Protein AF-0000000068881032 (afdb_homodimer)

Secondary structure (DSSP, 8-state):
------------TTSSTTGGGGGGG----------------TT--EE-GGG-B--TT-SS-EEEEEETTHHHHT-EEEEEEHHHHHHHHTSHHHHSTTTTGGGTTT---SS-SEEEEEETTTEEEEEE-S-B-TT-EEEEE--SEEEEHHHHHHS-HHHHHHHHHHHHHTS-HHHHHHHHTS---TTS-HHHHHHHHHEEEEEETTEEEEEE-TTGGGSEE-SS-SEEEEEETTTTEEEEEESS-B-TTPBPEE-SS-TTS-HHHHHHHHHHHH-----SHHHHS-HHHHHHHHHHHHHHHHHHTTTSSSS----HHHHHHHHHHHHHTT-TTTHHHHHHHHHHHHHHTT-HHHHHHHHHHHHHHHHHHH-TT-HHHHHHHHHHH-GGGSGGGG----TT----/------------TTSSTTGGGGGGG----------------TT--EE-GGG-B--TT-SS-EEEEEETTHHHHT-EEEEEEHHHHHHHHTSHHHHSTTTTGGGTTT---SS-SEEEEEETTTEEEEEESS-B-TT-EEEEE--SEEEEHHHHHHS-HHHHHHHHHHHHHTS-HHHHHHHHTS---TTS-HHHHHHHHHEEEEEETTEEEEEE-TTGGGPEE-SS-SEEEEEETTTTEEEEEESS-B-TTPBPEE-SS-TTS-HHHHHHHHHHHH-----SHHHHS-HHHHHHHHHHHHHHHHHHTTTSSSS----HHHHHHHHHHHHHTT-TTTHHHHHHHHHHHHHHTT-HHHHHHHHHHHHHHHHHHH-TT-HHHHHHHHHHH-GGGSGGGG----TT----

Radius of gyration: 32.36 Å; Cα contacts (8 Å, |Δi|>4): 1379; chains: 2; bounding box: 70×110×91 Å

Structure (mmCIF, N/CA/C/O backbone):
data_AF-0000000068881032-model_v1
#
loop_
_entity.id
_entity.type
_entity.pdbx_description
1 polymer 'SET domain protein'
#
loop_
_atom_site.group_PDB
_atom_site.id
_atom_site.type_symbol
_atom_site.label_atom_id
_atom_site.label_alt_id
_atom_site.label_comp_id
_atom_site.label_asym_id
_atom_site.label_entity_id
_atom_site.label_seq_id
_atom_site.pdbx_PDB_ins_code
_atom_site.Cartn_x
_atom_site.Cartn_y
_atom_site.Cartn_z
_atom_site.occupancy
_atom_site.B_iso_or_equiv
_atom_site.auth_seq_id
_atom_site.auth_comp_id
_atom_site.auth_asym_id
_atom_site.auth_atom_id
_atom_site.pdbx_PDB_model_num
ATOM 1 N N . MET A 1 1 ? 13.602 1.561 -50.688 1 19.72 1 MET A N 1
ATOM 2 C CA . MET A 1 1 ? 13.266 2.869 -51.25 1 19.72 1 MET A CA 1
ATOM 3 C C . MET A 1 1 ? 13.32 3.945 -50.156 1 19.72 1 MET A C 1
ATOM 5 O O . MET A 1 1 ? 12.781 3.768 -49.062 1 19.72 1 MET A O 1
ATOM 9 N N . ARG A 1 2 ? 14.336 4.871 -50.281 1 20.17 2 ARG A N 1
ATOM 10 C CA . ARG A 1 2 ? 14.938 5.898 -49.406 1 20.17 2 ARG A CA 1
ATOM 11 C C . ARG A 1 2 ? 13.961 7.039 -49.156 1 20.17 2 ARG A C 1
ATOM 13 O O . ARG A 1 2 ? 13.516 7.711 -50.094 1 20.17 2 ARG A O 1
ATOM 20 N N . ALA A 1 3 ? 12.93 6.734 -48.344 1 21.84 3 ALA A N 1
ATOM 21 C CA . ALA A 1 3 ? 11.859 7.727 -48.188 1 21.84 3 ALA A CA 1
ATOM 22 C C . ALA A 1 3 ? 12.438 9.117 -47.938 1 21.84 3 ALA A C 1
ATOM 24 O O . ALA A 1 3 ? 13.203 9.305 -46.969 1 21.84 3 ALA A O 1
ATOM 25 N N . LEU A 1 4 ? 12.797 9.891 -48.906 1 20.08 4 LEU A N 1
ATOM 26 C CA . LEU A 1 4 ? 13.57 11.117 -49.031 1 20.08 4 LEU A CA 1
ATOM 27 C C . LEU A 1 4 ? 12.914 12.258 -48.25 1 20.08 4 LEU A C 1
ATOM 29 O O . LEU A 1 4 ? 11.992 12.898 -48.781 1 20.08 4 LEU A O 1
ATOM 33 N N . PHE A 1 5 ? 12.125 11.891 -47.188 1 23.64 5 PHE A N 1
ATOM 34 C CA . PHE A 1 5 ? 11.352 13.055 -46.75 1 23.64 5 PHE A CA 1
ATOM 35 C C . PHE A 1 5 ? 12.266 14.25 -46.5 1 23.64 5 PHE A C 1
ATOM 37 O O . PHE A 1 5 ? 13.344 14.094 -45.906 1 23.64 5 PHE A O 1
ATOM 44 N N . LEU A 1 6 ? 12.195 15.258 -47.281 1 21.2 6 LEU A N 1
ATOM 45 C CA . LEU A 1 6 ? 12.805 16.578 -47.438 1 21.2 6 LEU A CA 1
ATOM 46 C C . LEU A 1 6 ? 12.75 17.344 -46.125 1 21.2 6 LEU A C 1
ATOM 48 O O . LEU A 1 6 ? 11.703 17.422 -45.5 1 21.2 6 LEU A O 1
ATOM 52 N N . THR A 1 7 ? 13.867 17.438 -45.312 1 21.36 7 THR A N 1
ATOM 53 C CA . THR A 1 7 ? 14.297 17.938 -44.031 1 21.36 7 THR A CA 1
ATOM 54 C C . THR A 1 7 ? 14.164 19.453 -43.938 1 21.36 7 THR A C 1
ATOM 56 O O . THR A 1 7 ? 15.016 20.188 -44.438 1 21.36 7 THR A O 1
ATOM 59 N N . PRO A 1 8 ? 12.844 19.953 -44.375 1 21.53 8 PRO A N 1
ATOM 60 C CA . PRO A 1 8 ? 12.953 21.406 -44.531 1 21.53 8 PRO A CA 1
ATOM 61 C C . PRO A 1 8 ? 13.641 22.078 -43.344 1 21.53 8 PRO A C 1
ATOM 63 O O . PRO A 1 8 ? 13.656 21.531 -42.25 1 21.53 8 PRO A O 1
ATOM 66 N N . SER A 1 9 ? 14.516 23.125 -43.531 1 20.98 9 SER A N 1
ATOM 67 C CA . SER A 1 9 ? 15.516 23.938 -42.844 1 20.98 9 SER A CA 1
ATOM 68 C C . SER A 1 9 ? 14.867 24.859 -41.812 1 20.98 9 SER A C 1
ATOM 70 O O . SER A 1 9 ? 14.422 25.953 -42.125 1 20.98 9 SER A O 1
ATOM 72 N N . LEU A 1 10 ? 13.719 24.516 -41.125 1 20.38 10 LEU A N 1
ATOM 73 C CA . LEU A 1 10 ? 13 25.609 -40.438 1 20.38 10 LEU A CA 1
ATOM 74 C C . LEU A 1 10 ? 13.891 26.297 -39.438 1 20.38 10 LEU A C 1
ATOM 76 O O . LEU A 1 10 ? 14.148 25.766 -38.344 1 20.38 10 LEU A O 1
ATOM 80 N N . TYR A 1 11 ? 15.07 26.938 -39.75 1 19.08 11 TYR A N 1
ATOM 81 C CA . TYR A 1 11 ? 16.109 27.609 -38.969 1 19.08 11 TYR A CA 1
ATOM 82 C C . TYR A 1 11 ? 15.516 28.703 -38.062 1 19.08 11 TYR A C 1
ATOM 84 O O . TYR A 1 11 ? 16.016 28.953 -36.969 1 19.08 11 TYR A O 1
ATOM 92 N N . ALA A 1 12 ? 14.742 29.609 -38.656 1 18.7 12 ALA A N 1
ATOM 93 C CA . ALA A 1 12 ? 14.969 31.016 -38.344 1 18.7 12 ALA A CA 1
ATOM 94 C C . ALA A 1 12 ? 14.523 31.344 -36.938 1 18.7 12 ALA A C 1
ATOM 96 O O . ALA A 1 12 ? 15.055 32.281 -36.312 1 18.7 12 ALA A O 1
ATOM 97 N N . LEU A 1 13 ? 13.359 30.906 -36.469 1 19.72 13 LEU A N 1
ATOM 98 C CA . LEU A 1 13 ? 12.633 31.844 -35.625 1 19.72 13 LEU A CA 1
ATOM 99 C C . LEU A 1 13 ? 13.258 31.891 -34.219 1 19.72 13 LEU A C 1
ATOM 101 O O . LEU A 1 13 ? 12.961 31.031 -33.375 1 19.72 13 LEU A O 1
ATOM 105 N N . ALA A 1 14 ? 14.594 31.922 -34 1 20.55 14 ALA A N 1
ATOM 106 C CA . ALA A 1 14 ? 15.344 31.75 -32.781 1 20.55 14 ALA A CA 1
ATOM 107 C C . ALA A 1 14 ? 14.984 32.844 -31.766 1 20.55 14 ALA A C 1
ATOM 109 O O . ALA A 1 14 ? 15 32.594 -30.562 1 20.55 14 ALA A O 1
ATOM 110 N N . ALA A 1 15 ? 15.023 34.062 -32.188 1 20.16 15 ALA A N 1
ATOM 111 C CA . ALA A 1 15 ? 15.664 35.125 -31.391 1 20.16 15 ALA A CA 1
ATOM 112 C C . ALA A 1 15 ? 14.789 35.531 -30.219 1 20.16 15 ALA A C 1
ATOM 114 O O . ALA A 1 15 ? 15.289 35.812 -29.125 1 20.16 15 ALA A O 1
ATOM 115 N N . ALA A 1 16 ? 13.625 36.031 -30.453 1 24.7 16 ALA A N 1
ATOM 116 C CA . ALA A 1 16 ? 13.094 37.125 -29.656 1 24.7 16 ALA A CA 1
ATOM 117 C C . ALA A 1 16 ? 12.656 36.625 -28.281 1 24.7 16 ALA A C 1
ATOM 119 O O . ALA A 1 16 ? 12.164 37.406 -27.453 1 24.7 16 ALA A O 1
ATOM 120 N N . GLY A 1 17 ? 12.516 35.312 -28.078 1 22.45 17 GLY A N 1
ATOM 121 C CA . GLY A 1 17 ? 11.523 35.031 -27.047 1 22.45 17 GLY A CA 1
ATOM 122 C C . GLY A 1 17 ? 12.047 35.281 -25.641 1 22.45 17 GLY A C 1
ATOM 123 O O . GLY A 1 17 ? 11.773 34.5 -24.719 1 22.45 17 GLY A O 1
ATOM 124 N N . SER A 1 18 ? 13.148 36.031 -25.469 1 22.41 18 SER A N 1
ATOM 125 C CA . SER A 1 18 ? 13.969 36.062 -24.266 1 22.41 18 SER A CA 1
ATOM 126 C C . SER A 1 18 ? 13.219 36.656 -23.094 1 22.41 18 SER A C 1
ATOM 128 O O . SER A 1 18 ? 13.461 36.281 -21.938 1 22.41 18 SER A O 1
ATOM 130 N N . ASP A 1 19 ? 12.523 37.75 -23.297 1 22.69 19 ASP A N 1
ATOM 131 C CA . ASP A 1 19 ? 12.453 38.781 -22.25 1 22.69 19 ASP A CA 1
ATOM 132 C C . ASP A 1 19 ? 11.508 38.344 -21.125 1 22.69 19 ASP A C 1
ATOM 134 O O . ASP A 1 19 ? 11.367 39.062 -20.125 1 22.69 19 ASP A O 1
ATOM 138 N N . TYR A 1 20 ? 10.555 37.531 -21.469 1 22.34 20 TYR A N 1
ATOM 139 C CA . TYR A 1 20 ? 9.414 37.594 -20.578 1 22.34 20 TYR A CA 1
ATOM 140 C C . TYR A 1 20 ? 9.742 37 -19.219 1 22.34 20 TYR A C 1
ATOM 142 O O . TYR A 1 20 ? 8.922 37.031 -18.297 1 22.34 20 TYR A O 1
ATOM 150 N N . TRP A 1 21 ? 10.828 36.25 -19.156 1 23.16 21 TRP A N 1
ATOM 151 C CA . TRP A 1 21 ? 10.914 35.438 -17.938 1 23.16 21 TRP A CA 1
ATOM 152 C C . TRP A 1 21 ? 11.305 36.281 -16.75 1 23.16 21 TRP A C 1
ATOM 154 O O . TRP A 1 21 ? 11.578 35.75 -15.664 1 23.16 21 TRP A O 1
ATOM 164 N N . ARG A 1 22 ? 11.672 37.469 -17.047 1 22.44 22 ARG A N 1
ATOM 165 C CA . ARG A 1 22 ? 12.367 38.156 -15.945 1 22.44 22 ARG A CA 1
ATOM 166 C C . ARG A 1 22 ? 11.445 38.344 -14.742 1 22.44 22 ARG A C 1
ATOM 168 O O . ARG A 1 22 ? 11.906 38.656 -13.641 1 22.44 22 ARG A O 1
ATOM 175 N N . GLN A 1 23 ? 10.219 38.594 -15.156 1 22.12 23 GLN A N 1
ATOM 176 C CA . GLN A 1 23 ? 9.531 39.25 -14.062 1 22.12 23 GLN A CA 1
ATOM 177 C C . GLN A 1 23 ? 9.266 38.281 -12.914 1 22.12 23 GLN A C 1
ATOM 179 O O . GLN A 1 23 ? 8.648 38.656 -11.914 1 22.12 23 GLN A O 1
ATOM 184 N N . ARG A 1 24 ? 9.445 36.969 -13.18 1 23.95 24 ARG A N 1
ATOM 185 C CA . ARG A 1 24 ? 8.758 36.125 -12.211 1 23.95 24 ARG A CA 1
ATOM 186 C C . ARG A 1 24 ? 9.445 36.188 -10.852 1 23.95 24 ARG A C 1
ATOM 188 O O . ARG A 1 24 ? 8.984 35.562 -9.891 1 23.95 24 ARG A O 1
ATOM 195 N N . ASP A 1 25 ? 10.766 36.531 -11.008 1 24.41 25 ASP A N 1
ATOM 196 C CA . ASP A 1 25 ? 11.461 36.125 -9.789 1 24.41 25 ASP A CA 1
ATOM 197 C C . ASP A 1 25 ? 11.109 37.062 -8.625 1 24.41 25 ASP A C 1
ATOM 199 O O . ASP A 1 25 ? 11.789 37.062 -7.602 1 24.41 25 ASP A O 1
ATOM 203 N N . ALA A 1 26 ? 10.555 38.219 -9.016 1 26.39 26 ALA A N 1
ATOM 204 C CA . ALA A 1 26 ? 10.641 39.188 -7.914 1 26.39 26 ALA A CA 1
ATOM 205 C C . ALA A 1 26 ? 9.914 38.656 -6.676 1 26.39 26 ALA A C 1
ATOM 207 O O . ALA A 1 26 ? 8.688 38.812 -6.559 1 26.39 26 ALA A O 1
ATOM 208 N N . PHE A 1 27 ? 10.289 37.531 -6.281 1 27.28 27 PHE A N 1
ATOM 209 C CA . PHE A 1 27 ? 9.773 37.281 -4.941 1 27.28 27 PHE A CA 1
ATOM 210 C C . PHE A 1 27 ? 10.094 38.438 -4.008 1 27.28 27 PHE A C 1
ATOM 212 O O . PHE A 1 27 ? 11.203 38.5 -3.471 1 27.28 27 PHE A O 1
ATOM 219 N N . ALA A 1 28 ? 9.773 39.688 -4.441 1 29.45 28 ALA A N 1
ATOM 220 C CA . ALA A 1 28 ? 9.992 40.781 -3.48 1 29.45 28 ALA A CA 1
ATOM 221 C C . ALA A 1 28 ? 9.469 40.406 -2.1 1 29.45 28 ALA A C 1
ATOM 223 O O . ALA A 1 28 ? 8.406 39.781 -1.981 1 29.45 28 ALA A O 1
ATOM 224 N N . PRO A 1 29 ? 10.32 40.438 -1.179 1 28.03 29 PRO A N 1
ATOM 225 C CA . PRO A 1 29 ? 9.758 40.375 0.171 1 28.03 29 PRO A CA 1
ATOM 226 C C . PRO A 1 29 ? 8.602 41.375 0.351 1 28.03 29 PRO A C 1
ATOM 228 O O . PRO A 1 29 ? 8.688 42.531 -0.094 1 28.03 29 PRO A O 1
ATOM 231 N N . VAL A 1 30 ? 7.398 41.031 0.092 1 30.11 30 VAL A N 1
ATOM 232 C CA . VAL A 1 30 ? 6.32 41.969 0.363 1 30.11 30 VAL A CA 1
ATOM 233 C C . VAL A 1 30 ? 6.664 42.812 1.591 1 30.11 30 VAL A C 1
ATOM 235 O O . VAL A 1 30 ? 6.754 42.281 2.703 1 30.11 30 VAL A O 1
ATOM 238 N N . VAL A 1 31 ? 7.645 43.688 1.367 1 28.23 31 VAL A N 1
ATOM 239 C CA . VAL A 1 31 ? 7.727 44.719 2.406 1 28.23 31 VAL A CA 1
ATOM 240 C C . VAL A 1 31 ? 6.359 45.344 2.609 1 28.23 31 VAL A C 1
ATOM 242 O O . VAL A 1 31 ? 5.805 45.938 1.684 1 28.23 31 VAL A O 1
ATOM 245 N N . PHE A 1 32 ? 5.617 44.875 3.455 1 27.64 32 PHE A N 1
ATOM 246 C CA . PHE A 1 32 ? 4.359 45.5 3.873 1 27.64 32 PHE A CA 1
ATOM 247 C C . PHE A 1 32 ? 4.57 46.938 4.305 1 27.64 32 PHE A C 1
ATOM 249 O O . PHE A 1 32 ? 5.352 47.219 5.223 1 27.64 32 PHE A O 1
ATOM 256 N N . GLY A 1 33 ? 4.77 47.844 3.33 1 29.11 33 GLY A N 1
ATOM 257 C CA . GLY A 1 33 ? 4.773 49.25 3.734 1 29.11 33 GLY A CA 1
ATOM 258 C C . GLY A 1 33 ? 3.646 49.594 4.688 1 29.11 33 GLY A C 1
ATOM 259 O O . GLY A 1 33 ? 2.672 48.844 4.801 1 29.11 33 GLY A O 1
ATOM 260 N N . PRO A 1 34 ? 3.855 50.719 5.441 1 27.3 34 PRO A N 1
ATOM 261 C CA . PRO A 1 34 ? 2.834 51.156 6.391 1 27.3 34 PRO A CA 1
ATOM 262 C C . PRO A 1 34 ? 1.511 51.5 5.711 1 27.3 34 PRO A C 1
ATOM 264 O O . PRO A 1 34 ? 1.468 52.375 4.852 1 27.3 34 PRO A O 1
ATOM 267 N N . VAL A 1 35 ? 0.736 50.625 5.18 1 31.59 35 VAL A N 1
ATOM 268 C CA . VAL A 1 35 ? -0.587 51.062 4.734 1 31.59 35 VAL A CA 1
ATOM 269 C C . VAL A 1 35 ? -1.204 52 5.77 1 31.59 35 VAL A C 1
ATOM 271 O O . VAL A 1 35 ? -1.093 51.781 6.977 1 31.59 35 VAL A O 1
ATOM 274 N N . GLN A 1 36 ? -1.423 53.188 5.402 1 28.48 36 GLN A N 1
ATOM 275 C CA . GLN A 1 36 ? -2.229 54.156 6.133 1 28.48 36 GLN A CA 1
ATOM 276 C C . GLN A 1 36 ? -3.521 53.531 6.641 1 28.48 36 GLN A C 1
ATOM 278 O O . GLN A 1 36 ? -4.16 52.75 5.934 1 28.48 36 GLN A O 1
ATOM 283 N N . ALA A 1 37 ? -3.818 53.625 7.957 1 32.81 37 ALA A N 1
ATOM 284 C CA . ALA A 1 37 ? -4.926 53.25 8.852 1 32.81 37 ALA A CA 1
ATOM 285 C C . ALA A 1 37 ? -6.262 53.719 8.258 1 32.81 37 ALA A C 1
ATOM 287 O O . ALA A 1 37 ? -6.766 54.781 8.586 1 32.81 37 ALA A O 1
ATOM 288 N N . GLY A 1 38 ? -6.488 53.812 7.02 1 31.17 38 GLY A N 1
ATOM 289 C CA . GLY A 1 38 ? -7.91 54.062 6.832 1 31.17 38 GLY A CA 1
ATOM 290 C C . GLY A 1 38 ? -8.781 53.125 7.652 1 31.17 38 GLY A C 1
ATOM 291 O O . GLY A 1 38 ? -8.359 52.031 8.023 1 31.17 38 GLY A O 1
ATOM 292 N N . ASN A 1 39 ? -9.977 53.531 8.297 1 30.39 39 ASN A N 1
ATOM 293 C CA . ASN A 1 39 ? -10.891 52.969 9.281 1 30.39 39 ASN A CA 1
ATOM 294 C C . ASN A 1 39 ? -11.211 51.5 8.969 1 30.39 39 ASN A C 1
ATOM 296 O O . ASN A 1 39 ? -11.484 51.156 7.82 1 30.39 39 ASN A O 1
ATOM 300 N N . GLU A 1 40 ? -10.945 50.469 9.859 1 36.84 40 GLU A N 1
ATOM 301 C CA . GLU A 1 40 ? -10.789 49.156 10.469 1 36.84 40 GLU A CA 1
ATOM 302 C C . GLU A 1 40 ? -12.094 48.375 10.422 1 36.84 40 GLU A C 1
ATOM 304 O O . GLU A 1 40 ? -12.25 47.375 11.133 1 36.84 40 GLU A O 1
ATOM 309 N N . LEU A 1 41 ? -13.234 48.844 10.047 1 36.94 41 LEU A N 1
ATOM 310 C CA . LEU A 1 41 ? -14.492 48.125 10.219 1 36.94 41 LEU A CA 1
ATOM 311 C C . LEU A 1 41 ? -14.461 46.781 9.508 1 36.94 41 LEU A C 1
ATOM 313 O O . LEU A 1 41 ? -15.383 45.969 9.641 1 36.94 41 LEU A O 1
ATOM 317 N N . TRP A 1 42 ? -13.727 46.656 8.562 1 40.06 42 TRP A N 1
ATOM 318 C CA . TRP A 1 42 ? -13.984 45.562 7.641 1 40.06 42 TRP A CA 1
ATOM 319 C C . TRP A 1 42 ? -14.055 44.219 8.383 1 40.06 42 TRP A C 1
ATOM 321 O O . TRP A 1 42 ? -14.852 43.344 8.039 1 40.06 42 TRP A O 1
ATOM 331 N N . ASN A 1 43 ? -13.008 43.812 9.102 1 48.22 43 ASN A N 1
ATOM 332 C CA . ASN A 1 43 ? -12.953 42.531 9.75 1 48.22 43 ASN A CA 1
ATOM 333 C C . ASN A 1 43 ? -13.305 42.625 11.234 1 48.22 43 ASN A C 1
ATOM 335 O O . ASN A 1 43 ? -12.836 41.812 12.039 1 48.22 43 ASN A O 1
ATOM 339 N N . SER A 1 44 ? -14.008 43.719 11.547 1 50.12 44 SER A N 1
ATOM 340 C CA . SER A 1 44 ? -14.227 43.906 12.977 1 50.12 44 SER A CA 1
ATOM 341 C C . SER A 1 44 ? -15.078 42.781 13.555 1 50.12 44 SER A C 1
ATOM 343 O O . SER A 1 44 ? -16.125 42.438 12.992 1 50.12 44 SER A O 1
ATOM 345 N N . LEU A 1 45 ? -14.484 41.875 14.266 1 63.09 45 LEU A N 1
ATOM 346 C CA . LEU A 1 45 ? -15.125 40.844 15.07 1 63.09 45 LEU A CA 1
ATOM 347 C C . LEU A 1 45 ? -15.82 41.438 16.281 1 63.09 45 LEU A C 1
ATOM 349 O O . LEU A 1 45 ? -15.164 41.906 17.219 1 63.09 45 LEU A O 1
ATOM 353 N N . LEU A 1 46 ? -16.953 42.156 16.062 1 58.44 46 LEU A N 1
ATOM 354 C CA . LEU A 1 46 ? -17.625 42.719 17.234 1 58.44 46 LEU A CA 1
ATOM 355 C C . LEU A 1 46 ? -18.359 41.594 18 1 58.44 46 LEU A C 1
ATOM 357 O O . LEU A 1 46 ? -19 40.75 17.406 1 58.44 46 LEU A O 1
ATOM 361 N N . PRO A 1 47 ? -17.938 41.5 19.312 1 60.19 47 PRO A N 1
ATOM 362 C CA . PRO A 1 47 ? -18.688 40.531 20.125 1 60.19 47 PRO A CA 1
ATOM 363 C C . PRO A 1 47 ? -20.203 40.781 20.078 1 60.19 47 PRO A C 1
ATOM 365 O O . PRO A 1 47 ? -20.641 41.938 19.984 1 60.19 47 PRO A O 1
ATOM 368 N N . SER A 1 48 ? -20.875 39.844 19.688 1 55 48 SER A N 1
ATOM 369 C CA . SER A 1 48 ? -22.297 40.031 19.984 1 55 48 SER A CA 1
ATOM 370 C C . SER A 1 48 ? -22.547 40 21.484 1 55 48 SER A C 1
ATOM 372 O O . SER A 1 48 ? -22.219 39.031 22.156 1 55 48 SER A O 1
ATOM 374 N N . HIS A 1 49 ? -22.562 41.188 22.172 1 51.03 49 HIS A N 1
ATOM 375 C CA . HIS A 1 49 ? -22.781 41.344 23.594 1 51.03 49 HIS A CA 1
ATOM 376 C C . HIS A 1 49 ? -23.766 40.281 24.109 1 51.03 49 HIS A C 1
ATOM 378 O O . HIS A 1 49 ? -23.625 39.812 25.234 1 51.03 49 HIS A O 1
ATOM 384 N N . GLU A 1 50 ? -24.688 40 23.359 1 58.34 50 GLU A N 1
ATOM 385 C CA . GLU A 1 50 ? -25.703 39.062 23.812 1 58.34 50 GLU A CA 1
ATOM 386 C C . GLU A 1 50 ? -25.141 37.625 23.922 1 58.34 50 GLU A C 1
ATOM 388 O O . GLU A 1 50 ? -25.703 36.781 24.609 1 58.34 50 GLU A O 1
ATOM 393 N N . SER A 1 51 ? -23.891 37.531 23.547 1 68.5 51 SER A N 1
ATOM 394 C CA . SER A 1 51 ? -23.422 36.125 23.484 1 68.5 51 SER A CA 1
ATOM 395 C C . SER A 1 51 ? -22.172 35.938 24.344 1 68.5 51 SER A C 1
ATOM 397 O O . SER A 1 51 ? -21.375 35.031 24.109 1 68.5 51 SER A O 1
ATOM 399 N N . CYS A 1 52 ? -22.031 36.875 25.297 1 77.94 52 CYS A N 1
ATOM 400 C CA . CYS A 1 52 ? -20.875 36.688 26.172 1 77.94 52 CYS A CA 1
ATOM 401 C C . CYS A 1 52 ? -21.281 36 27.469 1 77.94 52 CYS A C 1
ATOM 403 O O . CYS A 1 52 ? -22.344 36.281 28.031 1 77.94 52 CYS A O 1
ATOM 405 N N . GLN A 1 53 ? -20.594 34.969 27.781 1 78.19 53 GLN A N 1
ATOM 406 C CA . GLN A 1 53 ? -20.859 34.156 28.969 1 78.19 53 GLN A CA 1
ATOM 407 C C . GLN A 1 53 ? -19.641 34.094 29.875 1 78.19 53 GLN A C 1
ATOM 409 O O . GLN A 1 53 ? -18.5 34.031 29.391 1 78.19 53 GLN A O 1
ATOM 414 N N . ALA A 1 54 ? -19.75 34.438 31.172 1 70.38 54 ALA A N 1
ATOM 415 C CA . ALA A 1 54 ? -18.641 34.344 32.125 1 70.38 54 ALA A CA 1
ATOM 416 C C . ALA A 1 54 ? -19 33.469 33.312 1 70.38 54 ALA A C 1
ATOM 418 O O . ALA A 1 54 ? -20.172 33.281 33.656 1 70.38 54 ALA A O 1
ATOM 419 N N . LYS A 1 55 ? -17.922 32.562 33.781 1 61.72 55 LYS A N 1
ATOM 420 C CA . LYS A 1 55 ? -18.109 31.984 35.094 1 61.72 55 LYS A CA 1
ATOM 421 C C . LYS A 1 55 ? -18.297 33.062 36.156 1 61.72 55 LYS A C 1
ATOM 423 O O . LYS A 1 55 ? -17.844 34.188 36 1 61.72 55 LYS A O 1
ATOM 428 N N . ALA A 1 56 ? -18.922 32.562 37.219 1 55.03 56 ALA A N 1
ATOM 429 C CA . ALA A 1 56 ? -18.984 33.438 38.406 1 55.03 56 ALA A CA 1
ATOM 430 C C . ALA A 1 56 ? -17.594 33.906 38.812 1 55.03 56 ALA A C 1
ATOM 432 O O . ALA A 1 56 ? -16.672 33.094 38.969 1 55.03 56 ALA A O 1
ATOM 433 N N . ASN A 1 57 ? -17.25 35.188 38.688 1 55.41 57 ASN A N 1
ATOM 434 C CA . ASN A 1 57 ? -16.031 35.844 39.125 1 55.41 57 ASN A CA 1
ATOM 435 C C . ASN A 1 57 ? -14.969 35.875 38.031 1 55.41 57 ASN A C 1
ATOM 437 O O . ASN A 1 57 ? -13.805 36.188 38.312 1 55.41 57 ASN A O 1
ATOM 441 N N . ASP A 1 58 ? -15.359 35.344 36.844 1 62.31 58 ASP A N 1
ATOM 442 C CA . ASP A 1 58 ? -14.344 35.312 35.812 1 62.31 58 ASP A CA 1
ATOM 443 C C . ASP A 1 58 ? -14.305 36.625 35.031 1 62.31 58 ASP A C 1
ATOM 445 O O . ASP A 1 58 ? -15.352 37.156 34.688 1 62.31 58 ASP A O 1
ATOM 449 N N . THR A 1 59 ? -13.117 37.312 35.031 1 64.75 59 THR A N 1
ATOM 450 C CA . THR A 1 59 ? -12.82 38.625 34.469 1 64.75 59 THR A CA 1
ATOM 451 C C . THR A 1 59 ? -12.68 38.531 32.938 1 64.75 59 THR A C 1
ATOM 453 O O . THR A 1 59 ? -12.617 39.562 32.281 1 64.75 59 THR A O 1
ATOM 456 N N . ASP A 1 60 ? -12.719 37.375 32.375 1 79.81 60 ASP A N 1
ATOM 457 C CA . ASP A 1 60 ? -12.57 37.312 30.922 1 79.81 60 ASP A CA 1
ATOM 458 C C . ASP A 1 60 ? -13.664 36.438 30.281 1 79.81 60 ASP A C 1
ATOM 460 O O . ASP A 1 60 ? -13.461 35.25 30.047 1 79.81 60 ASP A O 1
ATOM 464 N N . PRO A 1 61 ? -14.797 37.125 30.109 1 87.44 61 PRO A N 1
ATOM 465 C CA . PRO A 1 61 ? -15.93 36.344 29.578 1 87.44 61 PRO A CA 1
ATOM 466 C C . PRO A 1 61 ? -15.656 35.75 28.203 1 87.44 61 PRO A C 1
ATOM 468 O O . PRO A 1 61 ? -14.82 36.281 27.453 1 87.44 61 PRO A O 1
ATOM 471 N N . VAL A 1 62 ? -16.281 34.625 27.969 1 92.44 62 VAL A N 1
ATOM 472 C CA . VAL A 1 62 ? -16.234 34 26.656 1 92.44 62 VAL A CA 1
ATOM 473 C C . VAL A 1 62 ? -17.375 34.5 25.781 1 92.44 62 VAL A C 1
ATOM 475 O O . VAL A 1 62 ? -18.531 34.5 26.203 1 92.44 62 VAL A O 1
ATOM 478 N N . CYS A 1 63 ? -17.047 35.031 24.656 1 92.81 63 CYS A N 1
ATOM 479 C CA . CYS A 1 63 ? -18.047 35.625 23.766 1 92.81 63 CYS A CA 1
ATOM 480 C C . CYS A 1 63 ? -17.938 35.031 22.359 1 92.81 63 CYS A C 1
ATOM 482 O O . CYS A 1 63 ? -16.969 34.375 22.031 1 92.81 63 CYS A O 1
ATOM 484 N N . VAL A 1 64 ? -19 35.219 21.562 1 94.31 64 VAL A N 1
ATOM 485 C CA . VAL A 1 64 ? -19 34.906 20.141 1 94.31 64 VAL A CA 1
ATOM 486 C C . VAL A 1 64 ? -18.609 36.156 19.344 1 94.31 64 VAL A C 1
ATOM 488 O O . VAL A 1 64 ? -19.266 37.188 19.438 1 94.31 64 VAL A O 1
ATOM 491 N N . TYR A 1 65 ? -17.531 36.094 18.656 1 93.81 65 TYR A N 1
ATOM 492 C CA . TYR A 1 65 ? -17.094 37.125 17.719 1 93.81 65 TYR A CA 1
ATOM 493 C C . TYR A 1 65 ? -17.312 36.688 16.281 1 93.81 65 TYR A C 1
ATOM 495 O O . TYR A 1 65 ? -16.938 35.562 15.898 1 93.81 65 TYR A O 1
ATOM 503 N N . SER A 1 66 ? -17.969 37.531 15.469 1 93.5 66 SER A N 1
ATOM 504 C CA . SER A 1 66 ? -18.25 37.094 14.102 1 93.5 66 SER A CA 1
ATOM 505 C C . SER A 1 66 ? -17.938 38.219 13.102 1 93.5 66 SER A C 1
ATOM 507 O O . SER A 1 66 ? -18.031 39.406 13.422 1 93.5 66 SER A O 1
ATOM 509 N N . SER A 1 67 ? -17.469 37.844 11.984 1 92.44 67 SER A N 1
ATOM 510 C CA . SER A 1 67 ? -17.219 38.719 10.844 1 92.44 67 SER A CA 1
ATOM 511 C C . SER A 1 67 ? -17.703 38.094 9.547 1 92.44 67 SER A C 1
ATOM 513 O O . SER A 1 67 ? -17.047 37.219 8.984 1 92.44 67 SER A O 1
ATOM 515 N N . PRO A 1 68 ? -18.859 38.531 9 1 91.19 68 PRO A N 1
ATOM 516 C CA . PRO A 1 68 ? -19.375 37.969 7.738 1 91.19 68 PRO A CA 1
ATOM 517 C C . PRO A 1 68 ? -18.5 38.312 6.543 1 91.19 68 PRO A C 1
ATOM 519 O O . PRO A 1 68 ? -18.578 37.656 5.504 1 91.19 68 PRO A O 1
ATOM 522 N N . LEU A 1 69 ? -17.609 39.312 6.668 1 89.06 69 LEU A N 1
ATOM 523 C CA . LEU A 1 69 ? -16.797 39.781 5.551 1 89.06 69 LEU A CA 1
ATOM 524 C C . LEU A 1 69 ? -15.406 39.125 5.586 1 89.06 69 LEU A C 1
ATOM 526 O O . LEU A 1 69 ? -14.617 39.312 4.656 1 89.06 69 LEU A O 1
ATOM 530 N N . PHE A 1 70 ? -15.156 38.406 6.613 1 92.38 70 PHE A N 1
ATOM 531 C CA . PHE A 1 70 ? -13.859 37.75 6.754 1 92.38 70 PHE A CA 1
ATOM 532 C C . PHE A 1 70 ? -13.5 36.969 5.496 1 92.38 70 PHE A C 1
ATOM 534 O O . PHE A 1 70 ? -14.336 36.25 4.945 1 92.38 70 PHE A O 1
ATOM 541 N N . ALA A 1 71 ? -12.18 37.156 4.984 1 93 71 ALA A N 1
ATOM 542 C CA . ALA A 1 71 ? -11.602 36.438 3.869 1 93 71 ALA A CA 1
ATOM 543 C C . ALA A 1 71 ? -12.492 36.5 2.633 1 93 71 ALA A C 1
ATOM 545 O O . ALA A 1 71 ? -12.852 35.469 2.051 1 93 71 ALA A O 1
ATOM 546 N N . SER A 1 72 ? -12.828 37.75 2.252 1 88.19 72 SER A N 1
ATOM 547 C CA . SER A 1 72 ? -13.578 38.062 1.042 1 88.19 72 SER A CA 1
ATOM 548 C C . SER A 1 72 ? -14.984 37.469 1.086 1 88.19 72 SER A C 1
ATOM 550 O O . SER A 1 72 ? -15.438 36.875 0.114 1 88.19 72 SER A O 1
ATOM 552 N N . GLY A 1 73 ? -15.625 37.438 2.311 1 89.25 73 GLY A N 1
ATOM 553 C CA . GLY A 1 73 ? -17.031 37.062 2.434 1 89.25 73 GLY A CA 1
ATOM 554 C C . GLY A 1 73 ? -17.219 35.625 2.836 1 89.25 73 GLY A C 1
ATOM 555 O O . GLY A 1 73 ? -18.359 35.156 2.939 1 89.25 73 GLY A O 1
ATOM 556 N N . ARG A 1 74 ? -16.188 34.875 3.062 1 93 74 ARG A N 1
ATOM 557 C CA . ARG A 1 74 ? -16.344 33.531 3.574 1 93 74 ARG A CA 1
ATOM 558 C C . ARG A 1 74 ? -17.062 33.531 4.918 1 93 74 ARG A C 1
ATOM 560 O O . ARG A 1 74 ? -17.953 32.688 5.148 1 93 74 ARG A O 1
ATOM 567 N N . GLY A 1 75 ? -16.656 34.5 5.738 1 94.81 75 GLY A N 1
ATOM 568 C CA . GLY A 1 75 ? -17.219 34.625 7.066 1 94.81 75 GLY A CA 1
ATOM 569 C C . GLY A 1 75 ? -16.547 33.719 8.094 1 94.81 75 GLY A C 1
ATOM 570 O O . GLY A 1 75 ? -16.016 32.656 7.746 1 94.81 75 GLY A O 1
ATOM 571 N N . ILE A 1 76 ? -16.625 34.188 9.336 1 96.75 76 ILE A N 1
ATOM 572 C CA . ILE A 1 76 ? -16.062 33.406 10.43 1 96.75 76 ILE A CA 1
ATOM 573 C C . ILE A 1 76 ? -16.734 33.781 11.742 1 96.75 76 ILE A C 1
ATOM 575 O O . ILE A 1 76 ? -17.172 34.938 11.914 1 96.75 76 ILE A O 1
ATOM 579 N N . SER A 1 77 ? -16.953 32.812 12.586 1 96.94 77 SER A N 1
ATOM 580 C CA . SER A 1 77 ? -17.359 33.031 13.969 1 96.94 77 SER A CA 1
ATOM 581 C C . SER A 1 77 ? -16.391 32.375 14.945 1 96.94 77 SER A C 1
ATOM 583 O O . SER A 1 77 ? -16.047 31.203 14.789 1 96.94 77 SER A O 1
ATOM 585 N N . ILE A 1 78 ? -15.945 33.125 15.93 1 96.62 78 ILE A N 1
ATOM 586 C CA . ILE A 1 78 ? -14.945 32.656 16.875 1 96.62 78 ILE A CA 1
ATOM 587 C C . ILE A 1 78 ? -15.484 32.781 18.297 1 96.62 78 ILE A C 1
ATOM 589 O O . ILE A 1 78 ? -15.961 33.844 18.703 1 96.62 78 ILE A O 1
ATOM 593 N N . VAL A 1 79 ? -15.477 31.656 18.984 1 95.75 79 VAL A N 1
ATOM 594 C CA . VAL A 1 79 ? -15.859 31.656 20.406 1 95.75 79 VAL A CA 1
ATOM 595 C C . VAL A 1 79 ? -14.609 31.656 21.281 1 95.75 79 VAL A C 1
ATOM 597 O O . VAL A 1 79 ? -13.898 30.656 21.359 1 95.75 79 VAL A O 1
ATOM 600 N N . THR A 1 80 ? -14.375 32.75 21.875 1 94.19 80 THR A N 1
ATOM 601 C CA . THR A 1 80 ? -13.172 32.875 22.688 1 94.19 80 THR A CA 1
ATOM 602 C C . THR A 1 80 ? -13.297 34.031 23.672 1 94.19 80 THR A C 1
ATOM 604 O O . THR A 1 80 ? -14.391 34.562 23.844 1 94.19 80 THR A O 1
ATOM 607 N N . THR A 1 81 ? -12.219 34.312 24.375 1 90.94 81 THR A N 1
ATOM 608 C CA . THR A 1 81 ? -12.188 35.438 25.328 1 90.94 81 THR A CA 1
ATOM 609 C C . THR A 1 81 ? -11.719 36.688 24.625 1 90.94 81 THR A C 1
ATOM 611 O O . THR A 1 81 ? -11.164 36.656 23.531 1 90.94 81 THR A O 1
ATOM 614 N N . ALA A 1 82 ? -12.008 37.781 25.297 1 88.75 82 ALA A N 1
ATOM 615 C CA . ALA A 1 82 ? -11.594 39.062 24.75 1 88.75 82 ALA A CA 1
ATOM 616 C C . ALA A 1 82 ? -10.078 39.156 24.594 1 88.75 82 ALA A C 1
ATOM 618 O O . ALA A 1 82 ? -9.562 39.688 23.609 1 88.75 82 ALA A O 1
ATOM 619 N N . GLN A 1 83 ? -9.383 38.656 25.547 1 88.5 83 GLN A N 1
ATOM 620 C CA . GLN A 1 83 ? -7.926 38.656 25.531 1 88.5 83 GLN A CA 1
ATOM 621 C C . GLN A 1 83 ? -7.387 37.875 24.344 1 88.5 83 GLN A C 1
ATOM 623 O O . GLN A 1 83 ? -6.516 38.344 23.609 1 88.5 83 GLN A O 1
ATOM 628 N N . THR A 1 84 ? -7.887 36.688 24.203 1 92.12 84 THR A N 1
ATOM 629 C CA . THR A 1 84 ? -7.441 35.844 23.109 1 92.12 84 THR A CA 1
ATOM 630 C C . THR A 1 84 ? -7.828 36.469 21.75 1 92.12 84 THR A C 1
ATOM 632 O O . THR A 1 84 ? -7.074 36.344 20.781 1 92.12 84 THR A O 1
ATOM 635 N N . MET A 1 85 ? -8.969 37.094 21.688 1 92.06 85 MET A N 1
ATOM 636 C CA . MET A 1 85 ? -9.43 37.688 20.438 1 92.06 85 MET A CA 1
ATOM 637 C C . MET A 1 85 ? -8.5 38.812 20 1 92.06 85 MET A C 1
ATOM 639 O O . MET A 1 85 ? -8.305 39.031 18.797 1 92.06 85 MET A O 1
ATOM 643 N N . GLU A 1 86 ? -7.996 39.531 20.906 1 89.62 86 GLU A N 1
ATOM 644 C CA . GLU A 1 86 ? -7.051 40.594 20.578 1 89.62 86 GLU A CA 1
ATOM 645 C C . GLU A 1 86 ? -5.832 40.062 19.844 1 89.62 86 GLU A C 1
ATOM 647 O O . GLU A 1 86 ? -5.324 40.688 18.922 1 89.62 86 GLU A O 1
ATOM 652 N N . HIS A 1 87 ? -5.395 38.906 20.297 1 91.38 87 HIS A N 1
ATOM 653 C CA . HIS A 1 87 ? -4.27 38.25 19.625 1 91.38 87 HIS A CA 1
ATOM 654 C C . HIS A 1 87 ? -4.652 37.781 18.234 1 91.38 87 HIS A C 1
ATOM 656 O O . HIS A 1 87 ? -3.871 37.906 17.281 1 91.38 87 HIS A O 1
ATOM 662 N N . ILE A 1 88 ? -5.809 37.219 18.109 1 93.56 88 ILE A N 1
ATOM 663 C CA . ILE A 1 88 ? -6.277 36.688 16.844 1 93.56 88 ILE A CA 1
ATOM 664 C C . ILE A 1 88 ? -6.457 37.812 15.82 1 93.56 88 ILE A C 1
ATOM 666 O O . ILE A 1 88 ? -6.102 37.656 14.648 1 93.56 88 ILE A O 1
ATOM 670 N N . GLU A 1 89 ? -6.906 38.938 16.234 1 91.12 89 GLU A N 1
ATOM 671 C CA . GLU A 1 89 ? -7.184 40.062 15.352 1 91.12 89 GLU A CA 1
ATOM 672 C C . GLU A 1 89 ? -5.895 40.625 14.75 1 91.12 89 GLU A C 1
ATOM 674 O O . GLU A 1 89 ? -5.926 41.281 13.711 1 91.12 89 GLU A O 1
ATOM 679 N N . ARG A 1 90 ? -4.828 40.375 15.398 1 91.88 90 ARG A N 1
ATOM 680 C CA . ARG A 1 90 ? -3.547 40.906 14.945 1 91.88 90 ARG A CA 1
ATOM 681 C C . ARG A 1 90 ? -2.922 40 13.891 1 91.88 90 ARG A C 1
ATOM 683 O O . ARG A 1 90 ? -1.965 40.375 13.219 1 91.88 90 ARG A O 1
ATOM 690 N N . LEU A 1 91 ? -3.469 38.844 13.742 1 94.06 91 LEU A N 1
ATOM 691 C CA . LEU A 1 91 ? -2.955 37.969 12.711 1 94.06 91 LEU A CA 1
ATOM 692 C C . LEU A 1 91 ? -3.133 38.562 11.32 1 94.06 91 LEU A C 1
ATOM 694 O O . LEU A 1 91 ? -4.109 39.281 11.07 1 94.06 91 LEU A O 1
ATOM 698 N N . PRO A 1 92 ? -2.217 38.219 10.406 1 92.06 92 PRO A N 1
ATOM 699 C CA . PRO A 1 92 ? -2.342 38.719 9.031 1 92.06 92 PRO A CA 1
ATOM 700 C C . PRO A 1 92 ? -3.691 38.375 8.406 1 92.06 92 PRO A C 1
ATOM 702 O O . PRO A 1 92 ? -4.188 39.094 7.547 1 92.06 92 PRO A O 1
ATOM 705 N N . ALA A 1 93 ? -4.297 37.344 8.805 1 93.56 93 ALA A N 1
ATOM 706 C CA . ALA A 1 93 ? -5.602 36.938 8.289 1 93.56 93 ALA A CA 1
ATOM 707 C C . ALA A 1 93 ? -6.625 38.062 8.453 1 93.56 93 ALA A C 1
ATOM 709 O O . ALA A 1 93 ? -7.559 38.188 7.66 1 93.56 93 ALA A O 1
ATOM 710 N N . PHE A 1 94 ? -6.43 38.875 9.469 1 91.44 94 PHE A N 1
ATOM 711 C CA . PHE A 1 94 ? -7.383 39.938 9.766 1 91.44 94 PHE A CA 1
ATOM 712 C C . PHE A 1 94 ? -6.777 41.312 9.492 1 91.44 94 PHE A C 1
ATOM 714 O O . PHE A 1 94 ? -7.496 42.25 9.195 1 91.44 94 PHE A O 1
ATOM 721 N N . SER A 1 95 ? -5.484 41.406 9.625 1 88.62 95 SER A N 1
ATOM 722 C CA . SER A 1 95 ? -4.844 42.719 9.633 1 88.62 95 SER A CA 1
ATOM 723 C C . SER A 1 95 ? -4.34 43.094 8.242 1 88.62 95 SER A C 1
ATOM 725 O O . SER A 1 95 ? -4.047 44.25 7.984 1 88.62 95 SER A O 1
ATOM 727 N N . VAL A 1 96 ? -4.129 42.125 7.355 1 87.31 96 VAL A N 1
ATOM 728 C CA . VAL A 1 96 ? -3.635 42.406 6.008 1 87.31 96 VAL A CA 1
ATOM 729 C C . VAL A 1 96 ? -4.766 42.219 5 1 87.31 96 VAL A C 1
ATOM 731 O O . VAL A 1 96 ? -5.324 41.125 4.863 1 87.31 96 VAL A O 1
ATOM 734 N N . PRO A 1 97 ? -4.953 43.344 4.301 1 78.31 97 PRO A N 1
ATOM 735 C CA . PRO A 1 97 ? -6 43.219 3.285 1 78.31 97 PRO A CA 1
ATOM 736 C C . PRO A 1 97 ? -5.672 42.188 2.205 1 78.31 97 PRO A C 1
ATOM 738 O O . PRO A 1 97 ? -4.512 42.062 1.811 1 78.31 97 PRO A O 1
ATOM 741 N N . ASP A 1 98 ? -6.445 41.438 1.783 1 81 98 ASP A N 1
ATOM 742 C CA . ASP A 1 98 ? -6.348 40.5 0.667 1 81 98 ASP A CA 1
ATOM 743 C C . ASP A 1 98 ? -5.352 39.406 0.973 1 81 98 ASP A C 1
ATOM 745 O O . ASP A 1 98 ? -4.746 38.844 0.06 1 81 98 ASP A O 1
ATOM 749 N N . ALA A 1 99 ? -5.09 39.219 2.26 1 85.44 99 ALA A N 1
ATOM 750 C CA . ALA A 1 99 ? -4.164 38.156 2.684 1 85.44 99 ALA A CA 1
ATOM 751 C C . ALA A 1 99 ? -4.5 36.844 2.014 1 85.44 99 ALA A C 1
ATOM 753 O O . ALA A 1 99 ? -3.613 36 1.777 1 85.44 99 ALA A O 1
ATOM 754 N N . HIS A 1 100 ? -5.684 36.625 1.639 1 88.31 100 HIS A N 1
ATOM 755 C CA . HIS A 1 100 ? -6.152 35.344 1.113 1 88.31 100 HIS A CA 1
ATOM 756 C C . HIS A 1 100 ? -6.238 35.375 -0.409 1 88.31 100 HIS A C 1
ATOM 758 O O . HIS A 1 100 ? -6.07 34.344 -1.063 1 88.31 100 HIS A O 1
ATOM 764 N N . HIS A 1 101 ? -6.426 36.531 -0.946 1 81.44 101 HIS A N 1
ATOM 765 C CA . HIS A 1 101 ? -6.656 36.656 -2.381 1 81.44 101 HIS A CA 1
ATOM 766 C C . HIS A 1 101 ? -5.383 36.344 -3.17 1 81.44 101 HIS A C 1
ATOM 768 O O . HIS A 1 101 ? -5.434 35.719 -4.219 1 81.44 101 HIS A O 1
ATOM 774 N N . ALA A 1 102 ? -4.309 36.781 -2.65 1 71.44 102 ALA A N 1
ATOM 775 C CA . ALA A 1 102 ? -3.039 36.625 -3.354 1 71.44 102 ALA A CA 1
ATOM 776 C C . ALA A 1 102 ? -2.699 35.156 -3.553 1 71.44 102 ALA A C 1
ATOM 778 O O . ALA A 1 102 ? -2.053 34.781 -4.535 1 71.44 102 ALA A O 1
ATOM 779 N N . SER A 1 103 ? -3.268 34.312 -2.76 1 81.69 103 SER A N 1
ATOM 780 C CA . SER A 1 103 ? -2.941 32.906 -2.826 1 81.69 103 SER A CA 1
ATOM 781 C C . SER A 1 103 ? -4.164 32.062 -3.201 1 81.69 103 SER A C 1
ATOM 783 O O . SER A 1 103 ? -4.176 30.844 -3.006 1 81.69 103 SER A O 1
ATOM 785 N N . SER A 1 104 ? -5.145 32.688 -3.693 1 87 104 SER A N 1
ATOM 786 C CA . SER A 1 104 ? -6.375 32.031 -4.133 1 87 104 SER A CA 1
ATOM 787 C C . SER A 1 104 ? -6.949 31.156 -3.037 1 87 104 SER A C 1
ATOM 789 O O . SER A 1 104 ? -7.406 30.047 -3.311 1 87 104 SER A O 1
ATOM 791 N N . ILE A 1 105 ? -6.809 31.594 -1.874 1 91.94 105 ILE A N 1
ATOM 792 C CA . ILE A 1 105 ? -7.395 30.891 -0.738 1 91.94 105 ILE A CA 1
ATOM 793 C C . ILE A 1 105 ? -8.914 31.062 -0.755 1 91.94 105 ILE A C 1
ATOM 795 O O . ILE A 1 105 ? -9.422 32.125 -1.049 1 91.94 105 ILE A O 1
ATOM 799 N N . ASN A 1 106 ? -9.609 29.984 -0.446 1 92.75 106 ASN A N 1
ATOM 800 C CA . ASN A 1 106 ? -11.07 29.938 -0.433 1 92.75 106 ASN A CA 1
ATOM 801 C C . ASN A 1 106 ? -11.641 29.984 -1.846 1 92.75 106 ASN A C 1
ATOM 803 O O . ASN A 1 106 ? -12.844 30.203 -2.025 1 92.75 106 ASN A O 1
ATOM 807 N N . GLU A 1 107 ? -10.805 29.938 -2.799 1 86.44 107 GLU A N 1
ATOM 808 C CA . GLU A 1 107 ? -11.25 29.953 -4.188 1 86.44 107 GLU A CA 1
ATOM 809 C C . GLU A 1 107 ? -11.172 28.578 -4.816 1 86.44 107 GLU A C 1
ATOM 811 O O . GLU A 1 107 ? -10.109 27.938 -4.805 1 86.44 107 GLU A O 1
ATOM 816 N N . GLN A 1 108 ? -12.281 28.109 -5.145 1 80.56 108 GLN A N 1
ATOM 817 C CA . GLN A 1 108 ? -12.289 26.844 -5.883 1 80.56 108 GLN A CA 1
ATOM 818 C C . GLN A 1 108 ? -12.469 27.094 -7.379 1 80.56 108 GLN A C 1
ATOM 820 O O . GLN A 1 108 ? -13.391 27.797 -7.797 1 80.56 108 GLN A O 1
ATOM 825 N N . PRO A 1 109 ? -11.531 26.516 -8.016 1 80.56 109 PRO A N 1
ATOM 826 C CA . PRO A 1 109 ? -11.703 26.656 -9.461 1 80.56 109 PRO A CA 1
ATOM 827 C C . PRO A 1 109 ? -12.992 26.016 -9.961 1 80.56 109 PRO A C 1
ATOM 829 O O . PRO A 1 109 ? -13.562 25.156 -9.289 1 80.56 109 PRO A O 1
ATOM 832 N N . PRO A 1 110 ? -13.422 26.469 -11.039 1 84.06 110 PRO A N 1
ATOM 833 C CA . PRO A 1 110 ? -14.648 25.891 -11.586 1 84.06 110 PRO A CA 1
ATOM 834 C C . PRO A 1 110 ? -14.562 24.375 -11.789 1 84.06 110 PRO A C 1
ATOM 836 O O . PRO A 1 110 ? -15.562 23.672 -11.648 1 84.06 110 PRO A O 1
ATOM 839 N N . ASN A 1 111 ? -13.406 23.969 -12.117 1 90 111 ASN A N 1
ATOM 840 C CA . ASN A 1 111 ? -13.164 22.531 -12.266 1 90 111 ASN A CA 1
ATOM 841 C C . ASN A 1 111 ? -12.125 22.031 -11.273 1 90 111 ASN A C 1
ATOM 843 O O . ASN A 1 111 ? -10.969 21.828 -11.625 1 90 111 ASN A O 1
ATOM 847 N N . PRO A 1 112 ? -12.617 21.875 -10.102 1 93.56 112 PRO A N 1
ATOM 848 C CA . PRO A 1 112 ? -11.664 21.375 -9.117 1 93.56 112 PRO A CA 1
ATOM 849 C C . PRO A 1 112 ? -11.117 20 -9.469 1 93.56 112 PRO A C 1
ATOM 851 O O . PRO A 1 112 ? -11.711 19.281 -10.273 1 93.56 112 PRO A O 1
ATOM 854 N N . PRO A 1 113 ? -10.016 19.641 -8.953 1 96.12 113 PRO A N 1
ATOM 855 C CA . PRO A 1 113 ? -9.375 18.375 -9.32 1 96.12 113 PRO A CA 1
ATOM 856 C C . PRO A 1 113 ? -9.984 17.172 -8.609 1 96.12 113 PRO A C 1
ATOM 858 O O . PRO A 1 113 ? -9.273 16.219 -8.258 1 96.12 113 PRO A O 1
ATOM 861 N N . PHE A 1 114 ? -11.266 17.219 -8.328 1 97.38 114 PHE A N 1
ATOM 862 C CA . PHE A 1 114 ? -11.953 16.125 -7.664 1 97.38 114 PHE A CA 1
ATOM 863 C C . PHE A 1 114 ? -13.461 16.203 -7.883 1 97.38 114 PHE A C 1
ATOM 865 O O . PHE A 1 114 ? -13.977 17.266 -8.25 1 97.38 114 PHE A O 1
ATOM 872 N N . ASP A 1 115 ? -14.07 15.078 -7.699 1 96.5 115 ASP A N 1
ATOM 873 C CA . ASP A 1 115 ? -15.531 14.977 -7.625 1 96.5 115 ASP A CA 1
ATOM 874 C C . ASP A 1 115 ? -15.977 14.469 -6.254 1 96.5 115 ASP A C 1
ATOM 876 O O . ASP A 1 115 ? -15.352 13.57 -5.691 1 96.5 115 ASP A O 1
ATOM 880 N N . GLU A 1 116 ? -16.969 15.203 -5.73 1 94.94 116 GLU A N 1
ATOM 881 C CA . GLU A 1 116 ? -17.594 14.68 -4.516 1 94.94 116 GLU A CA 1
ATOM 882 C C . GLU A 1 116 ? -18.547 13.531 -4.832 1 94.94 116 GLU A C 1
ATOM 884 O O . GLU A 1 116 ? -19.344 13.625 -5.762 1 94.94 116 GLU A O 1
ATOM 889 N N . ARG A 1 117 ? -18.406 12.391 -4.082 1 94.31 117 ARG A N 1
ATOM 890 C CA . ARG A 1 117 ? -19.25 11.219 -4.293 1 94.31 117 ARG A CA 1
ATOM 891 C C . ARG A 1 117 ? -19.656 10.594 -2.963 1 94.31 117 ARG A C 1
ATOM 893 O O . ARG A 1 117 ? -18.953 10.734 -1.961 1 94.31 117 ARG A O 1
ATOM 900 N N . ASP A 1 118 ? -20.828 9.945 -3.047 1 92.5 118 ASP A N 1
ATOM 901 C CA . ASP A 1 118 ? -21.219 9.117 -1.916 1 92.5 118 ASP A CA 1
ATOM 902 C C . ASP A 1 118 ? -20.516 7.766 -1.948 1 92.5 118 ASP A C 1
ATOM 904 O O . ASP A 1 118 ? -20.578 7.055 -2.953 1 92.5 118 ASP A O 1
ATOM 908 N N . LEU A 1 119 ? -19.906 7.48 -0.942 1 87.75 119 LEU A N 1
ATOM 909 C CA . LEU A 1 119 ? -19.188 6.219 -0.845 1 87.75 119 LEU A CA 1
ATOM 910 C C . LEU A 1 119 ? -19.859 5.273 0.139 1 87.75 119 LEU A C 1
ATOM 912 O O . LEU A 1 119 ? -20.125 5.648 1.284 1 87.75 119 LEU A O 1
ATOM 916 N N . PRO A 1 120 ? -20.125 4.105 -0.311 1 81 120 PRO A N 1
ATOM 917 C CA . PRO A 1 120 ? -20.797 3.152 0.576 1 81 120 PRO A CA 1
ATOM 918 C C . PRO A 1 120 ? -20.047 2.941 1.891 1 81 120 PRO A C 1
ATOM 920 O O . PRO A 1 120 ? -18.859 2.615 1.884 1 81 120 PRO A O 1
ATOM 923 N N . GLY A 1 121 ? -20.75 3.209 2.965 1 76.31 121 GLY A N 1
ATOM 924 C CA . GLY A 1 121 ? -20.203 2.936 4.289 1 76.31 121 GLY A CA 1
ATOM 925 C C . GLY A 1 121 ? -19.312 4.043 4.805 1 76.31 121 GLY A C 1
ATOM 926 O O . GLY A 1 121 ? -18.906 4.031 5.973 1 76.31 121 GLY A O 1
ATOM 927 N N . ARG A 1 122 ? -19.016 5.031 3.928 1 84.44 122 ARG A N 1
ATOM 928 C CA . ARG A 1 122 ? -18.031 6.023 4.344 1 84.44 122 ARG A CA 1
ATOM 929 C C . ARG A 1 122 ? -18.578 7.438 4.18 1 84.44 122 ARG A C 1
ATOM 931 O O . ARG A 1 122 ? -17.859 8.414 4.422 1 84.44 122 ARG A O 1
ATOM 938 N N . GLY A 1 123 ? -19.797 7.52 3.709 1 87.25 123 GLY A N 1
ATOM 939 C CA . GLY A 1 123 ? -20.375 8.844 3.496 1 87.25 123 GLY A CA 1
ATOM 940 C C . GLY A 1 123 ? -19.844 9.516 2.242 1 87.25 123 GLY A C 1
ATOM 941 O O . GLY A 1 123 ? -19.625 8.859 1.225 1 87.25 123 GLY A O 1
ATOM 942 N N . LYS A 1 124 ? -19.688 10.82 2.354 1 92.31 124 LYS A N 1
ATOM 943 C CA . LYS A 1 124 ? -19.172 11.586 1.222 1 92.31 124 LYS A CA 1
ATOM 944 C C . LYS A 1 124 ? -17.656 11.547 1.177 1 92.31 124 LYS A C 1
ATOM 946 O O . LYS A 1 124 ? -17 11.484 2.219 1 92.31 124 LYS A O 1
ATOM 951 N N . GLY A 1 125 ? -17.156 11.492 -0.037 1 95.06 125 GLY A N 1
ATOM 952 C CA . GLY A 1 125 ? -15.719 11.531 -0.268 1 95.06 125 GLY A CA 1
ATOM 953 C C . GLY A 1 125 ? -15.336 12.273 -1.534 1 95.06 125 GLY A C 1
ATOM 954 O O . GLY A 1 125 ? -16.203 12.625 -2.338 1 95.06 125 GLY A O 1
ATOM 955 N N . LEU A 1 126 ? -14.125 12.625 -1.6 1 97.19 126 LEU A N 1
ATOM 956 C CA . LEU A 1 126 ? -13.602 13.305 -2.781 1 97.19 126 LEU A CA 1
ATOM 957 C C . LEU A 1 126 ? -12.773 12.344 -3.637 1 97.19 126 LEU A C 1
ATOM 959 O O . LEU A 1 126 ? -11.852 11.703 -3.139 1 97.19 126 LEU A O 1
ATOM 963 N N . ILE A 1 127 ? -13.125 12.227 -4.891 1 96.94 127 ILE A N 1
ATOM 964 C CA . ILE A 1 127 ? -12.453 11.352 -5.848 1 96.94 127 ILE A CA 1
ATOM 965 C C . ILE A 1 127 ? -11.703 12.188 -6.875 1 96.94 127 ILE A C 1
ATOM 967 O O . ILE A 1 127 ? -12.289 13.055 -7.531 1 96.94 127 ILE A O 1
ATOM 971 N N . ALA A 1 128 ? -10.398 11.953 -7.055 1 97.5 128 ALA A N 1
ATOM 972 C CA . ALA A 1 128 ? -9.617 12.68 -8.055 1 97.5 128 ALA A CA 1
ATOM 973 C C . ALA A 1 128 ? -10.195 12.484 -9.453 1 97.5 128 ALA A C 1
ATOM 975 O O . ALA A 1 128 ? -10.531 11.367 -9.844 1 97.5 128 ALA A O 1
ATOM 976 N N . ASN A 1 129 ? -10.305 13.578 -10.18 1 96.62 129 ASN A N 1
ATOM 977 C CA . ASN A 1 129 ? -10.828 13.484 -11.539 1 96.62 129 ASN A CA 1
ATOM 978 C C . ASN A 1 129 ? -9.781 13.875 -12.578 1 96.62 129 ASN A C 1
ATOM 980 O O . ASN A 1 129 ? -10.078 13.969 -13.766 1 96.62 129 ASN A O 1
ATOM 984 N N . LYS A 1 130 ? -8.617 14.156 -12.141 1 95.38 130 LYS A N 1
ATOM 985 C CA . LYS A 1 130 ? -7.422 14.344 -12.953 1 95.38 130 LYS A CA 1
ATOM 986 C C . LYS A 1 130 ? -6.176 13.867 -12.219 1 95.38 130 LYS A C 1
ATOM 988 O O . LYS A 1 130 ? -6.215 13.633 -11.008 1 95.38 130 LYS A O 1
ATOM 993 N N . THR A 1 131 ? -5.133 13.711 -12.969 1 95.81 131 THR A N 1
ATOM 994 C CA . THR A 1 131 ? -3.889 13.281 -12.336 1 95.81 131 THR A CA 1
ATOM 995 C C . THR A 1 131 ? -3.299 14.398 -11.484 1 95.81 131 THR A C 1
ATOM 997 O O . THR A 1 131 ? -3.232 15.555 -11.922 1 95.81 131 THR A O 1
ATOM 1000 N N . LEU A 1 132 ? -2.998 14.094 -10.242 1 96.62 132 LEU A N 1
ATOM 1001 C CA . LEU A 1 132 ? -2.271 14.984 -9.352 1 96.62 132 LEU A CA 1
ATOM 1002 C C . LEU A 1 132 ? -0.877 14.445 -9.055 1 96.62 132 LEU A C 1
ATOM 1004 O O . LEU A 1 132 ? -0.687 13.234 -8.953 1 96.62 132 LEU A O 1
ATOM 1008 N N . HIS A 1 133 ? 0.015 15.344 -8.969 1 96.44 133 HIS A N 1
ATOM 1009 C CA . HIS A 1 133 ? 1.379 14.992 -8.594 1 96.44 133 HIS A CA 1
ATOM 1010 C C . HIS A 1 133 ? 1.733 15.555 -7.223 1 96.44 133 HIS A C 1
ATOM 1012 O O . HIS A 1 133 ? 1.08 16.484 -6.738 1 96.44 133 HIS A O 1
ATOM 1018 N N . ARG A 1 134 ? 2.713 14.977 -6.633 1 96.38 134 ARG A N 1
ATOM 1019 C CA . ARG A 1 134 ? 3.176 15.469 -5.34 1 96.38 134 ARG A CA 1
ATOM 1020 C C . ARG A 1 134 ? 3.377 16.984 -5.371 1 96.38 134 ARG A C 1
ATOM 1022 O O . ARG A 1 134 ? 4.027 17.5 -6.277 1 96.38 134 ARG A O 1
ATOM 1029 N N . GLY A 1 135 ? 2.74 17.688 -4.438 1 96.5 135 GLY A N 1
ATOM 1030 C CA . GLY A 1 135 ? 2.893 19.141 -4.352 1 96.5 135 GLY A CA 1
ATOM 1031 C C . GLY A 1 135 ? 1.723 19.891 -4.945 1 96.5 135 GLY A C 1
ATOM 1032 O O . GLY A 1 135 ? 1.528 21.078 -4.648 1 96.5 135 GLY A O 1
ATOM 1033 N N . ASP A 1 136 ? 0.969 19.219 -5.762 1 96.69 136 ASP A N 1
ATOM 1034 C CA . ASP A 1 136 ? -0.214 19.875 -6.301 1 96.69 136 ASP A CA 1
ATOM 1035 C C . ASP A 1 136 ? -1.194 20.25 -5.191 1 96.69 136 ASP A C 1
ATOM 1037 O O . ASP A 1 136 ? -1.478 19.438 -4.312 1 96.69 136 ASP A O 1
ATOM 1041 N N . ARG A 1 137 ? -1.639 21.422 -5.258 1 95.62 137 ARG A N 1
ATOM 1042 C CA . ARG A 1 137 ? -2.654 21.859 -4.305 1 95.62 137 ARG A CA 1
ATOM 1043 C C . ARG A 1 137 ? -4.016 21.25 -4.645 1 95.62 137 ARG A C 1
ATOM 1045 O O . ARG A 1 137 ? -4.453 21.312 -5.797 1 95.62 137 ARG A O 1
ATOM 1052 N N . ILE A 1 138 ? -4.582 20.672 -3.711 1 96.94 138 ILE A N 1
ATOM 1053 C CA . ILE A 1 138 ? -5.953 20.203 -3.863 1 96.94 138 ILE A CA 1
ATOM 1054 C C . ILE A 1 138 ? -6.93 21.328 -3.547 1 96.94 138 ILE A C 1
ATOM 1056 O O . ILE A 1 138 ? -7.793 21.672 -4.363 1 96.94 138 ILE A O 1
ATOM 1060 N N . PHE A 1 139 ? -6.781 21.938 -2.41 1 96 139 PHE A N 1
ATOM 1061 C CA . PHE A 1 139 ? -7.484 23.172 -2.055 1 96 139 PHE A CA 1
ATOM 1062 C C . PHE A 1 139 ? -6.879 23.797 -0.802 1 96 139 PHE A C 1
ATOM 1064 O O . PHE A 1 139 ? -6.008 23.203 -0.164 1 96 139 PHE A O 1
ATOM 1071 N N . ALA A 1 140 ? -7.258 25.031 -0.513 1 96.75 140 ALA A N 1
ATOM 1072 C CA . ALA A 1 140 ? -6.863 25.797 0.669 1 96.75 140 ALA A CA 1
ATOM 1073 C C . ALA A 1 140 ? -8.008 26.656 1.174 1 96.75 140 ALA A C 1
ATOM 1075 O O . ALA A 1 140 ? -8.57 27.453 0.419 1 96.75 140 ALA A O 1
ATOM 1076 N N . HIS A 1 141 ? -8.312 26.469 2.436 1 97.19 141 HIS A N 1
ATOM 1077 C CA . HIS A 1 141 ? -9.469 27.203 2.941 1 97.19 141 HIS A CA 1
ATOM 1078 C C . HIS A 1 141 ? -9.242 27.672 4.371 1 97.19 141 HIS A C 1
ATOM 1080 O O . HIS A 1 141 ? -8.508 27.047 5.133 1 97.19 141 HIS A O 1
ATOM 1086 N N . THR A 1 142 ? -9.844 28.797 4.695 1 97.19 142 THR A N 1
ATOM 1087 C CA . THR A 1 142 ? -9.938 29.281 6.066 1 97.19 142 THR A CA 1
ATOM 1088 C C . THR A 1 142 ? -11.094 28.625 6.805 1 97.19 142 THR A C 1
ATOM 1090 O O . THR A 1 142 ? -12 28.062 6.176 1 97.19 142 THR A O 1
ATOM 1093 N N . PRO A 1 143 ? -11.031 28.625 8.094 1 98.12 143 PRO A N 1
ATOM 1094 C CA . PRO A 1 143 ? -12.164 28.062 8.836 1 98.12 143 PRO A CA 1
ATOM 1095 C C . PRO A 1 143 ? -13.391 28.969 8.82 1 98.12 143 PRO A C 1
ATOM 1097 O O . PRO A 1 143 ? -13.281 30.172 8.516 1 98.12 143 PRO A O 1
ATOM 1100 N N . ILE A 1 144 ? -14.531 28.375 9.18 1 98.19 144 ILE A N 1
ATOM 1101 C CA . ILE A 1 144 ? -15.734 29.188 9.328 1 98.19 144 ILE A CA 1
ATOM 1102 C C . ILE A 1 144 ? -16.094 29.297 10.812 1 98.19 144 ILE A C 1
ATOM 1104 O O . ILE A 1 144 ? -16.875 30.172 11.203 1 98.19 144 ILE A O 1
ATOM 1108 N N . LEU A 1 145 ? -15.625 28.406 11.602 1 98.25 145 LEU A N 1
ATOM 1109 C CA . LEU A 1 145 ? -15.828 28.422 13.047 1 98.25 145 LEU A CA 1
ATOM 1110 C C . LEU A 1 145 ? -14.523 28.141 13.781 1 98.25 145 LEU A C 1
ATOM 1112 O O . LEU A 1 145 ? -13.727 27.297 13.352 1 98.25 145 LEU A O 1
ATOM 1116 N N . MET A 1 146 ? -14.32 28.766 14.875 1 97.75 146 MET A N 1
ATOM 1117 C CA . MET A 1 146 ? -13.211 28.5 15.781 1 97.75 146 MET A CA 1
ATOM 1118 C C . MET A 1 146 ? -13.672 28.547 17.234 1 97.75 146 MET A C 1
ATOM 1120 O O . MET A 1 146 ? -14.453 29.406 17.609 1 97.75 146 MET A O 1
ATOM 1124 N N . PHE A 1 147 ? -13.133 27.625 18 1 96.81 147 PHE A N 1
ATOM 1125 C CA . PHE A 1 147 ? -13.539 27.516 19.406 1 96.81 147 PHE A CA 1
ATOM 1126 C C . PHE A 1 147 ? -12.32 27.406 20.312 1 96.81 147 PHE A C 1
ATOM 1128 O O . PHE A 1 147 ? -11.453 26.562 20.094 1 96.81 147 PHE A O 1
ATOM 1135 N N . HIS A 1 148 ? -12.352 28.188 21.312 1 94.31 148 HIS A N 1
ATOM 1136 C CA . HIS A 1 148 ? -11.32 28.172 22.344 1 94.31 148 HIS A CA 1
ATOM 1137 C C . HIS A 1 148 ? -11.453 26.953 23.234 1 94.31 148 HIS A C 1
ATOM 1139 O O . HIS A 1 148 ? -12.367 26.875 24.062 1 94.31 148 HIS A O 1
ATOM 1145 N N . GLU A 1 149 ? -10.539 26.062 23.094 1 92.38 149 GLU A N 1
ATOM 1146 C CA . GLU A 1 149 ? -10.68 24.766 23.75 1 92.38 149 GLU A CA 1
ATOM 1147 C C . GLU A 1 149 ? -10.656 24.906 25.266 1 92.38 149 GLU A C 1
ATOM 1149 O O . GLU A 1 149 ? -11.516 24.359 25.953 1 92.38 149 GLU A O 1
ATOM 1154 N N . ASP A 1 150 ? -9.664 25.594 25.859 1 86.5 150 ASP A N 1
ATOM 1155 C CA . ASP A 1 150 ? -9.539 25.734 27.312 1 86.5 150 ASP A CA 1
ATOM 1156 C C . ASP A 1 150 ? -10.758 26.438 27.891 1 86.5 150 ASP A C 1
ATOM 1158 O O . ASP A 1 150 ? -11.188 26.109 29 1 86.5 150 ASP A O 1
ATOM 1162 N N . ALA A 1 151 ? -11.266 27.375 27.172 1 85.25 151 ALA A N 1
ATOM 1163 C CA . ALA A 1 151 ? -12.438 28.109 27.641 1 85.25 151 ALA A CA 1
ATOM 1164 C C . ALA A 1 151 ? -13.656 27.188 27.719 1 85.25 151 ALA A C 1
ATOM 1166 O O . ALA A 1 151 ? -14.523 27.375 28.578 1 85.25 151 ALA A O 1
ATOM 1167 N N . SER A 1 152 ? -13.719 26.266 26.906 1 86.06 152 SER A N 1
ATOM 1168 C CA . SER A 1 152 ? -14.828 25.312 26.906 1 86.06 152 SER A CA 1
ATOM 1169 C C . SER A 1 152 ? -14.852 24.484 28.188 1 86.06 152 SER A C 1
ATOM 1171 O O . SER A 1 152 ? -15.906 24.047 28.625 1 86.06 152 SER A O 1
ATOM 1173 N N . GLN A 1 153 ? -13.711 24.297 28.719 1 84.44 153 GLN A N 1
ATOM 1174 C CA . GLN A 1 153 ? -13.602 23.469 29.906 1 84.44 153 GLN A CA 1
ATOM 1175 C C . GLN A 1 153 ? -14.031 24.234 31.156 1 84.44 153 GLN A C 1
ATOM 1177 O O . GLN A 1 153 ? -14.367 23.625 32.188 1 84.44 153 GLN A O 1
ATOM 1182 N N . SER A 1 154 ? -14.055 25.547 31.078 1 82.94 154 SER A N 1
ATOM 1183 C CA . SER A 1 154 ? -14.359 26.375 32.219 1 82.94 154 SER A CA 1
ATOM 1184 C C . SER A 1 154 ? -15.844 26.688 32.312 1 82.94 154 SER A C 1
ATOM 1186 O O . SER A 1 154 ? -16.328 27.156 33.344 1 82.94 154 SER A O 1
ATOM 1188 N N . LEU A 1 155 ? -16.578 26.391 31.281 1 87.38 155 LEU A N 1
ATOM 1189 C CA . LEU A 1 155 ? -18 26.688 31.25 1 87.38 155 LEU A CA 1
ATOM 1190 C C . LEU A 1 155 ? -18.828 25.406 31.344 1 87.38 155 LEU A C 1
ATOM 1192 O O . LEU A 1 155 ? -18.344 24.328 31.016 1 87.38 155 LEU A O 1
ATOM 1196 N N . GLN A 1 156 ? -20.047 25.641 31.891 1 89 156 GLN A N 1
ATOM 1197 C CA . GLN A 1 156 ? -20.969 24.516 31.891 1 89 156 GLN A CA 1
ATOM 1198 C C . GLN A 1 156 ? -21.297 24.078 30.469 1 89 156 GLN A C 1
ATOM 1200 O O . GLN A 1 156 ? -21.312 24.891 29.547 1 89 156 GLN A O 1
ATOM 1205 N N . GLU A 1 157 ? -21.609 22.859 30.328 1 88.5 157 GLU A N 1
ATOM 1206 C CA . GLU A 1 157 ? -21.828 22.25 29.016 1 88.5 157 GLU A CA 1
ATOM 1207 C C . GLU A 1 157 ? -22.969 22.938 28.266 1 88.5 157 GLU A C 1
ATOM 1209 O O . GLU A 1 157 ? -22.875 23.172 27.062 1 88.5 157 GLU A O 1
ATOM 1214 N N . ASP A 1 158 ? -23.969 23.172 28.969 1 89.19 158 ASP A N 1
ATOM 1215 C CA . ASP A 1 158 ? -25.125 23.781 28.328 1 89.19 158 ASP A CA 1
ATOM 1216 C C . ASP A 1 158 ? -24.812 25.203 27.875 1 89.19 158 ASP A C 1
ATOM 1218 O O . ASP A 1 158 ? -25.297 25.656 26.828 1 89.19 158 ASP A O 1
ATOM 1222 N N . VAL A 1 159 ? -24.047 25.891 28.672 1 90.31 159 VAL A N 1
ATOM 1223 C CA . VAL A 1 159 ? -23.641 27.25 28.328 1 90.31 159 VAL A CA 1
ATOM 1224 C C . VAL A 1 159 ? -22.75 27.234 27.094 1 90.31 159 VAL A C 1
ATOM 1226 O O . VAL A 1 159 ? -22.938 28.031 26.172 1 90.31 159 VAL A O 1
ATOM 1229 N N . TRP A 1 160 ? -21.859 26.344 27.125 1 92.75 160 TRP A N 1
ATOM 1230 C CA . TRP A 1 160 ? -20.953 26.234 25.984 1 92.75 160 TRP A CA 1
ATOM 1231 C C . TRP A 1 160 ? -21.703 25.859 24.719 1 92.75 160 TRP A C 1
ATOM 1233 O O . TRP A 1 160 ? -21.453 26.406 23.656 1 92.75 160 TRP A O 1
ATOM 1243 N N . ALA A 1 161 ? -22.641 24.938 24.828 1 92.31 161 ALA A N 1
ATOM 1244 C CA . ALA A 1 161 ? -23.469 24.531 23.703 1 92.31 161 ALA A CA 1
ATOM 1245 C C . ALA A 1 161 ? -24.219 25.734 23.125 1 92.31 161 ALA A C 1
ATOM 1247 O O . ALA A 1 161 ? -24.406 25.828 21.906 1 92.31 161 ALA A O 1
ATOM 1248 N N . GLY A 1 162 ? -24.641 26.5 23.984 1 92 162 GLY A N 1
ATOM 1249 C CA . GLY A 1 162 ? -25.297 27.719 23.547 1 92 162 GLY A CA 1
ATOM 1250 C C . GLY A 1 162 ? -24.406 28.641 22.734 1 92 162 GLY A C 1
ATOM 1251 O O . GLY A 1 162 ? -24.828 29.203 21.734 1 92 162 GLY A O 1
ATOM 1252 N N . LEU A 1 163 ? -23.203 28.812 23.203 1 93.81 163 LEU A N 1
ATOM 1253 C CA . LEU A 1 163 ? -22.234 29.641 22.484 1 93.81 163 LEU A CA 1
ATOM 1254 C C . LEU A 1 163 ? -21.922 29.062 21.109 1 93.81 163 LEU A C 1
ATOM 1256 O O . LEU A 1 163 ? -21.797 29.797 20.141 1 93.81 163 LEU A O 1
ATOM 1260 N N . GLU A 1 164 ? -21.812 27.719 21.047 1 95 164 GLU A N 1
ATOM 1261 C CA . GLU A 1 164 ? -21.594 27.047 19.766 1 95 164 GLU A CA 1
ATOM 1262 C C . GLU A 1 164 ? -22.75 27.312 18.797 1 95 164 GLU A C 1
ATOM 1264 O O . GLU A 1 164 ? -22.531 27.578 17.625 1 95 164 GLU A O 1
ATOM 1269 N N . HIS A 1 165 ? -23.891 27.203 19.297 1 94.12 165 HIS A N 1
ATOM 1270 C CA . HIS A 1 165 ? -25.078 27.469 18.5 1 94.12 165 HIS A CA 1
ATOM 1271 C C . HIS A 1 165 ? -25.094 28.906 17.984 1 94.12 165 HIS A C 1
ATOM 1273 O O . HIS A 1 165 ? -25.406 29.156 16.828 1 94.12 165 HIS A O 1
ATOM 1279 N N . ASP A 1 166 ? -24.812 29.812 18.875 1 94.38 166 ASP A N 1
ATOM 1280 C CA . ASP A 1 166 ? -24.797 31.234 18.5 1 94.38 166 ASP A CA 1
ATOM 1281 C C . ASP A 1 166 ? -23.734 31.5 17.438 1 94.38 166 ASP A C 1
ATOM 1283 O O . ASP A 1 166 ? -23.953 32.344 16.547 1 94.38 166 ASP A O 1
ATOM 1287 N N . ALA A 1 167 ? -22.625 30.859 17.594 1 96 167 ALA A N 1
ATOM 1288 C CA . ALA A 1 167 ? -21.562 31.016 16.609 1 96 167 ALA A CA 1
ATOM 1289 C C . ALA A 1 167 ? -22.031 30.578 15.227 1 96 167 ALA A C 1
ATOM 1291 O O . ALA A 1 167 ? -21.766 31.266 14.234 1 96 167 ALA A O 1
ATOM 1292 N N . VAL A 1 168 ? -22.719 29.453 15.125 1 96.81 168 VAL A N 1
ATOM 1293 C CA . VAL A 1 168 ? -23.234 28.938 13.852 1 96.81 168 VAL A CA 1
ATOM 1294 C C . VAL A 1 168 ? -24.281 29.906 13.289 1 96.81 168 VAL A C 1
ATOM 1296 O O . VAL A 1 168 ? -24.266 30.203 12.094 1 96.81 168 VAL A O 1
ATOM 1299 N N . ARG A 1 169 ? -25.078 30.391 14.125 1 94.69 169 ARG A N 1
ATOM 1300 C CA . ARG A 1 169 ? -26.156 31.297 13.719 1 94.69 169 ARG A CA 1
ATOM 1301 C C . ARG A 1 169 ? -25.594 32.594 13.156 1 94.69 169 ARG A C 1
ATOM 1303 O O . ARG A 1 169 ? -26.219 33.25 12.32 1 94.69 169 ARG A O 1
ATOM 1310 N N . SER A 1 170 ? -24.469 32.969 13.609 1 94.19 170 SER A N 1
ATOM 1311 C CA . SER A 1 170 ? -23.875 34.25 13.25 1 94.19 170 SER A CA 1
ATOM 1312 C C . SER A 1 170 ? -23.141 34.188 11.914 1 94.19 170 SER A C 1
ATOM 1314 O O . SER A 1 170 ? -22.672 35.188 11.398 1 94.19 170 SER A O 1
ATOM 1316 N N . LEU A 1 171 ? -23.031 33.031 11.336 1 95.94 171 LEU A N 1
ATOM 1317 C CA . LEU A 1 171 ? -22.344 32.844 10.055 1 95.94 171 LEU A CA 1
ATOM 1318 C C . LEU A 1 171 ? -23.188 33.438 8.914 1 95.94 171 LEU A C 1
ATOM 1320 O O . LEU A 1 171 ? -24.406 33.438 8.992 1 95.94 171 LEU A O 1
ATOM 1324 N N . PRO A 1 172 ? -22.5 33.938 7.891 1 95.62 172 PRO A N 1
ATOM 1325 C CA . PRO A 1 172 ? -23.266 34.281 6.684 1 95.62 172 PRO A CA 1
ATOM 1326 C C . PRO A 1 172 ? -23.891 33.031 6.023 1 95.62 172 PRO A C 1
ATOM 1328 O O . PRO A 1 172 ? -23.453 31.906 6.277 1 95.62 172 PRO A O 1
ATOM 1331 N N . LEU A 1 173 ? -24.812 33.188 5.148 1 95.88 173 LEU A N 1
ATOM 1332 C CA . LEU A 1 173 ? -25.656 32.125 4.613 1 95.88 173 LEU A CA 1
ATOM 1333 C C . LEU A 1 173 ? -24.812 31.062 3.895 1 95.88 173 LEU A C 1
ATOM 1335 O O . LEU A 1 173 ? -24.984 29.875 4.117 1 95.88 173 LEU A O 1
ATOM 1339 N N . PRO A 1 174 ? -23.875 31.5 3.035 1 95.19 174 PRO A N 1
ATOM 1340 C CA . PRO A 1 174 ? -23.094 30.469 2.346 1 95.19 174 PRO A CA 1
ATOM 1341 C C . PRO A 1 174 ? -22.312 29.578 3.309 1 95.19 174 PRO A C 1
ATOM 1343 O O . PRO A 1 174 ? -22.219 28.375 3.107 1 95.19 174 PRO A O 1
ATOM 1346 N N . ALA A 1 175 ? -21.797 30.172 4.336 1 96.62 175 ALA A N 1
ATOM 1347 C CA . ALA A 1 175 ? -21.031 29.422 5.332 1 96.62 175 ALA A CA 1
ATOM 1348 C C . ALA A 1 175 ? -21.953 28.5 6.141 1 96.62 175 ALA A C 1
ATOM 1350 O O . ALA A 1 175 ? -21.578 27.391 6.5 1 96.62 175 ALA A O 1
ATOM 1351 N N . LYS A 1 176 ? -23.156 28.969 6.434 1 96.94 176 LYS A N 1
ATOM 1352 C CA . LYS A 1 176 ? -24.141 28.141 7.121 1 96.94 176 LYS A CA 1
ATOM 1353 C C . LYS A 1 176 ? -24.469 26.891 6.305 1 96.94 176 LYS A C 1
ATOM 1355 O O . LYS A 1 176 ? -24.578 25.797 6.859 1 96.94 176 LYS A O 1
ATOM 1360 N N . ASP A 1 177 ? -24.609 27.125 5.078 1 96.69 177 ASP A N 1
ATOM 1361 C CA . ASP A 1 177 ? -24.938 26.016 4.199 1 96.69 177 ASP A CA 1
ATOM 1362 C C . ASP A 1 177 ? -23.828 24.969 4.223 1 96.69 177 ASP A C 1
ATOM 1364 O O . ASP A 1 177 ? -24.094 23.766 4.293 1 96.69 177 ASP A O 1
ATOM 1368 N N . LEU A 1 178 ? -22.641 25.391 4.152 1 95.88 178 LEU A N 1
ATOM 1369 C CA . LEU A 1 178 ? -21.5 24.484 4.223 1 95.88 178 LEU A CA 1
ATOM 1370 C C . LEU A 1 178 ? -21.5 23.703 5.527 1 95.88 178 LEU A C 1
ATOM 1372 O O . LEU A 1 178 ? -21.297 22.484 5.527 1 95.88 178 LEU A O 1
ATOM 1376 N N . PHE A 1 179 ? -21.766 24.406 6.57 1 97.31 179 PHE A N 1
ATOM 1377 C CA . PHE A 1 179 ? -21.734 23.797 7.898 1 97.31 179 PHE A CA 1
ATOM 1378 C C . PHE A 1 179 ? -22.812 22.734 8.023 1 97.31 179 PHE A C 1
ATOM 1380 O O . PHE A 1 179 ? -22.547 21.609 8.453 1 97.31 179 PHE A O 1
ATOM 1387 N N . TRP A 1 180 ? -23.969 23.047 7.637 1 96.5 180 TRP A N 1
ATOM 1388 C CA . TRP A 1 180 ? -25.109 22.172 7.863 1 96.5 180 TRP A CA 1
ATOM 1389 C C . TRP A 1 180 ? -25.078 20.984 6.906 1 96.5 180 TRP A C 1
ATOM 1391 O O . TRP A 1 180 ? -25.781 19.984 7.113 1 96.5 180 TRP A O 1
ATOM 1401 N N . ASN A 1 181 ? -24.297 21.047 5.895 1 94.94 181 ASN A N 1
ATOM 1402 C CA . ASN A 1 181 ? -24.141 19.938 4.961 1 94.94 181 ASN A CA 1
ATOM 1403 C C . ASN A 1 181 ? -23.125 18.922 5.469 1 94.94 181 ASN A C 1
ATOM 1405 O O . ASN A 1 181 ? -22.969 17.844 4.887 1 94.94 181 ASN A O 1
ATOM 1409 N N . LEU A 1 182 ? -22.469 19.25 6.512 1 94.56 182 LEU A N 1
ATOM 1410 C CA . LEU A 1 182 ? -21.531 18.312 7.109 1 94.56 182 LEU A CA 1
ATOM 1411 C C . LEU A 1 182 ? -22.266 17.203 7.855 1 94.56 182 LEU A C 1
ATOM 1413 O O . LEU A 1 182 ? -23.344 17.422 8.398 1 94.56 182 LEU A O 1
ATOM 1417 N N . PHE A 1 183 ? -21.578 16.062 7.84 1 89.31 183 PHE A N 1
ATOM 1418 C CA . PHE A 1 183 ? -22.125 14.969 8.625 1 89.31 183 PHE A CA 1
ATOM 1419 C C . PHE A 1 183 ? -22 15.25 10.117 1 89.31 183 PHE A C 1
ATOM 1421 O O . PHE A 1 183 ? -20.969 15.766 10.562 1 89.31 183 PHE A O 1
ATOM 1428 N N . GLY A 1 184 ? -23.078 14.969 10.852 1 88.81 184 GLY A N 1
ATOM 1429 C CA . GLY A 1 184 ? -23.078 15.086 12.305 1 88.81 184 GLY A CA 1
ATOM 1430 C C . GLY A 1 184 ? -23.469 13.805 13.008 1 88.81 184 GLY A C 1
ATOM 1431 O O . GLY A 1 184 ? -24.516 13.219 12.695 1 88.81 184 GLY A O 1
ATOM 1432 N N . GLN A 1 185 ? -22.672 13.422 13.898 1 85.12 185 GLN A N 1
ATOM 1433 C CA . GLN A 1 185 ? -23.031 12.281 14.719 1 85.12 185 GLN A CA 1
ATOM 1434 C C . GLN A 1 185 ? -24.328 12.547 15.484 1 85.12 185 GLN A C 1
ATOM 1436 O O . GLN A 1 185 ? -24.484 13.609 16.094 1 85.12 185 GLN A O 1
ATOM 1441 N N . PRO A 1 186 ? -25.172 11.57 15.562 1 84.06 186 PRO A N 1
ATOM 1442 C CA . PRO A 1 186 ? -26.484 11.789 16.172 1 84.06 186 PRO A CA 1
ATOM 1443 C C . PRO A 1 186 ? -26.422 11.828 17.688 1 84.06 186 PRO A C 1
ATOM 1445 O O . PRO A 1 186 ? -27.375 12.289 18.344 1 84.06 186 PRO A O 1
ATOM 1448 N N . SER A 1 187 ? -25.375 11.422 18.266 1 82.62 187 SER A N 1
ATOM 1449 C CA . SER A 1 187 ? -25.266 11.352 19.719 1 82.62 187 SER A CA 1
ATOM 1450 C C . SER A 1 187 ? -25.25 12.742 20.344 1 82.62 187 SER A C 1
ATOM 1452 O O . SER A 1 187 ? -25.469 12.891 21.547 1 82.62 187 SER A O 1
ATOM 1454 N N . TYR A 1 188 ? -25.078 13.75 19.5 1 82.81 188 TYR A N 1
ATOM 1455 C CA . TYR A 1 188 ? -25.047 15.141 19.953 1 82.81 188 TYR A CA 1
ATOM 1456 C C . TYR A 1 188 ? -26.172 15.945 19.344 1 82.81 188 TYR A C 1
ATOM 1458 O O . TYR A 1 188 ? -26.922 15.438 18.5 1 82.81 188 TYR A O 1
ATOM 1466 N N . GLY A 1 189 ? -26.344 17.078 19.875 1 87.81 189 GLY A N 1
ATOM 1467 C CA . GLY A 1 189 ? -27.234 17.984 19.188 1 87.81 189 GLY A CA 1
ATOM 1468 C C . GLY A 1 189 ? -26.812 18.297 17.766 1 87.81 189 GLY A C 1
ATOM 1469 O O . GLY A 1 189 ? -25.688 17.984 17.375 1 87.81 189 GLY A O 1
ATOM 1470 N N . PRO A 1 190 ? -27.719 18.812 16.953 1 91.12 190 PRO A N 1
ATOM 1471 C CA . PRO A 1 190 ? -27.453 19 15.531 1 91.12 190 PRO A CA 1
ATOM 1472 C C . PRO A 1 190 ? -26.172 19.781 15.266 1 91.12 190 PRO A C 1
ATOM 1474 O O . PRO A 1 190 ? -25.359 19.391 14.422 1 91.12 190 PRO A O 1
ATOM 1477 N N . ALA A 1 191 ? -26 20.906 15.977 1 94.12 191 ALA A N 1
ATOM 1478 C CA . ALA A 1 191 ? -24.812 21.734 15.758 1 94.12 191 ALA A CA 1
ATOM 1479 C C . ALA A 1 191 ? -23.578 21.078 16.359 1 94.12 191 ALA A C 1
ATOM 1481 O O . ALA A 1 191 ? -22.547 20.938 15.695 1 94.12 191 ALA A O 1
ATOM 1482 N N . GLN A 1 192 ? -23.688 20.625 17.562 1 93.81 192 GLN A N 1
ATOM 1483 C CA . GLN A 1 192 ? -22.562 20.016 18.25 1 93.81 192 GLN A CA 1
ATOM 1484 C C . GLN A 1 192 ? -22.094 18.734 17.562 1 93.81 192 GLN A C 1
ATOM 1486 O O . GLN A 1 192 ? -20.891 18.469 17.5 1 93.81 192 GLN A O 1
ATOM 1491 N N . GLY A 1 193 ? -23.047 17.984 17.125 1 93.38 193 GLY A N 1
ATOM 1492 C CA . GLY A 1 193 ? -22.688 16.781 16.391 1 93.38 193 GLY A CA 1
ATOM 1493 C C . GLY A 1 193 ? -21.812 17.047 15.188 1 93.38 193 GLY A C 1
ATOM 1494 O O . GLY A 1 193 ? -20.859 16.297 14.922 1 93.38 193 GLY A O 1
ATOM 1495 N N . ARG A 1 194 ? -22.125 18.094 14.484 1 95.19 194 ARG A N 1
ATOM 1496 C CA . ARG A 1 194 ? -21.344 18.469 13.305 1 95.19 194 ARG A CA 1
ATOM 1497 C C . ARG A 1 194 ? -19.984 19.062 13.711 1 95.19 194 ARG A C 1
ATOM 1499 O O . ARG A 1 194 ? -18.984 18.797 13.055 1 95.19 194 ARG A O 1
ATOM 1506 N N . ILE A 1 195 ? -19.969 19.828 14.789 1 95.81 195 ILE A N 1
ATOM 1507 C CA . ILE A 1 195 ? -18.734 20.453 15.242 1 95.81 195 ILE A CA 1
ATOM 1508 C C . ILE A 1 195 ? -17.75 19.391 15.727 1 95.81 195 ILE A C 1
ATOM 1510 O O . ILE A 1 195 ? -16.625 19.312 15.25 1 95.81 195 ILE A O 1
ATOM 1514 N N . TYR A 1 196 ? -18.188 18.484 16.484 1 91.94 196 TYR A N 1
ATOM 1515 C CA . TYR A 1 196 ? -17.281 17.531 17.125 1 91.94 196 TYR A CA 1
ATOM 1516 C C . TYR A 1 196 ? -16.844 16.453 16.156 1 91.94 196 TYR A C 1
ATOM 1518 O O . TYR A 1 196 ? -15.773 15.867 16.297 1 91.94 196 TYR A O 1
ATOM 1526 N N . THR A 1 197 ? -17.656 16.219 15.164 1 91.75 197 THR A N 1
ATOM 1527 C CA . THR A 1 197 ? -17.312 15.211 14.164 1 91.75 197 THR A CA 1
ATOM 1528 C C . THR A 1 197 ? -16.312 15.75 13.164 1 91.75 197 THR A C 1
ATOM 1530 O O . THR A 1 197 ? -15.484 15 12.633 1 91.75 197 THR A O 1
ATOM 1533 N N . ASN A 1 198 ? -16.328 17.031 12.945 1 94.62 198 ASN A N 1
ATOM 1534 C CA . ASN A 1 198 ? -15.617 17.562 11.781 1 94.62 198 ASN A CA 1
ATOM 1535 C C . ASN A 1 198 ? -14.523 18.547 12.195 1 94.62 198 ASN A C 1
ATOM 1537 O O . ASN A 1 198 ? -13.797 19.047 11.344 1 94.62 198 ASN A O 1
ATOM 1541 N N . ALA A 1 199 ? -14.328 18.734 13.469 1 95.62 199 ALA A N 1
ATOM 1542 C CA . ALA A 1 199 ? -13.406 19.766 13.922 1 95.62 199 ALA A CA 1
ATOM 1543 C C . ALA A 1 199 ? -11.953 19.297 13.812 1 95.62 199 ALA A C 1
ATOM 1545 O O . ALA A 1 199 ? -11.664 18.109 13.969 1 95.62 199 ALA A O 1
ATOM 1546 N N . PHE A 1 200 ? -11.117 20.25 13.539 1 96.38 200 PHE A N 1
ATOM 1547 C CA . PHE A 1 200 ? -9.68 20.047 13.57 1 96.38 200 PHE A CA 1
ATOM 1548 C C . PHE A 1 200 ? -9.047 20.812 14.719 1 96.38 200 PHE A C 1
ATOM 1550 O O . PHE A 1 200 ? -9.422 21.953 14.992 1 96.38 200 PHE A O 1
ATOM 1557 N N . SER A 1 201 ? -8.094 20.203 15.375 1 94.62 201 SER A N 1
ATOM 1558 C CA . SER A 1 201 ? -7.324 20.906 16.406 1 94.62 201 SER A CA 1
ATOM 1559 C C . SER A 1 201 ? -6.309 21.859 15.773 1 94.62 201 SER A C 1
ATOM 1561 O O . SER A 1 201 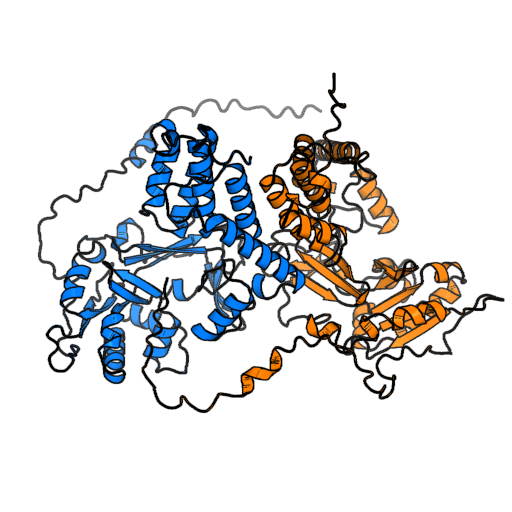? -5.586 21.484 14.852 1 94.62 201 SER A O 1
ATOM 1563 N N . ILE A 1 202 ? -6.359 23.031 16.25 1 95.38 202 ILE A N 1
ATOM 1564 C CA . ILE A 1 202 ? -5.379 24.016 15.812 1 95.38 202 ILE A CA 1
ATOM 1565 C C . ILE A 1 202 ? -4.824 24.781 17.016 1 95.38 202 ILE A C 1
ATOM 1567 O O . ILE A 1 202 ? -5.387 24.719 18.109 1 95.38 202 ILE A O 1
ATOM 1571 N N . GLU A 1 203 ? -3.666 25.359 16.781 1 93.5 203 GLU A N 1
ATOM 1572 C CA . GLU A 1 203 ? -3.039 26.188 17.812 1 93.5 203 GLU A CA 1
ATOM 1573 C C . GLU A 1 203 ? -2.775 27.594 17.312 1 93.5 203 GLU A C 1
ATOM 1575 O O . GLU A 1 203 ? -2.24 27.797 16.219 1 93.5 203 GLU A O 1
ATOM 1580 N N . ILE A 1 204 ? -3.227 28.531 18.062 1 93.12 204 ILE A N 1
ATOM 1581 C CA . ILE A 1 204 ? -2.98 29.938 17.781 1 93.12 204 ILE A CA 1
ATOM 1582 C C . ILE A 1 204 ? -2.262 30.594 18.953 1 93.12 204 ILE A C 1
ATOM 1584 O O . ILE A 1 204 ? -2.832 30.719 20.047 1 93.12 204 ILE A O 1
ATOM 1588 N N . LYS A 1 205 ? -1.06 31.016 18.719 1 89.44 205 LYS A N 1
ATOM 1589 C CA . LYS A 1 205 ? -0.24 31.641 19.75 1 89.44 205 LYS A CA 1
ATOM 1590 C C . LYS A 1 205 ? -0.222 30.797 21.016 1 89.44 205 LYS A C 1
ATOM 1592 O O . LYS A 1 205 ? -0.522 31.297 22.109 1 89.44 205 LYS A O 1
ATOM 1597 N N . ASP A 1 206 ? -0.05 29.531 20.891 1 90 206 ASP A N 1
ATOM 1598 C CA . ASP A 1 206 ? 0.135 28.562 21.969 1 90 206 ASP A CA 1
ATOM 1599 C C . ASP A 1 206 ? -1.174 28.297 22.703 1 90 206 ASP A C 1
ATOM 1601 O O . ASP A 1 206 ? -1.165 27.797 23.828 1 90 206 ASP A O 1
ATOM 1605 N N . ILE A 1 207 ? -2.246 28.797 22.156 1 92.25 207 ILE A N 1
ATOM 1606 C CA . ILE A 1 207 ? -3.562 28.5 22.719 1 92.25 207 ILE A CA 1
ATOM 1607 C C . ILE A 1 207 ? -4.285 27.484 21.844 1 92.25 207 ILE A C 1
ATOM 1609 O O . ILE A 1 207 ? -4.422 27.672 20.625 1 92.25 207 ILE A O 1
ATOM 1613 N N . GLU A 1 208 ? -4.801 26.516 22.469 1 93.81 208 GLU A N 1
ATOM 1614 C CA . GLU A 1 208 ? -5.453 25.422 21.734 1 93.81 208 GLU A CA 1
ATOM 1615 C C . GLU A 1 208 ? -6.871 25.812 21.328 1 93.81 208 GLU A C 1
ATOM 1617 O O . GLU A 1 208 ? -7.633 26.344 22.125 1 93.81 208 GLU A O 1
ATOM 1622 N N . HIS A 1 209 ? -7.168 25.609 20.109 1 95.88 209 HIS A N 1
ATOM 1623 C CA . HIS A 1 209 ? -8.5 25.781 19.531 1 95.88 209 HIS A CA 1
ATOM 1624 C C . HIS A 1 209 ? -8.906 24.562 18.703 1 95.88 209 HIS A C 1
ATOM 1626 O O . HIS A 1 209 ? -8.062 23.719 18.391 1 95.88 209 HIS A O 1
ATOM 1632 N N . TYR A 1 210 ? -10.156 24.391 18.516 1 96.44 210 TYR A N 1
ATOM 1633 C CA . TYR A 1 210 ? -10.633 23.531 17.438 1 96.44 210 TYR A CA 1
ATOM 1634 C C . TYR A 1 210 ? -11.461 24.328 16.438 1 96.44 210 TYR A C 1
ATOM 1636 O O . TYR A 1 210 ? -12.094 25.312 16.797 1 96.44 210 TYR A O 1
ATOM 1644 N N . ALA A 1 211 ? -11.367 23.969 15.188 1 98.12 211 ALA A N 1
ATOM 1645 C CA . ALA A 1 211 ? -11.953 24.766 14.117 1 98.12 211 ALA A CA 1
ATOM 1646 C C . ALA A 1 211 ? -12.625 23.875 13.07 1 98.12 211 ALA A C 1
ATOM 1648 O O . ALA A 1 211 ? -12.336 22.688 12.984 1 98.12 211 ALA A O 1
ATOM 1649 N N . ILE A 1 212 ? -13.555 24.484 12.344 1 98.31 212 ILE A N 1
ATOM 1650 C CA . ILE A 1 212 ? -14.297 23.781 11.305 1 98.31 212 ILE A CA 1
ATOM 1651 C C . ILE A 1 212 ? -13.867 24.281 9.93 1 98.31 212 ILE A C 1
ATOM 1653 O O . ILE A 1 212 ? -14.07 25.469 9.609 1 98.31 212 ILE A O 1
ATOM 1657 N N . PHE A 1 213 ? -13.273 23.422 9.219 1 98.06 213 PHE A N 1
ATOM 1658 C CA . PHE A 1 213 ? -12.984 23.578 7.801 1 98.06 213 PHE A CA 1
ATOM 1659 C C . PHE A 1 213 ? -13.844 22.641 6.965 1 98.06 213 PHE A C 1
ATOM 1661 O O . PHE A 1 213 ? -13.484 21.484 6.75 1 98.06 213 PHE A O 1
ATOM 1668 N N . PRO A 1 214 ? -14.914 23.125 6.449 1 96.88 214 PRO A N 1
ATOM 1669 C CA . PRO A 1 214 ? -15.883 22.219 5.844 1 96.88 214 PRO A CA 1
ATOM 1670 C C . PRO A 1 214 ? -15.281 21.391 4.703 1 96.88 214 PRO A C 1
ATOM 1672 O O . PRO A 1 214 ? -15.625 20.219 4.535 1 96.88 214 PRO A O 1
ATOM 1675 N N . GLU A 1 215 ? -14.398 21.953 3.906 1 95.25 215 GLU A N 1
ATOM 1676 C CA . GLU A 1 215 ? -13.875 21.297 2.713 1 95.25 215 GLU A CA 1
ATOM 1677 C C . GLU A 1 215 ? -12.984 20.109 3.082 1 95.25 215 GLU A C 1
ATOM 1679 O O . GLU A 1 215 ? -13.164 19.016 2.553 1 95.25 215 GLU A O 1
ATOM 1684 N N . ILE A 1 216 ? -12.062 20.312 4.012 1 96.38 216 ILE A N 1
ATOM 1685 C CA . ILE A 1 216 ? -11.141 19.234 4.355 1 96.38 216 ILE A CA 1
ATOM 1686 C C . ILE A 1 216 ? -11.875 18.156 5.164 1 96.38 216 ILE A C 1
ATOM 1688 O O . ILE A 1 216 ? -11.469 17 5.184 1 96.38 216 ILE A O 1
ATOM 1692 N N . ALA A 1 217 ? -12.93 18.562 5.773 1 95.19 217 ALA A N 1
ATOM 1693 C CA . ALA A 1 217 ? -13.727 17.609 6.535 1 95.19 217 ALA A CA 1
ATOM 1694 C C . ALA A 1 217 ? -14.328 16.547 5.621 1 95.19 217 ALA A C 1
ATOM 1696 O O . ALA A 1 217 ? -14.789 15.5 6.086 1 95.19 217 ALA A O 1
ATOM 1697 N N . ARG A 1 218 ? -14.312 16.766 4.309 1 94.69 218 ARG A N 1
ATOM 1698 C CA . ARG A 1 218 ? -14.852 15.828 3.32 1 94.69 218 ARG A CA 1
ATOM 1699 C C . ARG A 1 218 ? -13.836 14.734 3 1 94.69 218 ARG A C 1
ATOM 1701 O O . ARG A 1 218 ? -14.18 13.727 2.375 1 94.69 218 ARG A O 1
ATOM 1708 N N . LEU A 1 219 ? -12.656 14.906 3.402 1 96.75 219 LEU A N 1
ATOM 1709 C CA . LEU A 1 219 ? -11.641 13.891 3.133 1 96.75 219 LEU A CA 1
ATOM 1710 C C . LEU A 1 219 ? -11.719 12.758 4.156 1 96.75 219 LEU A C 1
ATOM 1712 O O . LEU A 1 219 ? -11.656 13.008 5.363 1 96.75 219 LEU A O 1
ATOM 1716 N N . ASN A 1 220 ? -11.797 11.594 3.658 1 95.56 220 ASN A N 1
ATOM 1717 C CA . ASN A 1 220 ? -11.883 10.43 4.531 1 95.56 220 ASN A CA 1
ATOM 1718 C C . ASN A 1 220 ? -10.5 9.984 5.008 1 95.56 220 ASN A C 1
ATOM 1720 O O . ASN A 1 220 ? -9.484 10.414 4.461 1 95.56 220 ASN A O 1
ATOM 1724 N N . HIS A 1 221 ? -10.547 9.188 6.004 1 96.25 221 HIS A N 1
ATOM 1725 C CA . HIS A 1 221 ? -9.32 8.68 6.613 1 96.25 221 HIS A CA 1
ATOM 1726 C C . HIS A 1 221 ? -8.734 7.531 5.797 1 96.25 221 HIS A C 1
ATOM 1728 O O . HIS A 1 221 ? -9.477 6.684 5.289 1 96.25 221 HIS A O 1
ATOM 1734 N N . ASP A 1 222 ? -7.508 7.539 5.672 1 97.19 222 ASP A N 1
ATOM 1735 C CA . ASP A 1 222 ? -6.691 6.379 5.336 1 97.19 222 ASP A CA 1
ATOM 1736 C C . ASP A 1 222 ? -5.426 6.332 6.188 1 97.19 222 ASP A C 1
ATOM 1738 O O . ASP A 1 222 ? -4.805 7.363 6.441 1 97.19 222 ASP A O 1
ATOM 1742 N N . CYS A 1 223 ? -5.035 5.125 6.605 1 97.75 223 CYS A N 1
ATOM 1743 C CA . CYS A 1 223 ? -3.854 4.984 7.453 1 97.75 223 CYS A CA 1
ATOM 1744 C C . CYS A 1 223 ? -2.584 5.297 6.672 1 97.75 223 CYS A C 1
ATOM 1746 O O . CYS A 1 223 ? -1.536 5.566 7.266 1 97.75 223 CYS A O 1
ATOM 1748 N N . ARG A 1 224 ? -2.66 5.16 5.402 1 97.81 224 ARG A N 1
ATOM 1749 C CA . ARG A 1 224 ? -1.602 5.539 4.473 1 97.81 224 ARG A CA 1
ATOM 1750 C C . ARG A 1 224 ? -2.119 6.516 3.422 1 97.81 224 ARG A C 1
ATOM 1752 O O . ARG A 1 224 ? -2.271 6.156 2.252 1 97.81 224 ARG A O 1
ATOM 1759 N N . PRO A 1 225 ? -2.234 7.77 3.781 1 97.94 225 PRO A N 1
ATOM 1760 C CA . PRO A 1 225 ? -2.969 8.742 2.963 1 97.94 225 PRO A CA 1
ATOM 1761 C C . PRO A 1 225 ? -2.186 9.18 1.728 1 97.94 225 PRO A C 1
ATOM 1763 O O . PRO A 1 225 ? -0.967 9 1.666 1 97.94 225 PRO A O 1
ATOM 1766 N N . ASN A 1 226 ? -2.928 9.727 0.78 1 97.69 226 ASN A N 1
ATOM 1767 C CA . ASN A 1 226 ? -2.287 10.242 -0.424 1 97.69 226 ASN A CA 1
ATOM 1768 C C . ASN A 1 226 ? -2.287 11.766 -0.45 1 97.69 226 ASN A C 1
ATOM 1770 O O . ASN A 1 226 ? -1.761 12.375 -1.382 1 97.69 226 ASN A O 1
ATOM 1774 N N . ALA A 1 227 ? -2.848 12.414 0.624 1 98.25 227 ALA A N 1
ATOM 1775 C CA . ALA A 1 227 ? -2.799 13.867 0.786 1 98.25 227 ALA A CA 1
ATOM 1776 C C . ALA A 1 227 ? -2.352 14.242 2.195 1 98.25 227 ALA A C 1
ATOM 1778 O O . ALA A 1 227 ? -2.453 13.438 3.123 1 98.25 227 ALA A O 1
ATOM 1779 N N . ALA A 1 228 ? -1.811 15.398 2.283 1 97.31 228 ALA A N 1
ATOM 1780 C CA . ALA A 1 228 ? -1.416 15.992 3.559 1 97.31 228 ALA A CA 1
ATOM 1781 C C . ALA A 1 228 ? -1.962 17.406 3.701 1 97.31 228 ALA A C 1
ATOM 1783 O O . ALA A 1 228 ? -2.342 18.031 2.711 1 97.31 228 ALA A O 1
ATOM 1784 N N . TYR A 1 229 ? -2.018 17.781 4.906 1 97.25 229 TYR A N 1
ATOM 1785 C CA . TYR A 1 229 ? -2.459 19.141 5.191 1 97.25 229 TYR A CA 1
ATOM 1786 C C . TYR A 1 229 ? -1.627 19.766 6.305 1 97.25 229 TYR A C 1
ATOM 1788 O O . TYR A 1 229 ? -0.999 19.047 7.09 1 97.25 229 TYR A O 1
ATOM 1796 N N . PHE A 1 230 ? -1.537 21.031 6.32 1 96.62 230 PHE A N 1
ATOM 1797 C CA . PHE A 1 230 ? -0.981 21.781 7.441 1 96.62 230 PHE A CA 1
ATOM 1798 C C . PHE A 1 230 ? -1.745 23.094 7.648 1 96.62 230 PHE A C 1
ATOM 1800 O O . PHE A 1 230 ? -2.445 23.547 6.746 1 96.62 230 PHE A O 1
ATOM 1807 N N . PHE A 1 231 ? -1.723 23.578 8.852 1 96.94 231 PHE A N 1
ATOM 1808 C CA . PHE A 1 231 ? -2.387 24.828 9.227 1 96.94 231 PHE A CA 1
ATOM 1809 C C . PHE A 1 231 ? -1.397 25.984 9.258 1 96.94 231 PHE A C 1
ATOM 1811 O O . PHE A 1 231 ? -0.363 25.906 9.922 1 96.94 231 PHE A O 1
ATOM 1818 N N . ASP A 1 232 ? -1.715 26.953 8.5 1 95.69 232 ASP A N 1
ATOM 1819 C CA . ASP A 1 232 ? -0.96 28.203 8.539 1 95.69 232 ASP A CA 1
ATOM 1820 C C . ASP A 1 232 ? -1.596 29.188 9.508 1 95.69 232 ASP A C 1
ATOM 1822 O O . ASP A 1 232 ? -2.656 29.75 9.219 1 95.69 232 ASP A O 1
ATOM 1826 N N . GLU A 1 233 ? -0.968 29.469 10.523 1 95.25 233 GLU A N 1
ATOM 1827 C CA . GLU A 1 233 ? -1.502 30.312 11.586 1 95.2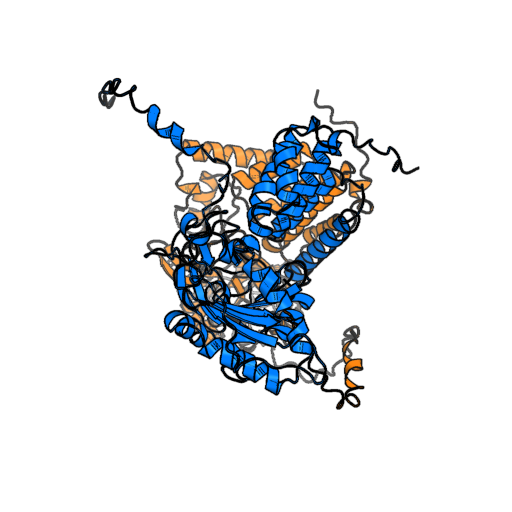5 233 GLU A CA 1
ATOM 1828 C C . GLU A 1 233 ? -1.703 31.75 11.109 1 95.25 233 GLU A C 1
ATOM 1830 O O . GLU A 1 233 ? -2.707 32.375 11.445 1 95.25 233 GLU A O 1
ATOM 1835 N N . ALA A 1 234 ? -0.778 32.281 10.359 1 93.31 234 ALA A N 1
ATOM 1836 C CA . ALA A 1 234 ? -0.804 33.688 9.953 1 93.31 234 ALA A CA 1
ATOM 1837 C C . ALA A 1 234 ? -2.055 34 9.133 1 93.31 234 ALA A C 1
ATOM 1839 O O . ALA A 1 234 ? -2.703 35.031 9.344 1 93.31 234 ALA A O 1
ATOM 1840 N N . THR A 1 235 ? -2.41 33.125 8.289 1 94.56 235 THR A N 1
ATOM 1841 C CA . THR A 1 235 ? -3.533 33.375 7.395 1 94.56 235 THR A CA 1
ATOM 1842 C C . THR A 1 235 ? -4.754 32.562 7.816 1 94.56 235 THR A C 1
ATOM 1844 O O . THR A 1 235 ? -5.809 32.656 7.184 1 94.56 235 THR A O 1
ATOM 1847 N N . LEU A 1 236 ? -4.641 31.75 8.883 1 96.12 236 LEU A N 1
ATOM 1848 C CA . LEU A 1 236 ? -5.688 30.828 9.344 1 96.12 236 LEU A CA 1
ATOM 1849 C C . LEU A 1 236 ? -6.16 29.938 8.203 1 96.12 236 LEU A C 1
ATOM 1851 O O . LEU A 1 236 ? -7.363 29.828 7.945 1 96.12 236 LEU A O 1
ATOM 1855 N N . THR A 1 237 ? -5.195 29.281 7.582 1 96.81 237 THR A N 1
ATOM 1856 C CA . THR A 1 237 ? -5.527 28.531 6.383 1 96.81 237 THR A CA 1
ATOM 1857 C C . THR A 1 237 ? -5.07 27.078 6.516 1 96.81 237 THR A C 1
ATOM 1859 O O . THR A 1 237 ? -3.945 26.812 6.945 1 96.81 237 THR A O 1
ATOM 1862 N N . HIS A 1 238 ? -5.977 26.156 6.246 1 96.31 238 HIS A N 1
ATOM 1863 C CA . HIS A 1 238 ? -5.578 24.781 5.969 1 96.31 238 HIS A CA 1
ATOM 1864 C C . HIS A 1 238 ? -5.203 24.594 4.504 1 96.31 238 HIS A C 1
ATOM 1866 O O . HIS A 1 238 ? -6.035 24.812 3.615 1 96.31 238 HIS A O 1
ATOM 1872 N N . TYR A 1 239 ? -3.99 24.234 4.309 1 96.75 239 TYR A N 1
ATOM 1873 C CA . TYR A 1 239 ? -3.523 23.844 2.98 1 96.75 239 TYR A CA 1
ATOM 1874 C C . TYR A 1 239 ? -3.547 22.344 2.805 1 96.75 239 TYR A C 1
ATOM 1876 O O . TYR A 1 239 ? -3.047 21.594 3.658 1 96.75 239 TYR A O 1
ATOM 1884 N N . VAL A 1 240 ? -4.156 21.875 1.727 1 97.69 240 VAL A N 1
ATOM 1885 C CA . VAL A 1 240 ? -4.191 20.453 1.417 1 97.69 240 VAL A CA 1
ATOM 1886 C C . VAL A 1 240 ? -3.494 20.188 0.083 1 97.69 240 VAL A C 1
ATOM 1888 O O . VAL A 1 240 ? -3.777 20.859 -0.913 1 97.69 240 VAL A O 1
ATOM 1891 N N . HIS A 1 241 ? -2.59 19.266 0.077 1 97.62 241 HIS A N 1
ATOM 1892 C CA . HIS A 1 241 ? -1.792 18.953 -1.103 1 97.62 241 HIS A CA 1
ATOM 1893 C C . HIS A 1 241 ? -1.689 17.453 -1.315 1 97.62 241 HIS A C 1
ATOM 1895 O O . HIS A 1 241 ? -1.84 16.672 -0.369 1 97.62 241 HIS A O 1
ATOM 1901 N N . ALA A 1 242 ? -1.431 17.094 -2.562 1 98.31 242 ALA A N 1
ATOM 1902 C CA . ALA A 1 242 ? -1.123 15.695 -2.863 1 98.31 242 ALA A CA 1
ATOM 1903 C C . ALA A 1 242 ? 0.251 15.305 -2.326 1 98.31 242 ALA A C 1
ATOM 1905 O O . ALA A 1 242 ? 1.211 16.062 -2.449 1 98.31 242 ALA A O 1
ATOM 1906 N N . LEU A 1 243 ? 0.359 14.133 -1.784 1 97.19 243 LEU A N 1
ATOM 1907 C CA . LEU A 1 243 ? 1.616 13.617 -1.258 1 97.19 243 LEU A CA 1
ATOM 1908 C C . LEU A 1 243 ? 2.309 12.727 -2.283 1 97.19 243 LEU A C 1
ATOM 1910 O O . LEU A 1 243 ? 3.518 12.492 -2.197 1 97.19 243 LEU A O 1
ATOM 1914 N N . THR A 1 244 ? 1.534 12.133 -3.131 1 95.88 244 THR A N 1
ATOM 1915 C CA . THR A 1 244 ? 1.981 11.195 -4.156 1 95.88 244 THR A CA 1
ATOM 1916 C C . THR A 1 244 ? 1.252 11.445 -5.473 1 95.88 244 THR A C 1
ATOM 1918 O O . THR A 1 244 ? 0.421 12.352 -5.566 1 95.88 244 THR A O 1
ATOM 1921 N N . ASP A 1 245 ? 1.672 10.672 -6.488 1 95.25 245 ASP A N 1
ATOM 1922 C CA . ASP A 1 245 ? 0.834 10.648 -7.684 1 95.25 245 ASP A CA 1
ATOM 1923 C C . ASP A 1 245 ? -0.534 10.039 -7.387 1 95.25 245 ASP A C 1
ATOM 1925 O O . ASP A 1 245 ? -0.626 8.984 -6.754 1 95.25 245 ASP A O 1
ATOM 1929 N N . ILE A 1 246 ? -1.545 10.766 -7.742 1 96.44 246 ILE A N 1
ATOM 1930 C CA . ILE A 1 246 ? -2.924 10.328 -7.555 1 96.44 246 ILE A CA 1
ATOM 1931 C C . ILE A 1 246 ? -3.641 10.281 -8.898 1 96.44 246 ILE A C 1
ATOM 1933 O O . ILE A 1 246 ? -3.805 11.312 -9.562 1 96.44 246 ILE A O 1
ATOM 1937 N N . HIS A 1 247 ? -4.055 9.133 -9.297 1 95.06 247 HIS A N 1
ATOM 1938 C CA . HIS A 1 247 ? -4.691 8.969 -10.602 1 95.06 247 HIS A CA 1
ATOM 1939 C C . HIS A 1 247 ? -6.203 9.133 -10.5 1 95.06 247 HIS A C 1
ATOM 1941 O O . HIS A 1 247 ? -6.785 8.93 -9.43 1 95.06 247 HIS A O 1
ATOM 1947 N N . PRO A 1 248 ? -6.809 9.508 -11.656 1 95.75 248 PRO A N 1
ATOM 1948 C CA . PRO A 1 248 ? -8.266 9.664 -11.641 1 95.75 248 PRO A CA 1
ATOM 1949 C C . PRO A 1 248 ? -8.984 8.398 -11.164 1 95.75 248 PRO A C 1
ATOM 1951 O O . PRO A 1 248 ? -8.586 7.289 -11.508 1 95.75 248 PRO A O 1
ATOM 1954 N N . GLY A 1 249 ? -9.984 8.648 -10.312 1 93.75 249 GLY A N 1
ATOM 1955 C CA . GLY A 1 249 ? -10.742 7.547 -9.742 1 93.75 249 GLY A CA 1
ATOM 1956 C C . GLY A 1 249 ? -10.289 7.168 -8.344 1 93.75 249 GLY A C 1
ATOM 1957 O O . GLY A 1 249 ? -10.953 6.387 -7.66 1 93.75 249 GLY A O 1
ATOM 1958 N N . THR A 1 250 ? -9.211 7.773 -7.957 1 95.19 250 THR A N 1
ATOM 1959 C CA . THR A 1 250 ? -8.68 7.48 -6.633 1 95.19 250 THR A CA 1
ATOM 1960 C C . THR A 1 250 ? -9.281 8.414 -5.586 1 95.19 250 THR A C 1
ATOM 1962 O O . THR A 1 250 ? -9.398 9.617 -5.816 1 95.19 250 THR A O 1
ATOM 1965 N N . GLU A 1 251 ? -9.688 7.887 -4.492 1 95.75 251 GLU A N 1
ATOM 1966 C CA . GLU A 1 251 ? -10.18 8.711 -3.393 1 95.75 251 GLU A CA 1
ATOM 1967 C C . GLU A 1 251 ? -9.047 9.516 -2.758 1 95.75 251 GLU A C 1
ATOM 1969 O O . GLU A 1 251 ? -7.961 8.992 -2.525 1 95.75 251 GLU A O 1
ATOM 1974 N N . LEU A 1 252 ? -9.312 10.789 -2.521 1 97.88 252 LEU A N 1
ATOM 1975 C CA . LEU A 1 252 ? -8.398 11.625 -1.76 1 97.88 252 LEU A CA 1
ATOM 1976 C C . LEU A 1 252 ? -8.57 11.406 -0.261 1 97.88 252 LEU A C 1
ATOM 1978 O O . LEU A 1 252 ? -9.695 11.453 0.247 1 97.88 252 LEU A O 1
ATOM 1982 N N . THR A 1 253 ? -7.441 11.156 0.404 1 97.81 253 THR A N 1
ATOM 1983 C CA . THR A 1 253 ? -7.555 10.781 1.81 1 97.81 253 THR A CA 1
ATOM 1984 C C . THR A 1 253 ? -6.496 11.492 2.645 1 97.81 253 THR A C 1
ATOM 1986 O O . THR A 1 253 ? -5.445 11.883 2.127 1 97.81 253 THR A O 1
ATOM 1989 N N . ILE A 1 254 ? -6.785 11.695 3.902 1 97.62 254 ILE A N 1
ATOM 1990 C CA . ILE A 1 254 ? -5.844 12.141 4.922 1 97.62 254 ILE A CA 1
ATOM 1991 C C . ILE A 1 254 ? -5.859 11.172 6.102 1 97.62 254 ILE A C 1
ATOM 1993 O O . ILE A 1 254 ? -6.68 10.25 6.145 1 97.62 254 ILE A O 1
ATOM 1997 N N . THR A 1 255 ? -4.934 11.273 6.922 1 97.38 255 THR A N 1
ATOM 1998 C CA . THR A 1 255 ? -4.984 10.469 8.141 1 97.38 255 THR A CA 1
ATOM 1999 C C . THR A 1 255 ? -5.539 11.281 9.305 1 97.38 255 THR A C 1
ATOM 2001 O O . THR A 1 255 ? -5.23 12.461 9.445 1 97.38 255 THR A O 1
ATOM 2004 N N . TYR A 1 256 ? -6.398 10.641 10.062 1 95 256 TYR A N 1
ATOM 2005 C CA . TYR A 1 256 ? -6.992 11.273 11.234 1 95 256 TYR A CA 1
ATOM 2006 C C . TYR A 1 256 ? -6.129 11.039 12.469 1 95 256 TYR A C 1
ATOM 2008 O O . TYR A 1 256 ? -6.344 11.664 13.516 1 95 256 TYR A O 1
ATOM 2016 N N . ILE A 1 257 ? -5.141 10.156 12.328 1 96.06 257 ILE A N 1
ATOM 2017 C CA . ILE A 1 257 ? -4.348 9.711 13.469 1 96.06 257 ILE A CA 1
ATOM 2018 C C . ILE A 1 257 ? -2.871 9.656 13.078 1 96.06 257 ILE A C 1
ATOM 2020 O O . ILE A 1 257 ? -2.506 10.023 11.961 1 96.06 257 ILE A O 1
ATOM 2024 N N . ASP A 1 258 ? -2.064 9.273 14.078 1 96.06 258 ASP A N 1
ATOM 2025 C CA . ASP A 1 258 ? -0.669 8.969 13.773 1 96.06 258 ASP A CA 1
ATOM 2026 C C . ASP A 1 258 ? -0.549 7.668 12.984 1 96.06 258 ASP A C 1
ATOM 2028 O O . ASP A 1 258 ? -0.826 6.59 13.508 1 96.06 258 ASP A O 1
ATOM 2032 N N . PRO A 1 259 ? -0.078 7.789 11.766 1 96.25 259 PRO A N 1
ATOM 2033 C CA . PRO A 1 259 ? -0.04 6.59 10.93 1 96.25 259 PRO A CA 1
ATOM 2034 C C . PRO A 1 259 ? 1.038 5.598 11.367 1 96.25 259 PRO A C 1
ATOM 2036 O O . PRO A 1 259 ? 1.079 4.469 10.867 1 96.25 259 PRO A O 1
ATOM 2039 N N . GLN A 1 260 ? 1.876 5.938 12.297 1 96.88 260 GLN A N 1
ATOM 2040 C CA . GLN A 1 260 ? 2.98 5.074 12.703 1 96.88 260 GLN A CA 1
ATOM 2041 C C . GLN A 1 260 ? 2.564 4.148 13.844 1 96.88 260 GLN A C 1
ATOM 2043 O O . GLN A 1 260 ? 3.344 3.295 14.273 1 96.88 260 GLN A O 1
ATOM 2048 N N . MET A 1 261 ? 1.339 4.277 14.281 1 97.38 261 MET A N 1
ATOM 2049 C CA . MET A 1 261 ? 0.81 3.359 15.281 1 97.38 261 MET A CA 1
ATOM 2050 C C . MET A 1 261 ? 0.65 1.956 14.703 1 97.38 261 MET A C 1
ATOM 2052 O O . MET A 1 261 ? 0.51 1.791 13.492 1 97.38 261 MET A O 1
ATOM 2056 N N . SER A 1 262 ? 0.674 0.985 15.57 1 97.88 262 SER A N 1
ATOM 2057 C CA . SER A 1 262 ? 0.376 -0.38 15.148 1 97.88 262 SER A CA 1
ATOM 2058 C C . SER A 1 262 ? -1.061 -0.504 14.648 1 97.88 262 SER A C 1
ATOM 2060 O O . SER A 1 262 ? -1.897 0.355 14.938 1 97.88 262 SER A O 1
ATOM 2062 N N . ARG A 1 263 ? -1.335 -1.537 13.922 1 97.56 263 ARG A N 1
ATOM 2063 C CA . ARG A 1 263 ? -2.689 -1.769 13.43 1 97.56 263 ARG A CA 1
ATOM 2064 C C . ARG A 1 263 ? -3.695 -1.748 14.578 1 97.56 263 ARG A C 1
ATOM 2066 O O . ARG A 1 263 ? -4.723 -1.074 14.492 1 97.56 263 ARG A O 1
ATOM 2073 N N . LYS A 1 264 ? -3.389 -2.518 15.617 1 97.5 264 LYS A N 1
ATOM 2074 C CA . LYS A 1 264 ? -4.297 -2.605 16.75 1 97.5 264 LYS A CA 1
ATOM 2075 C C . LYS A 1 264 ? -4.562 -1.228 17.359 1 97.5 264 LYS A C 1
ATOM 2077 O O . LYS A 1 264 ? -5.715 -0.858 17.594 1 97.5 264 LYS A O 1
ATOM 2082 N N . GLU A 1 265 ? -3.518 -0.507 17.547 1 97.81 265 GLU A N 1
ATOM 2083 C CA . GLU A 1 265 ? -3.643 0.824 18.141 1 97.81 265 GLU A CA 1
ATOM 2084 C C . GLU A 1 265 ? -4.422 1.762 17.219 1 97.81 265 GLU A C 1
ATOM 2086 O O . GLU A 1 265 ? -5.25 2.545 17.688 1 97.81 265 GLU A O 1
ATOM 2091 N N . ARG A 1 266 ? -4.141 1.683 15.961 1 97.69 266 ARG A N 1
ATOM 2092 C CA . ARG A 1 266 ? -4.855 2.525 15.008 1 97.69 266 ARG A CA 1
ATOM 2093 C C . ARG A 1 266 ? -6.352 2.221 15.016 1 97.69 266 ARG A C 1
ATOM 2095 O O . ARG A 1 266 ? -7.176 3.131 15.117 1 97.69 266 ARG A O 1
ATOM 2102 N N . MET A 1 267 ? -6.672 0.981 14.938 1 97.12 267 MET A N 1
ATOM 2103 C CA . MET A 1 267 ? -8.07 0.57 14.875 1 97.12 267 MET A CA 1
ATOM 2104 C C . MET A 1 267 ? -8.805 0.95 16.156 1 97.12 267 MET A C 1
ATOM 2106 O O . MET A 1 267 ? -9.938 1.429 16.109 1 97.12 267 MET A O 1
ATOM 2110 N N . GLU A 1 268 ? -8.164 0.811 17.297 1 97.38 268 GLU A N 1
ATOM 2111 C CA . GLU A 1 268 ? -8.75 1.187 18.578 1 97.38 268 GLU A CA 1
ATOM 2112 C C . GLU A 1 268 ? -8.961 2.695 18.672 1 97.38 268 GLU A C 1
ATOM 2114 O O . GLU A 1 268 ? -10.023 3.156 19.078 1 97.38 268 GLU A O 1
ATOM 2119 N N . THR A 1 269 ? -7.98 3.418 18.266 1 96.44 269 THR A N 1
ATOM 2120 C CA . THR A 1 269 ? -8.062 4.871 18.344 1 96.44 269 THR A CA 1
ATOM 2121 C C . THR A 1 269 ? -9.164 5.398 17.422 1 96.44 269 THR A C 1
ATOM 2123 O O . THR A 1 269 ? -9.938 6.277 17.812 1 96.44 269 THR A O 1
ATOM 2126 N N . LEU A 1 270 ? -9.258 4.867 16.25 1 95.06 270 LEU A N 1
ATOM 2127 C CA . LEU A 1 270 ? -10.266 5.301 15.297 1 95.06 270 LEU A CA 1
ATOM 2128 C C . LEU A 1 270 ? -11.664 4.934 15.773 1 95.06 270 LEU A C 1
ATOM 2130 O O . LEU A 1 270 ? -12.602 5.723 15.641 1 95.06 270 LEU A O 1
ATOM 2134 N N . ALA A 1 271 ? -11.797 3.777 16.359 1 94.31 271 ALA A N 1
ATOM 2135 C CA . ALA A 1 271 ? -13.086 3.361 16.891 1 94.31 271 ALA A CA 1
ATOM 2136 C C . ALA A 1 271 ? -13.492 4.23 18.078 1 94.31 271 ALA A C 1
ATOM 2138 O O . ALA A 1 271 ? -14.633 4.688 18.172 1 94.31 271 ALA A O 1
ATOM 2139 N N . ASP A 1 272 ? -12.578 4.488 18.906 1 92.31 272 ASP A N 1
ATOM 2140 C CA . ASP A 1 272 ? -12.852 5.215 20.141 1 92.31 272 ASP A CA 1
ATOM 2141 C C . ASP A 1 272 ? -13.102 6.695 19.859 1 92.31 272 ASP A C 1
ATOM 2143 O O . ASP A 1 272 ? -14 7.301 20.453 1 92.31 272 ASP A O 1
ATOM 2147 N N . THR A 1 273 ? -12.328 7.23 19 1 87.62 273 THR A N 1
ATOM 2148 C CA . THR A 1 273 ? -12.359 8.672 18.797 1 87.62 273 THR A CA 1
ATOM 2149 C C . THR A 1 273 ? -13.352 9.047 17.703 1 87.62 273 THR A C 1
ATOM 2151 O O . THR A 1 273 ? -14.062 10.055 17.812 1 87.62 273 THR A O 1
ATOM 2154 N N . TRP A 1 274 ? -13.445 8.195 16.703 1 86.94 274 TRP A N 1
ATOM 2155 C CA . TRP A 1 274 ? -14.227 8.609 15.539 1 86.94 274 TRP A CA 1
ATOM 2156 C C . TRP A 1 274 ? -15.438 7.699 15.344 1 86.94 274 TRP A C 1
ATOM 2158 O O . TRP A 1 274 ? -16.312 7.98 14.516 1 86.94 274 TRP A O 1
ATOM 2168 N N . GLY A 1 275 ? -15.391 6.562 15.961 1 86.5 275 GLY A N 1
ATOM 2169 C CA . GLY A 1 275 ? -16.594 5.738 15.992 1 86.5 275 GLY A CA 1
ATOM 2170 C C . GLY A 1 275 ? -16.719 4.82 14.797 1 86.5 275 GLY A C 1
ATOM 2171 O O . GLY A 1 275 ? -17.812 4.402 14.445 1 86.5 275 GLY A O 1
ATOM 2172 N N . PHE A 1 276 ? -15.617 4.57 14.125 1 90.25 276 PHE A N 1
ATOM 2173 C CA . PHE A 1 276 ? -15.727 3.66 12.992 1 90.25 276 PHE A CA 1
ATOM 2174 C C . PHE A 1 276 ? -14.586 2.645 13.008 1 90.25 276 PHE A C 1
ATOM 2176 O O . PHE A 1 276 ? -13.539 2.885 13.617 1 90.25 276 PHE A O 1
ATOM 2183 N N . THR A 1 277 ? -14.844 1.501 12.359 1 93.5 277 THR A N 1
ATOM 2184 C CA . THR A 1 277 ? -13.82 0.49 12.117 1 93.5 277 THR A CA 1
ATOM 2185 C C . THR A 1 277 ? -13.164 0.707 10.758 1 93.5 277 THR A C 1
ATOM 2187 O O . THR A 1 277 ? -13.812 0.591 9.719 1 93.5 277 THR A O 1
ATOM 2190 N N . CYS A 1 278 ? -11.938 1.004 10.82 1 94.25 278 CYS A N 1
ATOM 2191 C CA . CYS A 1 278 ? -11.227 1.319 9.586 1 94.25 278 CYS A CA 1
ATOM 2192 C C . CYS A 1 278 ? -11.086 0.083 8.711 1 94.25 278 CYS A C 1
ATOM 2194 O O . CYS A 1 278 ? -10.727 -0.992 9.195 1 94.25 278 CYS A O 1
ATOM 2196 N N . SER A 1 279 ? -11.312 0.245 7.457 1 89.94 279 SER A N 1
ATOM 2197 C CA . SER A 1 279 ? -11.219 -0.858 6.508 1 89.94 279 SER A CA 1
ATOM 2198 C C . SER A 1 279 ? -10.258 -0.526 5.371 1 89.94 279 SER A C 1
ATOM 2200 O O . SER A 1 279 ? -10.391 -1.053 4.266 1 89.94 279 SER A O 1
ATOM 2202 N N . CYS A 1 280 ? -9.367 0.422 5.621 1 92.5 280 CYS A N 1
ATOM 2203 C CA . CYS A 1 280 ? -8.375 0.731 4.598 1 92.5 280 CYS A CA 1
ATOM 2204 C C . CYS A 1 280 ? -7.473 -0.468 4.332 1 92.5 280 CYS A C 1
ATOM 2206 O O . CYS A 1 280 ? -7.539 -1.472 5.043 1 92.5 280 CYS A O 1
ATOM 2208 N N . ASN A 1 281 ? -6.574 -0.315 3.354 1 90.69 281 ASN A N 1
ATOM 2209 C CA . ASN A 1 281 ? -5.727 -1.42 2.92 1 90.69 281 ASN A CA 1
ATOM 2210 C C . ASN A 1 281 ? -4.82 -1.906 4.047 1 90.69 281 ASN A C 1
ATOM 2212 O O . ASN A 1 281 ? -4.617 -3.111 4.211 1 90.69 281 ASN A O 1
ATOM 2216 N N . SER A 1 282 ? -4.297 -1.009 4.836 1 93.75 282 SER A N 1
ATOM 2217 C CA . SER A 1 282 ? -3.375 -1.355 5.91 1 93.75 282 SER A CA 1
ATOM 2218 C C . SER A 1 282 ? -4.098 -2.061 7.051 1 93.75 282 SER A C 1
ATOM 2220 O O . SER A 1 282 ? -3.51 -2.9 7.738 1 93.75 282 SER A O 1
ATOM 2222 N N . CYS A 1 283 ? -5.293 -1.772 7.234 1 94.25 283 CYS A N 1
ATOM 2223 C CA . CYS A 1 283 ? -6.047 -2.348 8.344 1 94.25 283 CYS A CA 1
ATOM 2224 C C . CYS A 1 283 ? -6.715 -3.654 7.926 1 94.25 283 CYS A C 1
ATOM 2226 O O . CYS A 1 283 ? -7.016 -4.496 8.773 1 94.25 283 CYS A O 1
ATOM 2228 N N . SER A 1 284 ? -6.938 -3.842 6.641 1 89.94 284 SER A N 1
ATOM 2229 C CA . SER A 1 284 ? -7.656 -5.02 6.16 1 89.94 284 SER A CA 1
ATOM 2230 C C . SER A 1 284 ? -6.691 -6.066 5.609 1 89.94 284 SER A C 1
ATOM 2232 O O . SER A 1 284 ? -7.117 -7.129 5.152 1 89.94 284 SER A O 1
ATOM 2234 N N . MET A 1 285 ? -5.484 -5.801 5.598 1 90.44 285 MET A N 1
ATOM 2235 C CA . MET A 1 285 ? -4.5 -6.723 5.035 1 90.44 285 MET A CA 1
ATOM 2236 C C . MET A 1 285 ? -4.453 -8.023 5.828 1 90.44 285 MET A C 1
ATOM 2238 O O . MET A 1 285 ? -4.895 -8.07 6.977 1 90.44 285 MET A O 1
ATOM 2242 N N . ALA A 1 286 ? -3.9 -9.062 5.219 1 90.31 286 ALA A N 1
ATOM 2243 C CA . ALA A 1 286 ? -3.76 -10.359 5.875 1 90.31 286 ALA A CA 1
ATOM 2244 C C . ALA A 1 286 ? -2.951 -10.242 7.16 1 90.31 286 ALA A C 1
ATOM 2246 O O . ALA A 1 286 ? -2.041 -9.414 7.258 1 90.31 286 ALA A O 1
ATOM 2247 N N . ALA A 1 287 ? -3.227 -11.094 8.07 1 90.5 287 ALA A N 1
ATOM 2248 C CA . ALA A 1 287 ? -2.658 -11.023 9.414 1 90.5 287 ALA A CA 1
ATOM 2249 C C . ALA A 1 287 ? -1.133 -11.047 9.367 1 90.5 287 ALA A C 1
ATOM 2251 O O . ALA A 1 287 ? -0.47 -10.266 10.055 1 90.5 287 ALA A O 1
ATOM 2252 N N . ARG A 1 288 ? -0.581 -11.914 8.586 1 93.06 288 ARG A N 1
ATOM 2253 C CA . ARG A 1 288 ? 0.87 -12.07 8.539 1 93.06 288 ARG A CA 1
ATOM 2254 C C . ARG A 1 288 ? 1.534 -10.828 7.949 1 93.06 288 ARG A C 1
ATOM 2256 O O . ARG A 1 288 ? 2.605 -10.422 8.398 1 93.06 288 ARG A O 1
ATOM 2263 N N . LEU A 1 289 ? 0.911 -10.297 6.941 1 94.62 289 LEU A N 1
ATOM 2264 C CA . LEU A 1 289 ? 1.431 -9.062 6.359 1 94.62 289 LEU A CA 1
ATOM 2265 C C . LEU A 1 289 ? 1.359 -7.914 7.359 1 94.62 289 LEU A C 1
ATOM 2267 O O . LEU A 1 289 ? 2.279 -7.098 7.441 1 94.62 289 LEU A O 1
ATOM 2271 N N . SER A 1 290 ? 0.279 -7.883 8.109 1 95 290 SER A N 1
ATOM 2272 C CA . SER A 1 290 ? 0.11 -6.844 9.117 1 95 290 SER A CA 1
ATOM 2273 C C . SER A 1 290 ? 1.173 -6.957 10.203 1 95 290 SER A C 1
ATOM 2275 O O . SER A 1 290 ? 1.704 -5.941 10.664 1 95 290 SER A O 1
ATOM 2277 N N . LEU A 1 291 ? 1.465 -8.133 10.578 1 96.12 291 LEU A N 1
ATOM 2278 C CA . LEU A 1 291 ? 2.49 -8.344 11.602 1 96.12 291 LEU A CA 1
ATOM 2279 C C . LEU A 1 291 ? 3.85 -7.859 11.109 1 96.12 291 LEU A C 1
ATOM 2281 O O . LEU A 1 291 ? 4.609 -7.258 11.875 1 96.12 291 LEU A O 1
ATOM 2285 N N . ALA A 1 292 ? 4.164 -8.172 9.898 1 96.44 292 ALA A N 1
ATOM 2286 C CA . ALA A 1 292 ? 5.422 -7.695 9.328 1 96.44 292 ALA A CA 1
ATOM 2287 C C . ALA A 1 292 ? 5.461 -6.172 9.266 1 96.44 292 ALA A C 1
ATOM 2289 O O . ALA A 1 292 ? 6.5 -5.562 9.531 1 96.44 292 ALA A O 1
ATOM 2290 N N . SER A 1 293 ? 4.371 -5.598 8.867 1 97.38 293 SER A N 1
ATOM 2291 C CA . SER A 1 293 ? 4.258 -4.145 8.859 1 97.38 293 SER A CA 1
ATOM 2292 C C . SER A 1 293 ? 4.473 -3.566 10.25 1 97.38 293 SER A C 1
ATOM 2294 O O . SER A 1 293 ? 5.254 -2.627 10.43 1 97.38 293 SER A O 1
ATOM 2296 N N . ASP A 1 294 ? 3.816 -4.102 11.242 1 98.12 294 ASP A N 1
ATOM 2297 C CA . ASP A 1 294 ? 3.969 -3.648 12.617 1 98.12 294 ASP A CA 1
ATOM 2298 C C . ASP A 1 294 ? 5.422 -3.762 13.078 1 98.12 294 ASP A C 1
ATOM 2300 O O . ASP A 1 294 ? 5.91 -2.912 13.828 1 98.12 294 ASP A O 1
ATOM 2304 N N . ALA A 1 295 ? 6.051 -4.793 12.672 1 97.62 295 ALA A N 1
ATOM 2305 C CA . ALA A 1 295 ? 7.457 -4.969 13.023 1 97.62 295 ALA A CA 1
ATOM 2306 C C . ALA A 1 295 ? 8.312 -3.85 12.438 1 97.62 295 ALA A C 1
ATOM 2308 O O . ALA A 1 295 ? 9.227 -3.346 13.102 1 97.62 295 ALA A O 1
ATOM 2309 N N . ARG A 1 296 ? 8.07 -3.518 11.203 1 98.12 296 ARG A N 1
ATOM 2310 C CA . ARG A 1 296 ? 8.805 -2.414 10.586 1 98.12 296 ARG A CA 1
ATOM 2311 C C . ARG A 1 296 ? 8.531 -1.104 11.328 1 98.12 296 ARG A C 1
ATOM 2313 O O . ARG A 1 296 ? 9.453 -0.309 11.539 1 98.12 296 ARG A O 1
ATOM 2320 N N . LEU A 1 297 ? 7.273 -0.885 11.688 1 98.31 297 LEU A N 1
ATOM 2321 C CA . LEU A 1 297 ? 6.922 0.325 12.422 1 98.31 297 LEU A CA 1
ATOM 2322 C C . LEU A 1 297 ? 7.637 0.375 13.766 1 98.31 297 LEU A C 1
ATOM 2324 O O . LEU A 1 297 ? 8.133 1.429 14.172 1 98.31 297 LEU A O 1
ATOM 2328 N N . ALA A 1 298 ? 7.664 -0.728 14.414 1 97.56 298 ALA A N 1
ATOM 2329 C CA . ALA A 1 298 ? 8.398 -0.808 15.68 1 97.56 298 ALA A CA 1
ATOM 2330 C C . ALA A 1 298 ? 9.875 -0.502 15.477 1 97.56 298 ALA A C 1
ATOM 2332 O O . ALA A 1 298 ? 10.5 0.161 16.297 1 97.56 298 ALA A O 1
ATOM 2333 N N . LYS A 1 299 ? 10.445 -1.011 14.422 1 97.12 299 LYS A N 1
ATOM 2334 C CA . LYS A 1 299 ? 11.844 -0.758 14.117 1 97.12 299 LYS A CA 1
ATOM 2335 C C . LYS A 1 299 ? 12.102 0.727 13.867 1 97.12 299 LYS A C 1
ATOM 2337 O O . LYS A 1 299 ? 13.117 1.271 14.312 1 97.12 299 LYS A O 1
ATOM 2342 N N . ILE A 1 300 ? 11.227 1.368 13.164 1 97.62 300 ILE A N 1
ATOM 2343 C CA . ILE A 1 300 ? 11.312 2.807 12.938 1 97.62 300 ILE A CA 1
ATOM 2344 C C . ILE A 1 300 ? 11.359 3.539 14.273 1 97.62 300 ILE A C 1
ATOM 2346 O O . ILE A 1 300 ? 12.203 4.418 14.477 1 97.62 300 ILE A O 1
ATOM 2350 N N . GLU A 1 301 ? 10.484 3.193 15.141 1 96.19 301 GLU A N 1
ATOM 2351 C CA . GLU A 1 301 ? 10.438 3.818 16.453 1 96.19 301 GLU A CA 1
ATOM 2352 C C . GLU A 1 301 ? 11.742 3.605 17.219 1 96.19 301 GLU A C 1
ATOM 2354 O O . GLU A 1 301 ? 12.297 4.547 17.781 1 96.19 301 GLU A O 1
ATOM 2359 N N . GLU A 1 302 ? 12.18 2.426 17.188 1 95.12 302 GLU A N 1
ATOM 2360 C CA . GLU A 1 302 ? 13.438 2.09 17.859 1 95.12 302 GLU A CA 1
ATOM 2361 C C . GLU A 1 302 ? 14.594 2.918 17.312 1 95.12 302 GLU A C 1
ATOM 2363 O O . GLU A 1 302 ? 15.414 3.432 18.078 1 95.12 302 GLU A O 1
ATOM 2368 N N . MET A 1 303 ? 14.68 3.018 16.031 1 94.94 303 MET A N 1
ATOM 2369 C CA . MET A 1 303 ? 15.781 3.703 15.359 1 94.94 303 MET A CA 1
ATOM 2370 C C . MET A 1 303 ? 15.773 5.195 15.68 1 94.94 303 MET A C 1
ATOM 2372 O O . MET A 1 303 ? 16.828 5.824 15.75 1 94.94 303 MET A O 1
ATOM 2376 N N . THR A 1 304 ? 14.609 5.766 15.883 1 94.5 304 THR A N 1
ATOM 2377 C CA . THR A 1 304 ? 14.523 7.219 15.969 1 94.5 304 THR A CA 1
ATOM 2378 C C . THR A 1 304 ? 14.508 7.68 17.422 1 94.5 304 THR A C 1
ATOM 2380 O O . THR A 1 304 ? 14.695 8.867 17.703 1 94.5 304 THR A O 1
ATOM 2383 N N . GLU A 1 305 ? 14.258 6.84 18.328 1 88.5 305 GLU A N 1
ATOM 2384 C CA . GLU A 1 305 ? 14.102 7.164 19.75 1 88.5 305 GLU A CA 1
ATOM 2385 C C . GLU A 1 305 ? 15.281 7.984 20.266 1 88.5 305 GLU A C 1
ATOM 2387 O O . GLU A 1 305 ? 15.094 8.938 21.016 1 88.5 305 GLU A O 1
ATOM 2392 N N . ASP A 1 306 ? 16.453 7.672 19.781 1 81.56 306 ASP A N 1
ATOM 2393 C CA . ASP A 1 306 ? 17.656 8.32 20.328 1 81.56 306 ASP A CA 1
ATOM 2394 C C . ASP A 1 306 ? 18 9.578 19.531 1 81.56 306 ASP A C 1
ATOM 2396 O O . ASP A 1 306 ? 18.922 10.305 19.891 1 81.56 306 ASP A O 1
ATOM 2400 N N . PHE A 1 307 ? 17.375 9.867 18.484 1 83.81 307 PHE A N 1
ATOM 2401 C CA . PHE A 1 307 ? 17.812 10.938 17.594 1 83.81 307 PHE A CA 1
ATOM 2402 C C . PHE A 1 307 ? 16.797 12.07 17.578 1 83.81 307 PHE A C 1
ATOM 2404 O O . PHE A 1 307 ? 17.016 13.102 16.922 1 83.81 307 PHE A O 1
ATOM 2411 N N . ASP A 1 308 ? 15.633 12.016 18.125 1 64.31 308 ASP A N 1
ATOM 2412 C CA . ASP A 1 308 ? 14.609 13.055 18.156 1 64.31 308 ASP A CA 1
ATOM 2413 C C . ASP A 1 308 ? 15.047 14.234 19.016 1 64.31 308 ASP A C 1
ATOM 2415 O O . ASP A 1 308 ? 14.633 15.367 18.781 1 64.31 308 ASP A O 1
ATOM 2419 N N . VAL A 1 309 ? 15.703 13.984 20.016 1 55.5 309 VAL A N 1
ATOM 2420 C CA . VAL A 1 309 ? 16.062 15.07 20.922 1 55.5 309 VAL A CA 1
ATOM 2421 C C . VAL A 1 309 ? 17.438 15.633 20.547 1 55.5 309 VAL A C 1
ATOM 2423 O O . VAL A 1 309 ? 17.531 16.766 20.047 1 55.5 309 VAL A O 1
ATOM 2426 N N . GLU A 1 310 ? 18.578 15.234 21.109 1 55.28 310 GLU A N 1
ATOM 2427 C CA . GLU A 1 310 ? 19.891 15.789 21.438 1 55.28 310 GLU A CA 1
ATOM 2428 C C . GLU A 1 310 ? 20.828 15.742 20.219 1 55.28 310 GLU A C 1
ATOM 2430 O O . GLU A 1 310 ? 20.484 15.133 19.203 1 55.28 310 GLU A O 1
ATOM 2435 N N . ASP A 1 311 ? 22 16.344 20.219 1 63.91 311 ASP A N 1
ATOM 2436 C CA . ASP A 1 311 ? 23.234 16.594 19.469 1 63.91 311 ASP A CA 1
ATOM 2437 C C . ASP A 1 311 ? 23.75 15.305 18.828 1 63.91 311 ASP A C 1
ATOM 2439 O O . ASP A 1 311 ? 24.859 15.266 18.297 1 63.91 311 ASP A O 1
ATOM 2443 N N . ASN A 1 312 ? 22.734 14.227 18.656 1 83.81 312 ASN A N 1
ATOM 2444 C CA . ASN A 1 312 ? 23.281 13.008 18.062 1 83.81 312 ASN A CA 1
ATOM 2445 C C . ASN A 1 312 ? 22.906 12.875 16.594 1 83.81 312 ASN A C 1
ATOM 2447 O O . ASN A 1 312 ? 21.766 13.109 16.219 1 83.81 312 ASN A O 1
ATOM 2451 N N . ILE A 1 313 ? 23.844 12.578 15.82 1 91.75 313 ILE A N 1
ATOM 2452 C CA . ILE A 1 313 ? 23.641 12.453 14.375 1 91.75 313 ILE A CA 1
ATOM 2453 C C . ILE A 1 313 ? 23.656 10.977 13.984 1 91.75 313 ILE A C 1
ATOM 2455 O O . ILE A 1 313 ? 24.578 10.234 14.336 1 91.75 313 ILE A O 1
ATOM 2459 N N . MET A 1 314 ? 22.609 10.594 13.312 1 93.12 314 MET A N 1
ATOM 2460 C CA . MET A 1 314 ? 22.453 9.227 12.812 1 93.12 314 MET A CA 1
ATOM 2461 C C . MET A 1 314 ? 23.5 8.922 11.742 1 93.12 314 MET A C 1
ATOM 2463 O O . MET A 1 314 ? 23.781 9.766 10.891 1 93.12 314 MET A O 1
ATOM 2467 N N . PRO A 1 315 ? 24.141 7.68 11.812 1 94.81 315 PRO A N 1
ATOM 2468 C CA . PRO A 1 315 ? 24.984 7.312 10.672 1 94.81 315 PRO A CA 1
ATOM 2469 C C . PRO A 1 315 ? 24.188 7.215 9.367 1 94.81 315 PRO A C 1
ATOM 2471 O O . PRO A 1 315 ? 23.016 6.848 9.375 1 94.81 315 PRO A O 1
ATOM 2474 N N . SER A 1 316 ? 24.844 7.492 8.273 1 95.94 316 SER A N 1
ATOM 2475 C CA . SER A 1 316 ? 24.172 7.559 6.988 1 95.94 316 SER A CA 1
ATOM 2476 C C . SER A 1 316 ? 23.547 6.215 6.617 1 95.94 316 SER A C 1
ATOM 2478 O O . SER A 1 316 ? 22.453 6.16 6.055 1 95.94 316 SER A O 1
ATOM 2480 N N . SER A 1 317 ? 24.219 5.129 6.93 1 95.88 317 SER A N 1
ATOM 2481 C CA . SER A 1 317 ? 23.672 3.812 6.609 1 95.88 317 SER A CA 1
ATOM 2482 C C . SER A 1 317 ? 22.375 3.551 7.363 1 95.88 317 SER A C 1
ATOM 2484 O O . SER A 1 317 ? 21.422 2.992 6.805 1 95.88 317 SER A O 1
ATOM 2486 N N . MET A 1 318 ? 22.359 4.004 8.562 1 96.44 318 MET A N 1
ATOM 2487 C CA . MET A 1 318 ? 21.141 3.881 9.367 1 96.44 318 MET A CA 1
ATOM 2488 C C . MET A 1 318 ? 20.031 4.762 8.812 1 96.44 318 MET A C 1
ATOM 2490 O O . MET A 1 318 ? 18.891 4.328 8.703 1 96.44 318 MET A O 1
ATOM 2494 N N . ALA A 1 319 ? 20.391 5.922 8.445 1 97.88 319 ALA A N 1
ATOM 2495 C CA . ALA A 1 319 ? 19.422 6.859 7.898 1 97.88 319 ALA A CA 1
ATOM 2496 C C . ALA A 1 319 ? 18.828 6.332 6.594 1 97.88 319 ALA A C 1
ATOM 2498 O O . ALA A 1 319 ? 17.625 6.48 6.348 1 97.88 319 ALA A O 1
ATOM 2499 N N . LEU A 1 320 ? 19.641 5.703 5.812 1 97.81 320 LEU A N 1
ATOM 2500 C CA . LEU A 1 320 ? 19.172 5.152 4.555 1 97.81 320 LEU A CA 1
ATOM 2501 C C . LEU A 1 320 ? 18.219 3.975 4.797 1 97.81 320 LEU A C 1
ATOM 2503 O O . LEU A 1 320 ? 17.234 3.811 4.086 1 97.81 320 LEU A O 1
ATOM 2507 N N . ALA A 1 321 ? 18.516 3.178 5.746 1 97.81 321 ALA A N 1
ATOM 2508 C CA . ALA A 1 321 ? 17.594 2.104 6.125 1 97.81 321 ALA A CA 1
ATOM 2509 C C . ALA A 1 321 ? 16.266 2.664 6.621 1 97.81 321 ALA A C 1
ATOM 2511 O O . ALA A 1 321 ? 15.203 2.119 6.312 1 97.81 321 ALA A O 1
ATOM 2512 N N . LEU A 1 322 ? 16.375 3.721 7.371 1 98.12 322 LEU A N 1
ATOM 2513 C CA . LEU A 1 322 ? 15.172 4.379 7.871 1 98.12 322 LEU A CA 1
ATOM 2514 C C . LEU A 1 322 ? 14.312 4.887 6.715 1 98.12 322 LEU A C 1
ATOM 2516 O O . LEU A 1 322 ? 13.102 4.688 6.707 1 98.12 322 LEU A O 1
ATOM 2520 N N . VAL A 1 323 ? 14.938 5.504 5.738 1 98.5 323 VAL A N 1
ATOM 2521 C CA . VAL A 1 323 ? 14.227 5.992 4.562 1 98.5 323 VAL A CA 1
ATOM 2522 C C . VAL A 1 323 ? 13.508 4.836 3.869 1 98.5 323 VAL A C 1
ATOM 2524 O O . VAL A 1 323 ? 12.344 4.949 3.5 1 98.5 323 VAL A O 1
ATOM 2527 N N . SER A 1 324 ? 14.188 3.764 3.748 1 98.25 324 SER A N 1
ATOM 2528 C CA . SER A 1 324 ? 13.617 2.592 3.098 1 98.25 324 SER A CA 1
ATOM 2529 C C . SER A 1 324 ? 12.391 2.086 3.854 1 98.25 324 SER A C 1
ATOM 2531 O O . SER A 1 324 ? 11.383 1.722 3.24 1 98.25 324 SER A O 1
ATOM 2533 N N . LEU A 1 325 ? 12.492 2.053 5.137 1 98.44 325 LEU A N 1
ATOM 2534 C CA . LEU A 1 325 ? 11.375 1.595 5.949 1 98.44 325 LEU A CA 1
ATOM 2535 C C . LEU A 1 325 ? 10.18 2.525 5.801 1 98.44 325 LEU A C 1
ATOM 2537 O O . LEU A 1 325 ? 9.039 2.066 5.676 1 98.44 325 LEU A O 1
ATOM 2541 N N . TYR A 1 326 ? 10.414 3.822 5.812 1 98.5 326 TYR A N 1
ATOM 2542 C CA . TYR A 1 326 ? 9.336 4.785 5.625 1 98.5 326 TYR A CA 1
ATOM 2543 C C . TYR A 1 326 ? 8.656 4.582 4.273 1 98.5 326 TYR A C 1
ATOM 2545 O O . TYR A 1 326 ? 7.43 4.625 4.176 1 98.5 326 TYR A O 1
ATOM 2553 N N . GLU A 1 327 ? 9.453 4.363 3.264 1 96.81 327 GLU A N 1
ATOM 2554 C CA . GLU A 1 327 ? 8.914 4.156 1.923 1 96.81 327 GLU A CA 1
ATOM 2555 C C . GLU A 1 327 ? 8.117 2.855 1.845 1 96.81 327 GLU A C 1
ATOM 2557 O O . GLU A 1 327 ? 7.035 2.82 1.261 1 96.81 327 GLU A O 1
ATOM 2562 N N . GLN A 1 328 ? 8.68 1.84 2.416 1 96.25 328 GLN A N 1
ATOM 2563 C CA . GLN A 1 328 ? 8 0.547 2.436 1 96.25 328 GLN A CA 1
ATOM 2564 C C . GLN A 1 328 ? 6.656 0.639 3.152 1 96.25 328 GLN A C 1
ATOM 2566 O O . GLN A 1 328 ? 5.684 0.001 2.746 1 96.25 328 GLN A O 1
ATOM 2571 N N . GLU A 1 329 ? 6.555 1.465 4.148 1 97.75 329 GLU A N 1
ATOM 2572 C CA . GLU A 1 329 ? 5.336 1.638 4.934 1 97.75 329 GLU A CA 1
ATOM 2573 C C . GLU A 1 329 ? 4.457 2.742 4.352 1 97.75 329 GLU A C 1
ATOM 2575 O O . GLU A 1 329 ? 3.436 3.1 4.941 1 97.75 329 GLU A O 1
ATOM 2580 N N . ARG A 1 330 ? 4.859 3.326 3.287 1 97.38 330 ARG A N 1
ATOM 2581 C CA . ARG A 1 330 ? 4.117 4.363 2.576 1 97.38 330 ARG A CA 1
ATOM 2582 C C . ARG A 1 330 ? 3.807 5.539 3.494 1 97.38 330 ARG A C 1
ATOM 2584 O O . ARG A 1 330 ? 2.686 6.051 3.494 1 97.38 330 ARG A O 1
ATOM 2591 N N . LEU A 1 331 ? 4.742 5.816 4.355 1 98 331 LEU A N 1
ATOM 2592 C CA . LEU A 1 331 ? 4.66 7.004 5.199 1 98 331 LEU A CA 1
ATOM 2593 C C . LEU A 1 331 ? 5.176 8.234 4.461 1 98 331 LEU A C 1
ATOM 2595 O O . LEU A 1 331 ? 6.168 8.844 4.871 1 98 331 LEU A O 1
ATOM 2599 N N . TYR A 1 332 ? 4.41 8.711 3.498 1 96.94 332 TYR A N 1
ATOM 2600 C CA . TYR A 1 332 ? 4.895 9.656 2.502 1 96.94 332 TYR A CA 1
ATOM 2601 C C . TYR A 1 332 ? 4.941 11.07 3.07 1 96.94 332 TYR A C 1
ATOM 2603 O O . TYR A 1 332 ? 5.648 11.938 2.549 1 96.94 332 TYR A O 1
ATOM 2611 N N . GLY A 1 333 ? 4.188 11.367 4.047 1 96.19 333 GLY A N 1
ATOM 2612 C CA . GLY A 1 333 ? 4.324 12.633 4.75 1 96.19 333 GLY A CA 1
ATOM 2613 C C . GLY A 1 333 ? 5.461 12.641 5.754 1 96.19 333 GLY A C 1
ATOM 2614 O O . GLY A 1 333 ? 6.465 13.32 5.555 1 96.19 333 GLY A O 1
ATOM 2615 N N . PRO A 1 334 ? 5.383 11.711 6.672 1 97.06 334 PRO A N 1
ATOM 2616 C CA . PRO A 1 334 ? 6.375 11.648 7.746 1 97.06 334 PRO A CA 1
ATOM 2617 C C . PRO A 1 334 ? 7.781 11.328 7.238 1 97.06 334 PRO A C 1
ATOM 2619 O O . PRO A 1 334 ? 8.758 11.492 7.973 1 97.06 334 PRO A O 1
ATOM 2622 N N . VAL A 1 335 ? 7.941 10.898 5.992 1 98.06 335 VAL A N 1
ATOM 2623 C CA . VAL A 1 335 ? 9.25 10.523 5.473 1 98.06 335 VAL A CA 1
ATOM 2624 C C . VAL A 1 335 ? 10.164 11.742 5.453 1 98.06 335 VAL A C 1
ATOM 2626 O O . VAL A 1 335 ? 11.391 11.609 5.367 1 98.06 335 VAL A O 1
ATOM 2629 N N . ALA A 1 336 ? 9.594 12.938 5.527 1 97.25 336 ALA A N 1
ATOM 2630 C CA . ALA A 1 336 ? 10.375 14.172 5.609 1 97.25 336 ALA A CA 1
ATOM 2631 C C . ALA A 1 336 ? 11.406 14.094 6.734 1 97.25 336 ALA A C 1
ATOM 2633 O O . ALA A 1 336 ? 12.531 14.562 6.582 1 97.25 336 ALA A O 1
ATOM 2634 N N . ASP A 1 337 ? 11.047 13.477 7.781 1 96.38 337 ASP A N 1
ATOM 2635 C CA . ASP A 1 337 ? 11.945 13.344 8.922 1 96.38 337 ASP A CA 1
ATOM 2636 C C . ASP A 1 337 ? 13.102 12.406 8.594 1 96.38 337 ASP A C 1
ATOM 2638 O O . ASP A 1 337 ? 14.25 12.672 8.961 1 96.38 337 ASP A O 1
ATOM 2642 N N . ALA A 1 338 ? 12.766 11.32 7.977 1 98 338 ALA A N 1
ATOM 2643 C CA . ALA A 1 338 ? 13.82 10.391 7.578 1 98 338 ALA A CA 1
ATOM 2644 C C . ALA A 1 338 ? 14.805 11.055 6.621 1 98 338 ALA A C 1
ATOM 2646 O O . ALA A 1 338 ? 16.016 10.844 6.723 1 98 338 ALA A O 1
ATOM 2647 N N . TYR A 1 339 ? 14.312 11.844 5.711 1 98.31 339 TYR A N 1
ATOM 2648 C CA . TYR A 1 339 ? 15.18 12.586 4.793 1 98.31 339 TYR A CA 1
ATOM 2649 C C . TYR A 1 339 ? 16.062 13.578 5.551 1 98.31 339 TYR A C 1
ATOM 2651 O O . TYR A 1 339 ? 17.234 13.758 5.215 1 98.31 339 TYR A O 1
ATOM 2659 N N . ARG A 1 340 ? 15.5 14.195 6.512 1 97.25 340 ARG A N 1
ATOM 2660 C CA . ARG A 1 340 ? 16.281 15.117 7.324 1 97.25 340 ARG A CA 1
ATOM 2661 C C . ARG A 1 340 ? 17.422 14.398 8.031 1 97.25 340 ARG A C 1
ATOM 2663 O O . ARG A 1 340 ? 18.562 14.883 8.047 1 97.25 340 ARG A O 1
ATOM 2670 N N . TYR A 1 341 ? 17.125 13.234 8.633 1 97 341 TYR A N 1
ATOM 2671 C CA . TYR A 1 341 ? 18.172 12.438 9.266 1 97 341 TYR A CA 1
ATOM 2672 C C . TYR A 1 341 ? 19.266 12.094 8.266 1 97 341 TYR A C 1
ATOM 2674 O O . TYR A 1 341 ? 20.453 12.18 8.586 1 97 341 TYR A O 1
ATOM 2682 N N . ALA A 1 342 ? 18.875 11.711 7.074 1 98.19 342 ALA A N 1
ATOM 2683 C CA . ALA A 1 342 ? 19.844 11.344 6.051 1 98.19 342 ALA A CA 1
ATOM 2684 C C . ALA A 1 342 ? 20.688 12.539 5.641 1 98.19 342 ALA A C 1
ATOM 2686 O O . ALA A 1 342 ? 21.922 12.438 5.531 1 98.19 342 ALA A O 1
ATOM 2687 N N . ALA A 1 343 ? 20.062 13.672 5.449 1 97.88 343 ALA A N 1
ATOM 2688 C CA . ALA A 1 343 ? 20.781 14.883 5.066 1 97.88 343 ALA A CA 1
ATOM 2689 C C . ALA A 1 343 ? 21.828 15.258 6.113 1 97.88 343 ALA A C 1
ATOM 2691 O O . ALA A 1 343 ? 22.984 15.531 5.777 1 97.88 343 ALA A O 1
ATOM 2692 N N . THR A 1 344 ? 21.438 15.211 7.316 1 96.62 344 THR A N 1
ATOM 2693 C CA . THR A 1 344 ? 22.328 15.562 8.406 1 96.62 344 THR A CA 1
ATOM 2694 C C . THR A 1 344 ? 23.453 14.539 8.539 1 96.62 344 THR A C 1
ATOM 2696 O O . THR A 1 344 ? 24.594 14.898 8.828 1 96.62 344 THR A O 1
ATOM 2699 N N . ALA A 1 345 ? 23.094 13.297 8.367 1 96.69 345 ALA A N 1
ATOM 2700 C CA . ALA A 1 345 ? 24.094 12.227 8.43 1 96.69 345 ALA A CA 1
ATOM 2701 C C . ALA A 1 345 ? 25.172 12.438 7.379 1 96.69 345 ALA A C 1
ATOM 2703 O O . ALA A 1 345 ? 26.359 12.422 7.695 1 96.69 345 ALA A O 1
ATOM 2704 N N . PHE A 1 346 ? 24.781 12.703 6.156 1 97.69 346 PHE A N 1
ATOM 2705 C CA . PHE A 1 346 ? 25.75 12.898 5.074 1 97.69 346 PHE A CA 1
ATOM 2706 C C . PHE A 1 346 ? 26.562 14.172 5.297 1 97.69 346 PHE A C 1
ATOM 2708 O O . PHE A 1 346 ? 27.75 14.219 4.984 1 97.69 346 PHE A O 1
ATOM 2715 N N . CYS A 1 347 ? 25.906 15.172 5.781 1 96.75 347 CYS A N 1
ATOM 2716 C CA . CYS A 1 347 ? 26.609 16.391 6.133 1 96.75 347 CYS A CA 1
ATOM 2717 C C . CYS A 1 347 ? 27.719 16.125 7.141 1 96.75 347 CYS A C 1
ATOM 2719 O O . CYS A 1 347 ? 28.859 16.531 6.93 1 96.75 347 CYS A O 1
ATOM 2721 N N . ALA A 1 348 ? 27.453 15.391 8.156 1 96.06 348 ALA A N 1
ATOM 2722 C CA . ALA A 1 348 ? 28.422 15.07 9.195 1 96.06 348 ALA A CA 1
ATOM 2723 C C . ALA A 1 348 ? 29.562 14.219 8.648 1 96.06 348 ALA A C 1
ATOM 2725 O O . ALA A 1 348 ? 30.688 14.281 9.141 1 96.06 348 ALA A O 1
ATOM 2726 N N . GLU A 1 349 ? 29.281 13.484 7.699 1 96.75 349 GLU A N 1
ATOM 2727 C CA . GLU A 1 349 ? 30.281 12.609 7.086 1 96.75 349 GLU A CA 1
ATOM 2728 C C . GLU A 1 349 ? 31.016 13.32 5.957 1 96.75 349 GLU A C 1
ATOM 2730 O O . GLU A 1 349 ? 31.75 12.695 5.191 1 96.75 349 GLU A O 1
ATOM 2735 N N . LYS A 1 350 ? 30.719 14.578 5.762 1 97.38 350 LYS A N 1
ATOM 2736 C CA . LYS A 1 350 ? 31.375 15.453 4.789 1 97.38 350 LYS A CA 1
ATOM 2737 C C . LYS A 1 350 ? 31.078 15.008 3.361 1 97.38 350 LYS A C 1
ATOM 2739 O O . LYS A 1 350 ? 31.953 15.078 2.488 1 97.38 350 LYS A O 1
ATOM 2744 N N . ASP A 1 351 ? 29.969 14.406 3.217 1 97.56 351 ASP A N 1
ATOM 2745 C CA . ASP A 1 351 ? 29.453 14.078 1.885 1 97.56 351 ASP A CA 1
ATOM 2746 C C . ASP A 1 351 ? 28.5 15.156 1.383 1 97.56 351 ASP A C 1
ATOM 2748 O O . ASP A 1 351 ? 27.281 15.062 1.589 1 97.56 351 ASP A O 1
ATOM 2752 N N . ARG A 1 352 ? 29.031 16.062 0.659 1 96.56 352 ARG A N 1
ATOM 2753 C CA . ARG A 1 352 ? 28.312 17.234 0.207 1 96.56 352 ARG A CA 1
ATOM 2754 C C . ARG A 1 352 ? 27.094 16.844 -0.628 1 96.56 352 ARG A C 1
ATOM 2756 O O . ARG A 1 352 ? 26 17.359 -0.418 1 96.56 352 ARG A O 1
ATOM 2763 N N . TRP A 1 353 ? 27.281 15.945 -1.511 1 97.44 353 TRP A N 1
ATOM 2764 C CA . TRP A 1 353 ? 26.234 15.641 -2.488 1 97.44 353 TRP A CA 1
ATOM 2765 C C . TRP A 1 353 ? 25.141 14.797 -1.862 1 97.44 353 TRP A C 1
ATOM 2767 O O . TRP A 1 353 ? 23.953 14.945 -2.199 1 97.44 353 TRP A O 1
ATOM 2777 N N . GLY A 1 354 ? 25.531 13.938 -0.921 1 98.25 354 GLY A N 1
ATOM 2778 C CA . GLY A 1 354 ? 24.516 13.234 -0.149 1 98.25 354 GLY A CA 1
ATOM 2779 C C . GLY A 1 354 ? 23.641 14.164 0.682 1 98.25 354 GLY A C 1
ATOM 2780 O O . GLY A 1 354 ? 22.422 14.016 0.723 1 98.25 354 GLY A O 1
ATOM 2781 N N . ALA A 1 355 ? 24.266 15.078 1.255 1 98.06 355 ALA A N 1
ATOM 2782 C CA . ALA A 1 355 ? 23.547 16.062 2.051 1 98.06 355 ALA A CA 1
ATOM 2783 C C . ALA A 1 355 ? 22.578 16.859 1.184 1 98.06 355 ALA A C 1
ATOM 2785 O O . ALA A 1 355 ? 21.406 17.047 1.551 1 98.06 355 ALA A O 1
ATOM 2786 N N . ILE A 1 356 ? 23.047 17.25 0.026 1 98.31 356 ILE A N 1
ATOM 2787 C CA . ILE A 1 356 ? 22.219 18.062 -0.871 1 98.31 356 ILE A CA 1
ATOM 2788 C C . ILE A 1 356 ? 21.031 17.234 -1.355 1 98.31 356 ILE A C 1
ATOM 2790 O O . ILE A 1 356 ? 19.906 17.734 -1.378 1 98.31 356 ILE A O 1
ATOM 2794 N N . LYS A 1 357 ? 21.234 16 -1.683 1 98.38 357 LYS A N 1
ATOM 2795 C CA . LYS A 1 357 ? 20.172 15.117 -2.162 1 98.38 357 LYS A CA 1
ATOM 2796 C C . LYS A 1 357 ? 19.047 15.016 -1.143 1 98.38 357 LYS A C 1
ATOM 2798 O O . LYS A 1 357 ? 17.891 15.328 -1.45 1 98.38 357 LYS A O 1
ATOM 2803 N N . TYR A 1 358 ? 19.453 14.703 0.014 1 98.69 358 TYR A N 1
ATOM 2804 C CA . TYR A 1 358 ? 18.422 14.391 0.989 1 98.69 358 TYR A CA 1
ATOM 2805 C C . TYR A 1 358 ? 17.859 15.656 1.611 1 98.69 358 TYR A C 1
ATOM 2807 O O . TYR A 1 358 ? 16.688 15.688 2.031 1 98.69 358 TYR A O 1
ATOM 2815 N N . ALA A 1 359 ? 18.594 16.703 1.684 1 98.62 359 ALA A N 1
ATOM 2816 C CA . ALA A 1 359 ? 18.062 17.984 2.123 1 98.62 359 ALA A CA 1
ATOM 2817 C C . ALA A 1 359 ? 16.953 18.469 1.188 1 98.62 359 ALA A C 1
ATOM 2819 O O . ALA A 1 359 ? 15.906 18.938 1.641 1 98.62 359 ALA A O 1
ATOM 2820 N N . ASN A 1 360 ? 17.188 18.312 -0.114 1 98.5 360 ASN A N 1
ATOM 2821 C CA . ASN A 1 360 ? 16.156 18.734 -1.065 1 98.5 360 ASN A CA 1
ATOM 2822 C C . ASN A 1 360 ? 14.906 17.875 -0.954 1 98.5 360 ASN A C 1
ATOM 2824 O O . ASN A 1 360 ? 13.789 18.375 -1.068 1 98.5 360 ASN A O 1
ATOM 2828 N N . LEU A 1 361 ? 15.078 16.594 -0.756 1 98.44 361 LEU A N 1
ATOM 2829 C CA . LEU A 1 361 ? 13.93 15.719 -0.522 1 98.44 361 LEU A CA 1
ATOM 2830 C C . LEU A 1 361 ? 13.172 16.141 0.734 1 98.44 361 LEU A C 1
ATOM 2832 O O . LEU A 1 361 ? 11.938 16.188 0.736 1 98.44 361 LEU A O 1
ATOM 2836 N N . ALA A 1 362 ? 13.906 16.5 1.762 1 98.5 362 ALA A N 1
ATOM 2837 C CA . ALA A 1 362 ? 13.312 16.906 3.027 1 98.5 362 ALA A CA 1
ATOM 2838 C C . ALA A 1 362 ? 12.547 18.219 2.863 1 98.5 362 ALA A C 1
ATOM 2840 O O . ALA A 1 362 ? 11.484 18.406 3.467 1 98.5 362 ALA A O 1
ATOM 2841 N N . VAL A 1 363 ? 13.086 19.062 2.072 1 98.31 363 VAL A N 1
ATOM 2842 C CA . VAL A 1 363 ? 12.43 20.344 1.847 1 98.31 363 VAL A CA 1
ATOM 2843 C C . VAL A 1 363 ? 11.086 20.125 1.162 1 98.31 363 VAL A C 1
ATOM 2845 O O . VAL A 1 363 ? 10.047 20.594 1.64 1 98.31 363 VAL A O 1
ATOM 2848 N N . GLU A 1 364 ? 11.078 19.391 0.091 1 97.88 364 GLU A N 1
ATOM 2849 C CA . GLU A 1 364 ? 9.852 19.188 -0.669 1 97.88 364 GLU A CA 1
ATOM 2850 C C . GLU A 1 364 ? 8.781 18.516 0.188 1 97.88 364 GLU A C 1
ATOM 2852 O O . GLU A 1 364 ? 7.656 19 0.276 1 97.88 364 GLU A O 1
ATOM 2857 N N . THR A 1 365 ? 9.156 17.484 0.821 1 98 365 THR A N 1
ATOM 2858 C CA . THR A 1 365 ? 8.188 16.703 1.585 1 98 365 THR A CA 1
ATOM 2859 C C . THR A 1 365 ? 7.816 17.422 2.881 1 98 365 THR A C 1
ATOM 2861 O O . THR A 1 365 ? 6.664 17.375 3.32 1 98 365 THR A O 1
ATOM 2864 N N . GLY A 1 366 ? 8.758 18.062 3.492 1 98 366 GLY A N 1
ATOM 2865 C CA . GLY A 1 366 ? 8.508 18.812 4.723 1 98 366 GLY A CA 1
ATOM 2866 C C . GLY A 1 366 ? 7.547 19.969 4.539 1 98 366 GLY A C 1
ATOM 2867 O O . GLY A 1 366 ? 6.734 20.25 5.422 1 98 366 GLY A O 1
ATOM 2868 N N . MET A 1 367 ? 7.641 20.609 3.406 1 97.62 367 MET A N 1
ATOM 2869 C CA . MET A 1 367 ? 6.719 21.703 3.119 1 97.62 367 MET A CA 1
ATOM 2870 C C . MET A 1 367 ? 5.277 21.219 3.074 1 97.62 367 MET A C 1
ATOM 2872 O O . MET A 1 367 ? 4.363 21.906 3.51 1 97.62 367 MET A O 1
ATOM 2876 N N . LEU A 1 368 ? 5.113 20.047 2.568 1 97.38 368 LEU A N 1
ATOM 2877 C CA . LEU A 1 368 ? 3.771 19.484 2.428 1 97.38 368 LEU A CA 1
ATOM 2878 C C . LEU A 1 368 ? 3.248 18.984 3.77 1 97.38 368 LEU A C 1
ATOM 2880 O O . LEU A 1 368 ? 2.07 19.156 4.086 1 97.38 368 LEU A O 1
ATOM 2884 N N . GLU A 1 369 ? 4.125 18.391 4.539 1 96.75 369 GLU A N 1
ATOM 2885 C CA . GLU A 1 369 ? 3.742 17.734 5.781 1 96.75 369 GLU A CA 1
ATOM 2886 C C . GLU A 1 369 ? 3.664 18.719 6.934 1 96.75 369 GLU A C 1
ATOM 2888 O O . GLU A 1 369 ? 2.758 18.641 7.77 1 96.75 369 GLU A O 1
ATOM 2893 N N . HIS A 1 370 ? 4.59 19.688 6.969 1 95.81 370 HIS A N 1
ATOM 2894 C CA . HIS A 1 370 ? 4.75 20.531 8.156 1 95.81 370 HIS A CA 1
ATOM 2895 C C . HIS A 1 370 ? 4.395 21.984 7.859 1 95.81 370 HIS A C 1
ATOM 2897 O O . HIS A 1 370 ? 4.113 22.75 8.773 1 95.81 370 HIS A O 1
ATOM 2903 N N . GLY A 1 371 ? 4.441 22.359 6.625 1 96.62 371 GLY A N 1
ATOM 2904 C CA . GLY A 1 371 ? 4.086 23.719 6.27 1 96.62 371 GLY A CA 1
ATOM 2905 C C . GLY A 1 371 ? 5.23 24.484 5.637 1 96.62 371 GLY A C 1
ATOM 2906 O O . GLY A 1 371 ? 6.398 24.141 5.824 1 96.62 371 GLY A O 1
ATOM 2907 N N . PHE A 1 372 ? 4.949 25.547 4.992 1 94.69 372 PHE A N 1
ATOM 2908 C CA . PHE A 1 372 ? 5.871 26.312 4.156 1 94.69 372 PHE A CA 1
ATOM 2909 C C . PHE A 1 372 ? 6.922 27.016 5.012 1 94.69 372 PHE A C 1
ATOM 2911 O O . PHE A 1 372 ? 8.055 27.219 4.57 1 94.69 372 PHE A O 1
ATOM 2918 N N . ASN A 1 373 ? 6.512 27.344 6.191 1 93.62 373 ASN A N 1
ATOM 2919 C CA . ASN A 1 373 ? 7.398 28.141 7.035 1 93.62 373 ASN A CA 1
ATOM 2920 C C . ASN A 1 373 ? 7.93 27.328 8.211 1 93.62 373 ASN A C 1
ATOM 2922 O O . ASN A 1 373 ? 8.367 27.891 9.211 1 93.62 373 ASN A O 1
ATOM 2926 N N . ASP A 1 374 ? 7.898 26.062 8.102 1 95.56 374 ASP A N 1
ATOM 2927 C CA . ASP A 1 374 ? 8.406 25.172 9.156 1 95.56 374 ASP A CA 1
ATOM 2928 C C . ASP A 1 374 ? 9.898 25.391 9.367 1 95.56 374 ASP A C 1
ATOM 2930 O O . ASP A 1 374 ? 10.664 25.484 8.398 1 95.56 374 ASP A O 1
ATOM 2934 N N . PRO A 1 375 ? 10.312 25.438 10.648 1 95.19 375 PRO A N 1
ATOM 2935 C CA . PRO A 1 375 ? 11.727 25.703 10.922 1 95.19 375 PRO A CA 1
ATOM 2936 C C . PRO A 1 375 ? 12.648 24.625 10.359 1 95.19 375 PRO A C 1
ATOM 2938 O O . PRO A 1 375 ? 13.75 24.938 9.898 1 95.19 375 PRO A O 1
ATOM 2941 N N . ASP A 1 376 ? 12.281 23.422 10.438 1 94.88 376 ASP A N 1
ATOM 2942 C CA . ASP A 1 376 ? 13.109 22.344 9.906 1 94.88 376 ASP A CA 1
ATOM 2943 C C . ASP A 1 376 ? 13.25 22.469 8.383 1 94.88 376 ASP A C 1
ATOM 2945 O O . ASP A 1 376 ? 14.305 22.141 7.828 1 94.88 376 ASP A O 1
ATOM 2949 N N . VAL A 1 377 ? 12.164 22.859 7.738 1 97.12 377 VAL A N 1
ATOM 2950 C CA . VAL A 1 377 ? 12.219 23.078 6.297 1 97.12 377 VAL A CA 1
ATOM 2951 C C . VAL A 1 377 ? 13.25 24.141 5.965 1 97.12 377 VAL A C 1
ATOM 2953 O O . VAL A 1 377 ? 14.062 23.969 5.051 1 97.12 377 VAL A O 1
ATOM 2956 N N . LYS A 1 378 ? 13.273 25.203 6.707 1 96.75 378 LYS A N 1
ATOM 2957 C CA . LYS A 1 378 ? 14.227 26.281 6.492 1 96.75 378 LYS A CA 1
ATOM 2958 C C . LYS A 1 378 ? 15.656 25.797 6.684 1 96.75 378 LYS A C 1
ATOM 2960 O O . LYS A 1 378 ? 16.547 26.156 5.902 1 96.75 378 LYS A O 1
ATOM 2965 N N . LEU A 1 379 ? 15.836 25.047 7.734 1 96.62 379 LEU A N 1
ATOM 2966 C CA . LEU A 1 379 ? 17.156 24.484 7.988 1 96.62 379 LEU A CA 1
ATOM 2967 C C . LEU A 1 379 ? 17.625 23.609 6.828 1 96.62 379 LEU A C 1
ATOM 2969 O O . LEU A 1 379 ? 18.781 23.656 6.43 1 96.62 379 LEU A O 1
ATOM 2973 N N . MET A 1 380 ? 16.75 22.828 6.309 1 98 380 MET A N 1
ATOM 2974 C CA . MET A 1 380 ? 17.094 21.938 5.199 1 98 380 MET A CA 1
ATOM 2975 C C . MET A 1 380 ? 17.359 22.734 3.93 1 98 380 MET A C 1
ATOM 2977 O O . MET A 1 380 ? 18.188 22.344 3.111 1 98 380 MET A O 1
ATOM 2981 N N . GLU A 1 381 ? 16.672 23.844 3.74 1 98 381 GLU A N 1
ATOM 2982 C CA . GLU A 1 381 ? 16.969 24.719 2.613 1 98 381 GLU A CA 1
ATOM 2983 C C . GLU A 1 381 ? 18.391 25.25 2.68 1 98 381 GLU A C 1
ATOM 2985 O O . GLU A 1 381 ? 19.094 25.297 1.665 1 98 381 GLU A O 1
ATOM 2990 N N . GLN A 1 382 ? 18.797 25.625 3.838 1 97.81 382 GLN A N 1
ATOM 2991 C CA . GLN A 1 382 ? 20.172 26.094 4.027 1 97.81 382 GLN A CA 1
ATOM 2992 C C . GLN A 1 382 ? 21.172 24.969 3.766 1 97.81 382 GLN A C 1
ATOM 2994 O O . GLN A 1 382 ? 22.172 25.188 3.09 1 97.81 382 GLN A O 1
ATOM 2999 N N . LEU A 1 383 ? 20.812 23.828 4.305 1 97.5 383 LEU A N 1
ATOM 3000 C CA . LEU A 1 383 ? 21.703 22.688 4.121 1 97.5 383 LEU A CA 1
ATOM 3001 C C . LEU A 1 383 ? 21.812 22.328 2.645 1 97.5 383 LEU A C 1
ATOM 3003 O O . LEU A 1 383 ? 22.891 21.953 2.178 1 97.5 383 LEU A O 1
ATOM 3007 N N . ALA A 1 384 ? 20.75 22.406 1.941 1 97.94 384 ALA A N 1
ATOM 3008 C CA . ALA A 1 384 ? 20.75 22.094 0.515 1 97.94 384 ALA A CA 1
ATOM 3009 C C . ALA A 1 384 ? 21.594 23.078 -0.271 1 97.94 384 ALA A C 1
ATOM 3011 O O . ALA A 1 384 ? 22.188 22.719 -1.298 1 97.94 384 ALA A O 1
ATOM 3012 N N . THR A 1 385 ? 21.703 24.266 0.242 1 97.31 385 THR A N 1
ATOM 3013 C CA . THR A 1 385 ? 22.406 25.328 -0.462 1 97.31 385 THR A CA 1
ATOM 3014 C C . THR A 1 385 ? 23.891 25.281 -0.161 1 97.31 385 THR A C 1
ATOM 3016 O O . THR A 1 385 ? 24.719 25.375 -1.072 1 97.31 385 THR A O 1
ATOM 3019 N N . SER A 1 386 ? 24.234 25.125 1.163 1 96.75 386 SER A N 1
ATOM 3020 C CA . SER A 1 386 ? 25.641 25.172 1.563 1 96.75 386 SER A CA 1
ATOM 3021 C C . SER A 1 386 ? 25.906 24.234 2.734 1 96.75 386 SER A C 1
ATOM 3023 O O . SER A 1 386 ? 26.172 24.688 3.85 1 96.75 386 SER A O 1
ATOM 3025 N N . PRO A 1 387 ? 26.062 22.984 2.422 1 97 387 PRO A N 1
ATOM 3026 C CA . PRO A 1 387 ? 26.281 22.016 3.5 1 97 387 PRO A CA 1
ATOM 3027 C C . PRO A 1 387 ? 27.516 22.344 4.332 1 97 387 PRO A C 1
ATOM 3029 O O . PRO A 1 387 ? 27.5 22.219 5.559 1 97 387 PRO A O 1
ATOM 3032 N N . GLU A 1 388 ? 28.578 22.828 3.799 1 96.69 388 GLU A N 1
ATOM 3033 C CA . GLU A 1 388 ? 29.859 23.016 4.453 1 96.69 388 GLU A CA 1
ATOM 3034 C C . GLU A 1 388 ? 29.797 24.141 5.48 1 96.69 388 GLU A C 1
ATOM 3036 O O . GLU A 1 388 ? 30.703 24.281 6.305 1 96.69 388 GLU A O 1
ATOM 3041 N N . THR A 1 389 ? 28.781 24.875 5.434 1 96.44 389 THR A N 1
ATOM 3042 C CA . THR A 1 389 ? 28.672 26 6.363 1 96.44 389 THR A CA 1
ATOM 3043 C C . THR A 1 389 ? 27.734 25.656 7.52 1 96.44 389 THR A C 1
ATOM 3045 O O . THR A 1 389 ? 27.594 26.438 8.461 1 96.44 389 THR A O 1
ATOM 3048 N N . GLN A 1 390 ? 27.125 24.531 7.395 1 95.06 390 GLN A N 1
ATOM 3049 C CA . GLN A 1 390 ? 26.141 24.172 8.414 1 95.06 390 GLN A CA 1
ATOM 3050 C C . GLN A 1 390 ? 26.812 23.469 9.594 1 95.06 390 GLN A C 1
ATOM 3052 O O . GLN A 1 390 ? 27.844 22.812 9.43 1 95.06 390 GLN A O 1
ATOM 3057 N N . PRO A 1 391 ? 26.25 23.547 10.789 1 92.56 391 PRO A N 1
ATOM 3058 C CA . PRO A 1 391 ? 26.844 22.969 12 1 92.56 391 PRO A CA 1
ATOM 3059 C C . PRO A 1 391 ? 27.125 21.469 11.859 1 92.56 391 PRO A C 1
ATOM 3061 O O . PRO A 1 391 ? 28.141 20.984 12.391 1 92.56 391 PRO A O 1
ATOM 3064 N N . CYS A 1 392 ? 26.328 20.75 11.18 1 93.88 392 CYS A N 1
ATOM 3065 C CA . CYS A 1 392 ? 26.5 19.297 11.047 1 93.88 392 CYS A CA 1
ATOM 3066 C C . CYS A 1 392 ? 27.812 18.984 10.352 1 93.88 392 CYS A C 1
ATOM 3068 O O . CYS A 1 392 ? 28.406 17.922 10.578 1 93.88 392 CYS A O 1
ATOM 3070 N N . TRP A 1 393 ? 28.312 19.844 9.57 1 94.94 393 TRP A N 1
ATOM 3071 C CA . TRP A 1 393 ? 29.562 19.625 8.836 1 94.94 393 TRP A CA 1
ATOM 3072 C C . TRP A 1 393 ? 30.75 19.609 9.789 1 94.94 393 TRP A C 1
ATOM 3074 O O . TRP A 1 393 ? 31.781 18.984 9.5 1 94.94 393 TRP A O 1
ATOM 3084 N N . PHE A 1 394 ? 30.625 20.25 10.914 1 91.75 394 PHE A N 1
ATOM 3085 C CA . PHE A 1 394 ? 31.703 20.375 11.875 1 91.75 394 PHE A CA 1
ATOM 3086 C C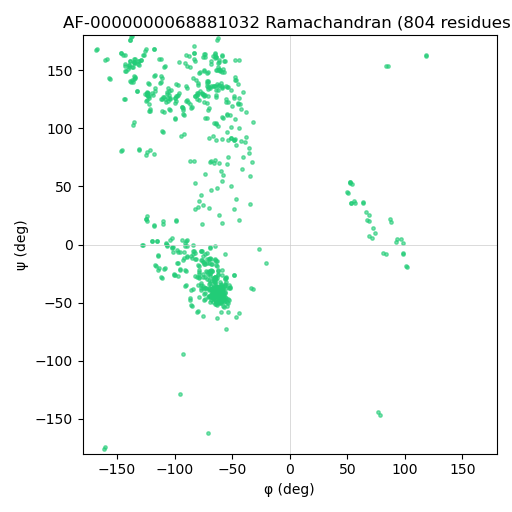 . PHE A 1 394 ? 31.5 19.453 13.062 1 91.75 394 PHE A C 1
ATOM 3088 O O . PHE A 1 394 ? 32.219 19.547 14.07 1 91.75 394 PHE A O 1
ATOM 3095 N N . HIS A 1 395 ? 30.453 18.703 12.93 1 83.88 395 HIS A N 1
ATOM 3096 C CA . HIS A 1 395 ? 30.172 17.734 14 1 83.88 395 HIS A CA 1
ATOM 3097 C C . HIS A 1 395 ? 31.297 16.719 14.133 1 83.88 395 HIS A C 1
ATOM 3099 O O . HIS A 1 395 ? 31.703 16.109 13.141 1 83.88 395 HIS A O 1
ATOM 3105 N N . ALA A 1 396 ? 32.25 16.812 15.133 1 65.69 396 ALA A N 1
ATOM 3106 C CA . ALA A 1 396 ? 33.375 15.922 15.391 1 65.69 396 ALA A CA 1
ATOM 3107 C C . ALA A 1 396 ? 32.875 14.492 15.656 1 65.69 396 ALA A C 1
ATOM 3109 O O . ALA A 1 396 ? 31.844 14.297 16.297 1 65.69 396 ALA A O 1
ATOM 3110 N N . LYS A 1 397 ? 33.125 13.461 14.656 1 54.84 397 LYS A N 1
ATOM 3111 C CA . LYS A 1 397 ? 32.906 12.031 14.898 1 54.84 397 LYS A CA 1
ATOM 3112 C C . LYS A 1 397 ? 33.25 11.672 16.344 1 54.84 397 LYS A C 1
ATOM 3114 O O . LYS A 1 397 ? 34.375 11.828 16.781 1 54.84 397 LYS A O 1
ATOM 3119 N N . ASP A 1 398 ? 32.469 11.922 17.234 1 46.06 398 ASP A N 1
ATOM 3120 C CA . ASP A 1 398 ? 32.906 11.305 18.484 1 46.06 398 ASP A CA 1
ATOM 3121 C C . ASP A 1 398 ? 33.281 9.844 18.281 1 46.06 398 ASP A C 1
ATOM 3123 O O . ASP A 1 398 ? 32.531 9.07 17.688 1 46.06 398 ASP A O 1
ATOM 3127 N N . GLY A 1 399 ? 34.562 9.562 17.953 1 40 399 GLY A N 1
ATOM 3128 C CA . GLY A 1 399 ? 35.312 8.312 17.969 1 40 399 GLY A CA 1
ATOM 3129 C C . GLY A 1 399 ? 34.781 7.312 18.984 1 40 399 GLY A C 1
ATOM 3130 O O . GLY A 1 399 ? 35.438 6.332 19.312 1 40 399 GLY A O 1
ATOM 3131 N N . HIS A 1 400 ? 33.812 7.562 19.812 1 36.22 400 HIS A N 1
ATOM 3132 C CA . HIS A 1 400 ? 33.719 6.633 20.938 1 36.22 400 HIS A CA 1
ATOM 3133 C C . HIS A 1 400 ? 33.25 5.254 20.469 1 36.22 400 HIS A C 1
ATOM 3135 O O . HIS A 1 400 ? 33.25 4.301 21.25 1 36.22 400 HIS A O 1
ATOM 3141 N N . THR A 1 401 ? 32.312 5.004 19.656 1 33.59 401 THR A N 1
ATOM 3142 C CA . THR A 1 401 ? 31.812 3.645 19.859 1 33.59 401 THR A CA 1
ATOM 3143 C C . THR A 1 401 ? 32.75 2.635 19.203 1 33.59 401 THR A C 1
ATOM 3145 O O . THR A 1 401 ? 32.625 2.34 18.016 1 33.59 401 THR A O 1
ATOM 3148 N N . GLU A 1 402 ? 34.094 2.83 19.234 1 29.55 402 GLU A N 1
ATOM 3149 C CA . GLU A 1 402 ? 34.906 1.613 19.156 1 29.55 402 GLU A CA 1
ATOM 3150 C C . GLU A 1 402 ? 34.438 0.581 20.188 1 29.55 402 GLU A C 1
ATOM 3152 O O . GLU A 1 402 ? 34.406 0.857 21.375 1 29.55 402 GLU A O 1
ATOM 3157 N N . LEU A 1 403 ? 33.594 -0.343 20.031 1 25.02 403 LEU A N 1
ATOM 3158 C CA . LEU A 1 403 ? 33.5 -1.609 20.75 1 25.02 403 LEU A CA 1
ATOM 3159 C C . LEU A 1 403 ? 34.906 -2.182 21 1 25.02 403 LEU A C 1
ATOM 3161 O O . LEU A 1 403 ? 35.656 -2.436 20.047 1 25.02 403 LEU A O 1
ATOM 3165 N N . GLU A 1 404 ? 35.562 -1.838 22.078 1 21.23 404 GLU A N 1
ATOM 3166 C CA . GLU A 1 404 ? 36.281 -2.873 22.828 1 21.23 404 GLU A CA 1
ATOM 3167 C C . GLU A 1 404 ? 35.375 -4.023 23.203 1 21.23 404 GLU A C 1
ATOM 3169 O O . GLU A 1 404 ? 34.219 -3.801 23.609 1 21.23 404 GLU A O 1
ATOM 3174 N N . MET B 1 1 ? -1.857 16.906 15.508 1 21.45 1 MET B N 1
ATOM 3175 C CA . MET B 1 1 ? -3.168 17.547 15.453 1 21.45 1 MET B CA 1
ATOM 3176 C C . MET B 1 1 ? -4.117 16.922 16.484 1 21.45 1 MET B C 1
ATOM 3178 O O . MET B 1 1 ? -4.539 15.781 16.328 1 21.45 1 MET B O 1
ATOM 3182 N N . ARG B 1 2 ? -3.986 17.328 17.75 1 22.5 2 ARG B N 1
ATOM 3183 C CA . ARG B 1 2 ? -4.648 16.766 18.922 1 22.5 2 ARG B CA 1
ATOM 3184 C C . ARG B 1 2 ? -6.141 17.078 18.906 1 22.5 2 ARG B C 1
ATOM 3186 O O . ARG B 1 2 ? -6.539 18.234 18.844 1 22.5 2 ARG B O 1
ATOM 3193 N N . ALA B 1 3 ? -6.996 16.203 18.328 1 26.48 3 ALA B N 1
ATOM 3194 C CA . ALA B 1 3 ? -8.445 16.266 18.484 1 26.48 3 ALA B CA 1
ATOM 3195 C C . ALA B 1 3 ? -8.82 16.531 19.938 1 26.48 3 ALA B C 1
ATOM 3197 O O . ALA B 1 3 ? -8.352 15.828 20.844 1 26.48 3 ALA B O 1
ATOM 3198 N N . LEU B 1 4 ? -9.133 17.656 20.328 1 24.41 4 LEU B N 1
ATOM 3199 C CA . LEU B 1 4 ? -9.469 18.078 21.688 1 24.41 4 LEU B CA 1
ATOM 3200 C C . LEU B 1 4 ? -10.758 17.406 22.156 1 24.41 4 LEU B C 1
ATOM 3202 O O . LEU B 1 4 ? -11.836 17.672 21.609 1 24.41 4 LEU B O 1
ATOM 3206 N N . PHE B 1 5 ? -10.805 16.109 22.484 1 27.33 5 PHE B N 1
ATOM 3207 C CA . PHE B 1 5 ? -11.969 15.547 23.172 1 27.33 5 PHE B CA 1
ATOM 3208 C C . PHE B 1 5 ? -12.203 16.25 24.5 1 27.33 5 PHE B C 1
ATOM 3210 O O . PHE B 1 5 ? -11.312 16.266 25.359 1 27.33 5 PHE B O 1
ATOM 3217 N N . LEU B 1 6 ? -12.969 17.266 24.531 1 25.77 6 LEU B N 1
ATOM 3218 C CA . LEU B 1 6 ? -13.477 17.844 25.766 1 25.77 6 LEU B CA 1
ATOM 3219 C C . LEU B 1 6 ? -14.039 16.781 26.688 1 25.77 6 LEU B C 1
ATOM 3221 O O . LEU B 1 6 ? -14.898 15.992 26.281 1 25.77 6 LEU B O 1
ATOM 3225 N N . THR B 1 7 ? -13.352 16.438 27.844 1 24.31 7 THR B N 1
ATOM 3226 C CA . THR B 1 7 ? -13.5 15.414 28.859 1 24.31 7 THR B CA 1
ATOM 3227 C C . THR B 1 7 ? -14.688 15.727 29.781 1 24.31 7 THR B C 1
ATOM 3229 O O . THR B 1 7 ? -14.641 16.703 30.547 1 24.31 7 THR B O 1
ATOM 3232 N N . PRO B 1 8 ? -15.961 15.844 29.375 1 23.27 8 PRO B N 1
ATOM 3233 C CA . PRO B 1 8 ? -16.906 16.031 30.469 1 23.27 8 PRO B CA 1
ATOM 3234 C C . PRO B 1 8 ? -16.656 15.07 31.641 1 23.27 8 PRO B C 1
ATOM 3236 O O . PRO B 1 8 ? -16.062 14 31.438 1 23.27 8 PRO B O 1
ATOM 3239 N N . SER B 1 9 ? -16.75 15.562 33.031 1 22.7 9 SER B N 1
ATOM 3240 C CA . SER B 1 9 ? -16.469 15.016 34.344 1 22.7 9 SER B CA 1
ATOM 3241 C C . SER B 1 9 ? -17.391 13.852 34.688 1 22.7 9 SER B C 1
ATOM 3243 O O . SER B 1 9 ? -18.109 13.891 35.688 1 22.7 9 SER B O 1
ATOM 3245 N N . LEU B 1 10 ? -18.344 13.398 33.938 1 18.81 10 LEU B N 1
ATOM 3246 C CA . LEU B 1 10 ? -19.281 12.469 34.562 1 18.81 10 LEU B CA 1
ATOM 3247 C C . LEU B 1 10 ? -18.547 11.391 35.344 1 18.81 10 LEU B C 1
ATOM 3249 O O . LEU B 1 10 ? -17.75 10.641 34.781 1 18.81 10 LEU B O 1
ATOM 3253 N N . TYR B 1 11 ? -18.25 11.609 36.781 1 19.64 11 TYR B N 1
ATOM 3254 C CA . TYR B 1 11 ? -17.672 10.867 37.906 1 19.64 11 TYR B CA 1
ATOM 3255 C C . TYR B 1 11 ? -18.203 9.445 37.969 1 19.64 11 TYR B C 1
ATOM 3257 O O . TYR B 1 11 ? -17.469 8.508 38.25 1 19.64 11 TYR B O 1
ATOM 3265 N N . ALA B 1 12 ? -19.578 9.469 38.094 1 18.56 12 ALA B N 1
ATOM 3266 C CA . ALA B 1 12 ? -20.094 8.492 39.031 1 18.56 12 ALA B CA 1
ATOM 3267 C C . ALA B 1 12 ? -19.641 7.082 38.688 1 18.56 12 ALA B C 1
ATOM 3269 O O . ALA B 1 12 ? -19.266 6.301 39.562 1 18.56 12 ALA B O 1
ATOM 3270 N N . LEU B 1 13 ? -20.266 6.641 37.625 1 18.19 13 LEU B N 1
ATOM 3271 C CA . LEU B 1 13 ? -20.625 5.23 37.562 1 18.19 13 LEU B CA 1
ATOM 3272 C C . LEU B 1 13 ? -19.375 4.352 37.438 1 18.19 13 LEU B C 1
ATOM 3274 O O . LEU B 1 13 ? -18.859 4.164 36.344 1 18.19 13 LEU B O 1
ATOM 3278 N N . ALA B 1 14 ? -18.391 4.688 38.312 1 19.89 14 ALA B N 1
ATOM 3279 C CA . ALA B 1 14 ? -17.062 4.09 38.25 1 19.89 14 ALA B CA 1
ATOM 3280 C C . ALA B 1 14 ? -17.141 2.57 38.375 1 19.89 14 ALA B C 1
ATOM 3282 O O . ALA B 1 14 ? -16.281 1.863 37.812 1 19.89 14 ALA B O 1
ATOM 3283 N N . ALA B 1 15 ? -17.938 2.215 39.375 1 19.61 15 ALA B N 1
ATOM 3284 C CA . ALA B 1 15 ? -17.438 1.081 40.156 1 19.61 15 ALA B CA 1
ATOM 3285 C C . ALA B 1 15 ? -17.344 -0.174 39.281 1 19.61 15 ALA B C 1
ATOM 3287 O O . ALA B 1 15 ? -16.391 -0.943 39.406 1 19.61 15 ALA B O 1
ATOM 3288 N N . ALA B 1 16 ? -18.453 -0.524 38.875 1 20.22 16 ALA B N 1
ATOM 3289 C CA . ALA B 1 16 ? -18.672 -1.966 38.938 1 20.22 16 ALA B CA 1
ATOM 3290 C C . ALA B 1 16 ? -17.828 -2.697 37.906 1 20.22 16 ALA B C 1
ATOM 3292 O O . ALA B 1 16 ? -17.766 -3.93 37.906 1 20.22 16 ALA B O 1
ATOM 3293 N N . GLY B 1 17 ? -17.438 -1.907 36.844 1 19.78 17 GLY B N 1
ATOM 3294 C CA . GLY B 1 17 ? -17.281 -2.84 35.75 1 19.78 17 GLY B CA 1
ATOM 3295 C C . GLY B 1 17 ? -16.016 -3.678 35.844 1 19.78 17 GLY B C 1
ATOM 3296 O O . GLY B 1 17 ? -14.984 -3.324 35.281 1 19.78 17 GLY B O 1
ATOM 3297 N N . SER B 1 18 ? -15.578 -4.043 37.094 1 19.59 18 SER B N 1
ATOM 3298 C CA . SER B 1 18 ? -14.297 -4.66 37.406 1 19.59 18 SER B CA 1
ATOM 3299 C C . SER B 1 18 ? -13.969 -5.809 36.469 1 19.59 18 SER B C 1
ATOM 3301 O O . SER B 1 18 ? -12.828 -5.945 36.031 1 19.59 18 SER B O 1
ATOM 3303 N N . ASP B 1 19 ? -14.789 -6.812 36.5 1 19.98 19 ASP B N 1
ATOM 3304 C CA . ASP B 1 19 ? -14.344 -8.203 36.531 1 19.98 19 ASP B CA 1
ATOM 3305 C C . ASP B 1 19 ? -13.875 -8.672 35.156 1 19.98 19 ASP B C 1
ATOM 3307 O O . ASP B 1 19 ? -13.148 -9.656 35.062 1 19.98 19 ASP B O 1
ATOM 3311 N N . TYR B 1 20 ? -14.586 -8.133 34.156 1 20.5 20 TYR B N 1
ATOM 3312 C CA . TYR B 1 20 ? -14.68 -9.156 33.125 1 20.5 20 TYR B CA 1
ATOM 3313 C C . TYR B 1 20 ? -13.375 -9.266 32.344 1 20.5 20 TYR B C 1
ATOM 3315 O O . TYR B 1 20 ? -13.289 -10.008 31.375 1 20.5 20 TYR B O 1
ATOM 3323 N N . TRP B 1 21 ? -12.508 -8.344 32.688 1 21.45 21 TRP B N 1
ATOM 3324 C CA . TRP B 1 21 ? -11.422 -8.25 31.734 1 21.45 21 TRP B CA 1
ATOM 3325 C C . TRP B 1 21 ? -10.547 -9.5 31.766 1 21.45 21 TRP B C 1
ATOM 3327 O O . TRP B 1 21 ? -9.484 -9.539 31.141 1 21.45 21 TRP B O 1
ATOM 3337 N N . ARG B 1 22 ? -10.656 -10.109 32.875 1 20.25 22 ARG B N 1
ATOM 3338 C CA . ARG B 1 22 ? -9.555 -11.016 33.156 1 20.25 22 ARG B CA 1
ATOM 3339 C C . ARG B 1 22 ? -9.359 -12.023 32.031 1 20.25 22 ARG B C 1
ATOM 3341 O O . ARG B 1 22 ? -8.336 -12.703 31.984 1 20.25 22 ARG B O 1
ATOM 3348 N N . GLN B 1 23 ? -10.531 -12.383 31.547 1 19.33 23 GLN B N 1
ATOM 3349 C CA . GLN B 1 23 ? -10.359 -13.766 31.125 1 19.33 23 GLN B CA 1
ATOM 3350 C C . GLN B 1 23 ? -9.453 -13.852 29.891 1 19.33 23 GLN B C 1
ATOM 3352 O O . GLN B 1 23 ? -8.789 -14.867 29.688 1 19.33 23 GLN B O 1
ATOM 3357 N N . ARG B 1 24 ? -9.547 -12.828 29.031 1 22.55 24 ARG B N 1
ATOM 3358 C CA . ARG B 1 24 ? -9.336 -13.453 27.734 1 22.55 24 ARG B CA 1
ATOM 3359 C C . ARG B 1 24 ? -7.848 -13.602 27.422 1 22.55 24 ARG B C 1
ATOM 3361 O O . ARG B 1 24 ? -7.465 -13.875 26.281 1 22.55 24 ARG B O 1
ATOM 3368 N N . ASP B 1 25 ? -7.059 -13.141 28.344 1 23.12 25 ASP B N 1
ATOM 3369 C CA . ASP B 1 25 ? -5.672 -13.172 27.891 1 23.12 25 ASP B CA 1
ATOM 3370 C C . ASP B 1 25 ? -5.246 -14.594 27.531 1 23.12 25 ASP B C 1
ATOM 3372 O O . ASP B 1 25 ? -4.055 -14.867 27.375 1 23.12 25 ASP B O 1
ATOM 3376 N N . ALA B 1 26 ? -5.98 -15.492 28.109 1 24.02 26 ALA B N 1
ATOM 3377 C CA . ALA B 1 26 ? -5.34 -16.812 28.156 1 24.02 26 ALA B CA 1
ATOM 3378 C C . ALA B 1 26 ? -4.914 -17.266 26.766 1 24.02 26 ALA B C 1
ATOM 3380 O O . ALA B 1 26 ? -5.754 -17.625 25.953 1 24.02 26 ALA B O 1
ATOM 3381 N N . PHE B 1 27 ? -3.998 -16.625 26.297 1 22.88 27 PHE B N 1
ATOM 3382 C CA . PHE B 1 27 ? -3.414 -17.328 25.156 1 22.88 27 PHE B CA 1
ATOM 3383 C C . PHE B 1 27 ? -3.182 -18.797 25.5 1 22.88 27 PHE B C 1
ATOM 3385 O O . PHE B 1 27 ? -2.139 -19.156 26.062 1 22.88 27 PHE B O 1
ATOM 3392 N N . ALA B 1 28 ? -4.145 -19.344 26.234 1 24.97 28 ALA B N 1
ATOM 3393 C CA . ALA B 1 28 ? -3.881 -20.75 26.531 1 24.97 28 ALA B CA 1
ATOM 3394 C C . ALA B 1 28 ? -3.357 -21.484 25.281 1 24.97 28 ALA B C 1
ATOM 3396 O O . ALA B 1 28 ? -3.807 -21.219 24.172 1 24.97 28 ALA B O 1
ATOM 3397 N N . PRO B 1 29 ? -2.197 -22.016 25.422 1 24.86 29 PRO B N 1
ATOM 3398 C CA . PRO B 1 29 ? -1.847 -22.984 24.375 1 24.86 29 PRO B CA 1
ATOM 3399 C C . PRO B 1 29 ? -3.041 -23.828 23.938 1 24.86 29 PRO B C 1
ATOM 3401 O O . PRO B 1 29 ? -3.832 -24.281 24.766 1 24.86 29 PRO B O 1
ATOM 3404 N N . VAL B 1 30 ? -3.709 -23.375 22.922 1 26.42 30 VAL B N 1
ATOM 3405 C CA . VAL B 1 30 ? -4.766 -24.281 22.5 1 26.42 30 VAL B CA 1
ATOM 3406 C C . VAL B 1 30 ? -4.309 -25.734 22.703 1 26.42 30 VAL B C 1
ATOM 3408 O O . VAL B 1 30 ? -3.418 -26.203 22 1 26.42 30 VAL B O 1
ATOM 3411 N N . VAL B 1 31 ? -4.02 -25.938 24 1 25.95 31 VAL B N 1
ATOM 3412 C CA . VAL B 1 31 ? -4.008 -27.391 24.141 1 25.95 31 VAL B CA 1
ATOM 3413 C C . VAL B 1 31 ? -5.316 -27.969 23.625 1 25.95 31 VAL B C 1
ATOM 3415 O O . VAL B 1 31 ? -6.395 -27.641 24.125 1 25.95 31 VAL B O 1
ATOM 3418 N N . PHE B 1 32 ? -5.285 -28.25 22.406 1 26.31 32 PHE B N 1
ATOM 3419 C CA . PHE B 1 32 ? -6.336 -29.078 21.828 1 26.31 32 PHE B CA 1
ATOM 3420 C C . PHE B 1 32 ? -6.688 -30.234 22.766 1 26.31 32 PHE B C 1
ATOM 3422 O O . PHE B 1 32 ? -5.879 -31.141 22.969 1 26.31 32 PHE B O 1
ATOM 3429 N N . GLY B 1 33 ? -7.234 -29.859 23.953 1 26.84 33 GLY B N 1
ATOM 3430 C CA . GLY B 1 33 ? -7.727 -31.047 24.609 1 26.84 33 GLY B CA 1
ATOM 3431 C C . GLY B 1 33 ? -8.555 -31.938 23.703 1 26.84 33 GLY B C 1
ATOM 3432 O O . GLY B 1 33 ? -9.023 -31.5 22.656 1 26.84 33 GLY B O 1
ATOM 3433 N N . PRO B 1 34 ? -8.625 -33.219 24.141 1 24.48 34 PRO B N 1
ATOM 3434 C CA . PRO B 1 34 ? -9.414 -34.125 23.297 1 24.48 34 PRO B CA 1
ATOM 3435 C C . PRO B 1 34 ? -10.867 -33.688 23.156 1 24.48 34 PRO B C 1
ATOM 3437 O O . PRO B 1 34 ? -11.602 -33.594 24.141 1 24.48 34 PRO B O 1
ATOM 3440 N N . VAL B 1 35 ? -11.18 -32.531 22.578 1 28.23 35 VAL B N 1
ATOM 3441 C CA . VAL B 1 35 ? -12.617 -32.438 22.312 1 28.23 35 VAL B CA 1
ATOM 3442 C C . VAL B 1 35 ? -13.18 -33.812 22.016 1 28.23 35 VAL B C 1
ATOM 3444 O O . VAL B 1 35 ? -12.586 -34.562 21.234 1 28.23 35 VAL B O 1
ATOM 3447 N N . GLN B 1 36 ? -13.82 -34.281 22.891 1 24.73 36 GLN B N 1
ATOM 3448 C CA . GLN B 1 36 ? -14.594 -35.469 22.5 1 24.73 36 GLN B CA 1
ATOM 3449 C C . GLN B 1 36 ? -15.164 -35.312 21.094 1 24.73 36 GLN B C 1
ATOM 3451 O O . GLN B 1 36 ? -15.703 -34.25 20.75 1 24.73 36 GLN B O 1
ATOM 3456 N N . ALA B 1 37 ? -14.688 -36.125 20.188 1 27.52 37 ALA B N 1
ATOM 3457 C CA . ALA B 1 37 ? -15.055 -36.438 18.812 1 27.52 37 ALA B CA 1
ATOM 3458 C C . ALA B 1 37 ? -16.562 -36.375 18.625 1 27.52 37 ALA B C 1
ATOM 3460 O O . ALA B 1 37 ? -17.266 -37.375 18.844 1 27.52 37 ALA B O 1
ATOM 3461 N N . GLY B 1 38 ? -17.219 -35.469 19.312 1 29.56 38 GLY B N 1
ATOM 3462 C CA . GLY B 1 38 ? -18.531 -35.594 18.703 1 29.56 38 GLY B CA 1
ATOM 3463 C C . GLY B 1 38 ? -18.484 -35.781 17.188 1 29.56 38 GLY B C 1
ATOM 3464 O O . GLY B 1 38 ? -17.594 -35.25 16.531 1 29.56 38 GLY B O 1
ATOM 3465 N N . ASN B 1 39 ? -19.125 -36.688 16.5 1 28.75 39 ASN B N 1
ATOM 3466 C CA . ASN B 1 39 ? -19.031 -37.312 15.188 1 28.75 39 ASN B CA 1
ATOM 3467 C C . ASN B 1 39 ? -18.844 -36.281 14.078 1 28.75 39 ASN B C 1
ATOM 3469 O O . ASN B 1 39 ? -19.297 -35.156 14.203 1 28.75 39 ASN B O 1
ATOM 3473 N N . GLU B 1 40 ? -18 -36.562 12.922 1 36.06 40 GLU B N 1
ATOM 3474 C CA . GLU B 1 40 ? -17.141 -36.688 11.75 1 36.06 40 GLU B CA 1
ATOM 3475 C C . GLU B 1 40 ? -17.875 -36.281 10.477 1 36.06 40 GLU B C 1
ATOM 3477 O O . GLU B 1 40 ? -17.375 -36.5 9.367 1 36.06 40 GLU B O 1
ATOM 3482 N N . LEU B 1 41 ? -19.125 -36.156 10.375 1 36.97 41 LEU B N 1
ATOM 3483 C CA . LEU B 1 41 ? -19.812 -36.094 9.086 1 36.97 41 LEU B CA 1
ATOM 3484 C C . LEU B 1 41 ? -19.5 -34.812 8.359 1 36.97 41 LEU B C 1
ATOM 3486 O O . LEU B 1 41 ? -19.891 -34.625 7.203 1 36.97 41 LEU B O 1
ATOM 3490 N N . TRP B 1 42 ? -19.141 -33.812 9.008 1 39.84 42 TRP B N 1
ATOM 3491 C CA . TRP B 1 42 ? -19.312 -32.531 8.352 1 39.84 42 TRP B CA 1
ATOM 3492 C C . TRP B 1 42 ? -18.516 -32.469 7.051 1 39.84 42 TRP B C 1
ATOM 3494 O O . TRP B 1 42 ? -18.969 -31.875 6.07 1 39.84 42 TRP B O 1
ATOM 3504 N N . ASN B 1 43 ? -17.219 -32.656 7.117 1 47.69 43 ASN B N 1
ATOM 3505 C CA . ASN B 1 43 ? -16.391 -32.562 5.922 1 47.69 43 ASN B CA 1
ATOM 3506 C C . ASN B 1 43 ? -16.078 -33.969 5.344 1 47.69 43 ASN B C 1
ATOM 3508 O O . ASN B 1 43 ? -15.023 -34.156 4.738 1 47.69 43 ASN B O 1
ATOM 3512 N N . SER B 1 44 ? -16.938 -34.906 5.758 1 49.22 44 SER B N 1
ATOM 3513 C CA . SER B 1 44 ? -16.578 -36.25 5.328 1 49.22 44 SER B CA 1
ATOM 3514 C C . SER B 1 44 ? -16.625 -36.375 3.811 1 49.22 44 SER B C 1
ATOM 3516 O O . SER B 1 44 ? -17.594 -35.969 3.174 1 49.22 44 SER B O 1
ATOM 3518 N N . LEU B 1 45 ? -15.469 -36.375 3.199 1 62.5 45 LEU B N 1
ATOM 3519 C CA . LEU B 1 45 ? -15.297 -36.719 1.793 1 62.5 45 LEU B CA 1
ATOM 3520 C C . LEU B 1 45 ? -15.633 -38.188 1.547 1 62.5 45 LEU B C 1
ATOM 3522 O O . LEU B 1 45 ? -14.883 -39.094 1.964 1 62.5 45 LEU B O 1
ATOM 3526 N N . LEU B 1 46 ? -16.922 -38.594 1.64 1 56.84 46 LEU B N 1
ATOM 3527 C CA . LEU B 1 46 ? -17.203 -40 1.357 1 56.84 46 LEU B CA 1
ATOM 3528 C C . LEU B 1 46 ? -17.062 -40.281 -0.131 1 56.84 46 LEU B C 1
ATOM 3530 O O . LEU B 1 46 ? -17.484 -39.5 -0.972 1 56.84 46 LEU B O 1
ATOM 3534 N N . PRO B 1 47 ? -16.125 -41.25 -0.394 1 57.78 47 PRO B N 1
ATOM 3535 C CA . PRO B 1 47 ? -16.047 -41.688 -1.798 1 57.78 47 PRO B CA 1
ATOM 3536 C C . PRO B 1 47 ? -17.406 -42.062 -2.379 1 57.78 47 PRO B C 1
ATOM 3538 O O . PRO B 1 47 ? -18.266 -42.562 -1.661 1 57.78 47 PRO B O 1
ATOM 3541 N N . SER B 1 48 ? -17.781 -41.406 -3.348 1 53.41 48 SER B N 1
ATOM 3542 C CA . SER B 1 48 ? -18.891 -42.031 -4.043 1 53.41 48 SER B CA 1
ATOM 3543 C C . SER B 1 48 ? -18.484 -43.375 -4.641 1 53.41 48 SER B C 1
ATOM 3545 O O . SER B 1 48 ? -17.562 -43.438 -5.465 1 53.41 48 SER B O 1
ATOM 3547 N N . HIS B 1 49 ? -18.625 -44.5 -3.893 1 49.47 49 HIS B N 1
ATOM 3548 C CA . HIS B 1 49 ? -18.281 -45.875 -4.316 1 49.47 49 HIS B CA 1
ATOM 3549 C C . HIS B 1 49 ? -18.5 -46.062 -5.812 1 49.47 49 HIS B C 1
ATOM 3551 O O . HIS B 1 49 ? -17.734 -46.75 -6.473 1 49.47 49 HIS B O 1
ATOM 3557 N N . GLU B 1 50 ? -19.484 -45.5 -6.285 1 56.75 50 GLU B N 1
ATOM 3558 C CA . GLU B 1 50 ? -19.797 -45.688 -7.699 1 56.75 50 GLU B CA 1
ATOM 3559 C C . GLU B 1 50 ? -18.75 -45 -8.594 1 56.75 50 GLU B C 1
ATOM 3561 O O . GLU B 1 50 ? -18.625 -45.344 -9.773 1 56.75 50 GLU B O 1
ATOM 3566 N N . SER B 1 51 ? -17.828 -44.344 -7.918 1 65.75 51 SER B N 1
ATOM 3567 C CA . SER B 1 51 ? -16.938 -43.562 -8.773 1 65.75 51 SER B CA 1
ATOM 3568 C C . SER B 1 51 ? -15.477 -43.938 -8.555 1 65.75 51 SER B C 1
ATOM 3570 O O . SER B 1 51 ? -14.57 -43.125 -8.781 1 65.75 51 SER B O 1
ATOM 3572 N N . CYS B 1 52 ? -15.312 -45.188 -8.078 1 77.19 52 CYS B N 1
ATOM 3573 C CA . CYS B 1 52 ? -13.93 -45.625 -7.898 1 77.19 52 CYS B CA 1
ATOM 3574 C C . CYS B 1 52 ? -13.484 -46.469 -9.062 1 77.19 52 CYS B C 1
ATOM 3576 O O . CYS B 1 52 ? -14.242 -47.312 -9.555 1 77.19 52 CYS B O 1
ATOM 3578 N N . GLN B 1 53 ? -12.391 -46.125 -9.633 1 77.5 53 GLN B N 1
ATOM 3579 C CA . GLN B 1 53 ? -11.828 -46.844 -10.773 1 77.5 53 GLN B CA 1
ATOM 3580 C C . GLN B 1 53 ? -10.414 -47.344 -10.469 1 77.5 53 GLN B C 1
ATOM 3582 O O . GLN B 1 53 ? -9.648 -46.656 -9.781 1 77.5 53 GLN B O 1
ATOM 3587 N N . ALA B 1 54 ? -10.086 -48.625 -10.664 1 71.12 54 ALA B N 1
ATOM 3588 C CA . ALA B 1 54 ? -8.758 -49.188 -10.453 1 71.12 54 ALA B CA 1
ATOM 3589 C C . ALA B 1 54 ? -8.227 -49.844 -11.727 1 71.12 54 ALA B C 1
ATOM 3591 O O . ALA B 1 54 ? -9.008 -50.25 -12.586 1 71.12 54 ALA B O 1
ATOM 3592 N N . LYS B 1 55 ? -6.832 -49.562 -11.961 1 63.25 55 LYS B N 1
ATOM 3593 C CA . LYS B 1 55 ? -6.215 -50.438 -12.953 1 63.25 55 LYS B CA 1
ATOM 3594 C C . LYS B 1 55 ? -6.348 -51.906 -12.555 1 63.25 55 LYS B C 1
ATOM 3596 O O . LYS B 1 55 ? -6.469 -52.219 -11.367 1 63.25 55 LYS B O 1
ATOM 3601 N N . ALA B 1 56 ? -6.238 -52.656 -13.609 1 54.19 56 ALA B N 1
ATOM 3602 C CA . ALA B 1 56 ? -6.141 -54.094 -13.344 1 54.19 56 ALA B CA 1
ATOM 3603 C C . ALA B 1 56 ? -5.004 -54.406 -12.367 1 54.19 56 ALA B C 1
ATOM 3605 O O . ALA B 1 56 ? -3.871 -53.969 -12.578 1 54.19 56 ALA B O 1
ATOM 3606 N N . ASN B 1 57 ? -5.242 -54.844 -11.148 1 55.56 57 ASN B N 1
ATOM 3607 C CA . ASN B 1 57 ? -4.312 -55.312 -10.117 1 55.56 57 ASN B CA 1
ATOM 3608 C C . ASN B 1 57 ? -3.908 -54.156 -9.18 1 55.56 57 ASN B C 1
ATOM 3610 O O . ASN B 1 57 ? -2.965 -54.312 -8.398 1 55.56 57 ASN B O 1
ATOM 3614 N N . ASP B 1 58 ? -4.527 -53 -9.406 1 62.12 58 ASP B N 1
ATOM 3615 C CA . ASP B 1 58 ? -4.086 -51.875 -8.57 1 62.12 58 ASP B CA 1
ATOM 3616 C C . ASP B 1 58 ? -4.879 -51.812 -7.266 1 62.12 58 ASP B C 1
ATOM 3618 O O . ASP B 1 58 ? -6.102 -51.969 -7.27 1 62.12 58 ASP B O 1
ATOM 3622 N N . THR B 1 59 ? -4.141 -51.875 -6.105 1 64.56 59 THR B N 1
ATOM 3623 C CA . THR B 1 59 ? -4.617 -51.938 -4.73 1 64.56 59 THR B CA 1
ATOM 3624 C C . THR B 1 59 ? -5.082 -50.562 -4.254 1 64.56 59 THR B C 1
ATOM 3626 O O . THR B 1 59 ? -5.691 -50.438 -3.189 1 64.56 59 THR B O 1
ATOM 3629 N N . ASP B 1 60 ? -4.898 -49.562 -5.055 1 79.56 60 ASP B N 1
ATOM 3630 C CA . ASP B 1 60 ? -5.344 -48.25 -4.57 1 79.56 60 ASP B CA 1
ATOM 3631 C C . ASP B 1 60 ? -6.188 -47.531 -5.617 1 79.56 60 ASP B C 1
ATOM 3633 O O . ASP B 1 60 ? -5.672 -46.719 -6.379 1 79.56 60 ASP B O 1
ATOM 3637 N N . PRO B 1 61 ? -7.461 -47.938 -5.641 1 87.31 61 PRO B N 1
ATOM 3638 C CA . PRO B 1 61 ? -8.328 -47.344 -6.668 1 87.31 61 PRO B CA 1
ATOM 3639 C C . PRO B 1 61 ? -8.43 -45.812 -6.566 1 87.31 61 PRO B C 1
ATOM 3641 O O . PRO B 1 61 ? -8.227 -45.25 -5.488 1 87.31 61 PRO B O 1
ATOM 3644 N N . VAL B 1 62 ? -8.602 -45.219 -7.734 1 92.62 62 VAL B N 1
ATOM 3645 C CA . VAL B 1 62 ? -8.844 -43.781 -7.805 1 92.62 62 VAL B CA 1
ATOM 3646 C C . VAL B 1 62 ? -10.344 -43.531 -7.723 1 92.62 62 VAL B C 1
ATOM 3648 O O . VAL B 1 62 ? -11.133 -44.125 -8.453 1 92.62 62 VAL B O 1
ATOM 3651 N N . CYS B 1 63 ? -10.727 -42.719 -6.773 1 93 63 CYS B N 1
ATOM 3652 C CA . CYS B 1 63 ? -12.133 -42.438 -6.547 1 93 63 CYS B CA 1
ATOM 3653 C C . CYS B 1 63 ? -12.391 -40.906 -6.535 1 93 63 CYS B C 1
ATOM 3655 O O . CYS B 1 63 ? -11.453 -40.125 -6.477 1 93 63 CYS B O 1
ATOM 3657 N N . VAL B 1 64 ? -13.68 -40.562 -6.684 1 94.44 64 VAL B N 1
ATOM 3658 C CA . VAL B 1 64 ? -14.133 -39.188 -6.496 1 94.44 64 VAL B CA 1
ATOM 3659 C C . VAL B 1 64 ? -14.617 -39 -5.059 1 94.44 64 VAL B C 1
ATOM 3661 O O . VAL B 1 64 ? -15.516 -39.719 -4.598 1 94.44 64 VAL B O 1
ATOM 3664 N N . TYR B 1 65 ? -13.961 -38.125 -4.352 1 94.12 65 TYR B N 1
ATOM 3665 C CA . TYR B 1 65 ? -14.375 -37.719 -3.016 1 94.12 65 TYR B CA 1
ATOM 3666 C C . TYR B 1 65 ? -14.969 -36.312 -3.045 1 94.12 65 TYR B C 1
ATOM 3668 O O . TYR B 1 65 ? -14.375 -35.406 -3.619 1 94.12 65 TYR B O 1
ATOM 3676 N N . SER B 1 66 ? -16.188 -36.156 -2.447 1 93.88 66 SER B N 1
ATOM 3677 C CA . SER B 1 66 ? -16.812 -34.844 -2.521 1 93.88 66 SER B CA 1
ATOM 3678 C C . SER B 1 66 ? -17.375 -34.406 -1.168 1 93.88 66 SER B C 1
ATOM 3680 O O . SER B 1 66 ? -17.781 -35.25 -0.367 1 93.88 66 SER B O 1
ATOM 3682 N N . SER B 1 67 ? -17.297 -33.156 -0.869 1 92.81 67 SER B N 1
ATOM 3683 C CA . SER B 1 67 ? -17.891 -32.531 0.307 1 92.81 67 SER B CA 1
ATOM 3684 C C . SER B 1 67 ? -18.578 -31.219 -0.054 1 92.81 67 SER B C 1
ATOM 3686 O O . SER B 1 67 ? -17.922 -30.188 -0.215 1 92.81 67 SER B O 1
ATOM 3688 N N . PRO B 1 68 ? -19.906 -31.172 -0.106 1 91.5 68 PRO B N 1
ATOM 3689 C CA . PRO B 1 68 ? -20.641 -29.953 -0.414 1 91.5 68 PRO B CA 1
ATOM 3690 C C . PRO B 1 68 ? -20.516 -28.906 0.692 1 91.5 68 PRO B C 1
ATOM 3692 O O . PRO B 1 68 ? -20.766 -27.719 0.454 1 91.5 68 PRO B O 1
ATOM 3695 N N . LEU B 1 69 ? -20.094 -29.297 1.896 1 89.94 69 LEU B N 1
ATOM 3696 C CA . LEU B 1 69 ? -20.062 -28.391 3.037 1 89.94 69 LEU B CA 1
ATOM 3697 C C . LEU B 1 69 ? -18.656 -27.828 3.238 1 89.94 69 LEU B C 1
ATOM 3699 O O . LEU B 1 69 ? -18.438 -26.953 4.082 1 89.94 69 LEU B O 1
ATOM 3703 N N . PHE B 1 70 ? -17.766 -28.297 2.48 1 93.44 70 PHE B N 1
ATOM 3704 C CA . PHE B 1 70 ? -16.375 -27.859 2.605 1 93.44 70 PHE B CA 1
ATOM 3705 C C . PHE B 1 70 ? -16.281 -26.344 2.541 1 93.44 70 PHE B C 1
ATOM 3707 O O . PHE B 1 70 ? -16.922 -25.703 1.688 1 93.44 70 PHE B O 1
ATOM 3714 N N . ALA B 1 71 ? -15.461 -25.719 3.467 1 93.19 71 ALA B N 1
ATOM 3715 C CA . ALA B 1 71 ? -15.141 -24.297 3.518 1 93.19 71 ALA B CA 1
ATOM 3716 C C . ALA B 1 71 ? -16.406 -23.438 3.498 1 93.19 71 ALA B C 1
ATOM 3718 O O . ALA B 1 71 ? -16.547 -22.547 2.666 1 93.19 71 ALA B O 1
ATOM 3719 N N . SER B 1 72 ? -17.312 -23.766 4.426 1 88.31 72 SER B N 1
ATOM 3720 C CA . SER B 1 72 ? -18.547 -23.031 4.672 1 88.31 72 SER B CA 1
ATOM 3721 C C . SER B 1 72 ? -19.469 -23.078 3.467 1 88.31 72 SER B C 1
ATOM 3723 O O . SER B 1 72 ? -20 -22.047 3.039 1 88.31 72 SER B O 1
ATOM 3725 N N . GLY B 1 73 ? -19.5 -24.234 2.752 1 89.62 73 GLY B N 1
ATOM 3726 C CA . GLY B 1 73 ? -20.469 -24.469 1.699 1 89.62 73 GLY B CA 1
ATOM 3727 C C . GLY B 1 73 ? -19.938 -24.172 0.311 1 89.62 73 GLY B C 1
ATOM 3728 O O . GLY B 1 73 ? -20.656 -24.266 -0.678 1 89.62 73 GLY B O 1
ATOM 3729 N N . ARG B 1 74 ? -18.672 -23.844 0.189 1 93.31 74 ARG B N 1
ATOM 3730 C CA . ARG B 1 74 ? -18.078 -23.688 -1.134 1 93.31 74 ARG B CA 1
ATOM 3731 C C . ARG B 1 74 ? -18.141 -24.984 -1.922 1 93.31 74 ARG B C 1
ATOM 3733 O O . ARG B 1 74 ? -18.469 -24.984 -3.109 1 93.31 74 ARG B O 1
ATOM 3740 N N . GLY B 1 75 ? -17.828 -26.078 -1.206 1 95.06 75 GLY B N 1
ATOM 3741 C CA . GLY B 1 75 ? -17.812 -27.406 -1.814 1 95.06 75 GLY B CA 1
ATOM 3742 C C . GLY B 1 75 ? -16.5 -27.734 -2.5 1 95.06 75 GLY B C 1
ATOM 3743 O O . GLY B 1 75 ? -15.797 -26.828 -2.965 1 95.06 75 GLY B O 1
ATOM 3744 N N . ILE B 1 76 ? -16.25 -29.047 -2.551 1 96.94 76 ILE B N 1
ATOM 3745 C CA . ILE B 1 76 ? -15.039 -29.5 -3.217 1 96.94 76 ILE B CA 1
ATOM 3746 C C . ILE B 1 76 ? -15.211 -30.953 -3.658 1 96.94 76 ILE B C 1
ATOM 3748 O O . ILE B 1 76 ? -15.93 -31.719 -3.014 1 96.94 76 ILE B O 1
ATOM 3752 N N . SER B 1 77 ? -14.672 -31.297 -4.801 1 97.12 77 SER B N 1
ATOM 3753 C CA . SER B 1 77 ? -14.531 -32.656 -5.254 1 97.12 77 SER B CA 1
ATOM 3754 C C . SER B 1 77 ? -13.078 -33 -5.59 1 97.12 77 SER B C 1
ATOM 3756 O O . SER B 1 77 ? -12.414 -32.25 -6.309 1 97.12 77 SER B O 1
ATOM 3758 N N . ILE B 1 78 ? -12.617 -34.125 -5.059 1 96.81 78 ILE B N 1
ATOM 3759 C CA . ILE B 1 78 ? -11.227 -34.5 -5.207 1 96.81 78 ILE B CA 1
ATOM 3760 C C . ILE B 1 78 ? -11.141 -35.906 -5.836 1 96.81 78 ILE B C 1
ATOM 3762 O O . ILE B 1 78 ? -11.773 -36.844 -5.359 1 96.81 78 ILE B O 1
ATOM 3766 N N . VAL B 1 79 ? -10.43 -35.938 -6.934 1 95.94 79 VAL B N 1
ATOM 3767 C CA . VAL B 1 79 ? -10.18 -37.25 -7.555 1 95.94 79 VAL B CA 1
ATOM 3768 C C . VAL B 1 79 ? -8.781 -37.75 -7.176 1 95.94 79 VAL B C 1
ATOM 3770 O O . VAL B 1 79 ? -7.781 -37.188 -7.648 1 95.94 79 VAL B O 1
ATOM 3773 N N . THR B 1 80 ? -8.758 -38.719 -6.383 1 94.19 80 THR B N 1
ATOM 3774 C CA . THR B 1 80 ? -7.477 -39.219 -5.902 1 94.19 80 THR B CA 1
ATOM 3775 C C . THR B 1 80 ? -7.625 -40.625 -5.34 1 94.19 80 THR B C 1
ATOM 3777 O O . THR B 1 80 ? -8.672 -41.281 -5.512 1 94.19 80 THR B O 1
ATOM 3780 N N . THR B 1 81 ? -6.543 -41.156 -4.801 1 91.06 81 THR B N 1
ATOM 3781 C CA . THR B 1 81 ? -6.559 -42.469 -4.176 1 91.06 81 THR B CA 1
ATOM 3782 C C . THR B 1 81 ? -6.953 -42.375 -2.707 1 91.06 81 THR B C 1
ATOM 3784 O O . THR B 1 81 ? -6.922 -41.281 -2.123 1 91.06 81 THR B O 1
ATOM 3787 N N . ALA B 1 82 ? -7.332 -43.5 -2.184 1 89.19 82 ALA B N 1
ATOM 3788 C CA . ALA B 1 82 ? -7.707 -43.562 -0.774 1 89.19 82 ALA B CA 1
ATOM 3789 C C . ALA B 1 82 ? -6.543 -43.125 0.118 1 89.19 82 ALA B C 1
ATOM 3791 O O . ALA B 1 82 ? -6.73 -42.438 1.112 1 89.19 82 ALA B O 1
ATOM 3792 N N . GLN B 1 83 ? -5.402 -43.594 -0.194 1 88.94 83 GLN B N 1
ATOM 3793 C CA . GLN B 1 83 ? -4.211 -43.25 0.585 1 88.94 83 GLN B CA 1
ATOM 3794 C C . GLN B 1 83 ? -3.943 -41.75 0.598 1 88.94 83 GLN B C 1
ATOM 3796 O O . GLN B 1 83 ? -3.703 -41.188 1.656 1 88.94 83 GLN B O 1
ATOM 3801 N N . THR B 1 84 ? -3.949 -41.188 -0.561 1 92.44 84 THR B N 1
ATOM 3802 C CA . THR B 1 84 ? -3.699 -39.75 -0.672 1 92.44 84 THR B CA 1
ATOM 3803 C C . THR B 1 84 ? -4.801 -38.938 0.023 1 92.44 84 THR B C 1
ATOM 3805 O O . THR B 1 84 ? -4.531 -37.906 0.635 1 92.44 84 THR B O 1
ATOM 3808 N N . MET B 1 85 ? -5.996 -39.438 -0.036 1 92.31 85 MET B N 1
ATOM 3809 C CA . MET B 1 85 ? -7.117 -38.75 0.578 1 92.31 85 MET B CA 1
ATOM 3810 C C . MET B 1 85 ? -6.965 -38.688 2.096 1 92.31 85 MET B C 1
ATOM 3812 O O . MET B 1 85 ? -7.375 -37.719 2.732 1 92.31 85 MET B O 1
ATOM 3816 N N . GLU B 1 86 ? -6.469 -39.688 2.662 1 90.31 86 GLU B N 1
ATOM 3817 C CA . GLU B 1 86 ? -6.23 -39.719 4.102 1 90.31 86 GLU B CA 1
ATOM 3818 C C . GLU B 1 86 ? -5.309 -38.562 4.523 1 90.31 86 GLU B C 1
ATOM 3820 O O . GLU B 1 86 ? -5.508 -37.969 5.578 1 90.31 86 GLU B O 1
ATOM 3825 N N . HIS B 1 87 ? -4.309 -38.344 3.701 1 92 87 HIS B N 1
ATOM 3826 C CA . HIS B 1 87 ? -3.393 -37.219 3.973 1 92 87 HIS B CA 1
ATOM 3827 C C . HIS B 1 87 ? -4.094 -35.875 3.824 1 92 87 HIS B C 1
ATOM 3829 O O . HIS B 1 87 ? -3.887 -34.969 4.637 1 92 87 HIS B O 1
ATOM 3835 N N . ILE B 1 88 ? -4.891 -35.75 2.805 1 93.94 88 ILE B N 1
ATOM 3836 C CA . ILE B 1 88 ? -5.574 -34.5 2.506 1 93.94 88 ILE B CA 1
ATOM 3837 C C . ILE B 1 88 ? -6.57 -34.156 3.619 1 93.94 88 ILE B C 1
ATOM 3839 O O . ILE B 1 88 ? -6.688 -33.031 4.043 1 93.94 88 ILE B O 1
ATOM 3843 N N . GLU B 1 89 ? -7.195 -35.156 4.18 1 91.88 89 GLU B N 1
ATOM 3844 C CA . GLU B 1 89 ? -8.219 -34.969 5.207 1 91.88 89 GLU B CA 1
ATOM 3845 C C . GLU B 1 89 ? -7.609 -34.438 6.508 1 91.88 89 GLU B C 1
ATOM 3847 O O . GLU B 1 89 ? -8.312 -33.844 7.332 1 91.88 89 GLU B O 1
ATOM 3852 N N . ARG B 1 90 ? -6.363 -34.656 6.641 1 92.94 90 ARG B N 1
ATOM 3853 C CA . ARG B 1 90 ? -5.695 -34.25 7.871 1 92.94 90 ARG B CA 1
ATOM 3854 C C . ARG B 1 90 ? -5.25 -32.812 7.797 1 92.94 90 ARG B C 1
ATOM 3856 O O . ARG B 1 90 ? -4.863 -32.219 8.812 1 92.94 90 ARG B O 1
ATOM 3863 N N . LEU B 1 91 ? -5.328 -32.219 6.656 1 94.62 91 LEU B N 1
ATOM 3864 C CA . LEU B 1 91 ? -4.969 -30.828 6.523 1 94.62 91 LEU B CA 1
ATOM 3865 C C . LEU B 1 91 ? -5.91 -29.953 7.344 1 94.62 91 LEU B C 1
ATOM 3867 O O . LEU B 1 91 ? -7.094 -30.266 7.484 1 94.62 91 LEU B O 1
ATOM 3871 N N . PRO B 1 92 ? -5.391 -28.828 7.809 1 92.5 92 PRO B N 1
ATOM 3872 C CA . PRO B 1 92 ? -6.234 -27.891 8.547 1 92.5 92 PRO B CA 1
ATOM 3873 C C . PRO B 1 92 ? -7.477 -27.469 7.766 1 92.5 92 PRO B C 1
ATOM 3875 O O . PRO B 1 92 ? -8.516 -27.172 8.359 1 92.5 92 PRO B O 1
ATOM 3878 N N . ALA B 1 93 ? -7.406 -27.469 6.508 1 93.88 93 ALA B N 1
ATOM 3879 C CA . ALA B 1 93 ? -8.555 -27.109 5.672 1 93.88 93 ALA B CA 1
ATOM 3880 C C . ALA B 1 93 ? -9.758 -27.984 5.996 1 93.88 93 ALA B C 1
ATOM 3882 O O . ALA B 1 93 ? -10.906 -27.547 5.855 1 93.88 93 ALA B O 1
ATOM 3883 N N . PHE B 1 94 ? -9.477 -29.172 6.438 1 92.12 94 PHE B N 1
ATOM 3884 C CA . PHE B 1 94 ? -10.555 -30.109 6.703 1 92.12 94 PHE B CA 1
ATOM 3885 C C . PHE B 1 94 ? -10.68 -30.375 8.203 1 92.12 94 PHE B C 1
ATOM 3887 O O . PHE B 1 94 ? -11.758 -30.719 8.688 1 92.12 94 PHE B O 1
ATOM 3894 N N . SER B 1 95 ? -9.602 -30.266 8.938 1 89.81 95 SER B N 1
ATOM 3895 C CA . SER B 1 95 ? -9.562 -30.734 10.312 1 89.81 95 SER B CA 1
ATOM 3896 C C . SER B 1 95 ? -9.859 -29.609 11.297 1 89.81 95 SER B C 1
ATOM 3898 O O . SER B 1 95 ? -10.164 -29.859 12.469 1 89.81 95 SER B O 1
ATOM 3900 N N . VAL B 1 96 ? -9.68 -28.359 10.922 1 88.06 96 VAL B N 1
ATOM 3901 C CA . VAL B 1 96 ? -9.914 -27.219 11.797 1 88.06 96 VAL B CA 1
ATOM 3902 C C . VAL B 1 96 ? -11.203 -26.5 11.391 1 88.06 96 VAL B C 1
ATOM 3904 O O . VAL B 1 96 ? -11.312 -26.016 10.266 1 88.06 96 VAL B O 1
ATOM 3907 N N . PRO B 1 97 ? -12.062 -26.406 12.391 1 79.75 97 PRO B N 1
ATOM 3908 C CA . PRO B 1 97 ? -13.305 -25.703 12.078 1 79.75 97 PRO B CA 1
ATOM 3909 C C . PRO B 1 97 ? -13.07 -24.219 11.758 1 79.75 97 PRO B C 1
ATOM 3911 O O . PRO B 1 97 ? -12.203 -23.594 12.359 1 79.75 97 PRO B O 1
ATOM 3914 N N . ASP B 1 98 ? -13.602 -23.688 10.867 1 81.56 98 ASP B N 1
ATOM 3915 C CA . ASP B 1 98 ? -13.617 -22.266 10.516 1 81.56 98 ASP B CA 1
ATOM 3916 C C . ASP B 1 98 ? -12.234 -21.812 10.047 1 81.56 98 ASP B C 1
ATOM 3918 O O . ASP B 1 98 ? -11.891 -20.625 10.18 1 81.56 98 ASP B O 1
ATOM 3922 N N . ALA B 1 99 ? -11.43 -22.797 9.641 1 85.75 99 ALA B N 1
ATOM 3923 C CA . ALA B 1 99 ? -10.094 -22.484 9.148 1 85.75 99 ALA B CA 1
ATOM 3924 C C . ALA B 1 99 ? -10.133 -21.359 8.117 1 85.75 99 ALA B C 1
ATOM 3926 O O . ALA B 1 99 ? -9.18 -20.594 7.988 1 85.75 99 ALA B O 1
ATOM 3927 N N . HIS B 1 100 ? -11.227 -21.219 7.457 1 88.94 100 HIS B N 1
ATOM 3928 C CA . HIS B 1 100 ? -11.336 -20.281 6.352 1 88.94 100 HIS B CA 1
ATOM 3929 C C . HIS B 1 100 ? -12.031 -19 6.797 1 88.94 100 HIS B C 1
ATOM 3931 O O . HIS B 1 100 ? -11.766 -17.922 6.254 1 88.94 100 HIS B O 1
ATOM 3937 N N . HIS B 1 101 ? -12.82 -19.062 7.797 1 80.88 101 HIS B N 1
ATOM 3938 C CA . HIS B 1 101 ? -13.625 -17.922 8.219 1 80.88 101 HIS B CA 1
ATOM 3939 C C . HIS B 1 101 ? -12.766 -16.844 8.883 1 80.88 101 HIS B C 1
ATOM 3941 O O . HIS B 1 101 ? -12.977 -15.656 8.664 1 80.88 101 HIS B O 1
ATOM 3947 N N . ALA B 1 102 ? -11.836 -17.297 9.602 1 73.38 102 ALA B N 1
ATOM 3948 C CA . ALA B 1 102 ? -10.992 -16.375 10.344 1 73.38 102 ALA B CA 1
ATOM 3949 C C . ALA B 1 102 ? -10.227 -15.445 9.406 1 73.38 102 ALA B C 1
ATOM 3951 O O . ALA B 1 102 ? -9.922 -14.305 9.75 1 73.38 102 ALA B O 1
ATOM 3952 N N . SER B 1 103 ? -10.07 -15.875 8.195 1 79.25 103 SER B N 1
ATOM 3953 C CA . SER B 1 103 ? -9.289 -15.086 7.25 1 79.25 103 SER B CA 1
ATOM 3954 C C . SER B 1 103 ? -10.141 -14.633 6.07 1 79.25 103 SER B C 1
ATOM 3956 O O . SER B 1 103 ? -9.609 -14.25 5.023 1 79.25 103 SER B O 1
ATOM 3958 N N . SER B 1 104 ? -11.367 -14.703 6.223 1 84.69 104 SER B N 1
ATOM 3959 C CA . SER B 1 104 ? -12.32 -14.266 5.207 1 84.69 104 SER B CA 1
ATOM 3960 C C . SER B 1 104 ? -12.031 -14.922 3.859 1 84.69 104 SER B C 1
ATOM 3962 O O . SER B 1 104 ? -12.102 -14.273 2.816 1 84.69 104 SER B O 1
ATOM 3964 N N . ILE B 1 105 ? -11.609 -16.109 3.924 1 91.75 105 ILE B N 1
ATOM 3965 C CA . ILE B 1 105 ? -11.383 -16.891 2.709 1 91.75 105 ILE B CA 1
ATOM 3966 C C . ILE B 1 105 ? -12.719 -17.25 2.07 1 91.75 105 ILE B C 1
ATOM 3968 O O . ILE B 1 105 ? -13.672 -17.609 2.768 1 91.75 105 ILE B O 1
ATOM 3972 N N . ASN B 1 106 ? -12.75 -17.188 0.754 1 92.75 106 ASN B N 1
ATOM 3973 C CA . ASN B 1 106 ? -13.938 -17.469 -0.038 1 92.75 106 ASN B CA 1
ATOM 3974 C C . ASN B 1 106 ? -15.008 -16.391 0.15 1 92.75 106 ASN B C 1
ATOM 3976 O O . ASN B 1 106 ? -16.156 -16.578 -0.242 1 92.75 106 ASN B O 1
ATOM 3980 N N . GLU B 1 107 ? -14.633 -15.344 0.857 1 86 107 GLU B N 1
ATOM 3981 C CA . GLU B 1 107 ? -15.578 -14.25 1.082 1 86 107 GLU B CA 1
ATOM 3982 C C . GLU B 1 107 ? -15.242 -13.047 0.214 1 86 107 GLU B C 1
ATOM 3984 O O . GLU B 1 107 ? -14.109 -12.562 0.221 1 86 107 GLU B O 1
ATOM 3989 N N . GLN B 1 108 ? -16.141 -12.797 -0.593 1 80.06 108 GLN B N 1
ATOM 3990 C CA . GLN B 1 108 ? -15.984 -11.578 -1.38 1 80.06 108 GLN B CA 1
ATOM 3991 C C . GLN B 1 108 ? -16.812 -10.438 -0.8 1 80.06 108 GLN B C 1
ATOM 3993 O O . GLN B 1 108 ? -18.016 -10.578 -0.579 1 80.06 108 GLN B O 1
ATOM 3998 N N . PRO B 1 109 ? -16.094 -9.414 -0.576 1 77 109 PRO B N 1
ATOM 3999 C CA . PRO B 1 109 ? -16.859 -8.266 -0.09 1 77 109 PRO B CA 1
ATOM 4000 C C . PRO B 1 109 ? -17.891 -7.777 -1.1 1 77 109 PRO B C 1
ATOM 4002 O O . PRO B 1 109 ? -17.781 -8.07 -2.293 1 77 109 PRO B O 1
ATOM 4005 N N . PRO B 1 110 ? -18.859 -7.129 -0.564 1 78.44 110 PRO B N 1
ATOM 4006 C CA . PRO B 1 110 ? -19.891 -6.609 -1.47 1 78.44 110 PRO B CA 1
ATOM 4007 C C . PRO B 1 110 ? -19.312 -5.723 -2.57 1 78.44 110 PRO B C 1
ATOM 4009 O O . PRO B 1 110 ? -19.828 -5.711 -3.691 1 78.44 110 PRO B O 1
ATOM 4012 N N . ASN B 1 111 ? -18.297 -5.066 -2.26 1 83.19 111 ASN B N 1
ATOM 4013 C CA . ASN B 1 111 ? -17.609 -4.227 -3.236 1 83.19 111 ASN B CA 1
ATOM 4014 C C . ASN B 1 111 ? -16.156 -4.645 -3.408 1 83.19 111 ASN B C 1
ATOM 4016 O O . ASN B 1 111 ? -15.258 -4.02 -2.838 1 83.19 111 ASN B O 1
ATOM 4020 N N . PRO B 1 112 ? -16.047 -5.695 -4.242 1 90.88 112 PRO B N 1
ATOM 4021 C CA . PRO B 1 112 ? -14.664 -6.121 -4.457 1 90.88 112 PRO B CA 1
ATOM 4022 C C . PRO B 1 112 ? -13.828 -5.066 -5.172 1 90.88 112 PRO B C 1
ATOM 4024 O O . PRO B 1 112 ? -14.383 -4.172 -5.82 1 90.88 112 PRO B O 1
ATOM 4027 N N . PRO B 1 113 ? -12.586 -5.145 -5.09 1 92.94 113 PRO B N 1
ATOM 4028 C CA . PRO B 1 113 ? -11.727 -4.105 -5.664 1 92.94 113 PRO B CA 1
ATOM 4029 C C . PRO B 1 113 ? -11.5 -4.289 -7.164 1 92.94 113 PRO B C 1
ATOM 4031 O O . PRO B 1 113 ? -10.406 -4.008 -7.664 1 92.94 113 PRO B O 1
ATOM 4034 N N . PHE B 1 114 ? -12.445 -4.855 -7.875 1 96.62 114 PHE B N 1
ATOM 4035 C CA . PHE B 1 114 ? -12.352 -5.059 -9.312 1 96.62 114 PHE B CA 1
ATOM 4036 C C . PHE B 1 114 ? -13.734 -5.227 -9.93 1 96.62 114 PHE B C 1
ATOM 4038 O O . PHE B 1 114 ? -14.703 -5.504 -9.227 1 96.62 114 PHE B O 1
ATOM 4045 N N . ASP B 1 115 ? -13.734 -4.984 -11.227 1 96 115 ASP B N 1
ATOM 4046 C CA . ASP B 1 115 ? -14.883 -5.312 -12.07 1 96 115 ASP B CA 1
ATOM 4047 C C . ASP B 1 115 ? -14.508 -6.348 -13.125 1 96 115 ASP B C 1
ATOM 4049 O O . ASP B 1 115 ? -13.422 -6.285 -13.711 1 96 115 ASP B O 1
ATOM 4053 N N . GLU B 1 116 ? -15.398 -7.32 -13.234 1 95.06 116 GLU B N 1
ATOM 4054 C CA . GLU B 1 116 ? -15.234 -8.25 -14.352 1 95.06 116 GLU B CA 1
ATOM 4055 C C . GLU B 1 116 ? -15.719 -7.633 -15.664 1 95.06 116 GLU B C 1
ATOM 4057 O O . GLU B 1 116 ? -16.797 -7.047 -15.711 1 95.06 116 GLU B O 1
ATOM 4062 N N . ARG B 1 117 ? -14.883 -7.762 -16.703 1 95.62 117 ARG B N 1
ATOM 4063 C CA . ARG B 1 117 ? -15.234 -7.207 -18.016 1 95.62 117 ARG B CA 1
ATOM 4064 C C . ARG B 1 117 ? -14.82 -8.148 -19.141 1 95.62 117 ARG B C 1
ATOM 4066 O O . ARG B 1 117 ? -13.867 -8.922 -18.984 1 95.62 117 ARG B O 1
ATOM 4073 N N . ASP B 1 118 ? -15.562 -8.055 -20.188 1 93.94 118 ASP B N 1
ATOM 4074 C CA . ASP B 1 118 ? -15.141 -8.727 -21.422 1 93.94 118 ASP B CA 1
ATOM 4075 C C . ASP B 1 118 ? -14.07 -7.922 -22.156 1 93.94 118 ASP B C 1
ATOM 4077 O O . ASP B 1 118 ? -14.258 -6.742 -22.438 1 93.94 118 ASP B O 1
ATOM 4081 N N . LEU B 1 119 ? -13.055 -8.539 -22.375 1 91.62 119 LEU B N 1
ATOM 4082 C CA . LEU B 1 119 ? -11.945 -7.887 -23.047 1 91.62 119 LEU B CA 1
ATOM 4083 C C . LEU B 1 119 ? -11.773 -8.438 -24.469 1 91.62 119 LEU B C 1
ATOM 4085 O O . LEU B 1 119 ? -11.672 -9.648 -24.656 1 91.62 119 LEU B O 1
ATOM 4089 N N . PRO B 1 120 ? -11.742 -7.59 -25.391 1 86.62 120 PRO B N 1
ATOM 4090 C CA . PRO B 1 120 ? -11.602 -8.055 -26.766 1 86.62 120 PRO B CA 1
ATOM 4091 C C . PRO B 1 120 ? -10.375 -8.945 -26.969 1 86.62 120 PRO B C 1
ATOM 4093 O O . PRO B 1 120 ? -9.258 -8.547 -26.641 1 86.62 120 PRO B O 1
ATOM 4096 N N . GLY B 1 121 ? -10.594 -10.125 -27.484 1 80.75 121 GLY B N 1
ATOM 4097 C CA . GLY B 1 121 ? -9.516 -11.031 -27.828 1 80.75 121 GLY B CA 1
ATOM 4098 C C . GLY B 1 121 ? -8.969 -11.797 -26.641 1 80.75 121 GLY B C 1
ATOM 4099 O O . GLY B 1 121 ? -8.172 -12.727 -26.797 1 80.75 121 GLY B O 1
ATOM 4100 N N . ARG B 1 122 ? -9.438 -11.438 -25.438 1 86.38 122 ARG B N 1
ATOM 4101 C CA . ARG B 1 122 ? -8.812 -12.047 -24.281 1 86.38 122 ARG B CA 1
ATOM 4102 C C . ARG B 1 122 ? -9.859 -12.656 -23.344 1 86.38 122 ARG B C 1
ATOM 4104 O O . ARG B 1 122 ? -9.523 -13.188 -22.281 1 86.38 122 ARG B O 1
ATOM 4111 N N . GLY B 1 123 ? -11.07 -12.5 -23.766 1 87.88 123 GLY B N 1
ATOM 4112 C CA . GLY B 1 123 ? -12.125 -13.039 -22.906 1 87.88 123 GLY B CA 1
ATOM 4113 C C . GLY B 1 123 ? -12.43 -12.164 -21.719 1 87.88 123 GLY B C 1
ATOM 4114 O O . GLY B 1 123 ? -12.375 -10.938 -21.797 1 87.88 123 GLY B O 1
ATOM 4115 N N . LYS B 1 124 ? -12.797 -12.836 -20.609 1 92.69 124 LYS B N 1
ATOM 4116 C CA . LYS B 1 124 ? -13.109 -12.109 -19.375 1 92.69 124 LYS B CA 1
ATOM 4117 C C . LYS B 1 124 ? -11.844 -11.742 -18.625 1 92.69 124 LYS B C 1
ATOM 4119 O O . LYS B 1 124 ? -10.859 -12.484 -18.656 1 92.69 124 LYS B O 1
ATOM 4124 N N . GLY B 1 125 ? -11.867 -10.555 -18.047 1 95.94 125 GLY B N 1
ATOM 4125 C CA . GLY B 1 125 ? -10.766 -10.078 -17.219 1 95.94 125 GLY B CA 1
ATOM 4126 C C . GLY B 1 125 ? -11.227 -9.258 -16.031 1 95.94 125 GLY B C 1
ATOM 4127 O O . GLY B 1 125 ? -12.406 -8.898 -15.93 1 95.94 125 GLY B O 1
ATOM 4128 N N . LEU B 1 126 ? -10.383 -9.109 -15.133 1 97.5 126 LEU B N 1
ATOM 4129 C CA . LEU B 1 126 ? -10.672 -8.297 -13.953 1 97.5 126 LEU B CA 1
ATOM 4130 C C . LEU B 1 126 ? -9.961 -6.949 -14.039 1 97.5 126 LEU B C 1
ATOM 4132 O O . LEU B 1 126 ? -8.75 -6.891 -14.25 1 97.5 126 LEU B O 1
ATOM 4136 N N . ILE B 1 127 ? -10.75 -5.887 -13.898 1 97.75 127 ILE B N 1
ATOM 4137 C CA . ILE B 1 127 ? -10.25 -4.52 -13.961 1 97.75 127 ILE B CA 1
ATOM 4138 C C . ILE B 1 127 ? -10.359 -3.865 -12.586 1 97.75 127 ILE B C 1
ATOM 4140 O O . ILE B 1 127 ? -11.438 -3.814 -12 1 97.75 127 ILE B O 1
ATOM 4144 N N . ALA B 1 128 ? -9.234 -3.336 -12.078 1 97.25 128 ALA B N 1
ATOM 4145 C CA . ALA B 1 128 ? -9.266 -2.656 -10.789 1 97.25 128 ALA B CA 1
ATOM 4146 C C . ALA B 1 128 ? -10.234 -1.479 -10.805 1 97.25 128 ALA B C 1
ATOM 4148 O O . ALA B 1 128 ? -10.25 -0.692 -11.75 1 97.25 128 ALA B O 1
ATOM 4149 N N . ASN B 1 129 ? -11.055 -1.356 -9.711 1 94.12 129 ASN B N 1
ATOM 4150 C CA . ASN B 1 129 ? -11.992 -0.246 -9.617 1 94.12 129 ASN B CA 1
ATOM 4151 C C . ASN B 1 129 ? -11.664 0.682 -8.453 1 94.12 129 ASN B C 1
ATOM 4153 O O . ASN B 1 129 ? -12.414 1.615 -8.164 1 94.12 129 ASN B O 1
ATOM 4157 N N . LYS B 1 130 ? -10.648 0.432 -7.793 1 90.88 130 LYS B N 1
ATOM 4158 C CA . LYS B 1 130 ? -10.023 1.28 -6.781 1 90.88 130 LYS B CA 1
ATOM 4159 C C . LYS B 1 130 ? -8.508 1.115 -6.773 1 90.88 130 LYS B C 1
ATOM 4161 O O . LYS B 1 130 ? -7.98 0.175 -7.371 1 90.88 130 LYS B O 1
ATOM 4166 N N . THR B 1 131 ? -7.852 2.02 -6.137 1 92.38 131 THR B N 1
ATOM 4167 C CA . THR B 1 131 ? -6.398 1.921 -6.062 1 92.38 131 THR B CA 1
ATOM 4168 C C . THR B 1 131 ? -5.984 0.812 -5.102 1 92.38 131 THR B C 1
ATOM 4170 O O . THR B 1 131 ? -6.504 0.721 -3.986 1 92.38 131 THR B O 1
ATOM 4173 N N . LEU B 1 132 ? -5.121 -0.031 -5.633 1 95.38 132 LEU B N 1
ATOM 4174 C CA . LEU B 1 132 ? -4.492 -1.058 -4.809 1 95.38 132 LEU B CA 1
ATOM 4175 C C . LEU B 1 132 ? -3.002 -0.781 -4.637 1 95.38 132 LEU B C 1
ATOM 4177 O O . LEU B 1 132 ? -2.357 -0.251 -5.547 1 95.38 132 LEU B O 1
ATOM 4181 N N . HIS B 1 133 ? -2.551 -1.111 -3.488 1 94.75 133 HIS B N 1
ATOM 4182 C CA . HIS B 1 133 ? -1.125 -1.001 -3.203 1 94.75 133 HIS B CA 1
ATOM 4183 C C . HIS B 1 133 ? -0.5 -2.375 -2.982 1 94.75 133 HIS B C 1
ATOM 4185 O O . HIS B 1 133 ? -1.212 -3.355 -2.75 1 94.75 133 HIS B O 1
ATOM 4191 N N . ARG B 1 134 ? 0.813 -2.379 -3.146 1 95.5 134 ARG B N 1
ATOM 4192 C CA . ARG B 1 134 ? 1.52 -3.633 -2.9 1 95.5 134 ARG B CA 1
ATOM 4193 C C . ARG B 1 134 ? 1.099 -4.246 -1.569 1 95.5 134 ARG B C 1
ATOM 4195 O O . ARG B 1 134 ? 1.09 -3.568 -0.542 1 95.5 134 ARG B O 1
ATOM 4202 N N . GLY B 1 135 ? 0.688 -5.57 -1.664 1 95.44 135 GLY B N 1
ATOM 4203 C CA . GLY B 1 135 ? 0.314 -6.277 -0.448 1 95.44 135 GLY B CA 1
ATOM 4204 C C . GLY B 1 135 ? -1.187 -6.367 -0.247 1 95.44 135 GLY B C 1
ATOM 4205 O O . GLY B 1 135 ? -1.667 -7.199 0.524 1 95.44 135 GLY B O 1
ATOM 4206 N N . ASP B 1 136 ? -1.933 -5.496 -0.939 1 95.19 136 ASP B N 1
ATOM 4207 C CA . ASP B 1 136 ? -3.387 -5.566 -0.827 1 95.19 136 ASP B CA 1
ATOM 4208 C C . ASP B 1 136 ? -3.916 -6.891 -1.371 1 95.19 136 ASP B C 1
ATOM 4210 O O . ASP B 1 136 ? -3.52 -7.328 -2.455 1 95.19 136 ASP B O 1
ATOM 4214 N N . ARG B 1 137 ? -4.762 -7.453 -0.61 1 94.56 137 ARG B N 1
ATOM 4215 C CA . ARG B 1 137 ? -5.395 -8.68 -1.076 1 94.56 137 ARG B CA 1
ATOM 4216 C C . ARG B 1 137 ? -6.441 -8.391 -2.146 1 94.56 137 ARG B C 1
ATOM 4218 O O . ARG B 1 137 ? -7.285 -7.504 -1.971 1 94.56 137 ARG B O 1
ATOM 4225 N N . ILE B 1 138 ? -6.332 -9.047 -3.17 1 96.06 138 ILE B N 1
ATOM 4226 C CA . ILE B 1 138 ? -7.359 -8.977 -4.199 1 96.06 138 ILE B CA 1
ATOM 4227 C C . ILE B 1 138 ? -8.477 -9.977 -3.889 1 96.06 138 ILE B C 1
ATOM 4229 O O . ILE B 1 138 ? -9.648 -9.602 -3.803 1 96.06 138 ILE B O 1
ATOM 4233 N N . PHE B 1 139 ? -8.109 -11.219 -3.668 1 95.44 139 PHE B N 1
ATOM 4234 C CA . PHE B 1 139 ? -9.023 -12.234 -3.152 1 95.44 139 PHE B CA 1
ATOM 4235 C C . PHE B 1 139 ? -8.258 -13.484 -2.729 1 95.44 139 PHE B C 1
ATOM 4237 O O . PHE B 1 139 ? -7.055 -13.586 -2.971 1 95.44 139 PHE B O 1
ATOM 4244 N N . ALA B 1 140 ? -8.938 -14.367 -2.02 1 96.25 140 ALA B N 1
ATOM 4245 C CA . ALA B 1 140 ? -8.414 -15.656 -1.569 1 96.25 140 ALA B CA 1
ATOM 4246 C C . ALA B 1 140 ? -9.5 -16.734 -1.608 1 96.25 140 ALA B C 1
ATOM 4248 O O . ALA B 1 140 ? -10.57 -16.562 -1.011 1 96.25 140 ALA B O 1
ATOM 4249 N N . HIS B 1 141 ? -9.156 -17.797 -2.316 1 97.19 141 HIS B N 1
ATOM 4250 C CA . HIS B 1 141 ? -10.195 -18.812 -2.48 1 97.19 141 HIS B CA 1
ATOM 4251 C C . HIS B 1 141 ? -9.617 -20.219 -2.416 1 97.19 141 HIS B C 1
ATOM 4253 O O . HIS B 1 141 ? -8.461 -20.438 -2.793 1 97.19 141 HIS B O 1
ATOM 4259 N N . THR B 1 142 ? -10.422 -21.125 -1.938 1 97.31 142 THR B N 1
ATOM 4260 C CA . THR B 1 142 ? -10.133 -22.547 -2.01 1 97.31 142 THR B CA 1
ATOM 4261 C C . THR B 1 142 ? -10.547 -23.125 -3.365 1 97.31 142 THR B C 1
ATOM 4263 O O . THR B 1 142 ? -11.336 -22.5 -4.086 1 97.31 142 THR B O 1
ATOM 4266 N N . PRO B 1 143 ? -9.984 -24.25 -3.717 1 98.25 143 PRO B N 1
ATOM 4267 C CA . PRO B 1 143 ? -10.414 -24.859 -4.977 1 98.25 143 PRO B CA 1
ATOM 4268 C C . PRO B 1 143 ? -11.789 -25.516 -4.879 1 98.25 143 PRO B C 1
ATOM 4270 O O . PRO B 1 143 ? -12.273 -25.781 -3.775 1 98.25 143 PRO B O 1
ATOM 4273 N N . ILE B 1 144 ? -12.328 -25.766 -6.074 1 98.31 144 ILE B N 1
ATOM 4274 C CA . ILE B 1 144 ? -13.578 -26.516 -6.098 1 98.31 144 ILE B CA 1
ATOM 4275 C C . ILE B 1 144 ? -13.328 -27.922 -6.637 1 98.31 144 ILE B C 1
ATOM 4277 O O . ILE B 1 144 ? -14.148 -28.812 -6.445 1 98.31 144 ILE B O 1
ATOM 4281 N N . LEU B 1 145 ? -12.273 -28.109 -7.332 1 98.38 145 LEU B N 1
ATOM 4282 C CA . LEU B 1 145 ? -11.867 -29.391 -7.863 1 98.38 145 LEU B CA 1
ATOM 4283 C C . LEU B 1 145 ? -10.375 -29.625 -7.648 1 98.38 145 LEU B C 1
ATOM 4285 O O . LEU B 1 145 ? -9.578 -28.703 -7.785 1 98.38 145 LEU B O 1
ATOM 4289 N N . MET B 1 146 ? -10.016 -30.828 -7.359 1 97.88 146 MET B N 1
ATOM 4290 C CA . MET B 1 146 ? -8.625 -31.25 -7.285 1 97.88 146 MET B CA 1
ATOM 4291 C C . MET B 1 146 ? -8.438 -32.625 -7.93 1 97.88 146 MET B C 1
ATOM 4293 O O . MET B 1 146 ? -9.266 -33.531 -7.754 1 97.88 146 MET B O 1
ATOM 4297 N N . PHE B 1 147 ? -7.34 -32.75 -8.633 1 96.94 147 PHE B N 1
ATOM 4298 C CA . PHE B 1 147 ? -7.074 -34 -9.352 1 96.94 147 PHE B CA 1
ATOM 4299 C C . PHE B 1 147 ? -5.648 -34.469 -9.102 1 96.94 147 PHE B C 1
ATOM 4301 O O . PHE B 1 147 ? -4.695 -33.719 -9.258 1 96.94 147 PHE B O 1
ATOM 4308 N N . HIS B 1 148 ? -5.566 -35.688 -8.789 1 94.5 148 HIS B N 1
ATOM 4309 C CA . HIS B 1 148 ? -4.285 -36.375 -8.586 1 94.5 148 HIS B CA 1
ATOM 4310 C C . HIS B 1 148 ? -3.57 -36.594 -9.914 1 94.5 148 HIS B C 1
ATOM 4312 O O . HIS B 1 148 ? -3.979 -37.438 -10.703 1 94.5 148 HIS B O 1
ATOM 4318 N N . GLU B 1 149 ? -2.518 -35.875 -10.133 1 92.5 149 GLU B N 1
ATOM 4319 C CA . GLU B 1 149 ? -1.881 -35.875 -11.445 1 92.5 149 GLU B CA 1
ATOM 4320 C C . GLU B 1 149 ? -1.31 -37.25 -11.797 1 92.5 149 GLU B C 1
ATOM 4322 O O . GLU B 1 149 ? -1.533 -37.75 -12.898 1 92.5 149 GLU B O 1
ATOM 4327 N N . ASP B 1 150 ? -0.524 -37.906 -10.914 1 86.75 150 ASP B N 1
ATOM 4328 C CA . ASP B 1 150 ? 0.101 -39.219 -11.188 1 86.75 150 ASP B CA 1
ATOM 4329 C C . ASP B 1 150 ? -0.951 -40.281 -11.438 1 86.75 150 ASP B C 1
ATOM 4331 O O . ASP B 1 150 ? -0.752 -41.156 -12.266 1 86.75 150 ASP B O 1
ATOM 4335 N N . ALA B 1 151 ? -2.006 -40.188 -10.719 1 85.06 151 ALA B N 1
ATOM 4336 C CA . ALA B 1 151 ? -3.082 -41.156 -10.891 1 85.06 151 ALA B CA 1
ATOM 4337 C C . ALA B 1 151 ? -3.705 -41.031 -12.273 1 85.06 151 ALA B C 1
ATOM 4339 O O . ALA B 1 151 ? -4.152 -42.031 -12.844 1 85.06 151 ALA B O 1
ATOM 4340 N N . SER B 1 152 ? -3.74 -39.906 -12.789 1 85.81 152 SER B N 1
ATOM 4341 C CA . SER B 1 152 ? -4.301 -39.688 -14.117 1 85.81 152 SER B CA 1
ATOM 4342 C C . SER B 1 152 ? -3.48 -40.406 -15.195 1 85.81 152 SER B C 1
ATOM 4344 O O . SER B 1 152 ? -4.012 -40.781 -16.234 1 85.81 152 SER B O 1
ATOM 4346 N N . GLN B 1 153 ? -2.254 -40.562 -14.914 1 84.62 153 GLN B N 1
ATOM 4347 C CA . GLN B 1 153 ? -1.361 -41.188 -15.898 1 84.62 153 GLN B CA 1
ATOM 4348 C C . GLN B 1 153 ? -1.502 -42.719 -15.891 1 84.62 153 GLN B C 1
ATOM 4350 O O . GLN B 1 153 ? -1.136 -43.375 -16.859 1 84.62 153 GLN B O 1
ATOM 4355 N N . SER B 1 154 ? -2.059 -43.219 -14.844 1 83.31 154 SER B N 1
ATOM 4356 C CA . SER B 1 154 ? -2.15 -44.688 -14.68 1 83.31 154 SER B CA 1
ATOM 4357 C C . SER B 1 154 ? -3.467 -45.219 -15.234 1 83.31 154 SER B C 1
ATOM 4359 O O . SER B 1 154 ? -3.615 -46.406 -15.438 1 83.31 154 SER B O 1
ATOM 4361 N N . LEU B 1 155 ? -4.391 -44.312 -15.5 1 87.06 155 LEU B N 1
ATOM 4362 C CA . LEU B 1 155 ? -5.703 -44.75 -15.984 1 87.06 155 LEU B CA 1
ATOM 4363 C C . LEU B 1 155 ? -5.871 -44.406 -17.469 1 87.06 155 LEU B C 1
ATOM 4365 O O . LEU B 1 155 ? -5.199 -43.5 -17.984 1 87.06 155 LEU B O 1
ATOM 4369 N N . GLN B 1 156 ? -6.734 -45.25 -18.047 1 88.62 156 GLN B N 1
ATOM 4370 C CA . GLN B 1 156 ? -7.086 -44.938 -19.438 1 88.62 156 GLN B CA 1
ATOM 4371 C C . GLN B 1 156 ? -7.762 -43.562 -19.531 1 88.62 156 GLN B C 1
ATOM 4373 O O . GLN B 1 156 ? -8.453 -43.156 -18.594 1 88.62 156 GLN B O 1
ATOM 4378 N N . GLU B 1 157 ? -7.594 -42.938 -20.625 1 88.75 157 GLU B N 1
ATOM 4379 C CA . GLU B 1 157 ? -8.07 -41.562 -20.828 1 88.75 157 GLU B CA 1
ATOM 4380 C C . GLU B 1 157 ? -9.578 -41.469 -20.625 1 88.75 157 GLU B C 1
ATOM 4382 O O . GLU B 1 157 ? -10.07 -40.531 -20.016 1 88.75 157 GLU B O 1
ATOM 4387 N N . ASP B 1 158 ? -10.234 -42.406 -21.172 1 89.19 158 ASP B N 1
ATOM 4388 C CA . ASP B 1 158 ? -11.688 -42.375 -21.078 1 89.19 158 ASP B CA 1
ATOM 4389 C C . ASP B 1 158 ? -12.156 -42.562 -19.641 1 89.19 158 ASP B C 1
ATOM 4391 O O . ASP B 1 158 ? -13.141 -41.969 -19.203 1 89.19 158 ASP B O 1
ATOM 4395 N N . VAL B 1 159 ? -11.453 -43.406 -18.953 1 90.38 159 VAL B N 1
ATOM 4396 C CA . VAL B 1 159 ? -11.773 -43.688 -17.547 1 90.38 159 VAL B CA 1
ATOM 4397 C C . VAL B 1 159 ? -11.516 -42.406 -16.719 1 90.38 159 VAL B C 1
ATOM 4399 O O . VAL B 1 159 ? -12.352 -42.031 -15.898 1 90.38 159 VAL B O 1
ATOM 4402 N N . TRP B 1 160 ? -10.406 -41.844 -16.984 1 92.81 160 TRP B N 1
ATOM 4403 C CA . TRP B 1 160 ? -10.07 -40.625 -16.25 1 92.81 160 TRP B CA 1
ATOM 4404 C C . TRP B 1 160 ? -11.078 -39.5 -16.547 1 92.81 160 TRP B C 1
ATOM 4406 O O . TRP B 1 160 ? -11.508 -38.812 -15.641 1 92.81 160 TRP B O 1
ATOM 4416 N N . ALA B 1 161 ? -11.461 -39.375 -17.797 1 92.31 161 ALA B N 1
ATOM 4417 C CA . ALA B 1 161 ? -12.461 -38.375 -18.203 1 92.31 161 ALA B CA 1
ATOM 4418 C C . ALA B 1 161 ? -13.773 -38.594 -17.453 1 92.31 161 ALA B C 1
ATOM 4420 O O . ALA B 1 161 ? -14.453 -37.625 -17.094 1 92.31 161 ALA B O 1
ATOM 4421 N N . GLY B 1 162 ? -14.07 -39.781 -17.312 1 92.19 162 GLY B N 1
ATOM 4422 C CA . GLY B 1 162 ? -15.266 -40.125 -16.547 1 92.19 162 GLY B CA 1
ATOM 4423 C C . GLY B 1 162 ? -15.203 -39.656 -15.109 1 92.19 162 GLY B C 1
ATOM 4424 O O . GLY B 1 162 ? -16.172 -39.125 -14.57 1 92.19 162 GLY B O 1
ATOM 4425 N N . LEU B 1 163 ? -14.07 -39.875 -14.484 1 93.88 163 LEU B N 1
ATOM 4426 C CA . LEU B 1 163 ? -13.875 -39.438 -13.102 1 93.88 163 LEU B CA 1
ATOM 4427 C C . LEU B 1 163 ? -13.945 -37.938 -12.992 1 93.88 163 LEU B C 1
ATOM 4429 O O . LEU B 1 163 ? -14.516 -37.406 -12.039 1 93.88 163 LEU B O 1
ATOM 4433 N N . GLU B 1 164 ? -13.359 -37.219 -13.969 1 95.06 164 GLU B N 1
ATOM 4434 C CA . GLU B 1 164 ? -13.438 -35.781 -14 1 95.06 164 GLU B CA 1
ATOM 4435 C C . GLU B 1 164 ? -14.891 -35.281 -14.094 1 95.06 164 GLU B C 1
ATOM 4437 O O . GLU B 1 164 ? -15.289 -34.375 -13.391 1 95.06 164 GLU B O 1
ATOM 4442 N N . HIS B 1 165 ? -15.609 -35.906 -14.914 1 94.31 165 HIS B N 1
ATOM 4443 C CA . HIS B 1 165 ? -17.031 -35.594 -15.07 1 94.31 165 HIS B CA 1
ATOM 4444 C C . HIS B 1 165 ? -17.797 -35.812 -13.773 1 94.31 165 HIS B C 1
ATOM 4446 O O . HIS B 1 165 ? -18.609 -35 -13.383 1 94.31 165 HIS B O 1
ATOM 4452 N N . ASP B 1 166 ? -17.531 -36.938 -13.172 1 94.56 166 ASP B N 1
ATOM 4453 C CA . ASP B 1 166 ? -18.203 -37.281 -11.922 1 94.56 166 ASP B CA 1
ATOM 4454 C C . ASP B 1 166 ? -17.859 -36.25 -10.828 1 94.56 166 ASP B C 1
ATOM 4456 O O . ASP B 1 166 ? -18.719 -35.938 -10 1 94.56 166 ASP B O 1
ATOM 4460 N N . ALA B 1 167 ? -16.641 -35.875 -10.82 1 96.12 167 ALA B N 1
ATOM 4461 C CA . ALA B 1 167 ? -16.203 -34.875 -9.844 1 96.12 167 ALA B CA 1
ATOM 4462 C C . ALA B 1 167 ? -16.984 -33.562 -10.016 1 96.12 167 ALA B C 1
ATOM 4464 O O . ALA B 1 167 ? -17.438 -33 -9.031 1 96.12 167 ALA B O 1
ATOM 4465 N N . VAL B 1 168 ? -17.188 -33.094 -11.227 1 96.94 168 VAL B N 1
ATOM 4466 C CA . VAL B 1 168 ? -17.922 -31.875 -11.516 1 96.94 168 VAL B CA 1
ATOM 4467 C C . VAL B 1 168 ? -19.391 -32.062 -11.109 1 96.94 168 VAL B C 1
ATOM 4469 O O . VAL B 1 168 ? -19.984 -31.156 -10.5 1 96.94 168 VAL B O 1
ATOM 4472 N N . ARG B 1 169 ? -19.906 -33.156 -11.406 1 94.94 169 ARG B N 1
ATOM 4473 C CA . ARG B 1 169 ? -21.297 -33.469 -11.117 1 94.94 169 ARG B CA 1
ATOM 4474 C C . ARG B 1 169 ? -21.562 -33.469 -9.617 1 94.94 169 ARG B C 1
ATOM 4476 O O . ARG B 1 169 ? -22.672 -33.156 -9.172 1 94.94 169 ARG B O 1
ATOM 4483 N N . SER B 1 170 ? -20.578 -33.781 -8.875 1 94.5 170 SER B N 1
ATOM 4484 C CA . SER B 1 170 ? -20.734 -33.938 -7.43 1 94.5 170 SER B CA 1
ATOM 4485 C C . SER B 1 170 ? -20.641 -32.594 -6.707 1 94.5 170 SER B C 1
ATOM 4487 O O . SER B 1 170 ? -20.844 -32.531 -5.496 1 94.5 170 SER B O 1
ATOM 4489 N N . LEU B 1 171 ? -20.328 -31.531 -7.391 1 96.25 171 LEU B N 1
ATOM 4490 C CA . LEU B 1 171 ? -20.219 -30.203 -6.785 1 96.25 171 LEU B CA 1
ATOM 4491 C C . LEU B 1 171 ? -21.594 -29.672 -6.402 1 96.25 171 LEU B C 1
ATOM 4493 O O . LEU B 1 171 ? -22.594 -29.984 -7.051 1 96.25 171 LEU B O 1
ATOM 4497 N N . PRO B 1 172 ? -21.625 -28.891 -5.348 1 95.81 172 PRO B N 1
ATOM 4498 C CA . PRO B 1 172 ? -22.875 -28.156 -5.102 1 95.81 172 PRO B CA 1
ATOM 4499 C C . PRO B 1 172 ? -23.188 -27.141 -6.195 1 95.81 172 PRO B C 1
ATOM 4501 O O . PRO B 1 172 ? -22.297 -26.75 -6.953 1 95.81 172 PRO B O 1
ATOM 4504 N N . LEU B 1 173 ? -24.375 -26.656 -6.285 1 96.06 173 LEU B N 1
ATOM 4505 C CA . LEU B 1 173 ? -24.891 -25.875 -7.398 1 96.06 173 LEU B CA 1
ATOM 4506 C C . LEU B 1 173 ? -24.078 -24.594 -7.578 1 96.06 173 LEU B C 1
ATOM 4508 O O . LEU B 1 173 ? -23.672 -24.25 -8.695 1 96.06 173 LEU B O 1
ATOM 4512 N N . PRO B 1 174 ? -23.797 -23.875 -6.477 1 95.38 174 PRO B N 1
ATOM 4513 C CA . PRO B 1 174 ? -23.031 -22.641 -6.68 1 95.38 174 PRO B CA 1
ATOM 4514 C C . PRO B 1 174 ? -21.641 -22.891 -7.281 1 95.38 174 PRO B C 1
ATOM 4516 O O . PRO B 1 174 ? -21.188 -22.125 -8.141 1 95.38 174 PRO B O 1
ATOM 4519 N N . ALA B 1 175 ? -21.047 -23.938 -6.867 1 96.75 175 ALA B N 1
ATOM 4520 C CA . ALA B 1 175 ? -19.719 -24.297 -7.398 1 96.75 175 ALA B CA 1
ATOM 4521 C C . ALA B 1 175 ? -19.828 -24.75 -8.852 1 96.75 175 ALA B C 1
ATOM 4523 O O . ALA B 1 175 ? -18.938 -24.453 -9.664 1 96.75 175 ALA B O 1
ATOM 4524 N N . LYS B 1 176 ? -20.859 -25.469 -9.219 1 97.06 176 LYS B N 1
ATOM 4525 C CA . LYS B 1 176 ? -21.078 -25.875 -10.602 1 97.06 176 LYS B CA 1
ATOM 4526 C C . LYS B 1 176 ? -21.203 -24.656 -11.516 1 97.06 176 LYS B C 1
ATOM 4528 O O . LYS B 1 176 ? -20.656 -24.641 -12.617 1 97.06 176 LYS B O 1
ATOM 4533 N N . ASP B 1 177 ? -21.922 -23.75 -10.977 1 96.81 177 ASP B N 1
ATOM 4534 C CA . ASP B 1 177 ? -22.125 -22.531 -11.758 1 96.81 177 ASP B CA 1
ATOM 4535 C C . ASP B 1 177 ? -20.797 -21.844 -12.039 1 96.81 177 ASP B C 1
ATOM 4537 O O . ASP B 1 177 ? -20.547 -21.391 -13.164 1 96.81 177 ASP B O 1
ATOM 4541 N N . LEU B 1 178 ? -20.016 -21.734 -11.031 1 96.12 178 LEU B N 1
ATOM 4542 C CA . LEU B 1 178 ? -18.703 -21.141 -11.195 1 96.12 178 LEU B CA 1
ATOM 4543 C C . LEU B 1 178 ? -17.875 -21.906 -12.234 1 96.12 178 LEU B C 1
ATOM 4545 O O . LEU B 1 178 ? -17.25 -21.297 -13.102 1 96.12 178 LEU B O 1
ATOM 4549 N N . PHE B 1 179 ? -17.906 -23.188 -12.18 1 97.69 179 PHE B N 1
ATOM 4550 C CA . PHE B 1 179 ? -17.125 -24.031 -13.062 1 97.69 179 PHE B CA 1
ATOM 4551 C C . PHE B 1 179 ? -17.562 -23.859 -14.516 1 97.69 179 PHE B C 1
ATOM 4553 O O . PHE B 1 179 ? -16.734 -23.656 -15.398 1 97.69 179 PHE B O 1
ATOM 4560 N N . TRP B 1 180 ? -18.797 -23.922 -14.695 1 96.81 180 TRP B N 1
ATOM 4561 C CA . TRP B 1 180 ? -19.328 -23.953 -16.062 1 96.81 180 TRP B CA 1
ATOM 4562 C C . TRP B 1 180 ? -19.234 -22.562 -16.703 1 96.81 180 TRP B C 1
ATOM 4564 O O . TRP B 1 180 ? -19.359 -22.422 -17.922 1 96.81 180 TRP B O 1
ATOM 4574 N N . ASN B 1 181 ? -19.047 -21.562 -15.914 1 94.88 181 ASN B N 1
ATOM 4575 C CA . ASN B 1 181 ? -18.875 -20.219 -16.438 1 94.88 181 ASN B CA 1
ATOM 4576 C C . ASN B 1 181 ? -17.438 -19.969 -16.891 1 94.88 181 ASN B C 1
ATOM 4578 O O . ASN B 1 181 ? -17.141 -18.938 -17.484 1 94.88 181 ASN B O 1
ATOM 4582 N N . LEU B 1 182 ? -16.594 -20.891 -16.625 1 94.5 182 LEU B N 1
ATOM 4583 C CA . LEU B 1 182 ? -15.211 -20.781 -17.078 1 94.5 182 LEU B CA 1
ATOM 4584 C C . LEU B 1 182 ? -15.102 -21.047 -18.578 1 94.5 182 LEU B C 1
ATOM 4586 O O . LEU B 1 182 ? -15.875 -21.828 -19.125 1 94.5 182 LEU B O 1
ATOM 4590 N N . PHE B 1 183 ? -14.117 -20.406 -19.125 1 89 183 PHE B N 1
ATOM 4591 C CA . PHE B 1 183 ? -13.844 -20.688 -20.531 1 89 183 PHE B CA 1
ATOM 4592 C C . PHE B 1 183 ? -13.234 -22.078 -20.703 1 89 183 PHE B C 1
ATOM 4594 O O . PHE B 1 183 ? -12.406 -22.484 -19.891 1 89 183 PHE B O 1
ATOM 4601 N N . GLY B 1 184 ? -13.711 -22.797 -21.688 1 89.12 184 GLY B N 1
ATOM 4602 C CA . GLY B 1 184 ? -13.164 -24.094 -22.031 1 89.12 184 GLY B CA 1
ATOM 4603 C C . GLY B 1 184 ? -12.727 -24.188 -23.484 1 89.12 184 GLY B C 1
ATOM 4604 O O . GLY B 1 184 ? -13.484 -23.844 -24.391 1 89.12 184 GLY B O 1
ATOM 4605 N N . GLN B 1 185 ? -11.547 -24.656 -23.641 1 85.5 185 GLN B N 1
ATOM 4606 C CA . GLN B 1 185 ? -11.086 -24.906 -25 1 85.5 185 GLN B CA 1
ATOM 4607 C C . GLN B 1 185 ? -11.953 -25.953 -25.703 1 85.5 185 GLN B C 1
ATOM 4609 O O . GLN B 1 185 ? -12.242 -27 -25.125 1 85.5 185 GLN B O 1
ATOM 4614 N N . PRO B 1 186 ? -12.289 -25.734 -26.906 1 84.88 186 PRO B N 1
ATOM 4615 C CA . PRO B 1 186 ? -13.227 -26.625 -27.594 1 84.88 186 PRO B CA 1
ATOM 4616 C C . PRO B 1 186 ? -12.578 -27.938 -28.016 1 84.88 186 PRO B C 1
ATOM 4618 O O . PRO B 1 186 ? -13.281 -28.906 -28.344 1 84.88 186 PRO B O 1
ATOM 4621 N N . SER B 1 187 ? -11.312 -28.047 -27.984 1 83.5 187 SER B N 1
ATOM 4622 C CA . SER B 1 187 ? -10.617 -29.25 -28.438 1 83.5 187 SER B CA 1
ATOM 4623 C C . SER B 1 187 ? -10.867 -30.422 -27.5 1 83.5 187 SER B C 1
ATOM 4625 O O . SER B 1 187 ? -10.633 -31.578 -27.875 1 83.5 187 SER B O 1
ATOM 4627 N N . TYR B 1 188 ? -11.43 -30.094 -26.359 1 83.69 188 TYR B N 1
ATOM 4628 C CA . TYR B 1 188 ? -11.734 -31.125 -25.375 1 83.69 188 TYR B CA 1
ATOM 4629 C C . TYR B 1 188 ? -13.234 -31.219 -25.109 1 83.69 188 TYR B C 1
ATOM 4631 O O . TYR B 1 188 ? -14 -30.391 -25.625 1 83.69 188 TYR B O 1
ATOM 4639 N N . GLY B 1 189 ? -13.586 -32.219 -24.453 1 88.38 189 GLY B N 1
ATOM 4640 C CA . GLY B 1 189 ? -14.961 -32.25 -23.969 1 88.38 189 GLY B CA 1
ATOM 4641 C C . GLY B 1 189 ? -15.289 -31.062 -23.062 1 88.38 189 GLY B C 1
ATOM 4642 O O . GLY B 1 189 ? -14.391 -30.359 -22.609 1 88.38 189 GLY B O 1
ATOM 4643 N N . PRO B 1 190 ? -16.562 -30.812 -22.859 1 91.5 190 PRO B N 1
ATOM 4644 C CA . PRO B 1 190 ? -16.984 -29.625 -22.125 1 91.5 190 PRO B CA 1
ATOM 4645 C C . PRO B 1 190 ? -16.328 -29.5 -20.75 1 91.5 190 PRO B C 1
ATOM 4647 O O . PRO B 1 190 ? -15.844 -28.438 -20.375 1 91.5 190 PRO B O 1
ATOM 4650 N N . ALA B 1 191 ? -16.312 -30.578 -20 1 94.56 191 ALA B N 1
ATOM 4651 C CA . ALA B 1 191 ? -15.727 -30.531 -18.672 1 94.56 191 ALA B CA 1
ATOM 4652 C C . ALA B 1 191 ? -14.203 -30.484 -18.75 1 94.56 191 ALA B C 1
ATOM 4654 O O . ALA B 1 191 ? -13.57 -29.641 -18.125 1 94.56 191 ALA B O 1
ATOM 4655 N N . GLN B 1 192 ? -13.633 -31.344 -19.547 1 94 192 GLN B N 1
ATOM 4656 C CA . GLN B 1 192 ? -12.188 -31.422 -19.656 1 94 192 GLN B CA 1
ATOM 4657 C C . GLN B 1 192 ? -11.602 -30.125 -20.234 1 94 192 GLN B C 1
ATOM 4659 O O . GLN B 1 192 ? -10.531 -29.688 -19.812 1 94 192 GLN B O 1
ATOM 4664 N N . GLY B 1 193 ? -12.305 -29.578 -21.188 1 93.38 193 GLY B N 1
ATOM 4665 C CA . GLY B 1 193 ? -11.852 -28.312 -21.75 1 93.38 193 GLY B CA 1
ATOM 4666 C C . GLY B 1 193 ? -11.695 -27.219 -20.703 1 93.38 193 GLY B C 1
ATOM 4667 O O . GLY B 1 193 ? -10.734 -26.453 -20.75 1 93.38 193 GLY B O 1
ATOM 4668 N N . ARG B 1 194 ? -12.625 -27.141 -19.797 1 95.25 194 ARG B N 1
ATOM 4669 C CA . ARG B 1 194 ? -12.594 -26.141 -18.734 1 95.25 194 ARG B CA 1
ATOM 4670 C C . ARG B 1 194 ? -11.523 -26.484 -17.688 1 95.25 194 ARG B C 1
ATOM 4672 O O . ARG B 1 194 ? -10.844 -25.609 -17.172 1 95.25 194 ARG B O 1
ATOM 4679 N N . ILE B 1 195 ? -11.367 -27.766 -17.406 1 96.06 195 ILE B N 1
ATOM 4680 C CA . ILE B 1 195 ? -10.391 -28.203 -16.422 1 96.06 195 ILE B CA 1
ATOM 4681 C C . ILE B 1 195 ? -8.977 -27.922 -16.922 1 96.06 195 ILE B C 1
ATOM 4683 O O . ILE B 1 195 ? -8.195 -27.25 -16.234 1 96.06 195 ILE B O 1
ATOM 4687 N N . TYR B 1 196 ? -8.672 -28.297 -18.094 1 92.31 196 TYR B N 1
ATOM 4688 C CA . TYR B 1 196 ? -7.301 -28.219 -18.594 1 92.31 196 TYR B CA 1
ATOM 4689 C C . TYR B 1 196 ? -6.926 -26.781 -18.938 1 92.31 196 TYR B C 1
ATOM 4691 O O . TYR B 1 196 ? -5.75 -26.406 -18.906 1 92.31 196 TYR B O 1
ATOM 4699 N N . THR B 1 197 ? -7.926 -25.969 -19.25 1 91.75 197 THR B N 1
ATOM 4700 C CA . THR B 1 197 ? -7.668 -24.578 -19.578 1 91.75 197 THR B CA 1
ATOM 4701 C C . THR B 1 197 ? -7.434 -23.75 -18.312 1 91.75 197 THR B C 1
ATOM 4703 O O . THR B 1 197 ? -6.676 -22.781 -18.328 1 91.75 197 THR B O 1
ATOM 4706 N N . ASN B 1 198 ? -8.016 -24.141 -17.234 1 94.56 198 ASN B N 1
ATOM 4707 C CA . ASN B 1 198 ? -8.094 -23.234 -16.078 1 94.56 198 ASN B CA 1
ATOM 4708 C C . ASN B 1 198 ? -7.387 -23.828 -14.859 1 94.56 198 ASN B C 1
ATOM 4710 O O . ASN B 1 198 ? -7.305 -23.188 -13.812 1 94.56 198 ASN B O 1
ATOM 4714 N N . ALA B 1 199 ? -6.793 -24.969 -15.008 1 95.75 199 ALA B N 1
ATOM 4715 C CA . ALA B 1 199 ? -6.23 -25.656 -13.844 1 95.75 199 ALA B CA 1
ATOM 4716 C C . ALA B 1 199 ? -4.898 -25.031 -13.438 1 95.75 199 ALA B C 1
ATOM 4718 O O . ALA B 1 199 ? -4.141 -24.547 -14.281 1 95.75 199 ALA B O 1
ATOM 4719 N N . PHE B 1 200 ? -4.648 -25.078 -12.141 1 96.44 200 PHE B N 1
ATOM 4720 C CA . PHE B 1 200 ? -3.361 -24.703 -11.57 1 96.44 200 PHE B CA 1
ATOM 4721 C C . PHE B 1 200 ? -2.66 -25.922 -10.977 1 96.44 200 PHE B C 1
ATOM 4723 O O . PHE B 1 200 ? -3.301 -26.766 -10.352 1 96.44 200 PHE B O 1
ATOM 4730 N N . SER B 1 201 ? -1.377 -25.984 -11.195 1 94.88 201 SER B N 1
ATOM 4731 C CA . SER B 1 201 ? -0.586 -27.031 -10.555 1 94.88 201 SER B CA 1
ATOM 4732 C C . SER B 1 201 ? -0.365 -26.734 -9.078 1 94.88 201 SER B C 1
ATOM 4734 O O . SER B 1 201 ? -0.003 -25.609 -8.719 1 94.88 201 SER B O 1
ATOM 4736 N N . ILE B 1 202 ? -0.658 -27.703 -8.289 1 95.69 202 ILE B N 1
ATOM 4737 C CA . ILE B 1 202 ? -0.411 -27.562 -6.855 1 95.69 202 ILE B CA 1
ATOM 4738 C C . ILE B 1 202 ? 0.245 -28.844 -6.324 1 95.69 202 ILE B C 1
AT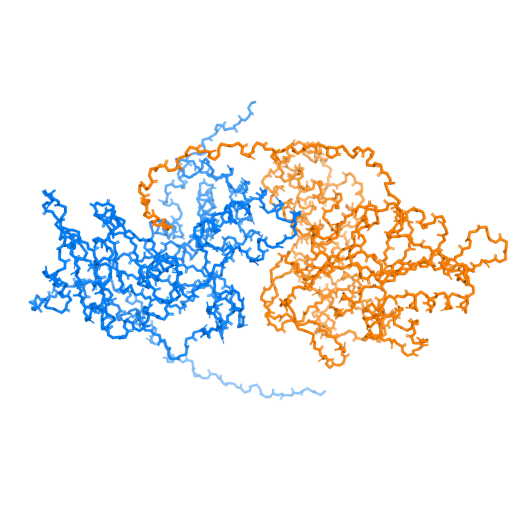OM 4740 O O . ILE B 1 202 ? 0.258 -29.875 -7.004 1 95.69 202 ILE B O 1
ATOM 4744 N N . GLU B 1 203 ? 0.869 -28.672 -5.195 1 94.06 203 GLU B N 1
ATOM 4745 C CA . GLU B 1 203 ? 1.498 -29.812 -4.535 1 94.06 203 GLU B CA 1
ATOM 4746 C C . GLU B 1 203 ? 0.973 -29.984 -3.115 1 94.06 203 GLU B C 1
ATOM 4748 O O . GLU B 1 203 ? 0.9 -29.031 -2.352 1 94.06 203 GLU B O 1
ATOM 4753 N N . ILE B 1 204 ? 0.552 -31.156 -2.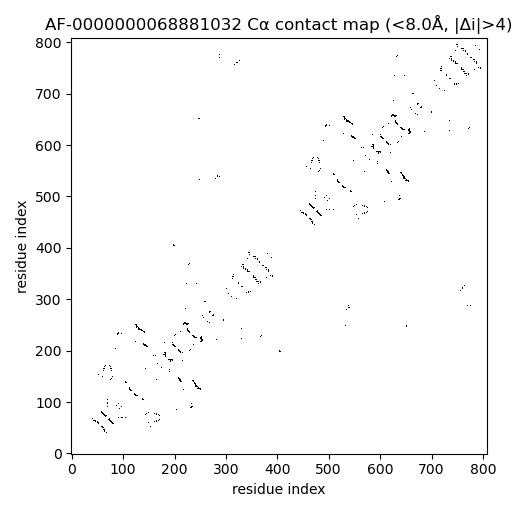818 1 93.81 204 ILE B N 1
ATOM 4754 C CA . ILE B 1 204 ? 0.102 -31.516 -1.477 1 93.81 204 ILE B CA 1
ATOM 4755 C C . ILE B 1 204 ? 0.925 -32.688 -0.946 1 93.81 204 ILE B C 1
ATOM 4757 O O . ILE B 1 204 ? 0.849 -33.781 -1.476 1 93.81 204 ILE B O 1
ATOM 4761 N N . LYS B 1 205 ? 1.68 -32.438 0.083 1 90 205 LYS B N 1
ATOM 4762 C CA . LYS B 1 205 ? 2.541 -33.469 0.689 1 90 205 LYS B CA 1
ATOM 4763 C C . LYS B 1 205 ? 3.398 -34.156 -0.365 1 90 205 LYS B C 1
ATOM 4765 O O . LYS B 1 205 ? 3.406 -35.375 -0.455 1 90 205 LYS B O 1
ATOM 4770 N N . ASP B 1 206 ? 3.963 -33.438 -1.229 1 90.31 206 ASP B N 1
ATOM 4771 C CA . ASP B 1 206 ? 4.926 -33.844 -2.242 1 90.31 206 ASP B CA 1
ATOM 4772 C C . ASP B 1 206 ? 4.238 -34.656 -3.352 1 90.31 206 ASP B C 1
ATOM 4774 O O . ASP B 1 206 ? 4.895 -35.406 -4.086 1 90.31 206 ASP B O 1
ATOM 4778 N N . ILE B 1 207 ? 2.939 -34.594 -3.354 1 92.56 207 ILE B N 1
ATOM 4779 C CA . ILE B 1 207 ? 2.186 -35.219 -4.434 1 92.56 207 ILE B CA 1
ATOM 4780 C C . ILE B 1 207 ? 1.619 -34.156 -5.355 1 92.56 207 ILE B C 1
ATOM 4782 O O . ILE B 1 207 ? 0.935 -33.219 -4.902 1 9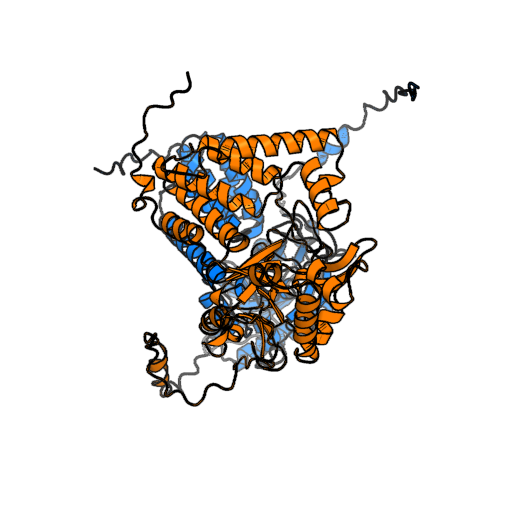2.56 207 ILE B O 1
ATOM 4786 N N . GLU B 1 208 ? 1.826 -34.344 -6.598 1 94.06 208 GLU B N 1
ATOM 4787 C CA . GLU B 1 208 ? 1.397 -33.344 -7.578 1 94.06 208 GLU B CA 1
ATOM 4788 C C . GLU B 1 208 ? -0.096 -33.469 -7.867 1 94.06 208 GLU B C 1
ATOM 4790 O O . GLU B 1 208 ? -0.607 -34.562 -8.078 1 94.06 208 GLU B O 1
ATOM 4795 N N . HIS B 1 209 ? -0.747 -32.375 -7.805 1 96 209 HIS B N 1
ATOM 4796 C CA . HIS B 1 209 ? -2.15 -32.25 -8.172 1 96 209 HIS B CA 1
ATOM 4797 C C . HIS B 1 209 ? -2.361 -31.047 -9.102 1 96 209 HIS B C 1
ATOM 4799 O O . HIS B 1 209 ? -1.472 -30.203 -9.242 1 96 209 HIS B O 1
ATOM 4805 N N . TYR B 1 210 ? -3.408 -31.062 -9.844 1 96.62 210 TYR B N 1
ATOM 4806 C CA . TYR B 1 210 ? -3.912 -29.844 -10.445 1 96.62 210 TYR B CA 1
ATOM 4807 C C . TYR B 1 210 ? -5.309 -29.516 -9.93 1 96.62 210 TYR B C 1
ATOM 4809 O O . TYR B 1 210 ? -6.066 -30.406 -9.562 1 96.62 210 TYR B O 1
ATOM 4817 N N . ALA B 1 211 ? -5.594 -28.266 -9.797 1 98.19 211 ALA B N 1
ATOM 4818 C CA . ALA B 1 211 ? -6.816 -27.828 -9.133 1 98.19 211 ALA B CA 1
ATOM 4819 C C . ALA B 1 211 ? -7.457 -26.656 -9.875 1 98.19 211 ALA B C 1
ATOM 4821 O O . ALA B 1 211 ? -6.793 -25.969 -10.648 1 98.19 211 ALA B O 1
ATOM 4822 N N . ILE B 1 212 ? -8.781 -26.5 -9.625 1 98.38 212 ILE B N 1
ATOM 4823 C CA . ILE B 1 212 ? -9.547 -25.422 -10.25 1 98.38 212 ILE B CA 1
ATOM 4824 C C . ILE B 1 212 ? -9.945 -24.391 -9.195 1 98.38 212 ILE B C 1
ATOM 4826 O O . ILE B 1 212 ? -10.688 -24.688 -8.266 1 98.38 212 ILE B O 1
ATOM 4830 N N . PHE B 1 213 ? -9.391 -23.266 -9.406 1 98.12 213 PHE B N 1
ATOM 4831 C CA . PHE B 1 213 ? -9.781 -22.062 -8.688 1 98.12 213 PHE B CA 1
ATOM 4832 C C . PHE B 1 213 ? -10.484 -21.078 -9.625 1 98.12 213 PHE B C 1
ATOM 4834 O O . PHE B 1 213 ? -9.828 -20.297 -10.312 1 98.12 213 PHE B O 1
ATOM 4841 N N . PRO B 1 214 ? -11.789 -21.078 -9.609 1 96.94 214 PRO B N 1
ATOM 4842 C CA . PRO B 1 214 ? -12.484 -20.312 -10.656 1 96.94 214 PRO B CA 1
ATOM 4843 C C . PRO B 1 214 ? -12.133 -18.828 -10.648 1 96.94 214 PRO B C 1
ATOM 4845 O O . PRO B 1 214 ? -12.039 -18.219 -11.711 1 96.94 214 PRO B O 1
ATOM 4848 N N . GLU B 1 215 ? -11.922 -18.25 -9.5 1 95.44 215 GLU B N 1
ATOM 4849 C CA . GLU B 1 215 ? -11.727 -16.812 -9.383 1 95.44 215 GLU B CA 1
ATOM 4850 C C . GLU B 1 215 ? -10.391 -16.391 -10 1 95.44 215 GLU B C 1
ATOM 4852 O O . GLU B 1 215 ? -10.336 -15.461 -10.805 1 95.44 215 GLU B O 1
ATOM 4857 N N . ILE B 1 216 ? -9.336 -17.078 -9.633 1 96.31 216 ILE B N 1
ATOM 4858 C CA . ILE B 1 216 ? -8.023 -16.672 -10.133 1 96.31 216 ILE B CA 1
ATOM 4859 C C . ILE B 1 216 ? -7.914 -17.016 -11.617 1 96.31 216 ILE B C 1
ATOM 4861 O O . ILE B 1 216 ? -7.129 -16.406 -12.352 1 96.31 216 ILE B O 1
ATOM 4865 N N . ALA B 1 217 ? -8.672 -17.953 -12.055 1 95.12 217 ALA B N 1
ATOM 4866 C CA . ALA B 1 217 ? -8.656 -18.328 -13.469 1 95.12 217 ALA B CA 1
ATOM 4867 C C . ALA B 1 217 ? -9.133 -17.156 -14.344 1 95.12 217 ALA B C 1
ATOM 4869 O O . ALA B 1 217 ? -8.93 -17.172 -15.555 1 95.12 217 ALA B O 1
ATOM 4870 N N . ARG B 1 218 ? -9.734 -16.156 -13.773 1 94.56 218 ARG B N 1
ATOM 4871 C CA . ARG B 1 218 ? -10.227 -14.984 -14.484 1 94.56 218 ARG B CA 1
ATOM 4872 C C . ARG B 1 218 ? -9.094 -13.984 -14.742 1 94.56 218 ARG B C 1
ATOM 4874 O O . ARG B 1 218 ? -9.258 -13.047 -15.516 1 94.56 218 ARG B O 1
ATOM 4881 N N . LEU B 1 219 ? -8 -14.172 -14.117 1 96.81 219 LEU B N 1
ATOM 4882 C CA . LEU B 1 219 ? -6.883 -13.258 -14.336 1 96.81 219 LEU B CA 1
ATOM 4883 C C . LEU B 1 219 ? -6.109 -13.633 -15.594 1 96.81 219 LEU B C 1
ATOM 4885 O O . LEU B 1 219 ? -5.66 -14.773 -15.742 1 96.81 219 LEU B O 1
ATOM 4889 N N . ASN B 1 220 ? -5.93 -12.664 -16.422 1 95.81 220 ASN B N 1
ATOM 4890 C CA . ASN B 1 220 ? -5.203 -12.891 -17.672 1 95.81 220 ASN B CA 1
ATOM 4891 C C . ASN B 1 220 ? -3.695 -12.805 -17.469 1 95.81 220 ASN B C 1
ATOM 4893 O O . ASN B 1 220 ? -3.232 -12.32 -16.438 1 95.81 220 ASN B O 1
ATOM 4897 N N . HIS B 1 221 ? -3.025 -13.289 -18.453 1 96.5 221 HIS B N 1
ATOM 4898 C CA . HIS B 1 221 ? -1.567 -13.328 -18.438 1 96.5 221 HIS B CA 1
ATOM 4899 C C . HIS B 1 221 ? -0.974 -11.969 -18.797 1 96.5 221 HIS B C 1
ATOM 4901 O O . HIS B 1 221 ? -1.475 -11.281 -19.688 1 96.5 221 HIS B O 1
ATOM 4907 N N . ASP B 1 222 ? -0.008 -11.609 -18.094 1 97.62 222 ASP B N 1
ATOM 4908 C CA . ASP B 1 222 ? 0.982 -10.617 -18.484 1 97.62 222 ASP B CA 1
ATOM 4909 C C . ASP B 1 222 ? 2.395 -11.07 -18.141 1 97.62 222 ASP B C 1
ATOM 4911 O O . ASP B 1 222 ? 2.617 -11.656 -17.062 1 97.62 222 ASP B O 1
ATOM 4915 N N . CYS B 1 223 ? 3.355 -10.812 -19.016 1 98.12 223 CYS B N 1
ATOM 4916 C CA . CYS B 1 223 ? 4.73 -11.242 -18.781 1 98.12 223 CYS B CA 1
ATOM 4917 C C . CYS B 1 223 ? 5.355 -10.461 -17.641 1 98.12 223 CYS B C 1
ATOM 4919 O O . CYS B 1 223 ? 6.363 -10.883 -17.062 1 98.12 223 CYS B O 1
ATOM 4921 N N . ARG B 1 224 ? 4.84 -9.336 -17.391 1 98.12 224 ARG B N 1
ATOM 4922 C CA . ARG B 1 224 ? 5.199 -8.484 -16.266 1 98.12 224 ARG B CA 1
ATOM 4923 C C . ARG B 1 224 ? 3.975 -8.133 -15.43 1 98.12 224 ARG B C 1
ATOM 4925 O O . ARG B 1 224 ? 3.51 -6.992 -15.453 1 98.12 224 ARG B O 1
ATOM 4932 N N . PRO B 1 225 ? 3.537 -9.07 -14.625 1 98.31 225 PRO B N 1
ATOM 4933 C CA . PRO B 1 225 ? 2.23 -8.953 -13.977 1 98.31 225 PRO B CA 1
ATOM 4934 C C . PRO B 1 225 ? 2.227 -7.93 -12.844 1 98.31 225 PRO B C 1
ATOM 4936 O O . PRO B 1 225 ? 3.289 -7.555 -12.336 1 98.31 225 PRO B O 1
ATOM 4939 N N . ASN B 1 226 ? 1.021 -7.496 -12.484 1 98.25 226 ASN B N 1
ATOM 4940 C CA . ASN B 1 226 ? 0.878 -6.57 -11.367 1 98.25 226 ASN B CA 1
ATOM 4941 C C . ASN B 1 226 ? 0.281 -7.258 -10.141 1 98.25 226 ASN B C 1
ATOM 4943 O O . ASN B 1 226 ? 0.105 -6.633 -9.094 1 98.25 226 ASN B O 1
ATOM 4947 N N . ALA B 1 227 ? -0.006 -8.594 -10.234 1 98.31 227 ALA B N 1
ATOM 4948 C CA . ALA B 1 227 ? -0.453 -9.398 -9.102 1 98.31 227 ALA B CA 1
ATOM 4949 C C . ALA B 1 227 ? 0.347 -10.688 -9 1 98.31 227 ALA B C 1
ATOM 4951 O O . ALA B 1 227 ? 0.952 -11.133 -9.977 1 98.31 227 ALA B O 1
ATOM 4952 N N . ALA B 1 228 ? 0.399 -11.172 -7.809 1 97.19 228 ALA B N 1
ATOM 4953 C CA . ALA B 1 228 ? 1.02 -12.461 -7.523 1 97.19 228 ALA B CA 1
ATOM 4954 C C . ALA B 1 228 ? 0.084 -13.352 -6.711 1 97.19 228 ALA B C 1
ATOM 4956 O O . ALA B 1 228 ? -0.867 -12.867 -6.094 1 97.19 228 ALA B O 1
ATOM 4957 N N . TYR B 1 229 ? 0.367 -14.609 -6.801 1 97.12 229 TYR B N 1
ATOM 4958 C CA . TYR B 1 229 ? -0.406 -15.578 -6.027 1 97.12 229 TYR B CA 1
ATOM 4959 C C . TYR B 1 229 ? 0.496 -16.656 -5.445 1 97.12 229 TYR B C 1
ATOM 4961 O O . TYR B 1 229 ? 1.603 -16.891 -5.941 1 97.12 229 TYR B O 1
ATOM 4969 N N . PHE B 1 230 ? 0.067 -17.234 -4.375 1 96.56 230 PHE B N 1
ATOM 4970 C CA . PHE B 1 230 ? 0.689 -18.438 -3.832 1 96.56 230 PHE B CA 1
ATOM 4971 C C . PHE B 1 230 ? -0.362 -19.375 -3.25 1 96.56 230 PHE B C 1
ATOM 4973 O O . PHE B 1 230 ? -1.493 -18.953 -2.986 1 96.56 230 PHE B O 1
ATOM 4980 N N . PHE B 1 231 ? 0 -20.625 -3.205 1 97.19 231 PHE B N 1
ATOM 4981 C CA . PHE B 1 231 ? -0.874 -21.672 -2.672 1 97.19 231 PHE B CA 1
ATOM 4982 C C . PHE B 1 231 ? -0.483 -22.016 -1.241 1 97.19 231 PHE B C 1
ATOM 4984 O O . PHE B 1 231 ? 0.676 -22.344 -0.971 1 97.19 231 PHE B O 1
ATOM 4991 N N . ASP B 1 232 ? -1.418 -21.859 -0.376 1 95.62 232 ASP B N 1
ATOM 4992 C CA . ASP B 1 232 ? -1.253 -22.312 1.001 1 95.62 232 ASP B CA 1
ATOM 4993 C C . ASP B 1 232 ? -1.78 -23.734 1.179 1 95.62 232 ASP B C 1
ATOM 4995 O O . ASP B 1 232 ? -2.992 -23.969 1.163 1 95.62 232 ASP B O 1
ATOM 4999 N N . GLU B 1 233 ? -0.936 -24.625 1.403 1 95.5 233 GLU B N 1
ATOM 5000 C CA . GLU B 1 233 ? -1.275 -26.047 1.477 1 95.5 233 GLU B CA 1
ATOM 5001 C C . GLU B 1 233 ? -2.18 -26.344 2.672 1 95.5 233 GLU B C 1
ATOM 5003 O O . GLU B 1 233 ? -3.133 -27.109 2.561 1 95.5 233 GLU B O 1
ATOM 5008 N N . ALA B 1 234 ? -1.911 -25.75 3.785 1 93.5 234 ALA B N 1
ATOM 5009 C CA . ALA B 1 234 ? -2.625 -26.062 5.023 1 93.5 234 ALA B CA 1
ATOM 5010 C C . ALA B 1 234 ? -4.113 -25.75 4.887 1 93.5 234 ALA B C 1
ATOM 5012 O O . ALA B 1 234 ? -4.957 -26.547 5.32 1 93.5 234 ALA B O 1
ATOM 5013 N N . THR B 1 235 ? -4.406 -24.672 4.246 1 94.56 235 THR B N 1
ATOM 5014 C CA . THR B 1 235 ? -5.797 -24.266 4.152 1 94.56 235 THR B CA 1
ATOM 5015 C C . THR B 1 235 ? -6.34 -24.5 2.746 1 94.56 235 THR B C 1
ATOM 5017 O O . THR B 1 235 ? -7.504 -24.203 2.463 1 94.56 235 THR B O 1
ATOM 5020 N N . LEU B 1 236 ? -5.523 -25.016 1.822 1 96.38 236 LEU B N 1
ATOM 5021 C CA . LEU B 1 236 ? -5.867 -25.203 0.418 1 96.38 236 LEU B CA 1
ATOM 5022 C C . LEU B 1 236 ? -6.367 -23.891 -0.201 1 96.38 236 LEU B C 1
ATOM 5024 O O . LEU B 1 236 ? -7.434 -23.875 -0.82 1 96.38 236 LEU B O 1
ATOM 5028 N N . THR B 1 237 ? -5.574 -22.859 -0.022 1 96.75 237 THR B N 1
ATOM 5029 C CA . THR B 1 237 ? -6.039 -21.547 -0.437 1 96.75 237 THR B CA 1
ATOM 5030 C C . THR B 1 237 ? -5.055 -20.906 -1.407 1 96.75 237 THR B C 1
ATOM 5032 O O . THR B 1 237 ? -3.844 -20.922 -1.172 1 96.75 237 THR B O 1
ATOM 5035 N N . HIS B 1 238 ? -5.574 -20.422 -2.529 1 96.38 238 HIS B N 1
ATOM 5036 C CA . HIS B 1 238 ? -4.824 -19.469 -3.344 1 96.38 238 HIS B CA 1
ATOM 5037 C C . HIS B 1 238 ? -5.035 -18.047 -2.85 1 96.38 238 HIS B C 1
ATOM 5039 O O . HIS B 1 238 ? -6.16 -17.547 -2.855 1 96.38 238 HIS B O 1
ATOM 5045 N N . TYR B 1 239 ? -3.961 -17.484 -2.445 1 96.44 239 TYR B N 1
ATOM 5046 C CA . TYR B 1 239 ? -3.961 -16.062 -2.104 1 96.44 239 TYR B CA 1
ATOM 5047 C C . TYR B 1 239 ? -3.479 -15.227 -3.277 1 96.44 239 TYR B C 1
ATOM 5049 O O . TYR B 1 239 ? -2.436 -15.516 -3.871 1 96.44 239 TYR B O 1
ATOM 5057 N N . VAL B 1 240 ? -4.227 -14.195 -3.629 1 97.25 240 VAL B N 1
ATOM 5058 C CA . VAL B 1 240 ? -3.844 -13.281 -4.699 1 97.25 240 VAL B CA 1
ATOM 5059 C C . VAL B 1 240 ? -3.699 -11.867 -4.145 1 97.25 240 VAL B C 1
ATOM 5061 O O . VAL B 1 240 ? -4.586 -11.375 -3.441 1 97.25 240 VAL B O 1
ATOM 5064 N N . HIS B 1 241 ? -2.58 -11.258 -4.465 1 96.81 241 HIS B N 1
ATOM 5065 C CA . HIS B 1 241 ? -2.264 -9.938 -3.943 1 96.81 241 HIS B CA 1
ATOM 5066 C C . HIS B 1 241 ? -1.712 -9.023 -5.039 1 96.81 241 HIS B C 1
ATOM 5068 O O . HIS B 1 241 ? -1.169 -9.508 -6.035 1 96.81 241 HIS B O 1
ATOM 5074 N N . ALA B 1 242 ? -1.863 -7.727 -4.762 1 97.81 242 ALA B N 1
ATOM 5075 C CA . ALA B 1 242 ? -1.196 -6.758 -5.625 1 97.81 242 ALA B CA 1
ATOM 5076 C C . ALA B 1 242 ? 0.314 -6.77 -5.402 1 97.81 242 ALA B C 1
ATOM 5078 O O . ALA B 1 242 ? 0.779 -6.832 -4.262 1 97.81 242 ALA B O 1
ATOM 5079 N N . LEU B 1 243 ? 1.076 -6.641 -6.477 1 97 243 LEU B N 1
ATOM 5080 C CA . LEU B 1 243 ? 2.533 -6.617 -6.418 1 97 243 LEU B CA 1
ATOM 5081 C C . LEU B 1 243 ? 3.055 -5.184 -6.48 1 97 243 LEU B C 1
ATOM 5083 O O . LEU B 1 243 ? 4.191 -4.914 -6.09 1 97 243 LEU B O 1
ATOM 5087 N N . THR B 1 244 ? 2.275 -4.363 -7.07 1 95.69 244 THR B N 1
ATOM 5088 C CA . THR B 1 244 ? 2.588 -2.955 -7.285 1 95.69 244 THR B CA 1
ATOM 5089 C C . THR B 1 244 ? 1.358 -2.086 -7.035 1 95.69 244 THR B C 1
ATOM 5091 O O . THR B 1 244 ? 0.29 -2.596 -6.688 1 95.69 244 THR B O 1
ATOM 5094 N N . ASP B 1 245 ? 1.594 -0.778 -7.129 1 94.44 245 ASP B N 1
ATOM 5095 C CA . ASP B 1 245 ? 0.418 0.084 -7.207 1 94.44 245 ASP B CA 1
ATOM 5096 C C . ASP B 1 245 ? -0.376 -0.181 -8.484 1 94.44 245 ASP B C 1
ATOM 5098 O O . ASP B 1 245 ? 0.198 -0.259 -9.57 1 94.44 245 ASP B O 1
ATOM 5102 N N . ILE B 1 246 ? -1.654 -0.392 -8.273 1 96.88 246 ILE B N 1
ATOM 5103 C CA . ILE B 1 246 ? -2.568 -0.631 -9.391 1 96.88 246 ILE B CA 1
ATOM 5104 C C . ILE B 1 246 ? -3.688 0.407 -9.367 1 96.88 246 ILE B C 1
ATOM 5106 O O . ILE B 1 246 ? -4.477 0.463 -8.422 1 96.88 246 ILE B O 1
ATOM 5110 N N . HIS B 1 247 ? -3.793 1.125 -10.375 1 94.31 247 HIS B N 1
ATOM 5111 C CA . HIS B 1 247 ? -4.766 2.211 -10.391 1 94.31 247 HIS B CA 1
ATOM 5112 C C . HIS B 1 247 ? -6.066 1.772 -11.062 1 94.31 247 HIS B C 1
ATOM 5114 O O . HIS B 1 247 ? -6.066 0.842 -11.875 1 94.31 247 HIS B O 1
ATOM 5120 N N . PRO B 1 248 ? -7.176 2.494 -10.719 1 93.94 248 PRO B N 1
ATOM 5121 C CA . PRO B 1 248 ? -8.453 2.146 -11.344 1 93.94 248 PRO B CA 1
ATOM 5122 C C . PRO B 1 248 ? -8.383 2.156 -12.867 1 93.94 248 PRO B C 1
ATOM 5124 O O . PRO B 1 248 ? -7.754 3.039 -13.453 1 93.94 248 PRO B O 1
ATOM 5127 N N . GLY B 1 249 ? -8.969 1.131 -13.406 1 95.06 249 GLY B N 1
ATOM 5128 C CA . GLY B 1 249 ? -8.961 1.008 -14.852 1 95.06 249 GLY B CA 1
ATOM 5129 C C . GLY B 1 249 ? -7.883 0.072 -15.367 1 95.06 249 GLY B C 1
ATOM 5130 O O . GLY B 1 249 ? -7.875 -0.285 -16.547 1 95.06 249 GLY B O 1
ATOM 5131 N N . THR B 1 250 ? -7.043 -0.36 -14.492 1 96.69 250 THR B N 1
ATOM 5132 C CA . THR B 1 250 ? -5.953 -1.248 -14.883 1 96.69 250 THR B CA 1
ATOM 5133 C C . THR B 1 250 ? -6.383 -2.709 -14.781 1 96.69 250 THR B C 1
ATOM 5135 O O . THR B 1 250 ? -7.031 -3.105 -13.812 1 96.69 250 THR B O 1
ATOM 5138 N N . GLU B 1 251 ? -6.043 -3.477 -15.75 1 97.69 251 GLU B N 1
ATOM 5139 C CA . GLU B 1 251 ? -6.324 -4.906 -15.688 1 97.69 251 GLU B CA 1
ATOM 5140 C C . GLU B 1 251 ? -5.426 -5.605 -14.672 1 97.69 251 GLU B C 1
ATOM 5142 O O . GLU B 1 251 ? -4.223 -5.336 -14.609 1 97.69 251 GLU B O 1
ATOM 5147 N N . LEU B 1 252 ? -6.039 -6.453 -13.844 1 98.44 252 LEU B N 1
ATOM 5148 C CA . LEU B 1 252 ? -5.285 -7.312 -12.938 1 98.44 252 LEU B CA 1
ATOM 5149 C C . LEU B 1 252 ? -4.75 -8.539 -13.68 1 98.44 252 LEU B C 1
ATOM 5151 O O . LEU B 1 252 ? -5.5 -9.234 -14.367 1 98.44 252 LEU B O 1
ATOM 5155 N N . THR B 1 253 ? -3.438 -8.766 -13.531 1 98.31 253 THR B N 1
ATOM 5156 C CA . THR B 1 253 ? -2.828 -9.828 -14.328 1 98.31 253 THR B CA 1
ATOM 5157 C C . THR B 1 253 ? -1.875 -10.664 -13.469 1 98.31 253 THR B C 1
ATOM 5159 O O . THR B 1 253 ? -1.343 -10.172 -12.469 1 98.31 253 THR B O 1
ATOM 5162 N N . ILE B 1 254 ? -1.713 -11.898 -13.844 1 97.69 254 ILE B N 1
ATOM 5163 C CA . ILE B 1 254 ? -0.68 -12.789 -13.32 1 97.69 254 ILE B CA 1
ATOM 5164 C C . ILE B 1 254 ? 0.148 -13.352 -14.477 1 97.69 254 ILE B C 1
ATOM 5166 O O . ILE B 1 254 ? -0.167 -13.117 -15.641 1 97.69 254 ILE B O 1
ATOM 5170 N N . THR B 1 255 ? 1.2 -13.938 -14.164 1 97.44 255 THR B N 1
ATOM 5171 C CA . THR B 1 255 ? 1.952 -14.625 -15.211 1 97.44 255 THR B CA 1
ATOM 5172 C C . THR B 1 255 ? 1.649 -16.125 -15.203 1 97.44 255 THR B C 1
ATOM 5174 O O . THR B 1 255 ? 1.51 -16.719 -14.133 1 97.44 255 THR B O 1
ATOM 5177 N N . TYR B 1 256 ? 1.503 -16.641 -16.391 1 95.19 256 TYR B N 1
ATOM 5178 C CA . TYR B 1 256 ? 1.236 -18.062 -16.547 1 95.19 256 TYR B CA 1
ATOM 5179 C C . TYR B 1 256 ? 2.535 -18.859 -16.656 1 95.19 256 TYR B C 1
ATOM 5181 O O . TYR B 1 256 ? 2.531 -20.078 -16.578 1 95.19 256 TYR B O 1
ATOM 5189 N N . ILE B 1 257 ? 3.615 -18.141 -16.812 1 96.25 257 ILE B N 1
ATOM 5190 C CA . ILE B 1 257 ? 4.902 -18.766 -17.094 1 96.25 257 ILE B CA 1
ATOM 5191 C C . ILE B 1 257 ? 5.996 -18.094 -16.266 1 96.25 257 ILE B C 1
ATOM 5193 O O . ILE B 1 257 ? 5.715 -17.219 -15.445 1 96.25 257 ILE B O 1
ATOM 5197 N N . ASP B 1 258 ? 7.203 -18.609 -16.438 1 96.06 258 ASP B N 1
ATOM 5198 C CA . ASP B 1 258 ? 8.359 -17.938 -15.859 1 96.06 258 ASP B CA 1
ATOM 5199 C C . ASP B 1 258 ? 8.648 -16.625 -16.594 1 96.06 258 ASP B C 1
ATOM 5201 O O . ASP B 1 258 ? 9.047 -16.641 -17.766 1 96.06 258 ASP B O 1
ATOM 5205 N N . PRO B 1 259 ? 8.547 -15.578 -15.898 1 96.06 259 PRO B N 1
ATOM 5206 C CA . PRO B 1 259 ? 8.711 -14.289 -16.578 1 96.06 259 PRO B CA 1
ATOM 5207 C C . PRO B 1 259 ? 10.164 -13.992 -16.953 1 96.06 259 PRO B C 1
ATOM 5209 O O . PRO B 1 259 ? 10.438 -13.031 -17.672 1 96.06 259 PRO B O 1
ATOM 5212 N N . GLN B 1 260 ? 11.062 -14.781 -16.516 1 96.69 260 GLN B N 1
ATOM 5213 C CA . GLN B 1 260 ? 12.477 -14.508 -16.766 1 96.69 260 GLN B CA 1
ATOM 5214 C C . GLN B 1 260 ? 12.938 -15.148 -18.078 1 96.69 260 GLN B C 1
ATOM 5216 O O . GLN B 1 260 ? 14.078 -14.945 -18.5 1 96.69 260 GLN B O 1
ATOM 5221 N N . MET B 1 261 ? 12.086 -15.812 -18.734 1 97.12 261 MET B N 1
ATOM 5222 C CA . MET B 1 261 ? 12.398 -16.375 -20.047 1 97.12 261 MET B CA 1
ATOM 5223 C C . MET B 1 261 ? 12.578 -15.258 -21.078 1 97.12 261 MET B C 1
ATOM 5225 O O . MET B 1 261 ? 12.055 -14.156 -20.922 1 97.12 261 MET B O 1
ATOM 5229 N N . SER B 1 262 ? 13.273 -15.594 -22.109 1 97.62 262 SER B N 1
ATOM 5230 C CA . SER B 1 262 ? 13.391 -14.664 -23.234 1 97.62 262 SER B CA 1
ATOM 5231 C C . SER B 1 262 ? 12.047 -14.469 -23.922 1 97.62 262 SER B C 1
ATOM 5233 O O . SER B 1 262 ? 11.133 -15.273 -23.766 1 97.62 262 SER B O 1
ATOM 5235 N N . ARG B 1 263 ? 11.961 -13.398 -24.688 1 97.69 263 ARG B N 1
ATOM 5236 C CA . ARG B 1 263 ? 10.727 -13.133 -25.422 1 97.69 263 ARG B CA 1
ATOM 5237 C C . ARG B 1 263 ? 10.336 -14.328 -26.281 1 97.69 263 ARG B C 1
ATOM 5239 O O . ARG B 1 263 ? 9.18 -14.766 -26.25 1 97.69 263 ARG B O 1
ATOM 5246 N N . LYS B 1 264 ? 11.273 -14.836 -27.047 1 97.44 264 LYS B N 1
ATOM 5247 C CA . LYS B 1 264 ? 11 -15.969 -27.922 1 97.44 264 LYS B CA 1
ATOM 5248 C C . LYS B 1 264 ? 10.484 -17.172 -27.141 1 97.44 264 LYS B C 1
ATOM 5250 O O . LYS B 1 264 ? 9.469 -17.766 -27.5 1 97.44 264 LYS B O 1
ATOM 5255 N N . GLU B 1 265 ? 11.172 -17.469 -26.094 1 97.75 265 GLU B N 1
ATOM 5256 C CA . GLU B 1 265 ? 10.781 -18.609 -25.281 1 97.75 265 GLU B CA 1
ATOM 5257 C C . GLU B 1 265 ? 9.414 -18.391 -24.641 1 97.75 265 GLU B C 1
ATOM 5259 O O . GLU B 1 265 ? 8.602 -19.328 -24.578 1 97.75 265 GLU B O 1
ATOM 5264 N N . ARG B 1 266 ? 9.156 -17.172 -24.172 1 97.69 266 ARG B N 1
ATOM 5265 C CA . ARG B 1 266 ? 7.855 -16.875 -23.578 1 97.69 266 ARG B CA 1
ATOM 5266 C C . ARG B 1 266 ? 6.73 -17.047 -24.594 1 97.69 266 ARG B C 1
ATOM 5268 O O . ARG B 1 266 ? 5.73 -17.719 -24.312 1 97.69 266 ARG B O 1
ATOM 5275 N N . MET B 1 267 ? 6.891 -16.484 -25.75 1 97.06 267 MET B N 1
ATOM 5276 C CA . MET B 1 267 ? 5.863 -16.531 -26.781 1 97.06 267 MET B CA 1
ATOM 5277 C C . MET B 1 267 ? 5.617 -17.969 -27.234 1 97.06 267 MET B C 1
ATOM 5279 O O . MET B 1 267 ? 4.473 -18.375 -27.422 1 97.06 267 MET B O 1
ATOM 5283 N N . GLU B 1 268 ? 6.68 -18.75 -27.344 1 97.44 268 GLU B N 1
ATOM 5284 C CA . GLU B 1 268 ? 6.555 -20.141 -27.75 1 97.44 268 GLU B CA 1
ATOM 5285 C C . GLU B 1 268 ? 5.844 -20.953 -26.672 1 97.44 268 GLU B C 1
ATOM 5287 O O . GLU B 1 268 ? 4.949 -21.75 -26.984 1 97.44 268 GLU B O 1
ATOM 5292 N N . THR B 1 269 ? 6.234 -20.766 -25.469 1 96.31 269 THR B N 1
ATOM 5293 C CA . THR B 1 269 ? 5.637 -21.516 -24.375 1 96.31 269 THR B CA 1
ATOM 5294 C C . THR B 1 269 ? 4.152 -21.188 -24.234 1 96.31 269 THR B C 1
ATOM 5296 O O . THR B 1 269 ? 3.328 -22.078 -24.047 1 96.31 269 THR B O 1
ATOM 5299 N N . LEU B 1 270 ? 3.812 -19.938 -24.359 1 94.88 270 LEU B N 1
ATOM 5300 C CA . LEU B 1 270 ? 2.424 -19.5 -24.234 1 94.88 270 LEU B CA 1
ATOM 5301 C C . LEU B 1 270 ? 1.591 -20.031 -25.406 1 94.88 270 LEU B C 1
ATOM 5303 O O . LEU B 1 270 ? 0.452 -20.469 -25.203 1 94.88 270 LEU B O 1
ATOM 5307 N N . ALA B 1 271 ? 2.143 -20.047 -26.562 1 94.12 271 ALA B N 1
ATOM 5308 C CA . ALA B 1 271 ? 1.446 -20.578 -27.734 1 94.12 271 ALA B CA 1
ATOM 5309 C C . ALA B 1 271 ? 1.246 -22.094 -27.609 1 94.12 271 ALA B C 1
ATOM 5311 O O . ALA B 1 271 ? 0.157 -22.609 -27.875 1 94.12 271 ALA B O 1
ATOM 5312 N N . ASP B 1 272 ? 2.238 -22.719 -27.172 1 92.31 272 ASP B N 1
ATOM 5313 C CA . ASP B 1 272 ? 2.223 -24.188 -27.125 1 92.31 272 ASP B CA 1
ATOM 5314 C C . ASP B 1 272 ? 1.332 -24.688 -25.984 1 92.31 272 ASP B C 1
ATOM 5316 O O . ASP B 1 272 ? 0.597 -25.656 -26.156 1 92.31 272 ASP B O 1
ATOM 5320 N N . THR B 1 273 ? 1.444 -24.047 -24.875 1 87.75 273 THR B N 1
ATOM 5321 C CA . THR B 1 273 ? 0.784 -24.547 -23.672 1 87.75 273 THR B CA 1
ATOM 5322 C C . THR B 1 273 ? -0.623 -23.969 -23.547 1 87.75 273 THR B C 1
ATOM 5324 O O . THR B 1 273 ? -1.552 -24.672 -23.141 1 87.75 273 THR B O 1
ATOM 5327 N N . TRP B 1 274 ? -0.777 -22.703 -23.984 1 86.62 274 TRP B N 1
ATOM 5328 C CA . TRP B 1 274 ? -2.049 -22.047 -23.703 1 86.62 274 TRP B CA 1
ATOM 5329 C C . TRP B 1 274 ? -2.783 -21.719 -25 1 86.62 274 TRP B C 1
ATOM 5331 O O . TRP B 1 274 ? -3.945 -21.297 -24.969 1 86.62 274 TRP B O 1
ATOM 5341 N N . GLY B 1 275 ? -2.061 -21.719 -26.047 1 85.88 275 GLY B N 1
ATOM 5342 C CA . GLY B 1 275 ? -2.723 -21.625 -27.344 1 85.88 275 GLY B CA 1
ATOM 5343 C C . GLY B 1 275 ? -2.961 -20.188 -27.781 1 85.88 275 GLY B C 1
ATOM 5344 O O . GLY B 1 275 ? -3.877 -19.906 -28.547 1 85.88 275 GLY B O 1
ATOM 5345 N N . PHE B 1 276 ? -2.215 -19.281 -27.234 1 90.19 276 PHE B N 1
ATOM 5346 C CA . PHE B 1 276 ? -2.408 -17.906 -27.672 1 90.19 276 PHE B CA 1
ATOM 5347 C C . PHE B 1 276 ? -1.067 -17.219 -27.906 1 90.19 276 PHE B C 1
ATOM 5349 O O . PHE B 1 276 ? -0.042 -17.656 -27.375 1 90.19 276 PHE B O 1
ATOM 5356 N N . THR B 1 277 ? -1.148 -16.188 -28.734 1 94 277 THR B N 1
ATOM 5357 C CA . THR B 1 277 ? -0.002 -15.312 -28.953 1 94 277 THR B CA 1
ATOM 5358 C C . THR B 1 277 ? -0.068 -14.102 -28.016 1 94 277 THR B C 1
ATOM 5360 O O . THR B 1 277 ? -0.979 -13.273 -28.125 1 94 277 THR B O 1
ATOM 5363 N N . CYS B 1 278 ? 0.886 -13.992 -27.203 1 94.94 278 CYS B N 1
ATOM 5364 C CA . CYS B 1 278 ? 0.875 -12.922 -26.219 1 94.94 278 CYS B CA 1
ATOM 5365 C C . CYS B 1 278 ? 1.119 -11.57 -26.875 1 94.94 278 CYS B C 1
ATOM 5367 O O . CYS B 1 278 ? 2.023 -11.43 -27.703 1 94.94 278 CYS B O 1
ATOM 5369 N N . SER B 1 279 ? 0.355 -10.602 -26.484 1 93.56 279 SER B N 1
ATOM 5370 C CA . SER B 1 279 ? 0.484 -9.258 -27.031 1 93.56 279 SER B CA 1
ATOM 5371 C C . SER B 1 279 ? 0.715 -8.227 -25.938 1 93.56 279 SER B C 1
ATOM 5373 O O . SER B 1 279 ? 0.375 -7.055 -26.094 1 93.56 279 SER B O 1
ATOM 5375 N N . CYS B 1 280 ? 1.163 -8.68 -24.797 1 95 280 CYS B N 1
ATOM 5376 C CA . CYS B 1 280 ? 1.459 -7.727 -23.734 1 95 280 CYS B CA 1
ATOM 5377 C C . CYS B 1 280 ? 2.572 -6.77 -24.156 1 95 280 CYS B C 1
ATOM 5379 O O . CYS B 1 280 ? 3.168 -6.93 -25.219 1 95 280 CYS B O 1
ATOM 5381 N N . ASN B 1 281 ? 2.902 -5.805 -23.25 1 93.69 281 ASN B N 1
ATOM 5382 C CA . ASN B 1 281 ? 3.879 -4.77 -23.578 1 93.69 281 ASN B CA 1
ATOM 5383 C C . ASN B 1 281 ? 5.262 -5.363 -23.828 1 93.69 281 ASN B C 1
ATOM 5385 O O . ASN B 1 281 ? 5.969 -4.922 -24.734 1 93.69 281 ASN B O 1
ATOM 5389 N N . SER B 1 282 ? 5.637 -6.367 -23.094 1 95.44 282 SER B N 1
ATOM 5390 C CA . SER B 1 282 ? 6.965 -6.969 -23.203 1 95.44 282 SER B CA 1
ATOM 5391 C C . SER B 1 282 ? 7.094 -7.789 -24.469 1 95.44 282 SER B C 1
ATOM 5393 O O . SER B 1 282 ? 8.188 -7.922 -25.031 1 95.44 282 SER B O 1
ATOM 5395 N N . CYS B 1 283 ? 6.055 -8.281 -24.906 1 96.06 283 CYS B N 1
ATOM 5396 C CA . CYS B 1 283 ? 6.094 -9.133 -26.094 1 96.06 283 CYS B CA 1
ATOM 5397 C C . CYS B 1 283 ? 5.883 -8.312 -27.359 1 96.06 283 CYS B C 1
ATOM 5399 O O . CYS B 1 283 ? 6.266 -8.734 -28.453 1 96.06 283 CYS B O 1
ATOM 5401 N N . SER B 1 284 ? 5.281 -7.156 -27.25 1 95.81 284 SER B N 1
ATOM 5402 C CA . SER B 1 284 ? 4.961 -6.355 -28.438 1 95.81 284 SER B CA 1
ATOM 5403 C C . SER B 1 284 ? 5.949 -5.211 -28.609 1 95.81 284 SER B C 1
ATOM 5405 O O . SER B 1 284 ? 5.832 -4.426 -29.547 1 95.81 284 SER B O 1
ATOM 5407 N N . MET B 1 285 ? 6.832 -5.102 -27.719 1 95 285 MET B N 1
ATOM 5408 C CA . MET B 1 285 ? 7.766 -3.98 -27.781 1 95 285 MET B CA 1
ATOM 5409 C C . MET B 1 285 ? 8.656 -4.082 -29.016 1 95 285 MET B C 1
ATOM 5411 O O . MET B 1 285 ? 8.789 -5.156 -29.609 1 95 285 MET B O 1
ATOM 5415 N N . ALA B 1 286 ? 9.297 -2.955 -29.406 1 95.88 286 ALA B N 1
ATOM 5416 C CA . ALA B 1 286 ? 10.18 -2.887 -30.562 1 95.88 286 ALA B CA 1
ATOM 5417 C C . ALA B 1 286 ? 11.32 -3.895 -30.438 1 95.88 286 ALA B C 1
ATOM 5419 O O . ALA B 1 286 ? 11.812 -4.156 -29.344 1 95.88 286 ALA B O 1
ATOM 5420 N N . ALA B 1 287 ? 11.75 -4.367 -31.531 1 94.06 287 ALA B N 1
ATOM 5421 C CA . ALA B 1 287 ? 12.727 -5.453 -31.594 1 94.06 287 ALA B CA 1
ATOM 5422 C C . ALA B 1 287 ? 13.984 -5.102 -30.812 1 94.06 287 ALA B C 1
ATOM 5424 O O . ALA B 1 287 ? 14.516 -5.934 -30.078 1 94.06 287 ALA B O 1
ATOM 5425 N N . ARG B 1 288 ? 14.492 -3.914 -31 1 95.88 288 ARG B N 1
ATOM 5426 C CA . ARG B 1 288 ? 15.734 -3.523 -30.344 1 95.88 288 ARG B CA 1
ATOM 5427 C C . ARG B 1 288 ? 15.562 -3.453 -28.828 1 95.88 288 ARG B C 1
ATOM 5429 O O . ARG B 1 288 ? 16.484 -3.787 -28.078 1 95.88 288 ARG B O 1
ATOM 5436 N N . LEU B 1 289 ? 14.398 -2.963 -28.422 1 95.88 289 LEU B N 1
ATOM 5437 C CA . LEU B 1 289 ? 14.102 -2.924 -27 1 95.88 289 LEU B CA 1
ATOM 5438 C C . LEU B 1 289 ? 14 -4.336 -26.422 1 95.88 289 LEU B C 1
ATOM 5440 O O . LEU B 1 289 ? 14.469 -4.594 -25.312 1 95.88 289 LEU B O 1
ATOM 5444 N N . SER B 1 290 ? 13.375 -5.184 -27.172 1 96.31 290 SER B N 1
ATOM 5445 C CA . SER B 1 290 ? 13.234 -6.57 -26.734 1 96.31 290 SER B CA 1
ATOM 5446 C C . SER B 1 290 ? 14.602 -7.25 -26.609 1 96.31 290 SER B C 1
ATOM 5448 O O . SER B 1 290 ? 14.836 -8.016 -25.672 1 96.31 290 SER B O 1
ATOM 5450 N N . LEU B 1 291 ? 15.438 -7.02 -27.516 1 96.38 291 LEU B N 1
ATOM 5451 C CA . LEU B 1 291 ? 16.781 -7.602 -27.469 1 96.38 291 LEU B CA 1
ATOM 5452 C C . LEU B 1 291 ? 17.531 -7.133 -26.234 1 96.38 291 LEU B C 1
ATOM 5454 O O . LEU B 1 291 ? 18.266 -7.914 -25.609 1 96.38 291 LEU B O 1
ATOM 5458 N N . ALA B 1 292 ? 17.453 -5.828 -25.969 1 97.5 292 ALA B N 1
ATOM 5459 C CA . ALA B 1 292 ? 18.109 -5.297 -24.781 1 97.5 292 ALA B CA 1
ATOM 5460 C C . ALA B 1 292 ? 17.531 -5.93 -23.516 1 97.5 292 ALA B C 1
ATOM 5462 O O . ALA B 1 292 ? 18.266 -6.219 -22.562 1 97.5 292 ALA B O 1
ATOM 5463 N N . SER B 1 293 ? 16.234 -6.082 -23.516 1 97.88 293 SER B N 1
ATOM 5464 C CA . SER B 1 293 ? 15.57 -6.758 -22.391 1 97.88 293 SER B CA 1
ATOM 5465 C C . SER B 1 293 ? 16.078 -8.188 -22.25 1 97.88 293 SER B C 1
ATOM 5467 O O . SER B 1 293 ? 16.422 -8.617 -21.141 1 97.88 293 SER B O 1
ATOM 5469 N N . ASP B 1 294 ? 16.125 -8.914 -23.266 1 98.25 294 ASP B N 1
ATOM 5470 C CA . ASP B 1 294 ? 16.609 -10.289 -23.234 1 98.25 294 ASP B CA 1
ATOM 5471 C C . ASP B 1 294 ? 18.047 -10.352 -22.719 1 98.25 294 ASP B C 1
ATOM 5473 O O . ASP B 1 294 ? 18.422 -11.305 -22.031 1 98.25 294 ASP B O 1
ATOM 5477 N N . ALA B 1 295 ? 18.797 -9.391 -23.125 1 98 295 ALA B N 1
ATOM 5478 C CA . ALA B 1 295 ? 20.172 -9.344 -22.641 1 98 295 ALA B CA 1
ATOM 5479 C C . ALA B 1 295 ? 20.234 -9.172 -21.125 1 98 295 ALA B C 1
ATOM 5481 O O . ALA B 1 295 ? 21.06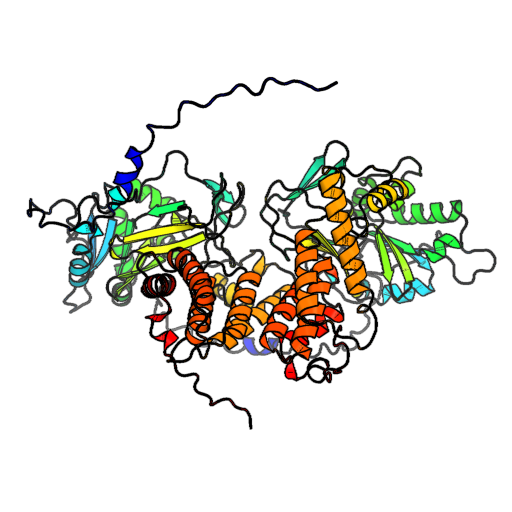2 -9.789 -20.469 1 98 295 ALA B O 1
ATOM 5482 N N . ARG B 1 296 ? 19.391 -8.328 -20.609 1 98.25 296 ARG B N 1
ATOM 5483 C CA . ARG B 1 296 ? 19.328 -8.156 -19.156 1 98.25 296 ARG B CA 1
ATOM 5484 C C . ARG B 1 296 ? 18.891 -9.445 -18.469 1 98.25 296 ARG B C 1
ATOM 5486 O O . ARG B 1 296 ? 19.422 -9.82 -17.422 1 98.25 296 ARG B O 1
ATOM 5493 N N . LEU B 1 297 ? 17.938 -10.109 -19.062 1 98.31 297 LEU B N 1
ATOM 5494 C CA . LEU B 1 297 ? 17.453 -11.359 -18.5 1 98.31 297 LEU B CA 1
ATOM 5495 C C . LEU B 1 297 ? 18.547 -12.414 -18.484 1 98.31 297 LEU B C 1
ATOM 5497 O O . LEU B 1 297 ? 18.703 -13.156 -17.516 1 98.31 297 LEU B O 1
ATOM 5501 N N . ALA B 1 298 ? 19.281 -12.445 -19.5 1 97.69 298 ALA B N 1
ATOM 5502 C CA . ALA B 1 298 ? 20.422 -13.367 -19.562 1 97.69 298 ALA B CA 1
ATOM 5503 C C . ALA B 1 298 ? 21.453 -13.031 -18.484 1 97.69 298 ALA B C 1
ATOM 5505 O O . ALA B 1 298 ? 22.047 -13.938 -17.891 1 97.69 298 ALA B O 1
ATOM 5506 N N . LYS B 1 299 ? 21.703 -11.773 -18.344 1 97.5 299 LYS B N 1
ATOM 5507 C CA . LYS B 1 299 ? 22.656 -11.344 -17.328 1 97.5 299 LYS B CA 1
ATOM 5508 C C . LYS B 1 299 ? 22.188 -11.75 -15.93 1 97.5 299 LYS B C 1
ATOM 5510 O O . LYS B 1 299 ? 22.984 -12.172 -15.102 1 97.5 299 LYS B O 1
ATOM 5515 N N . ILE B 1 300 ? 20.938 -11.617 -15.664 1 97.62 300 ILE B N 1
ATOM 5516 C CA . ILE B 1 300 ? 20.359 -12.047 -14.398 1 97.62 300 ILE B CA 1
ATOM 5517 C C . ILE B 1 300 ? 20.641 -13.539 -14.188 1 97.62 300 ILE B C 1
ATOM 5519 O O . ILE B 1 300 ? 21.078 -13.945 -13.117 1 97.62 300 ILE B O 1
ATOM 5523 N N . GLU B 1 301 ? 20.375 -14.305 -15.141 1 96.12 301 GLU B N 1
ATOM 5524 C CA . GLU B 1 301 ? 20.609 -15.742 -15.062 1 96.12 301 GLU B CA 1
ATOM 5525 C C . GLU B 1 301 ? 22.078 -16.047 -14.781 1 96.12 301 GLU B C 1
ATOM 5527 O O . GLU B 1 301 ? 22.406 -16.859 -13.93 1 96.12 301 GLU B O 1
ATOM 5532 N N . GLU B 1 302 ? 22.922 -15.398 -15.484 1 95.12 302 GLU B N 1
ATOM 5533 C CA . GLU B 1 302 ? 24.359 -15.586 -15.305 1 95.12 302 GLU B CA 1
ATOM 5534 C C . GLU B 1 302 ? 24.781 -15.258 -13.875 1 95.12 302 GLU B C 1
ATOM 5536 O O . GLU B 1 302 ? 25.547 -16 -13.266 1 95.12 302 GLU B O 1
ATOM 5541 N N . MET B 1 303 ? 24.281 -14.172 -13.398 1 94.69 303 MET B N 1
ATOM 5542 C CA . MET B 1 303 ? 24.672 -13.688 -12.078 1 94.69 303 MET B CA 1
ATOM 5543 C C . MET B 1 303 ? 24.203 -14.641 -10.984 1 94.69 303 MET B C 1
ATOM 5545 O O . MET B 1 303 ? 24.844 -14.773 -9.953 1 94.69 303 MET B O 1
ATOM 5549 N N . THR B 1 304 ? 23.125 -15.297 -11.172 1 94.19 304 THR B N 1
ATOM 5550 C CA . THR B 1 304 ? 22.516 -16.062 -10.086 1 94.19 304 THR B CA 1
ATOM 5551 C C . THR B 1 304 ? 22.906 -17.531 -10.164 1 94.19 304 THR B C 1
ATOM 5553 O O . THR B 1 304 ? 22.703 -18.281 -9.211 1 94.19 304 THR B O 1
ATOM 5556 N N . GLU B 1 305 ? 23.391 -17.953 -11.234 1 88.25 305 GLU B N 1
ATOM 5557 C CA . GLU B 1 305 ? 23.703 -19.359 -11.484 1 88.25 305 GLU B CA 1
ATOM 5558 C C . GLU B 1 305 ? 24.578 -19.938 -10.375 1 88.25 305 GLU B C 1
ATOM 5560 O O . GLU B 1 305 ? 24.359 -21.078 -9.938 1 88.25 305 GLU B O 1
ATOM 5565 N N . ASP B 1 306 ? 25.469 -19.125 -9.82 1 81.44 306 ASP B N 1
ATOM 5566 C CA . ASP B 1 306 ? 26.422 -19.641 -8.844 1 81.44 306 ASP B CA 1
ATOM 5567 C C . ASP B 1 306 ? 25.922 -19.438 -7.418 1 81.44 306 ASP B C 1
ATOM 5569 O O . ASP B 1 306 ? 26.562 -19.891 -6.461 1 81.44 306 ASP B O 1
ATOM 5573 N N . PHE B 1 307 ? 24.875 -18.781 -7.203 1 83.25 307 PHE B N 1
ATOM 5574 C CA . PHE B 1 307 ? 24.469 -18.422 -5.852 1 83.25 307 PHE B CA 1
ATOM 5575 C C . PHE B 1 307 ? 23.172 -19.125 -5.473 1 83.25 307 PHE B C 1
ATOM 5577 O O . PHE B 1 307 ? 22.688 -19 -4.344 1 83.25 307 PHE B O 1
ATOM 5584 N N . ASP B 1 308 ? 22.438 -19.766 -6.289 1 63.5 308 ASP B N 1
ATOM 5585 C CA . ASP B 1 308 ? 21.203 -20.484 -6.02 1 63.5 308 ASP B CA 1
ATOM 5586 C C . ASP B 1 308 ? 21.453 -21.703 -5.137 1 63.5 308 ASP B C 1
ATOM 5588 O O . ASP B 1 308 ? 20.562 -22.156 -4.422 1 63.5 308 ASP B O 1
ATOM 5592 N N . VAL B 1 309 ? 22.578 -22.156 -5.281 1 54.03 309 VAL B N 1
ATOM 5593 C CA . VAL B 1 309 ? 22.859 -23.375 -4.523 1 54.03 309 VAL B CA 1
ATOM 5594 C C . VAL B 1 309 ? 23.547 -23 -3.205 1 54.03 309 VAL B C 1
ATOM 5596 O O . VAL B 1 309 ? 23.906 -21.844 -2.982 1 54.03 309 VAL B O 1
ATOM 5599 N N . GLU B 1 310 ? 24.703 -23.5 -2.693 1 54.16 310 GLU B N 1
ATOM 5600 C CA . GLU B 1 310 ? 25.438 -23.75 -1.452 1 54.16 310 GLU B CA 1
ATOM 5601 C C . GLU B 1 310 ? 25.922 -22.438 -0.833 1 54.16 310 GLU B C 1
ATOM 5603 O O . GLU B 1 310 ? 25.719 -21.359 -1.401 1 54.16 310 GLU B O 1
ATOM 5608 N N . ASP B 1 311 ? 26.922 -22.375 0.11 1 63.09 311 ASP B N 1
ATOM 5609 C CA . ASP B 1 311 ? 27.656 -21.625 1.125 1 63.09 311 ASP B CA 1
ATOM 5610 C C . ASP B 1 311 ? 28.281 -20.359 0.529 1 63.09 311 ASP B C 1
ATOM 5612 O O . ASP B 1 311 ? 29.047 -19.672 1.199 1 63.09 311 ASP B O 1
ATOM 5616 N N . ASN B 1 312 ? 27.672 -19.906 -0.815 1 83.31 312 ASN B N 1
ATOM 5617 C CA . ASN B 1 312 ? 28.359 -18.734 -1.345 1 83.31 312 ASN B CA 1
ATOM 5618 C C . ASN B 1 312 ? 27.531 -17.469 -1.181 1 83.31 312 ASN B C 1
ATOM 5620 O O . ASN B 1 312 ? 26.328 -17.453 -1.487 1 83.31 312 ASN B O 1
ATOM 5624 N N . ILE B 1 313 ? 28.141 -16.516 -0.774 1 91.56 313 ILE B N 1
ATOM 5625 C CA . ILE B 1 313 ? 27.469 -15.25 -0.54 1 91.56 313 ILE B CA 1
ATOM 5626 C C . ILE B 1 313 ? 27.891 -14.242 -1.603 1 91.56 313 ILE B C 1
ATOM 5628 O O . ILE B 1 313 ? 29.078 -14.023 -1.822 1 91.56 313 ILE B O 1
ATOM 5632 N N . MET B 1 314 ? 26.906 -13.664 -2.301 1 92.75 314 MET B N 1
ATOM 5633 C CA . MET B 1 314 ? 27.125 -12.648 -3.324 1 92.75 314 MET B CA 1
ATOM 5634 C C . MET B 1 314 ? 27.672 -11.367 -2.707 1 92.75 314 MET B C 1
ATOM 5636 O O . MET B 1 314 ? 27.25 -10.953 -1.63 1 92.75 314 MET B O 1
ATOM 5640 N N . PRO B 1 315 ? 28.719 -10.758 -3.383 1 94.44 315 PRO B N 1
ATOM 5641 C CA . PRO B 1 315 ? 29.109 -9.43 -2.904 1 94.44 315 PRO B CA 1
ATOM 5642 C C . PRO B 1 315 ? 27.984 -8.406 -3.002 1 94.44 315 PRO B C 1
ATOM 5644 O O . PRO B 1 315 ? 27.156 -8.469 -3.926 1 94.44 315 PRO B O 1
ATOM 5647 N N . SER B 1 316 ? 28 -7.484 -2.107 1 95.81 316 SER B N 1
ATOM 5648 C CA . SER B 1 316 ? 26.906 -6.52 -2.037 1 95.81 316 SER B CA 1
ATOM 5649 C C . SER B 1 316 ? 26.812 -5.707 -3.322 1 95.81 316 SER B C 1
ATOM 5651 O O . SER B 1 316 ? 25.703 -5.398 -3.779 1 95.81 316 SER B O 1
ATOM 5653 N N . SER B 1 317 ? 27.906 -5.363 -3.912 1 96.88 317 SER B N 1
ATOM 5654 C CA . SER B 1 317 ? 27.875 -4.586 -5.145 1 96.88 317 SER B CA 1
ATOM 5655 C C . SER B 1 317 ? 27.203 -5.367 -6.27 1 96.88 317 SER B C 1
ATOM 5657 O O . SER B 1 317 ? 26.438 -4.797 -7.055 1 96.88 317 SER B O 1
ATOM 5659 N N . MET B 1 318 ? 27.453 -6.617 -6.312 1 95.94 318 MET B N 1
ATOM 5660 C CA . MET B 1 318 ? 26.797 -7.48 -7.297 1 95.94 318 MET B CA 1
ATOM 5661 C C . MET B 1 318 ? 25.312 -7.605 -7.008 1 95.94 318 MET B C 1
ATOM 5663 O O . MET B 1 318 ? 24.484 -7.527 -7.922 1 95.94 318 MET B O 1
ATOM 5667 N N . ALA B 1 319 ? 24.984 -7.789 -5.793 1 97.69 319 ALA B N 1
ATOM 5668 C CA . ALA B 1 319 ? 23.594 -7.934 -5.391 1 97.69 319 ALA B CA 1
ATOM 5669 C C . ALA B 1 319 ? 22.797 -6.68 -5.738 1 97.69 319 ALA B C 1
ATOM 5671 O O . ALA B 1 319 ? 21.641 -6.773 -6.184 1 97.69 319 ALA B O 1
ATOM 5672 N N . LEU B 1 320 ? 23.391 -5.531 -5.527 1 97.94 320 LEU B N 1
ATOM 5673 C CA . LEU B 1 320 ? 22.703 -4.281 -5.844 1 97.94 320 LEU B CA 1
ATOM 5674 C C . LEU B 1 320 ? 22.5 -4.145 -7.348 1 97.94 320 LEU B C 1
ATOM 5676 O O . LEU B 1 320 ? 21.469 -3.637 -7.789 1 97.94 320 LEU B O 1
ATOM 5680 N N . ALA B 1 321 ? 23.453 -4.57 -8.125 1 97.62 321 ALA B N 1
ATOM 5681 C CA . ALA B 1 321 ? 23.266 -4.59 -9.57 1 97.62 321 ALA B CA 1
ATOM 5682 C C . ALA B 1 321 ? 22.125 -5.516 -9.969 1 97.62 321 ALA B C 1
ATOM 5684 O O . ALA B 1 321 ? 21.344 -5.195 -10.859 1 97.62 321 ALA B O 1
ATOM 5685 N N . LEU B 1 322 ? 22.062 -6.629 -9.32 1 97.81 322 LEU B N 1
ATOM 5686 C CA . LEU B 1 322 ? 21 -7.59 -9.578 1 97.81 322 LEU B CA 1
ATOM 5687 C C . LEU B 1 322 ? 19.641 -6.98 -9.266 1 97.81 322 LEU B C 1
ATOM 5689 O O . LEU B 1 322 ? 18.703 -7.125 -10.055 1 97.81 322 LEU B O 1
ATOM 5693 N N . VAL B 1 323 ? 19.531 -6.301 -8.125 1 98.44 323 VAL B N 1
ATOM 5694 C CA . VAL B 1 323 ? 18.297 -5.629 -7.75 1 98.44 323 VAL B CA 1
ATOM 5695 C C . VAL B 1 323 ? 17.891 -4.648 -8.844 1 98.44 323 VAL B C 1
ATOM 5697 O O . VAL B 1 323 ? 16.719 -4.609 -9.25 1 98.44 323 VAL B O 1
ATOM 5700 N N . SER B 1 324 ? 18.812 -3.916 -9.312 1 98.25 324 SER B N 1
ATOM 5701 C CA . SER B 1 324 ? 18.531 -2.93 -10.352 1 98.25 324 SER B CA 1
ATOM 5702 C C . SER B 1 324 ? 18.016 -3.596 -11.617 1 98.25 324 SER B C 1
ATOM 5704 O O . SER B 1 324 ? 17.078 -3.096 -12.25 1 98.25 324 SER B O 1
ATOM 5706 N N . LEU B 1 325 ? 18.594 -4.691 -11.992 1 98.19 325 LEU B N 1
ATOM 5707 C CA . LEU B 1 325 ? 18.156 -5.41 -13.188 1 98.19 325 LEU B CA 1
ATOM 5708 C C . LEU B 1 325 ? 16.734 -5.93 -13.023 1 98.19 325 LEU B C 1
ATOM 5710 O O . LEU B 1 325 ? 15.922 -5.836 -13.945 1 98.19 325 LEU B O 1
ATOM 5714 N N . TYR B 1 326 ? 16.438 -6.5 -11.898 1 98.5 326 TYR B N 1
ATOM 5715 C CA . TYR B 1 326 ? 15.078 -6.984 -11.625 1 98.5 326 TYR B CA 1
ATOM 5716 C C . TYR B 1 326 ? 14.062 -5.852 -11.734 1 98.5 326 TYR B C 1
ATOM 5718 O O . TYR B 1 326 ? 12.992 -6.027 -12.312 1 98.5 326 TYR B O 1
ATOM 5726 N N . GLU B 1 327 ? 14.422 -4.711 -11.172 1 97.19 327 GLU B N 1
ATOM 5727 C CA . GLU B 1 327 ? 13.531 -3.555 -11.219 1 97.19 327 GLU B CA 1
ATOM 5728 C C . GLU B 1 327 ? 13.344 -3.066 -12.656 1 97.19 327 GLU B C 1
ATOM 5730 O O . GLU B 1 327 ? 12.219 -2.758 -13.062 1 97.19 327 GLU B O 1
ATOM 5735 N N . GLN B 1 328 ? 14.414 -2.979 -13.391 1 96.62 328 GLN B N 1
ATOM 5736 C CA . GLN B 1 328 ? 14.344 -2.537 -14.773 1 96.62 328 GLN B CA 1
ATOM 5737 C C . GLN B 1 328 ? 13.469 -3.473 -15.609 1 96.62 328 GLN B C 1
ATOM 5739 O O . GLN B 1 328 ? 12.742 -3.025 -16.5 1 96.62 328 GLN B O 1
ATOM 5744 N N . GLU B 1 329 ? 13.461 -4.723 -15.273 1 98 329 GLU B N 1
ATOM 5745 C CA . GLU B 1 329 ? 12.695 -5.723 -16.016 1 98 329 GLU B CA 1
ATOM 5746 C C . GLU B 1 329 ? 11.312 -5.918 -15.398 1 98 329 GLU B C 1
ATOM 5748 O O . GLU B 1 329 ? 10.57 -6.816 -15.797 1 98 329 GLU B O 1
ATOM 5753 N N . ARG B 1 330 ? 10.977 -5.18 -14.43 1 97.75 330 ARG B N 1
ATOM 5754 C CA . ARG B 1 330 ? 9.672 -5.184 -13.773 1 97.75 330 ARG B CA 1
ATOM 5755 C C . ARG B 1 330 ? 9.32 -6.578 -13.266 1 97.75 330 ARG B C 1
ATOM 5757 O O . ARG B 1 330 ? 8.188 -7.039 -13.43 1 97.75 330 ARG B O 1
ATOM 5764 N N . LEU B 1 331 ? 10.367 -7.246 -12.781 1 98.12 331 LEU B N 1
ATOM 5765 C CA . LEU B 1 331 ? 10.172 -8.539 -12.133 1 98.12 331 LEU B CA 1
ATOM 5766 C C . LEU B 1 331 ? 9.844 -8.359 -10.656 1 98.12 331 LEU B C 1
ATOM 5768 O O . LEU B 1 331 ? 10.602 -8.797 -9.789 1 98.12 331 LEU B O 1
ATOM 5772 N N . TYR B 1 332 ? 8.648 -7.887 -10.391 1 97.06 332 TYR B N 1
ATOM 5773 C CA . TYR B 1 332 ? 8.289 -7.363 -9.078 1 97.06 332 TYR B CA 1
ATOM 5774 C C . TYR B 1 332 ? 7.988 -8.5 -8.102 1 97.06 332 TYR B C 1
ATOM 5776 O O . TYR B 1 332 ? 8 -8.297 -6.887 1 97.06 332 TYR B O 1
ATOM 5784 N N . GLY B 1 333 ? 7.66 -9.648 -8.523 1 96.19 333 GLY B N 1
ATOM 5785 C CA . GLY B 1 333 ? 7.555 -10.82 -7.664 1 96.19 333 GLY B CA 1
ATOM 5786 C C . GLY B 1 333 ? 8.898 -11.461 -7.363 1 96.19 333 GLY B C 1
ATOM 5787 O O . GLY B 1 333 ? 9.375 -11.414 -6.23 1 96.19 333 GLY B O 1
ATOM 5788 N N . PRO B 1 334 ? 9.562 -11.844 -8.422 1 97 334 PRO B N 1
ATOM 5789 C CA . PRO B 1 334 ? 10.836 -12.555 -8.273 1 97 334 PRO B CA 1
ATOM 5790 C C . PRO B 1 334 ? 11.922 -11.688 -7.637 1 97 334 PRO B C 1
ATOM 5792 O O . PRO B 1 334 ? 12.961 -12.203 -7.211 1 97 334 PRO B O 1
ATOM 5795 N N . VAL B 1 335 ? 11.727 -10.375 -7.531 1 98 335 VAL B N 1
ATOM 5796 C CA . VAL B 1 335 ? 12.742 -9.484 -6.988 1 98 335 VAL B CA 1
ATOM 5797 C C . VAL B 1 335 ? 13.016 -9.844 -5.527 1 98 335 VAL B C 1
ATOM 5799 O O . VAL B 1 335 ? 14.047 -9.453 -4.973 1 98 335 VAL B O 1
ATOM 5802 N N . ALA B 1 336 ? 12.133 -10.555 -4.906 1 97.38 336 ALA B N 1
ATOM 5803 C CA . ALA B 1 336 ? 12.336 -11.031 -3.539 1 97.38 336 ALA B CA 1
ATOM 5804 C C . ALA B 1 336 ? 13.664 -11.766 -3.402 1 97.38 336 ALA B C 1
ATOM 5806 O O . ALA B 1 336 ? 14.359 -11.617 -2.393 1 97.38 336 ALA B O 1
ATOM 5807 N N . ASP B 1 337 ? 14.008 -12.469 -4.371 1 96.31 337 ASP B N 1
ATOM 5808 C CA . ASP B 1 337 ? 15.258 -13.211 -4.352 1 96.31 337 ASP B CA 1
ATOM 5809 C C . ASP B 1 337 ? 16.453 -12.266 -4.41 1 96.31 337 ASP B C 1
ATOM 5811 O O . ASP B 1 337 ? 17.453 -12.477 -3.711 1 96.31 337 ASP B O 1
ATOM 5815 N N . ALA B 1 338 ? 16.375 -11.289 -5.293 1 97.81 338 ALA B N 1
ATOM 5816 C CA . ALA B 1 338 ? 17.453 -10.305 -5.375 1 97.81 338 ALA B CA 1
ATOM 5817 C C . ALA B 1 338 ? 17.625 -9.578 -4.047 1 97.81 338 ALA B C 1
ATOM 5819 O O . ALA B 1 338 ? 18.766 -9.328 -3.613 1 97.81 338 ALA B O 1
ATOM 5820 N N . TYR B 1 339 ? 16.547 -9.234 -3.395 1 98.31 339 TYR B N 1
ATOM 5821 C CA . TYR B 1 339 ? 16.609 -8.594 -2.082 1 98.31 339 TYR B CA 1
ATOM 5822 C C . TYR B 1 339 ? 17.25 -9.523 -1.06 1 98.31 339 TYR B C 1
ATOM 5824 O O . TYR B 1 339 ? 18.031 -9.078 -0.206 1 98.31 339 TYR B O 1
ATOM 5832 N N . ARG B 1 340 ? 16.922 -10.766 -1.107 1 97.5 340 ARG B N 1
ATOM 5833 C CA . ARG B 1 340 ? 17.531 -11.742 -0.203 1 97.5 340 ARG B CA 1
ATOM 5834 C C . ARG B 1 340 ? 19.047 -11.797 -0.4 1 97.5 340 ARG B C 1
ATOM 5836 O O . ARG B 1 340 ? 19.812 -11.812 0.573 1 97.5 340 ARG B O 1
ATOM 5843 N N . TYR B 1 341 ? 19.484 -11.82 -1.681 1 96.94 341 TYR B N 1
ATOM 5844 C CA . TYR B 1 341 ? 20.922 -11.805 -1.96 1 96.94 341 TYR B CA 1
ATOM 5845 C C . TYR B 1 341 ? 21.578 -10.562 -1.377 1 96.94 341 TYR B C 1
ATOM 5847 O O . TYR B 1 341 ? 22.656 -10.648 -0.774 1 96.94 341 TYR B O 1
ATOM 5855 N N . ALA B 1 342 ? 20.922 -9.445 -1.536 1 98.06 342 ALA B N 1
ATOM 5856 C CA . ALA B 1 342 ? 21.469 -8.188 -1.028 1 98.06 342 ALA B CA 1
ATOM 5857 C C . ALA B 1 342 ? 21.547 -8.203 0.497 1 98.06 342 ALA B C 1
ATOM 5859 O O . ALA B 1 342 ? 22.562 -7.816 1.079 1 98.06 342 ALA B O 1
ATOM 5860 N N . ALA B 1 343 ? 20.516 -8.664 1.13 1 98.19 343 ALA B N 1
ATOM 5861 C CA . ALA B 1 343 ? 20.484 -8.727 2.59 1 98.19 343 ALA B CA 1
ATOM 5862 C C . ALA B 1 343 ? 21.609 -9.594 3.127 1 98.19 343 ALA B C 1
ATOM 5864 O O . ALA B 1 343 ? 22.328 -9.195 4.051 1 98.19 343 ALA B O 1
ATOM 5865 N N . THR B 1 344 ? 21.781 -10.711 2.547 1 96.75 344 THR B N 1
ATOM 5866 C CA . THR B 1 344 ? 22.812 -11.648 2.977 1 96.75 344 THR B CA 1
ATOM 5867 C C . THR B 1 344 ? 24.203 -11.078 2.703 1 96.75 344 THR B C 1
ATOM 5869 O O . THR B 1 344 ? 25.125 -11.258 3.502 1 96.75 344 THR B O 1
ATOM 5872 N N . ALA B 1 345 ? 24.312 -10.438 1.581 1 96.62 345 ALA B N 1
ATOM 5873 C CA . ALA B 1 345 ? 25.594 -9.812 1.232 1 96.62 345 ALA B CA 1
ATOM 5874 C C . ALA B 1 345 ? 26 -8.773 2.27 1 96.62 345 ALA B C 1
ATOM 5876 O O . ALA B 1 345 ? 27.109 -8.797 2.787 1 96.62 345 ALA B O 1
ATOM 5877 N N . PHE B 1 346 ? 25.094 -7.906 2.615 1 97.75 346 PHE B N 1
ATOM 5878 C CA . PHE B 1 346 ? 25.375 -6.859 3.588 1 97.75 346 PHE B CA 1
ATOM 5879 C C . PHE B 1 346 ? 25.641 -7.457 4.965 1 97.75 346 PHE B C 1
ATOM 5881 O O . PHE B 1 346 ? 26.5 -6.965 5.707 1 97.75 346 PHE B O 1
ATOM 5888 N N . CYS B 1 347 ? 24.891 -8.469 5.293 1 96.94 347 CYS B N 1
ATOM 5889 C CA . CYS B 1 347 ? 25.141 -9.188 6.543 1 96.94 347 CYS B CA 1
ATOM 5890 C C . CYS B 1 347 ? 26.562 -9.719 6.602 1 96.94 347 CYS B C 1
ATOM 5892 O O . CYS B 1 347 ? 27.281 -9.484 7.578 1 96.94 347 CYS B O 1
ATOM 5894 N N . ALA B 1 348 ? 27 -10.312 5.582 1 96 348 ALA B N 1
ATOM 5895 C CA . ALA B 1 348 ? 28.344 -10.883 5.523 1 96 348 ALA B CA 1
ATOM 5896 C C . ALA B 1 348 ? 29.422 -9.797 5.59 1 96 348 ALA B C 1
ATOM 5898 O O . ALA B 1 348 ? 30.516 -10.031 6.086 1 96 348 ALA B O 1
ATOM 5899 N N . GLU B 1 349 ? 29.109 -8.703 5.152 1 96.44 349 GLU B N 1
ATOM 5900 C CA . GLU B 1 349 ? 30.047 -7.578 5.16 1 96.44 349 GLU B CA 1
ATOM 5901 C C . GLU B 1 349 ? 29.922 -6.77 6.445 1 96.44 349 GLU B C 1
ATOM 5903 O O . GLU B 1 349 ? 30.453 -5.668 6.547 1 96.44 349 GLU B O 1
ATOM 5908 N N . LYS B 1 350 ? 29.094 -7.207 7.344 1 96.88 350 LYS B N 1
ATOM 5909 C CA . LYS B 1 350 ? 28.906 -6.629 8.672 1 96.88 350 LYS B CA 1
ATOM 5910 C C . LYS B 1 350 ? 28.25 -5.25 8.578 1 96.88 350 LYS B C 1
ATOM 5912 O O . LYS B 1 350 ? 28.562 -4.355 9.367 1 96.88 350 LYS B O 1
ATOM 5917 N N . ASP B 1 351 ? 27.562 -5.055 7.582 1 97.19 351 ASP B N 1
ATOM 5918 C CA . ASP B 1 351 ? 26.719 -3.861 7.461 1 97.19 351 ASP B CA 1
ATOM 5919 C C . ASP B 1 351 ? 25.312 -4.121 7.98 1 97.19 351 ASP B C 1
ATOM 5921 O O . ASP B 1 351 ? 24.422 -4.52 7.223 1 97.19 351 ASP B O 1
ATOM 5925 N N . ARG B 1 352 ? 25.125 -3.783 9.172 1 97.12 352 ARG B N 1
ATOM 5926 C CA . ARG B 1 352 ? 23.875 -4.078 9.875 1 97.12 352 ARG B CA 1
ATOM 5927 C C . ARG B 1 352 ? 22.688 -3.434 9.18 1 97.12 352 ARG B C 1
ATOM 5929 O O . ARG B 1 352 ? 21.672 -4.086 8.953 1 97.12 352 ARG B O 1
ATOM 5936 N N . TRP B 1 353 ? 22.812 -2.254 8.812 1 97 353 TRP B N 1
ATOM 5937 C CA . TRP B 1 353 ? 21.672 -1.478 8.352 1 97 353 TRP B CA 1
ATOM 5938 C C . TRP B 1 353 ? 21.328 -1.813 6.902 1 97 353 TRP B C 1
ATOM 5940 O O . TRP B 1 353 ? 20.156 -1.822 6.52 1 97 353 TRP B O 1
ATOM 5950 N N . GLY B 1 354 ? 22.406 -2.098 6.133 1 97.69 354 GLY B N 1
ATOM 5951 C CA . GLY B 1 354 ? 22.125 -2.646 4.812 1 97.69 354 GLY B CA 1
ATOM 5952 C C . GLY B 1 354 ? 21.375 -3.959 4.859 1 97.69 354 GLY B C 1
ATOM 5953 O O . GLY B 1 354 ? 20.438 -4.172 4.082 1 97.69 354 GLY B O 1
ATOM 5954 N N . ALA B 1 355 ? 21.766 -4.758 5.734 1 98.38 355 ALA B N 1
ATOM 5955 C CA . ALA B 1 355 ? 21.078 -6.039 5.91 1 98.38 355 ALA B CA 1
ATOM 5956 C C . ALA B 1 355 ? 19.625 -5.84 6.312 1 98.38 355 ALA B C 1
ATOM 5958 O O . ALA B 1 355 ? 18.734 -6.477 5.758 1 98.38 355 ALA B O 1
ATOM 5959 N N . ILE B 1 356 ? 19.422 -4.938 7.246 1 98.25 356 ILE B N 1
ATOM 5960 C CA . ILE B 1 356 ? 18.062 -4.68 7.742 1 98.25 356 ILE B CA 1
ATOM 5961 C C . ILE B 1 356 ? 17.203 -4.137 6.609 1 98.25 356 ILE B C 1
ATOM 5963 O O . ILE B 1 356 ? 16.062 -4.578 6.422 1 98.25 356 ILE B O 1
ATOM 5967 N N . LYS B 1 357 ? 17.672 -3.23 5.828 1 98.25 357 LYS B N 1
ATOM 5968 C CA . LYS B 1 357 ? 16.938 -2.635 4.715 1 98.25 357 LYS B CA 1
ATOM 5969 C C . LYS B 1 357 ? 16.469 -3.705 3.734 1 98.25 357 LYS B C 1
ATOM 5971 O O . LYS B 1 357 ? 15.266 -3.834 3.482 1 98.25 357 LYS B O 1
ATOM 5976 N N . TYR B 1 358 ? 17.375 -4.488 3.283 1 98.69 358 TYR B N 1
ATOM 5977 C CA . TYR B 1 358 ? 17.031 -5.414 2.209 1 98.69 358 TYR B CA 1
ATOM 5978 C C . TYR B 1 358 ? 16.312 -6.645 2.75 1 98.69 358 TYR B C 1
ATOM 5980 O O . TYR B 1 358 ? 15.508 -7.258 2.051 1 98.69 358 TYR B O 1
ATOM 5988 N N . ALA B 1 359 ? 16.578 -7.012 4.004 1 98.75 359 ALA B N 1
ATOM 5989 C CA . ALA B 1 359 ? 15.812 -8.094 4.613 1 98.75 359 ALA B CA 1
ATOM 5990 C C . ALA B 1 359 ? 14.336 -7.723 4.707 1 98.75 359 ALA B C 1
ATOM 5992 O O . ALA B 1 359 ? 13.469 -8.547 4.418 1 98.75 359 ALA B O 1
ATOM 5993 N N . ASN B 1 360 ? 14.078 -6.52 5.09 1 98.62 360 ASN B N 1
ATOM 5994 C CA . ASN B 1 360 ? 12.688 -6.094 5.172 1 98.62 360 ASN B CA 1
ATOM 5995 C C . ASN B 1 360 ? 12.023 -6.062 3.797 1 98.62 360 ASN B C 1
ATOM 5997 O O . ASN B 1 360 ? 10.859 -6.426 3.658 1 98.62 360 ASN B O 1
ATOM 6001 N N . LEU B 1 361 ? 12.719 -5.629 2.807 1 98.56 361 LEU B N 1
ATOM 6002 C CA . LEU B 1 361 ? 12.195 -5.664 1.446 1 98.56 361 LEU B CA 1
ATOM 6003 C C . LEU B 1 361 ? 11.922 -7.094 1.003 1 98.56 361 LEU B C 1
ATOM 6005 O O . LEU B 1 361 ? 10.883 -7.375 0.397 1 98.56 361 LEU B O 1
ATOM 6009 N N . ALA B 1 362 ? 12.852 -7.957 1.364 1 98.62 362 ALA B N 1
ATOM 6010 C CA . ALA B 1 362 ? 12.703 -9.367 1.012 1 98.62 362 ALA B CA 1
ATOM 6011 C C . ALA B 1 362 ? 11.5 -9.984 1.715 1 98.62 362 ALA B C 1
ATOM 6013 O O . ALA B 1 362 ? 10.789 -10.805 1.133 1 98.62 362 ALA B O 1
ATOM 6014 N N . VAL B 1 363 ? 11.305 -9.594 2.922 1 98.5 363 VAL B N 1
ATOM 6015 C CA . VAL B 1 363 ? 10.172 -10.125 3.676 1 98.5 363 VAL B CA 1
ATOM 6016 C C . VAL B 1 363 ? 8.859 -9.719 2.994 1 98.5 363 VAL B C 1
ATOM 6018 O O . VAL B 1 363 ? 8.016 -10.57 2.711 1 98.5 363 VAL B O 1
ATOM 6021 N N . GLU B 1 364 ? 8.695 -8.477 2.725 1 97.69 364 GLU B N 1
ATOM 6022 C CA . GLU B 1 364 ? 7.453 -7.977 2.141 1 97.69 364 GLU B CA 1
ATOM 6023 C C . GLU B 1 364 ? 7.176 -8.625 0.788 1 97.69 364 GLU B C 1
ATOM 6025 O O . GLU B 1 364 ? 6.09 -9.164 0.561 1 97.69 364 GLU B O 1
ATOM 6030 N N . THR B 1 365 ? 8.141 -8.648 -0.064 1 97.94 365 THR B N 1
ATOM 6031 C CA . THR B 1 365 ? 7.941 -9.164 -1.414 1 97.94 365 THR B CA 1
ATOM 6032 C C . THR B 1 365 ? 7.883 -10.688 -1.405 1 97.94 365 THR B C 1
ATOM 6034 O O . THR B 1 365 ? 7.125 -11.289 -2.17 1 97.94 365 THR B O 1
ATOM 6037 N N . GLY B 1 366 ? 8.648 -11.305 -0.562 1 98.12 366 GLY B N 1
ATOM 6038 C CA . GLY B 1 366 ? 8.656 -12.758 -0.463 1 98.12 366 GLY B CA 1
ATOM 6039 C C . GLY B 1 366 ? 7.34 -13.328 0.012 1 98.12 366 GLY B C 1
ATOM 6040 O O . GLY B 1 366 ? 6.914 -14.391 -0.451 1 98.12 366 GLY B O 1
ATOM 6041 N N . MET B 1 367 ? 6.73 -12.641 0.906 1 97.81 367 MET B N 1
ATOM 6042 C CA . MET B 1 367 ? 5.426 -13.102 1.384 1 97.81 367 MET B CA 1
ATOM 6043 C C . MET B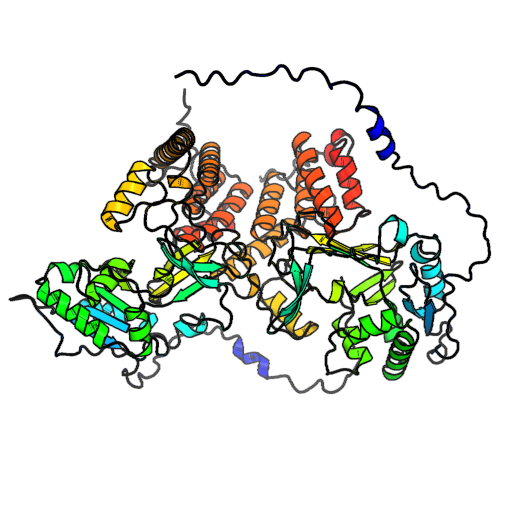 1 367 ? 4.41 -13.141 0.247 1 97.81 367 MET B C 1
ATOM 6045 O O . MET B 1 367 ? 3.564 -14.031 0.195 1 97.81 367 MET B O 1
ATOM 6049 N N . LEU B 1 368 ? 4.516 -12.18 -0.643 1 97.69 368 LEU B N 1
ATOM 6050 C CA . LEU B 1 368 ? 3.561 -12.078 -1.741 1 97.69 368 LEU B CA 1
ATOM 6051 C C . LEU B 1 368 ? 3.859 -13.109 -2.82 1 97.69 368 LEU B C 1
ATOM 6053 O O . LEU B 1 368 ? 2.941 -13.711 -3.381 1 97.69 368 LEU B O 1
ATOM 6057 N N . GLU B 1 369 ? 5.121 -13.32 -3.039 1 96.81 369 GLU B N 1
ATOM 6058 C CA . GLU B 1 369 ? 5.555 -14.172 -4.141 1 96.81 369 GLU B CA 1
ATOM 6059 C C . GLU B 1 369 ? 5.574 -15.641 -3.729 1 96.81 369 GLU B C 1
ATOM 6061 O O . GLU B 1 369 ? 5.184 -16.516 -4.508 1 96.81 369 GLU B O 1
ATOM 6066 N N . HIS B 1 370 ? 6.008 -15.906 -2.494 1 96.06 370 HIS B N 1
ATOM 6067 C CA . HIS B 1 370 ? 6.301 -17.281 -2.104 1 96.06 370 HIS B CA 1
ATOM 6068 C C . HIS B 1 370 ? 5.332 -17.766 -1.034 1 96.06 370 HIS B C 1
ATOM 6070 O O . HIS B 1 370 ? 5.18 -18.969 -0.831 1 96.06 370 HIS B O 1
ATOM 6076 N N . GLY B 1 371 ? 4.715 -16.859 -0.357 1 96.81 371 GLY B N 1
ATOM 6077 C CA . GLY B 1 371 ? 3.752 -17.25 0.661 1 96.81 371 GLY B CA 1
ATOM 6078 C C . GLY B 1 371 ? 4.145 -16.797 2.057 1 96.81 371 GLY B C 1
ATOM 6079 O O . GLY B 1 371 ? 5.328 -16.578 2.336 1 96.81 371 GLY B O 1
ATOM 6080 N N . PHE B 1 372 ? 3.215 -16.781 2.939 1 95 372 PHE B N 1
ATOM 6081 C CA . PHE B 1 372 ? 3.348 -16.203 4.273 1 95 372 PHE B CA 1
ATOM 6082 C C . PHE B 1 372 ? 4.309 -17.031 5.121 1 95 372 PHE B C 1
ATOM 6084 O O . PHE B 1 372 ? 5.004 -16.484 5.984 1 95 372 PHE B O 1
ATOM 6091 N N . ASN B 1 373 ? 4.332 -18.297 4.871 1 93.25 373 ASN B N 1
ATOM 6092 C CA . ASN B 1 373 ? 5.098 -19.203 5.727 1 93.25 373 ASN B CA 1
ATOM 6093 C C . ASN B 1 373 ? 6.32 -19.766 5.008 1 93.25 373 ASN B C 1
ATOM 6095 O O . ASN B 1 373 ? 6.863 -20.797 5.406 1 93.25 373 ASN B O 1
ATOM 6099 N N . ASP B 1 374 ? 6.688 -19.141 3.967 1 96 374 ASP B N 1
ATOM 6100 C CA . ASP B 1 374 ? 7.875 -19.547 3.225 1 96 374 ASP B CA 1
ATOM 6101 C C . ASP B 1 374 ? 9.117 -19.5 4.109 1 96 374 ASP B C 1
ATOM 6103 O O . ASP B 1 374 ? 9.32 -18.562 4.867 1 96 374 ASP B O 1
ATOM 6107 N N . PRO B 1 375 ? 9.969 -20.516 4.02 1 95.44 375 PRO B N 1
ATOM 6108 C CA . PRO B 1 375 ? 11.148 -20.578 4.887 1 95.44 375 PRO B CA 1
ATOM 6109 C C . PRO B 1 375 ? 12.102 -19.406 4.676 1 95.44 375 PRO B C 1
ATOM 6111 O O . PRO B 1 375 ? 12.711 -18.922 5.633 1 95.44 375 PRO B O 1
ATOM 6114 N N . ASP B 1 376 ? 12.312 -19 3.445 1 95.12 376 ASP B N 1
ATOM 6115 C CA . ASP B 1 376 ? 13.195 -17.875 3.18 1 95.12 376 ASP B CA 1
ATOM 6116 C C . ASP B 1 376 ? 12.656 -16.594 3.807 1 95.12 376 ASP B C 1
ATOM 6118 O O . ASP B 1 376 ? 13.422 -15.75 4.27 1 95.12 376 ASP B O 1
ATOM 6122 N N . VAL B 1 377 ? 11.328 -16.422 3.779 1 97.38 377 VAL B N 1
ATOM 6123 C CA . VAL B 1 377 ? 10.703 -15.266 4.406 1 97.38 377 VAL B CA 1
ATOM 6124 C C . VAL B 1 377 ? 11.016 -15.25 5.898 1 97.38 377 VAL B C 1
ATOM 6126 O O . VAL B 1 377 ? 11.383 -14.219 6.457 1 97.38 377 VAL B O 1
ATOM 6129 N N . LYS B 1 378 ? 10.922 -16.375 6.543 1 96.88 378 LYS B N 1
ATOM 6130 C CA . LYS B 1 378 ? 11.211 -16.484 7.973 1 96.88 378 LYS B CA 1
ATOM 6131 C C . LYS B 1 378 ? 12.664 -16.125 8.273 1 96.88 378 LYS B C 1
ATOM 6133 O O . LYS B 1 378 ? 12.945 -15.43 9.242 1 96.88 378 LYS B O 1
ATOM 6138 N N . LEU B 1 379 ? 13.523 -16.625 7.43 1 96.81 379 LEU B N 1
ATOM 6139 C CA . LEU B 1 379 ? 14.938 -16.312 7.598 1 96.81 379 LEU B CA 1
ATOM 6140 C C . LEU B 1 379 ? 15.18 -14.805 7.48 1 96.81 379 LEU B C 1
ATOM 6142 O O . LEU B 1 379 ? 15.953 -14.234 8.25 1 96.81 379 LEU B O 1
ATOM 6146 N N . MET B 1 380 ? 14.57 -14.203 6.512 1 98.12 380 MET B N 1
ATOM 6147 C CA . MET B 1 380 ? 14.734 -12.766 6.316 1 98.12 380 MET B CA 1
ATOM 6148 C C . MET B 1 380 ? 14.133 -11.977 7.477 1 98.12 380 MET B C 1
ATOM 6150 O O . MET B 1 380 ? 14.641 -10.914 7.84 1 98.12 380 MET B O 1
ATOM 6154 N N . GLU B 1 381 ? 13.047 -12.453 8.047 1 98 381 GLU B N 1
ATOM 6155 C CA . GLU B 1 381 ? 12.484 -11.812 9.242 1 98 381 GLU B CA 1
ATOM 6156 C C . GLU B 1 381 ? 13.492 -11.812 10.391 1 98 381 GLU B C 1
ATOM 6158 O O . GLU B 1 381 ? 13.641 -10.812 11.094 1 98 381 GLU B O 1
ATOM 6163 N N . GLN B 1 382 ? 14.148 -12.914 10.586 1 97.69 382 GLN B N 1
ATOM 6164 C CA . GLN B 1 382 ? 15.18 -13.008 11.609 1 97.69 382 GLN B CA 1
ATOM 6165 C C . GLN B 1 382 ? 16.344 -12.062 11.312 1 97.69 382 GLN B C 1
ATOM 6167 O O . GLN B 1 382 ? 16.828 -11.367 12.211 1 97.69 382 GLN B O 1
ATOM 6172 N N . LEU B 1 383 ? 16.719 -12.055 10.062 1 97.69 383 LEU B N 1
ATOM 6173 C CA . LEU B 1 383 ? 17.812 -11.188 9.656 1 97.69 383 LEU B CA 1
ATOM 6174 C C . LEU B 1 383 ? 17.469 -9.719 9.852 1 97.69 383 LEU B C 1
ATOM 6176 O O . LEU B 1 383 ? 18.312 -8.922 10.266 1 97.69 383 LEU B O 1
ATOM 6180 N N . ALA B 1 384 ? 16.266 -9.359 9.562 1 97.69 384 ALA B N 1
ATOM 6181 C CA . ALA B 1 384 ? 15.797 -7.98 9.711 1 97.69 384 ALA B CA 1
ATOM 6182 C C . ALA B 1 384 ? 15.797 -7.559 11.18 1 97.69 384 ALA B C 1
ATOM 6184 O O . ALA B 1 384 ? 15.977 -6.379 11.492 1 97.69 384 ALA B O 1
ATOM 6185 N N . THR B 1 385 ? 15.641 -8.539 12.055 1 96.5 385 THR B N 1
ATOM 6186 C CA . THR B 1 385 ? 15.531 -8.258 13.477 1 96.5 385 THR B CA 1
ATOM 6187 C C . THR B 1 385 ? 16.906 -8.172 14.125 1 96.5 385 THR B C 1
ATOM 6189 O O . THR B 1 385 ? 17.203 -7.238 14.875 1 96.5 385 THR B O 1
ATOM 6192 N N . SER B 1 386 ? 17.766 -9.18 13.812 1 96.19 386 SER B N 1
ATOM 6193 C CA . SER B 1 386 ? 19.078 -9.258 14.453 1 96.19 386 SER B CA 1
ATOM 6194 C C . SER B 1 386 ? 20.125 -9.797 13.5 1 96.19 386 SER B C 1
ATOM 6196 O O . SER B 1 386 ? 20.609 -10.93 13.664 1 96.19 386 SER B O 1
ATOM 6198 N N . PRO B 1 387 ? 20.625 -8.938 12.672 1 96.56 387 PRO B N 1
ATOM 6199 C CA . PRO B 1 387 ? 21.609 -9.406 11.695 1 96.56 387 PRO B CA 1
ATOM 6200 C C . PRO B 1 387 ? 22.844 -10.023 12.352 1 96.56 387 PRO B C 1
ATOM 6202 O O . PRO B 1 387 ? 23.359 -11.047 11.883 1 96.56 387 PRO B O 1
ATOM 6205 N N . GLU B 1 388 ? 23.281 -9.555 13.445 1 96.62 388 GLU B N 1
ATOM 6206 C CA . GLU B 1 388 ? 24.547 -9.938 14.07 1 96.62 388 GLU B CA 1
ATOM 6207 C C . GLU B 1 388 ? 24.469 -11.344 14.648 1 96.62 388 GLU B C 1
ATOM 6209 O O . GLU B 1 388 ? 25.5 -11.938 14.984 1 96.62 388 GLU B O 1
ATOM 6214 N N . THR B 1 389 ? 23.297 -11.875 14.734 1 96.31 389 THR B N 1
ATOM 6215 C CA . THR B 1 389 ? 23.156 -13.211 15.305 1 96.31 389 THR B CA 1
ATOM 6216 C C . THR B 1 389 ? 22.969 -14.25 14.211 1 96.31 389 THR B C 1
ATOM 6218 O O . THR B 1 389 ? 22.906 -15.453 14.492 1 96.31 389 THR B O 1
ATOM 6221 N N . GLN B 1 390 ? 22.906 -13.789 13.008 1 95 390 GLN B N 1
ATOM 6222 C CA . GLN B 1 390 ? 22.641 -14.719 11.914 1 95 390 GLN B CA 1
ATOM 6223 C C . GLN B 1 390 ? 23.922 -15.305 11.359 1 95 390 GLN B C 1
ATOM 6225 O O . GLN B 1 390 ? 24.984 -14.672 11.414 1 95 390 GLN B O 1
ATOM 6230 N N . PRO B 1 391 ? 23.891 -16.484 10.781 1 92.56 391 PRO B N 1
ATOM 6231 C CA . PRO B 1 391 ? 25.078 -17.172 10.273 1 92.56 391 PRO B CA 1
ATOM 6232 C C . PRO B 1 391 ? 25.859 -16.328 9.266 1 92.56 391 PRO B C 1
ATOM 6234 O O . PRO B 1 391 ? 27.094 -16.375 9.242 1 92.56 391 PRO B O 1
ATOM 6237 N N . CYS B 1 392 ? 25.203 -15.562 8.453 1 93.81 392 CYS B N 1
ATOM 6238 C CA . CYS B 1 392 ? 25.875 -14.766 7.426 1 93.81 392 CYS B CA 1
ATOM 6239 C C . CYS B 1 392 ? 26.812 -13.742 8.055 1 93.81 392 CYS B C 1
ATOM 6241 O O . CYS B 1 392 ? 27.797 -13.336 7.434 1 93.81 392 CYS B O 1
ATOM 6243 N N . TRP B 1 393 ? 26.562 -13.359 9.227 1 95.25 393 TRP B N 1
ATOM 6244 C CA . TRP B 1 393 ? 27.391 -12.367 9.914 1 95.25 393 TRP B CA 1
ATOM 6245 C C . TRP B 1 393 ? 28.766 -12.938 10.242 1 95.25 393 TRP B C 1
ATOM 6247 O O . TRP B 1 393 ? 29.75 -12.195 10.352 1 95.25 393 TRP B O 1
ATOM 6257 N N . PHE B 1 394 ? 28.844 -14.211 10.398 1 92 394 PHE B N 1
ATOM 6258 C CA . PHE B 1 394 ? 30.078 -14.883 10.797 1 92 394 PHE B CA 1
ATOM 6259 C C . PHE B 1 394 ? 30.75 -15.539 9.594 1 92 394 PHE B C 1
ATOM 6261 O O . PHE B 1 394 ? 31.703 -16.297 9.75 1 92 394 PHE B O 1
ATOM 6268 N N . HIS B 1 395 ? 30.141 -15.242 8.523 1 83.81 395 HIS B N 1
ATOM 6269 C CA . HIS B 1 395 ? 30.703 -15.812 7.305 1 83.81 395 HIS B CA 1
ATOM 6270 C C . HIS B 1 395 ? 32.094 -15.234 7.02 1 83.81 395 HIS B C 1
ATOM 6272 O O . HIS B 1 395 ? 32.25 -14.016 7.027 1 83.81 395 HIS B O 1
ATOM 6278 N N . ALA B 1 396 ? 33.25 -15.906 7.234 1 65.44 396 ALA B N 1
ATOM 6279 C CA . ALA B 1 396 ? 34.625 -15.492 7 1 65.44 396 ALA B CA 1
ATOM 6280 C C . ALA B 1 396 ? 34.844 -15.117 5.535 1 65.44 396 ALA B C 1
ATOM 6282 O O . ALA B 1 396 ? 34.312 -15.773 4.633 1 65.44 396 ALA B O 1
ATOM 6283 N N . LYS B 1 397 ? 35.031 -13.688 5.211 1 54.09 397 LYS B N 1
ATOM 6284 C CA . LYS B 1 397 ? 35.438 -13.242 3.883 1 54.09 397 LYS B CA 1
ATOM 6285 C C . LYS B 1 397 ? 36.406 -14.234 3.242 1 54.09 397 LYS B C 1
ATOM 6287 O O . LYS B 1 397 ? 37.469 -14.508 3.787 1 54.09 397 LYS B O 1
ATOM 6292 N N . ASP B 1 398 ? 36 -15.164 2.701 1 42.19 398 ASP B N 1
ATOM 6293 C CA . ASP B 1 398 ? 37.094 -15.828 1.982 1 42.19 398 ASP B CA 1
ATOM 6294 C C . ASP B 1 398 ? 37.812 -14.859 1.052 1 42.19 398 ASP B C 1
ATOM 6296 O O . ASP B 1 398 ? 37.156 -14.094 0.331 1 42.19 398 ASP B O 1
ATOM 6300 N N . GLY B 1 399 ? 38.969 -14.227 1.424 1 38.34 399 GLY B N 1
ATOM 6301 C CA . GLY B 1 399 ? 40 -13.5 0.699 1 38.34 399 GLY B CA 1
ATOM 6302 C C . GLY B 1 399 ? 40.031 -13.82 -0.783 1 38.34 399 GLY B C 1
ATOM 6303 O O . GLY B 1 399 ? 40.938 -13.367 -1.506 1 38.34 399 GLY B O 1
ATOM 6304 N N . HIS B 1 400 ? 39.438 -14.883 -1.34 1 36.16 400 HIS B N 1
ATOM 6305 C CA . HIS B 1 400 ? 40.031 -15.305 -2.607 1 36.16 400 HIS B CA 1
ATOM 6306 C C . HIS B 1 400 ? 39.562 -14.414 -3.754 1 36.16 400 HIS B C 1
ATOM 6308 O O . HIS B 1 400 ? 40.094 -14.508 -4.871 1 36.16 400 HIS B O 1
ATOM 6314 N N . THR B 1 401 ? 38.312 -14.023 -3.965 1 35.31 401 THR B N 1
ATOM 6315 C CA . THR B 1 401 ? 38.156 -13.734 -5.387 1 35.31 401 THR B CA 1
ATOM 6316 C C . THR B 1 401 ? 38.656 -12.328 -5.707 1 35.31 401 THR B C 1
ATOM 6318 O O . THR B 1 401 ? 37.969 -11.344 -5.453 1 35.31 401 THR B O 1
ATOM 6321 N N . GLU B 1 402 ? 39.875 -11.898 -5.363 1 31.52 402 GLU B N 1
ATOM 6322 C CA . GLU B 1 402 ? 40.562 -10.883 -6.152 1 31.52 402 GLU B CA 1
ATOM 6323 C C . GLU B 1 402 ? 40.375 -11.109 -7.648 1 31.52 402 GLU B C 1
ATOM 6325 O O . GLU B 1 402 ? 40.781 -12.141 -8.188 1 31.52 402 GLU B O 1
ATOM 6330 N N . LEU B 1 403 ? 39.344 -10.867 -8.297 1 27.61 403 LEU B N 1
ATOM 6331 C CA . LEU B 1 403 ? 39.438 -10.711 -9.75 1 27.61 403 LEU B CA 1
ATOM 6332 C C . LEU B 1 403 ? 40.656 -9.883 -10.133 1 27.61 403 LEU B C 1
ATOM 6334 O O . LEU B 1 403 ? 40.812 -8.742 -9.68 1 27.61 403 LEU B O 1
ATOM 6338 N N . GLU B 1 404 ? 41.844 -10.484 -10.352 1 23.77 404 GLU B N 1
ATOM 6339 C CA . GLU B 1 404 ? 42.781 -10.008 -11.359 1 23.77 404 GLU B CA 1
ATOM 6340 C C . GLU B 1 404 ? 42.094 -9.758 -12.695 1 23.77 404 GLU B C 1
ATOM 6342 O O . GLU B 1 404 ? 41.219 -10.539 -13.109 1 23.77 404 GLU B O 1
#

Nearest PDB structures (foldseek):
  3qww-assembly1_A  TM=5.242E-01  e=5.965E-13  Mus musculus
  4o6f-assembly1_A  TM=5.311E-01  e=1.841E-12  Homo sapiens
  6cby-assembly2_B  TM=5.214E-01  e=1.841E-12  Homo sapiens
  3rib-assembly2_B  TM=5.087E-01  e=2.680E-12  Homo sapiens
  3tg5-assembly1_A  TM=4.404E-01  e=2.828E-12  Homo sapiens

Solvent-accessible surface area (backbone atoms only — not comparable to full-atom values): 43879 Å² total; per-residue (Å²): 133,81,78,72,74,80,77,76,78,85,70,74,92,67,74,78,81,66,70,73,67,65,70,72,65,68,71,59,73,79,69,77,64,84,70,77,82,66,91,69,68,69,54,47,54,53,58,44,74,90,43,52,47,59,54,94,88,48,91,63,38,36,24,27,25,34,19,49,47,30,77,88,50,51,12,30,14,35,38,36,31,63,71,59,46,58,58,55,51,64,26,42,48,56,62,36,83,60,61,38,60,82,69,50,44,68,56,74,58,94,74,52,65,47,42,83,42,80,38,91,96,63,48,58,31,34,26,23,69,41,76,40,43,58,71,38,72,71,52,36,37,52,48,45,35,38,36,35,46,71,60,53,72,68,41,57,67,69,58,45,52,49,46,53,49,50,29,54,68,58,32,35,66,73,42,38,52,50,54,70,69,44,72,46,50,77,93,40,55,77,63,56,10,26,48,72,64,40,44,41,36,44,65,55,94,89,39,54,28,37,29,33,37,68,73,67,54,36,42,40,74,26,73,60,39,48,30,34,49,30,74,39,66,52,59,46,25,40,41,31,27,29,54,36,77,41,51,45,60,29,71,47,21,28,55,86,61,72,62,72,52,41,61,70,55,44,43,50,49,38,33,72,74,70,66,42,80,68,71,39,64,78,62,60,35,54,68,68,59,40,51,53,50,38,50,53,40,50,48,52,49,62,70,42,66,72,48,73,77,60,102,52,74,51,55,44,58,51,20,51,26,46,39,48,50,31,58,76,65,43,36,60,46,69,35,19,56,32,25,42,42,26,11,45,14,20,20,38,67,68,32,61,65,51,12,28,55,25,10,48,51,14,28,60,31,23,33,48,41,62,24,84,81,29,68,69,32,54,52,24,50,48,32,40,72,42,37,83,77,36,72,45,39,67,46,72,76,74,76,62,86,63,82,125,116,64,69,77,74,80,75,78,78,88,69,72,93,60,70,76,81,64,69,77,70,65,62,74,70,64,74,55,71,80,63,77,57,81,65,75,76,68,88,71,67,69,60,44,53,52,59,44,74,91,42,52,48,58,53,93,89,48,91,62,38,37,25,27,26,35,20,49,47,30,78,87,50,51,13,28,14,36,37,36,32,62,71,59,44,57,59,56,51,63,26,42,51,59,63,36,84,61,61,39,60,82,69,50,43,68,55,73,59,95,74,53,63,46,41,81,42,81,37,89,95,64,47,58,31,34,26,22,65,35,67,39,42,57,63,28,66,71,51,38,38,52,47,46,34,37,36,36,48,68,60,53,71,68,42,56,68,70,58,45,51,48,47,53,48,50,30,55,66,57,34,34,67,73,43,39,52,49,54,70,69,46,70,46,50,78,94,40,55,76,63,55,10,25,46,73,64,39,46,41,82,45,64,56,95,90,37,55,27,36,30,33,36,69,72,67,54,34,43,40,75,26,76,59,39,48,31,36,52,30,76,40,65,53,60,45,27,41,41,30,27,29,53,35,76,40,49,41,74,36,72,47,19,29,54,88,62,71,62,70,51,41,61,68,56,43,44,48,48,37,32,71,76,71,66,42,80,66,73,42,72,77,62,60,46,56,69,71,60,40,52,54,49,38,50,51,40,50,47,52,51,61,69,42,66,74,48,77,58,71,100,54,75,53,54,42,71,58,22,51,53,48,39,50,51,31,58,76,65,44,35,60,47,69,35,20,55,33,25,42,42,27,11,47,15,20,20,38,70,66,32,58,36,53,12,27,39,25,12,48,52,13,28,61,31,23,32,48,41,63,23,85,80,30,66,68,31,53,52,24,50,48,33,38,71,42,37,84,78,35,71,44,39,67,43,74,77,71,81,66,83,66,80,125

pLDDT: mean 83.92, std 23.43, range [18.19, 98.75]

Sequence (808 aa):
MRALFLTPSLYALAAAGSDYWRQRDAFAPVVFGPVQAGNELWNSLLPSHESCQAKANDTDPVCVYSSPLFASGRGISIVTTAQTMEHIERLPAFSVPDAHHASSINEQPPNPPFDERDLPGRGKGLIANKTLHRGDRIFAHTPILMFHEDASQSLQEDVWAGLEHDAVRSLPLPAKDLFWNLFGQPSYGPAQGRIYTNAFSIEIKDIEHYAIFPEIARLNHDCRPNAAYFFDEATLTHYVHALTDIHPGTELTITYIDPQMSRKERMETLADTWGFTCSCNSCSMAARLSLASDARLAKIEEMTEDFDVEDNIMPSSMALALVSLYEQERLYGPVADAYRYAATAFCAEKDRWGAIKYANLAVETGMLEHGFNDPDVKLMEQLATSPETQPCWFHAKDGHTELEMRALFLTPSLYALAAAGSDYWRQRDAFAPVVFGPVQAGNELWNSLLPSHESCQAKANDTDPVCVYSSPLFASGRGISIVTTAQTMEHIERLPAFSVPDAHHASSINEQPPNPPFDERDLPGRGKGLIANKTLHRGDRIFAHTPILMFHEDASQSLQEDVWAGLEHDAVRSLPLPAKDLFWNLFGQPSYGPAQGRIYTNAFSIEIKDIEHYAIFPEIARLNHDCRPNAAYFFDEATLTHYVHALTDIHPGTELTITYIDPQMSRKERMETLADTWGFTCSCNSCSMAARLSLASDARLAKIEEMTEDFDVEDNIMPSSMALALVSLYEQERLYGPVADAYRYAATAFCAEKDRWGAIKYANLAVETGMLEHGFNDPDVKLMEQLATSPETQPCWFHAKDGHTELE

InterPro domains:
  IPR001214 SET domain [PF00856] (123-256)
  IPR001214 SET domain [PS50280] (112-257)
  IPR001214 SET domain [SM00317] (112-263)
  IPR011990 Tetratricopeptide-like helical domain superfamily [G3DSA:1.25.40.10] (261-385)
  IPR046341 SET domain superfamily [G3DSA:2.170.270.10] (115-256)
  IPR046341 SET domain superfamily [SSF82199] (110-284)
  IPR053185 SET domain-containing protein [PTHR47332] (57-396)

Foldseek 3Di:
DPPCPDPPPPPPPPDDPPDPPPPPPCPPPPPVPPPDCDDQPQQFQDFPVVAWADDDVRPWTWTWTKHCCQLNRLIAIETGTPVVVVLLCPFCSNVPPCPQVVVCAPPADPDQQWDWDQDPPFGIFTFGAAKFFQPAWRHKYAFRYKYQPVVCVVDDVVSVVSSQVVRLVRYPPVNNVLQQPADFDPVDPSRVRSCLQQWDWDDAPNTIMITHDSVCSNAAADLQFQKAWEADRRNNMITIGGLHIHHGGHTHHDHPDNSLDQLVVRQVCCCVRNNDGDCHCQNVDDPVVSVVLNVLSVVLCVLCVVPVDDPDADALVSLVVSLVSCVVNNVSQVSLVSLLSNLLNCLLVVNLVSNLVSLVVSLSSCCRHYHNPDPSNVVSVVCNVPSCPDPSNVSPPPPPPPDD/DDPPPPDPCPPPPPPDPPPDPPPDVCPPPCPVDVPPCPDDPQQFQDFPVVAWADDDVRPWTWTWTKHCCQLNRLIAIETGTPVVVVLLCPFCSNVPPCPQVVVCAPHADPDQQWDWDQDPPFGIFTFGAAKFFQPAWRHKYAFRYKYQPVVCVVDDVVSVVSRQVVRLVRYPPVNNVLQQPADFDPVDPSRVRSCLQQWDWDDAPNTIMITHDSPCSNAAADLQFQKAWDADRRNNMIIIGGLHIHHGGHTHHDHPDNSLDALVVRQVCCCVRNNDGDDHCQNVDDPVVSVVLNVLSVVLCVLCVVPVDDDDADALVSLVVSLVSCVVNNVSQVSLVSLLSNLLNCLLVVNLVSNLVSLVVSLSSCCRHYNNPDPSNVVSVVCNVPSCPDPSNVSPPPPPDPPD

Organism: Cordyceps militaris (strain CM01) (NCBI:txid983644)